Protein AF-0000000073175528 (afdb_homodimer)

pLDDT: mean 78.4, std 26.83, range [16.61, 98.81]

Secondary structure (DSSP, 8-state):
--------------------------------------GGGTHHHHHHHHHHHHHHHHHTS----HHHHHHHHHSTT-------SSSTT-GGGS-THHHHHHHHHHHHHHHHHHHHHHHHHHHT--TT-SB--TT---HHHHHHHHHHHHHHHH-HHHHHHHHTTTS---GGGSHHHHIIIIIIIHHH--SHHHHHHHHHHHHT-SSTT---SSTTHHHHHHHHHHHHHHHHHHHHHHHHHHHHHHHHHHHHHHT-GGGS-HHHHHHHHHHHHHHHHHHHHHHHHHHHHS-TT-HIIIIIIHHHHHHHHHHHHHHHHGGGTT-TT-TTS-HHHHHHHHHHHHHHHHHHHHHHBEETTEES---HHHHHHHHHIIIIIIHHHS-SHHHHHHHHH---HHHHHHHHHHHHHHHHHHHHHHHHHHHHHT-B---/--------------------------------------GGGHHHHHHHHHHHHHHHHHHTS----HHHHHHHHHH---------SSSTT--TTS-THHHHHHHHHHHHHHHHHHHHHHHHHHHT--TT-SB--TT---HHHHHHHHHHHHHHHH-HHHHHHHHTTTS---GGGSHHHHIIIIIIIHHH--HHHHHHHHHHHHHT-SSTT---SSTTHHHHHHHHHHHHHHHHHHHHHHHHHHHHHHHHHHHHHTT-TTSS-HHHHHHHHHHHHHHHHHHHHHHHHHHHHS-TT-HIIIIIIHHHHHHHHHHHHHHHHGGGTT-TT-TTS-HHHHHHHHHHHHHHHHHHHHHHBEETTEES---HHHHHHHHHIIIIIIHHHS-SHHHHHHHHH---HHHHHHHHHHHHHHHHHHHHHHHHHHHHHT-B---

Solvent-accessible surface area (backbone atoms only — not comparable to full-atom values): 44347 Å² total; per-residue (Å²): 135,83,84,81,76,76,83,77,74,79,72,78,80,79,81,80,84,78,82,73,81,73,75,79,75,71,83,76,74,75,75,72,77,76,72,77,70,75,69,62,68,62,56,51,57,53,50,46,47,49,50,47,48,53,51,40,60,64,61,63,50,75,75,60,53,67,64,52,37,52,54,18,67,75,40,61,79,58,60,74,72,62,68,51,43,54,66,56,64,50,62,66,81,51,59,72,85,54,51,57,54,31,51,31,22,24,35,24,17,10,37,52,10,35,50,48,25,55,50,45,28,60,73,71,46,60,67,82,37,51,69,50,47,71,87,44,58,61,56,64,29,24,15,52,15,11,16,51,40,26,22,64,75,45,26,58,57,62,47,49,38,27,34,51,91,59,84,52,92,50,62,75,76,34,42,62,50,43,10,47,43,55,5,18,19,16,15,20,3,33,37,31,61,51,50,50,52,27,50,30,46,30,70,63,43,62,47,82,87,56,66,58,91,49,76,72,54,15,58,56,33,32,50,50,44,50,45,44,46,52,11,28,24,49,38,19,27,54,49,13,35,47,47,17,48,53,50,40,54,50,30,62,72,63,65,57,58,75,75,55,31,39,67,56,50,50,51,49,46,55,50,42,28,51,48,24,54,50,48,47,53,51,26,52,49,43,50,71,65,54,61,83,85,37,64,57,44,57,66,39,21,50,13,35,50,35,10,28,54,17,21,51,50,31,56,62,35,37,66,39,27,25,42,96,87,36,46,78,42,57,49,12,57,45,50,27,31,40,52,17,20,50,49,38,38,52,49,48,41,36,58,23,21,49,44,91,95,39,36,64,49,72,51,69,69,59,44,38,52,51,48,17,39,40,61,9,18,26,20,13,22,4,37,35,21,59,52,51,52,51,44,70,60,41,85,44,64,67,57,30,54,48,54,49,46,52,50,50,49,53,31,51,50,51,29,43,66,63,45,42,61,46,46,76,72,68,26,64,49,78,130,144,86,87,85,89,81,86,82,78,81,76,81,84,74,87,70,79,82,84,75,84,69,76,81,78,72,84,72,76,74,74,75,74,74,73,75,71,75,68,60,65,59,54,49,54,52,49,46,48,47,51,48,48,54,51,42,58,64,62,64,48,75,76,60,51,68,63,52,37,50,53,16,66,71,65,43,79,58,61,73,70,64,63,52,41,55,65,58,64,46,62,67,79,52,59,72,86,52,50,58,54,30,51,31,22,25,35,26,18,10,37,52,10,36,50,48,25,55,50,46,27,60,72,71,47,61,67,81,38,50,69,53,49,73,89,43,59,60,56,64,28,24,16,52,15,12,17,50,40,26,22,64,76,44,28,58,56,63,46,50,36,26,34,52,90,59,85,52,92,50,63,74,75,36,43,61,48,44,10,45,44,54,6,17,19,17,16,19,4,34,34,32,62,49,49,49,52,28,49,30,45,29,70,61,43,62,47,81,86,56,66,58,93,50,77,70,54,16,58,55,33,33,51,51,44,50,46,46,48,50,11,28,25,50,39,21,26,52,51,14,34,48,47,18,48,52,50,37,52,50,30,61,74,62,64,58,59,74,74,56,30,38,68,55,50,50,52,50,46,53,52,42,28,52,48,24,54,50,48,47,52,51,25,52,50,44,50,72,67,53,61,83,85,37,64,57,45,56,66,38,21,51,12,36,52,36,10,26,55,17,22,52,52,33,56,61,35,35,64,37,27,26,40,95,87,36,45,77,42,55,49,12,58,44,50,26,32,39,52,18,21,54,50,39,40,52,48,48,43,36,61,23,21,49,44,89,93,40,37,65,49,73,51,68,67,58,42,38,52,51,48,16,40,42,61,9,19,28,22,14,22,4,36,36,22,61,51,50,53,51,42,68,61,39,86,44,63,68,58,28,52,48,53,49,47,55,50,49,50,53,31,50,49,52,31,42,65,63,42,42,61,46,46,77,72,69,27,65,47,80,130

Foldseek 3Di:
DDDPDDPDPPPDDPDDDPDCPPPDPPDPPDPDPPPDPPPVVVVVVVVVVVCVVVVCVVVVQPPPDVLSVVLCVVLPVLSLPQCQLPLLLCLPVPDPVLVVLLLLLLLLLQLQLLVLQLVVQVVQADPPHPDQDNVGASLVLLLQLLLQLLLLSQLVLQQSQACVVVPDSHSSNQSNSSSSNLRNSLLSFADLRLLVQLQCLLLVAPRVPDGDPDNVCSVVSNCVSVCSSLVSSLVSNVNSNVVSSVVNVVCVVVVVRNPNYNVVSVVVSVVSSVVSVVLLVVLVCCLVPPDLPDPCNQRRSLLSNLQSVLSSQLSVLQSCQCHPPRSLARVSLLVLNQVLLLLLLVLQQQQWFDDPPRGNDDDSVVNSNSVSNNSRNSSSSHHDSVLSSSLVSDDDPCNSVVNVCVSSVSSNVSSCVRVVVRCVPGRTHDD/DDDDDDDDPDDDDDPDDPDDPPPDDPPPPDPPPPPPPPPVVVVVVVVVVVCVVVVCVVVVQPPQDVLSVVCCVVLPNLSLPLCQLPLSLCLPVADDVLVVLLLLLLLLLLLQLLVLQLVVQVVQADPPHPDQDNVGASLVLLLQLLLQLLLLSQLSLQQSQACVVVPDSHSSNQSNSSSSNLRNSLLSFADLRLLVQLQCLLLVAPRVPDGDPDNVCSVVSNCVSVCSSLVSSLVSNVNSNVVSSVVNVVCVVVVVRNPNYNVVSVVVSVVSSVVSVVLLVVLVCCLVPPDLPDPCNQRRSLLSNLQSVLSSQLSVLQSCQCHDPRSLARVSLLVLNQVLLLLLLVLQQQQWFDDPPRGNDDDSVVNSNSVSNNSRNSSSSHHDSVLSSSLVSDDDPCNNVVNVCVSSVSSNVSSCVRVVVRCVPGRTHDD

Radius of gyration: 36.95 Å; Cα contacts (8 Å, |Δi|>4): 1343; chains: 2; bounding box: 96×124×164 Å

InterPro domains:
  IPR003691 Fluoride-specific ion channel FluC [PF02537] (106-223)
  IPR003691 Fluoride-specific ion channel FluC [PF02537] (302-416)
  IPR003691 Fluoride-specific ion channel FluC [PTHR28259] (92-428)

Sequence (862 aa):
MDEQSISSGVDPLSPDENSNDSPEKMPGEDPVPLQEAPRERRHSSHSIVRIITSDIENELRVIPSIQEKEVEYEIGPLEPQFWKPQNIMSVEDTPFSRRYLVLLEVIFGSVLGNMARIGMTLLTSYSNEYINYHPGTCLWSNFSACFVMAWCNHAAYFWHNILRNSGKTNMKQVALHTGITAGFCGSFSTWSSLLIEVLFKTLDGLNGGNLLPNHGYGVMEFFSVLLVQMGVSFLGYLLGKDFAALLDIWSVSRKLSTWFNYRICRAIELTTSFLGIAALIADLVVGLTIPLDTTWKTKYAFSLIFGAFGAVLRFRLSKYNGSFGLDWFPSGTLMANVMSCTLISILYLLLYGIKGAATIVTGQVHRMIVNAFSAGFCGALSTTSSFVNELYNLDYPFQRYGYFSVTFLICFLIMLLIDGPYFWTKGFIESMDEQSISSGVDPLSPDENSNDSPEKMPGEDPVPLQEAPRERRHSSHSIVRIITSDIENELRVIPSIQEKEVEYEIGPLEPQFWKPQNIMSVEDTPFSRRYLVLLEVIFGSVLGNMARIGMTLLTSYSNEYINYHPGTCLWSNFSACFVMAWCNHAAYFWHNILRNSGKTNMKQVALHTGITAGFCGSFSTWSSLLIEVLFKTLDGLNGGNLLPNHGYGVMEFFSVLLVQMGVSFLGYLLGKDFAALLDIWSVSRKLSTWFNYRICRAIELTTSFLGIAALIADLVVGLTIPLDTTWKTKYAFSLIFGAFGAVLRFRLSKYNGSFGLDWFPSGTLMANVMSCTLISILYLLLYGIKGAATIVTGQVHRMIVNAFSAGFCGALSTTSSFVNELYNLDYPFQRYGYFSVTFLICFLIMLLIDGPYFWTKGFIES

Organism: Brettanomyces naardenensis (NCBI:txid13370)

Nearest PDB structures (foldseek):
  8sbe-assembly1_A  TM=2.169E-01  e=5.803E-02  Rattus norvegicus
  5d59-assembly1_A  TM=2.781E-01  e=2.981E-01  Streptococcus thermophilus LMG 18311
  6h7d-assembly1_A  TM=2.483E-01  e=2.000E-01  Arabidopsis thaliana
  6fmr-assembly1_A  TM=2.245E-01  e=2.166E-01  Streptococcus thermophilus LMG 18311
  8sbe-assembly1_A  TM=2.166E-01  e=8.455E-02  Rattus norvegicus

Structure (mmCIF, N/CA/C/O backbone):
data_AF-0000000073175528-model_v1
#
loop_
_entity.id
_entity.type
_entity.pdbx_description
1 polymer DEKNAAC100966
#
loop_
_atom_site.group_PDB
_atom_site.id
_atom_site.type_symbol
_atom_site.label_atom_id
_atom_site.label_alt_id
_atom_site.label_comp_id
_atom_site.label_asym_id
_atom_site.label_entity_id
_atom_site.label_seq_id
_atom_site.pdbx_PDB_ins_code
_atom_site.Cartn_x
_atom_site.Cartn_y
_atom_site.Cartn_z
_atom_site.occupancy
_atom_site.B_iso_or_equiv
_atom_site.auth_seq_id
_atom_site.auth_comp_id
_atom_site.auth_asym_id
_atom_site.auth_atom_id
_atom_site.pdbx_PDB_model_num
ATOM 1 N N . MET A 1 1 ? 19.609 -46.844 83 1 20.08 1 MET A N 1
ATOM 2 C CA . MET A 1 1 ? 18.953 -46.406 84.25 1 20.08 1 MET A CA 1
ATOM 3 C C . MET A 1 1 ? 17.906 -45.344 83.938 1 20.08 1 MET A C 1
ATOM 5 O O . MET A 1 1 ? 16.859 -45.312 84.625 1 20.08 1 MET A O 1
ATOM 9 N N . ASP A 1 2 ? 18.344 -44.344 83.125 1 18.44 2 ASP A N 1
ATOM 10 C CA . ASP A 1 2 ? 18.031 -42.969 83.562 1 18.44 2 ASP A CA 1
ATOM 11 C C . ASP A 1 2 ? 16.531 -42.75 83.562 1 18.44 2 ASP A C 1
ATOM 13 O O . ASP A 1 2 ? 15.781 -43.469 82.938 1 18.44 2 ASP A O 1
ATOM 17 N N . GLU A 1 3 ? 16.234 -41.469 83.875 1 19.47 3 GLU A N 1
ATOM 18 C CA . GLU A 1 3 ? 15.414 -40.5 84.625 1 19.47 3 GLU A CA 1
ATOM 19 C C . GLU A 1 3 ? 14.203 -40.094 83.75 1 19.47 3 GLU A C 1
ATOM 21 O O . GLU A 1 3 ? 14.344 -39.531 82.688 1 19.47 3 GLU A O 1
ATOM 26 N N . GLN A 1 4 ? 13.125 -40.75 83.938 1 21.98 4 GLN A N 1
ATOM 27 C CA . GLN A 1 4 ? 11.766 -40.969 83.5 1 21.98 4 GLN A CA 1
ATOM 28 C C . GLN A 1 4 ? 10.906 -39.719 83.688 1 21.98 4 GLN A C 1
ATOM 30 O O . GLN A 1 4 ? 10.508 -39.406 84.812 1 21.98 4 GLN A O 1
ATOM 35 N N . SER A 1 5 ? 11.406 -38.625 82.938 1 19.41 5 SER A N 1
ATOM 36 C CA . SER A 1 5 ? 11.016 -37.25 83.312 1 19.41 5 SER A CA 1
ATOM 37 C C . SER A 1 5 ? 9.5 -37.125 83.438 1 19.41 5 SER A C 1
ATOM 39 O O . SER A 1 5 ? 8.766 -37.969 82.938 1 19.41 5 SER A O 1
ATOM 41 N N . ILE A 1 6 ? 8.977 -35.969 83.75 1 18.98 6 ILE A N 1
ATOM 42 C CA . ILE A 1 6 ? 8.148 -35.281 84.75 1 18.98 6 ILE A CA 1
ATOM 43 C C . ILE A 1 6 ? 6.785 -34.969 84.188 1 18.98 6 ILE A C 1
ATOM 45 O O . ILE A 1 6 ? 5.863 -34.562 84.875 1 18.98 6 ILE A O 1
ATOM 49 N N . SER A 1 7 ? 6.633 -35 82.812 1 20.69 7 SER A N 1
ATOM 50 C CA . SER A 1 7 ? 5.875 -33.844 82.312 1 20.69 7 SER A CA 1
ATOM 51 C C . SER A 1 7 ? 4.422 -33.906 82.812 1 20.69 7 SER A C 1
ATOM 53 O O . SER A 1 7 ? 3.801 -34.969 82.75 1 20.69 7 SER A O 1
ATOM 55 N N . SER A 1 8 ? 4.047 -32.906 83.625 1 19.59 8 SER A N 1
ATOM 56 C CA . SER A 1 8 ? 2.973 -32.469 84.5 1 19.59 8 SER A CA 1
ATOM 57 C C . SER A 1 8 ? 1.655 -32.312 83.75 1 19.59 8 SER A C 1
ATOM 59 O O . SER A 1 8 ? 1.584 -31.625 82.75 1 19.59 8 SER A O 1
ATOM 61 N N . GLY A 1 9 ? 0.789 -33.312 83.688 1 19.92 9 GLY A N 1
ATOM 62 C CA . GLY A 1 9 ? -0.436 -33.75 83 1 19.92 9 GLY A CA 1
ATOM 63 C C . GLY A 1 9 ? -1.63 -32.875 83.375 1 19.92 9 GLY A C 1
ATOM 64 O O . GLY A 1 9 ? -2.775 -33.25 83.125 1 19.92 9 GLY A O 1
ATOM 65 N N . VAL A 1 10 ? -1.294 -31.453 83.625 1 20.09 10 VAL A N 1
ATOM 66 C CA . VAL A 1 10 ? -2.309 -30.75 84.438 1 20.09 10 VAL A CA 1
ATOM 67 C C . VAL A 1 10 ? -3.654 -30.828 83.688 1 20.09 10 VAL A C 1
ATOM 69 O O . VAL A 1 10 ? -3.744 -30.547 82.5 1 20.09 10 VAL A O 1
ATOM 72 N N . ASP A 1 11 ? -4.559 -31.547 84.188 1 20.81 11 ASP A N 1
ATOM 73 C CA . ASP A 1 11 ? -5.863 -32.094 83.812 1 20.81 11 ASP A CA 1
ATOM 74 C C . ASP A 1 11 ? -6.93 -31 83.812 1 20.81 11 ASP A C 1
ATOM 76 O O . ASP A 1 11 ? -7.293 -30.453 84.875 1 20.81 11 ASP A O 1
ATOM 80 N N . PRO A 1 12 ? -6.672 -29.828 83.062 1 21.11 12 PRO A N 1
ATOM 81 C CA . PRO A 1 12 ? -7.508 -28.672 83.375 1 21.11 12 PRO A CA 1
ATOM 82 C C . PRO A 1 12 ? -8.992 -29.016 83.438 1 21.11 12 PRO A C 1
ATOM 84 O O . PRO A 1 12 ? -9.422 -30.016 82.875 1 21.11 12 PRO A O 1
ATOM 87 N N . LEU A 1 13 ? -9.688 -28.312 84.375 1 20.22 13 LEU A N 1
ATOM 88 C CA . LEU A 1 13 ? -10.961 -28.328 85.062 1 20.22 13 LEU A CA 1
ATOM 89 C C . LEU A 1 13 ? -12.117 -28.109 84.125 1 20.22 13 LEU A C 1
ATOM 91 O O . LEU A 1 13 ? -11.992 -27.359 83.125 1 20.22 13 LEU A O 1
ATOM 95 N N . SER A 1 14 ? -13.023 -29.062 84 1 21.77 14 SER A N 1
ATOM 96 C CA . SER A 1 14 ? -14.172 -29.453 83.188 1 21.77 14 SER A CA 1
ATOM 97 C C . SER A 1 14 ? -15.328 -28.484 83.375 1 21.77 14 SER A C 1
ATOM 99 O O . SER A 1 14 ? -15.953 -28.438 84.438 1 21.77 14 SER A O 1
ATOM 101 N N . PRO A 1 15 ? -15.062 -27.094 83.062 1 21.27 15 PRO A N 1
ATOM 102 C CA . PRO A 1 15 ? -16.094 -26.156 83.562 1 21.27 15 PRO A CA 1
ATOM 103 C C . PRO A 1 15 ? -17.516 -26.625 83.188 1 21.27 15 PRO A C 1
ATOM 105 O O . PRO A 1 15 ? -17.688 -27.438 82.25 1 21.27 15 PRO A O 1
ATOM 108 N N . ASP A 1 16 ? -18.391 -26.312 84.125 1 20.33 16 ASP A N 1
ATOM 109 C CA . ASP A 1 16 ? -19.766 -26.641 84.5 1 20.33 16 ASP A CA 1
ATOM 110 C C . ASP A 1 16 ? -20.75 -26.297 83.375 1 20.33 16 ASP A C 1
ATOM 112 O O . ASP A 1 16 ? -20.469 -25.438 82.562 1 20.33 16 ASP A O 1
ATOM 116 N N . GLU A 1 17 ? -21.844 -27.094 83.25 1 21.8 17 GLU A N 1
ATOM 117 C CA . GLU A 1 17 ? -22.906 -27.578 82.375 1 21.8 17 GLU A CA 1
ATOM 118 C C . GLU A 1 17 ? -24 -26.516 82.25 1 21.8 17 GLU A C 1
ATOM 120 O O . GLU A 1 17 ? -24.75 -26.266 83.188 1 21.8 17 GLU A O 1
ATOM 125 N N . ASN A 1 18 ? -23.578 -25.203 81.875 1 20.69 18 ASN A N 1
ATOM 126 C CA . ASN A 1 18 ? -24.547 -24.094 81.875 1 20.69 18 ASN A CA 1
ATOM 127 C C . ASN A 1 18 ? -25.859 -24.516 81.25 1 20.69 18 ASN A C 1
ATOM 129 O O . ASN A 1 18 ? -25.875 -25.375 80.312 1 20.69 18 ASN A O 1
ATOM 133 N N . SER A 1 19 ? -26.953 -24.062 81.938 1 21.67 19 SER A N 1
ATOM 134 C CA . SER A 1 19 ? -28.406 -24.203 82.062 1 21.67 19 SER A CA 1
ATOM 135 C C . SER A 1 19 ? -29.109 -23.938 80.75 1 21.67 19 SER A C 1
ATOM 137 O O . SER A 1 19 ? -28.781 -22.984 80 1 21.67 19 SER A O 1
ATOM 139 N N . ASN A 1 20 ? -29.781 -24.922 80.125 1 21.98 20 ASN A N 1
ATOM 140 C CA . ASN A 1 20 ? -30.391 -25.344 78.875 1 21.98 20 ASN A CA 1
ATOM 141 C C . ASN A 1 20 ? -31.672 -24.562 78.625 1 21.98 20 ASN A C 1
ATOM 143 O O . ASN A 1 20 ? -32.469 -24.953 77.75 1 21.98 20 ASN A O 1
ATOM 147 N N . ASP A 1 21 ? -31.891 -23.406 79.312 1 22.23 21 ASP A N 1
ATOM 148 C CA . ASP A 1 21 ? -33.312 -23.078 79.312 1 22.23 21 ASP A CA 1
ATOM 149 C C . ASP A 1 21 ? -33.844 -22.906 77.938 1 22.23 21 ASP A C 1
ATOM 151 O O . ASP A 1 21 ? -33.25 -22.234 77.062 1 22.23 21 ASP A O 1
ATOM 155 N N . SER A 1 22 ? -34.781 -23.812 77.5 1 23.28 22 SER A N 1
ATOM 156 C CA . SER A 1 22 ? -35.344 -24.25 76.25 1 23.28 22 SER A CA 1
ATOM 157 C C . SER A 1 22 ? -36.312 -23.203 75.688 1 23.28 22 SER A C 1
ATOM 159 O O . SER A 1 22 ? -37.406 -22.984 76.25 1 23.28 22 SER A O 1
ATOM 161 N N . PRO A 1 23 ? -35.906 -21.875 75.5 1 25.08 23 PRO A N 1
ATOM 162 C CA . PRO A 1 23 ? -37 -20.938 75.25 1 25.08 23 PRO A CA 1
ATOM 163 C C . PRO A 1 23 ? -37.906 -21.422 74.125 1 25.08 23 PRO A C 1
ATOM 165 O O . PRO A 1 23 ? -37.5 -22.188 73.25 1 25.08 23 PRO A O 1
ATOM 168 N N . GLU A 1 24 ? -39.25 -21.359 74.375 1 23.17 24 GLU A N 1
ATOM 169 C CA . GLU A 1 24 ? -40.438 -21.812 73.688 1 23.17 24 GLU A CA 1
ATOM 170 C C . GLU A 1 24 ? -40.531 -21.172 72.312 1 23.17 24 GLU A C 1
ATOM 172 O O . GLU A 1 24 ? -40.438 -19.938 72.188 1 23.17 24 GLU A O 1
ATOM 177 N N . LYS A 1 25 ? -40.156 -21.891 71.25 1 25.55 25 LYS A N 1
ATOM 178 C CA . LYS A 1 25 ? -40.062 -21.5 69.875 1 25.55 25 LYS A CA 1
ATOM 179 C C . LYS A 1 25 ? -41.406 -21.047 69.312 1 25.55 25 LYS A C 1
ATOM 181 O O . LYS A 1 25 ? -42.375 -21.797 69.312 1 25.55 25 LYS A O 1
ATOM 186 N N . MET A 1 26 ? -41.719 -19.781 69.625 1 26.48 26 MET A N 1
ATOM 187 C CA . MET A 1 26 ? -43.031 -19.375 69.125 1 26.48 26 MET A CA 1
ATOM 188 C C . MET A 1 26 ? -43.25 -19.828 67.688 1 26.48 26 MET A C 1
ATOM 190 O O . MET A 1 26 ? -42.281 -20 66.938 1 26.48 26 MET A O 1
ATOM 194 N N . PRO A 1 27 ? -44.562 -20.219 67.25 1 25.81 27 PRO A N 1
ATOM 195 C CA . PRO A 1 27 ? -45 -20.906 66.062 1 25.81 27 PRO A CA 1
ATOM 196 C C . PRO A 1 27 ? -44.625 -20.141 64.812 1 25.81 27 PRO A C 1
ATOM 198 O O . PRO A 1 27 ? -44.656 -18.922 64.75 1 25.81 27 PRO A O 1
ATOM 201 N N . GLY A 1 28 ? -43.594 -20.594 64 1 25 28 GLY A N 1
ATOM 202 C CA . GLY A 1 28 ? -42.938 -20.016 62.844 1 25 28 GLY A CA 1
ATOM 203 C C . GLY A 1 28 ? -43.906 -19.688 61.719 1 25 28 GLY A C 1
ATOM 204 O O . GLY A 1 28 ? -44.656 -20.562 61.25 1 25 28 GLY A O 1
ATOM 205 N N . GLU A 1 29 ? -44.656 -18.5 61.906 1 28.7 29 GLU A N 1
ATOM 206 C CA . GLU A 1 29 ? -45.562 -18.094 60.844 1 28.7 29 GLU A CA 1
ATOM 207 C C . GLU A 1 29 ? -45 -18.422 59.469 1 28.7 29 GLU A C 1
ATOM 209 O O . GLU A 1 29 ? -43.781 -18.312 59.25 1 28.7 29 GLU A O 1
ATOM 214 N N . ASP A 1 30 ? -45.781 -19.266 58.719 1 27.67 30 ASP A N 1
ATOM 215 C CA . ASP A 1 30 ? -45.531 -19.844 57.406 1 27.67 30 ASP A CA 1
ATOM 216 C C . ASP A 1 30 ? -45.094 -18.766 56.406 1 27.67 30 ASP A C 1
ATOM 218 O O . ASP A 1 30 ? -45.688 -17.703 56.312 1 27.67 30 ASP A O 1
ATOM 222 N N . PRO A 1 31 ? -43.719 -18.641 56.156 1 30.34 31 PRO A N 1
ATOM 223 C CA . PRO A 1 31 ? -43.312 -17.562 55.281 1 30.34 31 PRO A CA 1
ATOM 224 C C . PRO A 1 31 ? -44.094 -17.5 54 1 30.34 31 PRO A C 1
ATOM 226 O O . PRO A 1 31 ? -44.562 -18.531 53.469 1 30.34 31 PRO A O 1
ATOM 229 N N . VAL A 1 32 ? -44.969 -16.484 53.875 1 32.72 32 VAL A N 1
ATOM 230 C CA . VAL A 1 32 ? -45.75 -16.203 52.656 1 32.72 32 VAL A CA 1
ATOM 231 C C . VAL A 1 32 ? -44.875 -16.453 51.438 1 32.72 32 VAL A C 1
ATOM 233 O O . VAL A 1 32 ? -43.688 -16.047 51.406 1 32.72 32 VAL A O 1
ATOM 236 N N . PRO A 1 33 ? -45.312 -17.484 50.594 1 28.89 33 PRO A N 1
ATOM 237 C CA . PRO A 1 33 ? -44.5 -17.875 49.406 1 28.89 33 PRO A CA 1
ATOM 238 C C . PRO A 1 33 ? -44.062 -16.703 48.562 1 28.89 33 PRO A C 1
ATOM 240 O O . PRO A 1 33 ? -44.875 -15.812 48.281 1 28.89 33 PRO A O 1
ATOM 243 N N . LEU A 1 34 ? -42.812 -1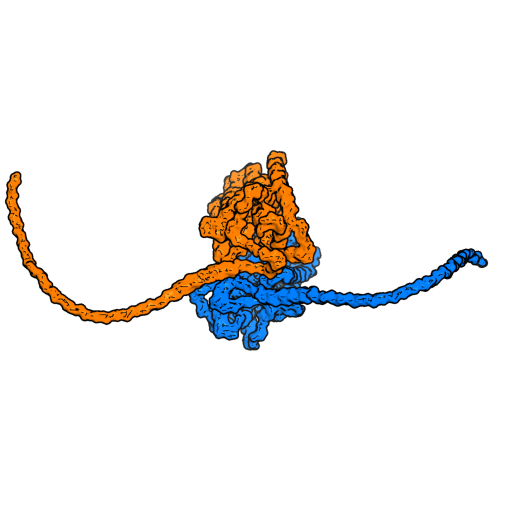6.234 48.75 1 28.33 34 LEU A N 1
ATOM 244 C CA . LEU A 1 34 ? -42.312 -15.172 47.906 1 28.33 34 LEU A CA 1
ATOM 245 C C . LEU A 1 34 ? -42.719 -15.391 46.438 1 28.33 34 LEU A C 1
ATOM 247 O O . LEU A 1 34 ? -42.5 -16.469 45.906 1 28.33 34 LEU A O 1
ATOM 251 N N . GLN A 1 35 ? -43.812 -14.766 46 1 26.14 35 GLN A N 1
ATOM 252 C CA . GLN A 1 35 ? -44.25 -14.727 44.625 1 26.14 35 GLN A CA 1
ATOM 253 C C . GLN A 1 35 ? -43.062 -14.617 43.656 1 26.14 35 GLN A C 1
ATOM 255 O O . GLN A 1 35 ? -42.125 -13.82 43.906 1 26.14 35 GLN A O 1
ATOM 260 N N . GLU A 1 36 ? -42.875 -15.719 42.844 1 27.3 36 GLU A N 1
ATOM 261 C CA . GLU A 1 36 ? -41.875 -15.914 41.781 1 27.3 36 GLU A CA 1
ATOM 262 C C . GLU A 1 36 ? -41.719 -14.656 40.938 1 27.3 36 GLU A C 1
ATOM 264 O O . GLU A 1 36 ? -42.688 -14.109 40.438 1 27.3 36 GLU A O 1
ATOM 269 N N . ALA A 1 37 ? -40.781 -13.766 41.312 1 30.52 37 ALA A N 1
ATOM 270 C CA . ALA A 1 37 ? -40.438 -12.609 40.5 1 30.52 37 ALA A CA 1
ATOM 271 C C . ALA A 1 37 ? -40.406 -12.969 39 1 30.52 37 ALA A C 1
ATOM 273 O O . ALA A 1 37 ? -39.844 -13.992 38.625 1 30.52 37 ALA A O 1
ATOM 274 N N . PRO A 1 38 ? -41.344 -12.438 38.219 1 26.52 38 PRO A N 1
ATOM 275 C CA . PRO A 1 38 ? -41.469 -12.812 36.781 1 26.52 38 PRO A CA 1
ATOM 276 C C . PRO A 1 38 ? -40.125 -12.898 36.062 1 26.52 38 PRO A C 1
ATOM 278 O O . PRO A 1 38 ? -39.25 -12.055 36.281 1 26.52 38 PRO A O 1
ATOM 281 N N . ARG A 1 39 ? -39.75 -14.148 35.656 1 30.03 39 ARG A N 1
ATOM 282 C CA . ARG A 1 39 ? -38.719 -14.594 34.75 1 30.03 39 ARG A CA 1
ATOM 283 C C . ARG A 1 39 ? -38.656 -13.719 33.5 1 30.03 39 ARG A C 1
ATOM 285 O O . ARG A 1 39 ? -38.062 -14.102 32.469 1 30.03 39 ARG A O 1
ATOM 292 N N . GLU A 1 40 ? -39.438 -12.617 33.562 1 26.88 40 GLU A N 1
ATOM 293 C CA . GLU A 1 40 ? -39.562 -11.93 32.281 1 26.88 40 GLU A CA 1
ATOM 294 C C . GLU A 1 40 ? -38.188 -11.422 31.797 1 26.88 40 GLU A C 1
ATOM 296 O O . GLU A 1 40 ? -38.062 -10.961 30.656 1 26.88 40 GLU A O 1
ATOM 301 N N . ARG A 1 41 ? -37.25 -11.336 32.844 1 31.23 41 ARG A N 1
ATOM 302 C CA . ARG A 1 41 ? -36.156 -10.508 32.344 1 31.23 41 ARG A CA 1
ATOM 303 C C . ARG A 1 41 ? -35.25 -11.297 31.391 1 31.23 41 ARG A C 1
ATOM 305 O O . ARG A 1 41 ? -34.344 -10.75 30.812 1 31.23 41 ARG A O 1
ATOM 312 N N . ARG A 1 42 ? -35.406 -12.711 31.547 1 31.3 42 ARG A N 1
ATOM 313 C CA . ARG A 1 42 ? -34.438 -13.453 30.766 1 31.3 42 ARG A CA 1
ATOM 314 C C . ARG A 1 42 ? -34.844 -13.484 29.297 1 31.3 42 ARG A C 1
ATOM 316 O O . ARG A 1 42 ? -34.062 -13.945 28.453 1 31.3 42 ARG A O 1
ATOM 323 N N . HIS A 1 43 ? -36.219 -13.352 29.109 1 29.89 43 HIS A N 1
ATOM 324 C CA . HIS A 1 43 ? -36.656 -13.461 27.734 1 29.89 43 HIS A CA 1
ATOM 325 C C . HIS A 1 43 ? -36.125 -12.297 26.891 1 29.89 43 HIS A C 1
ATOM 327 O O . HIS A 1 43 ? -36.25 -12.297 25.672 1 29.89 43 HIS A O 1
ATOM 333 N N . SER A 1 44 ? -35.75 -11.258 27.703 1 32.97 44 SER A N 1
ATOM 334 C CA . SER A 1 44 ? -35.406 -10.07 26.922 1 32.97 44 SER A CA 1
ATOM 335 C C . SER A 1 44 ? -34.031 -10.203 26.281 1 32.97 44 SER A C 1
ATOM 337 O O . SER A 1 44 ? -33.781 -9.625 25.219 1 32.97 44 SER A O 1
ATOM 339 N N . SER A 1 45 ? -33.25 -11.133 26.984 1 34.56 45 SER A N 1
ATOM 340 C CA . SER A 1 45 ? -31.906 -11.195 26.406 1 34.56 45 SER A CA 1
ATOM 341 C C . SER A 1 45 ? -31.891 -12.062 25.156 1 34.56 45 SER A C 1
ATOM 343 O O . SER A 1 45 ? -31.094 -11.836 24.234 1 34.56 45 SER A O 1
ATOM 345 N N . HIS A 1 46 ? -32.781 -13.156 25.188 1 33.94 46 HIS A N 1
ATOM 346 C CA . HIS A 1 46 ? -32.844 -14.039 24.031 1 33.94 46 HIS A CA 1
ATOM 347 C C . HIS A 1 46 ? -33.5 -13.359 22.844 1 33.94 46 HIS A C 1
ATOM 349 O O . HIS A 1 46 ? -33.188 -13.664 21.688 1 33.94 46 HIS A O 1
ATOM 355 N N . SER A 1 47 ? -34.562 -12.578 23.188 1 34.91 47 SER A N 1
ATOM 356 C CA . SER A 1 47 ? -35.25 -11.891 22.094 1 34.91 47 SER A CA 1
ATOM 357 C C . SER A 1 47 ? -34.344 -10.828 21.469 1 34.91 47 SER A C 1
ATOM 359 O O . SER A 1 47 ? -34.406 -10.617 20.25 1 34.91 47 SER A O 1
ATOM 361 N N . ILE A 1 48 ? -33.469 -10.336 22.359 1 33.53 48 ILE A N 1
ATOM 362 C CA . ILE A 1 48 ? -32.531 -9.328 21.844 1 33.53 48 ILE A CA 1
ATOM 363 C C . ILE A 1 48 ? -31.5 -10 20.938 1 33.53 48 ILE A C 1
ATOM 365 O O . ILE A 1 48 ? -31.172 -9.484 19.875 1 33.53 48 ILE A O 1
ATOM 369 N N . VAL A 1 49 ? -31.203 -11.289 21.266 1 34.16 49 VAL A N 1
ATOM 370 C CA . VAL A 1 49 ? -30.25 -12.023 20.438 1 34.16 49 VAL A CA 1
ATOM 371 C C . VAL A 1 49 ? -30.906 -12.438 19.125 1 34.16 49 VAL A C 1
ATOM 373 O O . VAL A 1 49 ? -30.297 -12.359 18.062 1 34.16 49 VAL A O 1
ATOM 376 N N . ARG A 1 50 ? -32.156 -12.914 19.141 1 36.84 50 ARG A N 1
ATOM 377 C CA . ARG A 1 50 ? -32.844 -13.32 17.922 1 36.84 50 ARG A CA 1
ATOM 378 C C . ARG A 1 50 ? -33.156 -12.117 17.031 1 36.84 50 ARG A C 1
ATOM 380 O O . ARG A 1 50 ? -33.062 -12.203 15.812 1 36.84 50 ARG A O 1
ATOM 387 N N . ILE A 1 51 ? -33.531 -11 17.625 1 34.59 51 ILE A N 1
ATOM 388 C CA . ILE A 1 51 ? -33.781 -9.805 16.828 1 34.59 51 ILE A CA 1
ATOM 389 C C . ILE A 1 51 ? -32.469 -9.266 16.297 1 34.59 51 ILE A C 1
ATOM 391 O O . ILE A 1 51 ? -32.375 -8.859 15.133 1 34.59 51 ILE A O 1
ATOM 395 N N . ILE A 1 52 ? -31.438 -9.578 17.062 1 33.62 52 ILE A N 1
ATOM 396 C CA . ILE A 1 52 ? -30.109 -9.211 16.594 1 33.62 52 ILE A CA 1
ATOM 397 C C . ILE A 1 52 ? -29.688 -10.148 15.453 1 33.62 52 ILE A C 1
ATOM 399 O O . ILE A 1 52 ? -29.141 -9.695 14.438 1 33.62 52 ILE A O 1
ATOM 403 N N . THR A 1 53 ? -30.094 -11.43 15.555 1 31.78 53 THR A N 1
ATOM 404 C CA . THR A 1 53 ? -29.75 -12.383 14.5 1 31.78 53 THR A CA 1
ATOM 405 C C . THR A 1 53 ? -30.609 -12.156 13.266 1 31.78 53 THR A C 1
ATOM 407 O O . THR A 1 53 ? -30.109 -12.219 12.133 1 31.78 53 THR A O 1
ATOM 410 N N . SER A 1 54 ? -31.953 -12.102 13.375 1 35.38 54 SER A N 1
ATOM 411 C CA . SER A 1 54 ? -32.781 -11.922 12.195 1 35.38 54 SER A CA 1
ATOM 412 C C . SER A 1 54 ? -32.562 -10.562 11.547 1 35.38 54 SER A C 1
ATOM 414 O O . SER A 1 54 ? -32.562 -10.445 10.32 1 35.38 54 SER A O 1
ATOM 416 N N . ASP A 1 55 ? -32.438 -9.492 12.328 1 32.16 55 ASP A N 1
ATOM 417 C CA . ASP A 1 55 ? -32.125 -8.172 11.781 1 32.16 55 ASP A CA 1
ATOM 418 C C . ASP A 1 55 ? -30.703 -8.094 11.273 1 32.16 55 ASP A C 1
ATOM 420 O O . ASP A 1 55 ? -30.406 -7.383 10.312 1 32.16 55 ASP A O 1
ATOM 424 N N . ILE A 1 56 ? -29.797 -8.844 11.82 1 30.67 56 ILE A N 1
ATOM 425 C CA . ILE A 1 56 ? -28.469 -9.07 11.258 1 30.67 56 ILE A CA 1
ATOM 426 C C . ILE A 1 56 ? -28.594 -9.82 9.93 1 30.67 56 ILE A C 1
ATOM 428 O O . ILE A 1 56 ? -27.891 -9.5 8.961 1 30.67 56 ILE A O 1
ATOM 432 N N . GLU A 1 57 ? -29.438 -10.828 9.828 1 29.39 57 GLU A N 1
ATOM 433 C CA . GLU A 1 57 ? -29.656 -11.539 8.578 1 29.39 57 GLU A CA 1
ATOM 434 C C . GLU A 1 57 ? -30.203 -10.594 7.504 1 29.39 57 GLU A C 1
ATOM 436 O O . GLU A 1 57 ? -29.828 -10.695 6.336 1 29.39 57 GLU A O 1
ATOM 441 N N . ASN A 1 58 ? -31.188 -9.82 7.734 1 31.36 58 ASN A N 1
ATOM 442 C CA . ASN A 1 58 ? -31.719 -8.898 6.738 1 31.36 58 ASN A CA 1
ATOM 443 C C . ASN A 1 58 ? -30.766 -7.73 6.488 1 31.36 58 ASN A C 1
ATOM 445 O O . ASN A 1 58 ? -30.719 -7.195 5.379 1 31.36 58 ASN A O 1
ATOM 449 N N . GLU A 1 59 ? -30.141 -7.195 7.523 1 30.39 59 GLU A N 1
ATOM 450 C CA . GLU A 1 59 ? -29.234 -6.062 7.449 1 30.39 59 GLU A CA 1
ATOM 451 C C . GLU A 1 59 ? -27.859 -6.484 6.91 1 30.39 59 GLU A C 1
ATOM 453 O 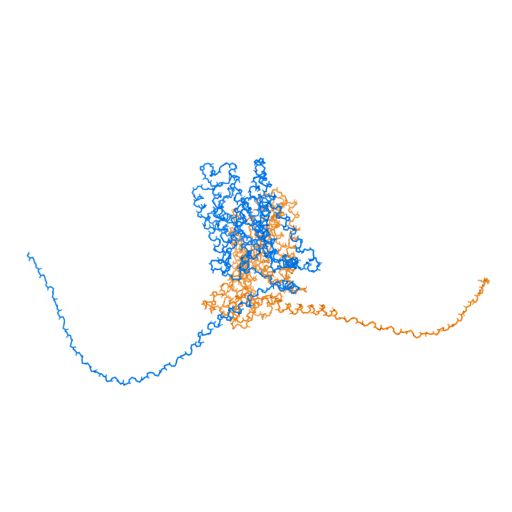O . GLU A 1 59 ? -27.094 -5.648 6.438 1 30.39 59 GLU A O 1
ATOM 458 N N . LEU A 1 60 ? -27.391 -7.621 7.148 1 27.84 60 LEU A N 1
ATOM 459 C CA . LEU A 1 60 ? -26.219 -8.211 6.5 1 27.84 60 LEU A CA 1
ATOM 460 C C . LEU A 1 60 ? -26.406 -8.25 4.988 1 27.84 60 LEU A C 1
ATOM 462 O O . LEU A 1 60 ? -25.641 -8.922 4.285 1 27.84 60 LEU A O 1
ATOM 466 N N . ARG A 1 61 ? -27.5 -7.887 4.449 1 29.59 61 ARG A N 1
ATOM 467 C CA . ARG A 1 61 ? -27.547 -7.75 2.996 1 29.59 61 ARG A CA 1
ATOM 468 C C . ARG A 1 61 ? -26.578 -6.664 2.523 1 29.59 61 ARG A C 1
ATOM 470 O O . ARG A 1 61 ? -26.688 -5.512 2.949 1 29.59 61 ARG A O 1
ATOM 477 N N . VAL A 1 62 ? -25.422 -7.055 2.098 1 31 62 VAL A N 1
ATOM 478 C CA . VAL A 1 62 ? -24.375 -6.285 1.423 1 31 62 VAL A CA 1
ATOM 479 C C . VAL A 1 62 ? -25.016 -5.172 0.596 1 31 62 VAL A C 1
ATOM 481 O O . VAL A 1 62 ? -25.828 -5.441 -0.298 1 31 62 VAL A O 1
ATOM 484 N N . ILE A 1 63 ? -25.141 -4.047 1.271 1 30.09 63 ILE A N 1
ATOM 485 C CA . ILE A 1 63 ? -25.641 -2.947 0.452 1 30.09 63 ILE A CA 1
ATOM 486 C C . ILE A 1 63 ? -24.75 -2.777 -0.776 1 30.09 63 ILE A C 1
ATOM 488 O O . ILE A 1 63 ? -23.562 -2.449 -0.652 1 30.09 63 ILE A O 1
ATOM 492 N N . PRO A 1 64 ? -25.047 -3.277 -1.911 1 34.53 64 PRO A N 1
ATOM 493 C CA . PRO A 1 64 ? -24.297 -3.045 -3.148 1 34.53 64 PRO A CA 1
ATOM 494 C C . PRO A 1 64 ? -23.984 -1.567 -3.379 1 34.53 64 PRO A C 1
ATOM 496 O O . PRO A 1 64 ? -24.734 -0.697 -2.926 1 34.53 64 PRO A O 1
ATOM 499 N N . SER A 1 65 ? -22.781 -1.228 -3.607 1 34.41 65 SER A N 1
ATOM 500 C CA . SER A 1 65 ? -22.438 0.132 -4.023 1 34.41 65 SER A CA 1
ATOM 501 C C . SER A 1 65 ? -23.484 0.688 -4.984 1 34.41 65 SER A C 1
ATOM 503 O O . SER A 1 65 ? -24.188 -0.072 -5.652 1 34.41 65 SER A O 1
ATOM 505 N N . ILE A 1 66 ? -23.75 1.971 -4.867 1 35.41 66 ILE A N 1
ATOM 506 C CA . ILE A 1 66 ? -24.812 2.602 -5.641 1 35.41 66 ILE A CA 1
ATOM 507 C C . ILE A 1 66 ? -24.703 2.18 -7.105 1 35.41 66 ILE A C 1
ATOM 509 O O . ILE A 1 66 ? -25.703 1.852 -7.738 1 35.41 66 ILE A O 1
ATOM 513 N N . GLN A 1 67 ? -23.547 2.24 -7.605 1 35.22 67 GLN A N 1
ATOM 514 C CA . GLN A 1 67 ? -23.297 1.818 -8.977 1 35.22 67 GLN A CA 1
ATOM 515 C C . GLN A 1 67 ? -23.531 0.319 -9.148 1 35.22 67 GLN A C 1
ATOM 517 O O . GLN A 1 67 ? -24.062 -0.124 -10.164 1 35.22 67 GLN A O 1
ATOM 522 N N . GLU A 1 68 ? -23.109 -0.398 -8.203 1 40.66 68 GLU A N 1
ATOM 523 C CA . GLU A 1 68 ? -23.516 -1.802 -8.266 1 40.66 68 GLU A CA 1
ATOM 524 C C . GLU A 1 68 ? -25.016 -1.952 -8.133 1 40.66 68 GLU A C 1
ATOM 526 O O . GLU A 1 68 ? -25.609 -2.859 -8.719 1 40.66 68 GLU A O 1
ATOM 531 N N . LYS A 1 69 ? -25.562 -1.044 -7.523 1 40.69 69 LYS A N 1
ATOM 532 C CA . LYS A 1 69 ? -27.016 -1.062 -7.449 1 40.69 69 LYS A CA 1
ATOM 533 C C . LYS A 1 69 ? -27.641 -0.65 -8.781 1 40.69 69 LYS A C 1
ATOM 535 O O . LYS A 1 69 ? -28.672 -1.192 -9.188 1 40.69 69 LYS A O 1
ATOM 540 N N . GLU A 1 70 ? -27.078 0.361 -9.422 1 41.41 70 GLU A N 1
ATOM 541 C CA . GLU A 1 70 ? -27.609 0.773 -10.719 1 41.41 70 GLU A CA 1
ATOM 542 C C . GLU A 1 70 ? -27.484 -0.348 -11.75 1 41.41 70 GLU A C 1
ATOM 544 O O . GLU A 1 70 ? -28.422 -0.602 -12.508 1 41.41 70 GLU A O 1
ATOM 549 N N . VAL A 1 71 ? -26.297 -0.856 -11.828 1 42.09 71 VAL A N 1
ATOM 550 C CA . VAL A 1 71 ? -26.172 -2.051 -12.656 1 42.09 71 VAL A CA 1
ATOM 551 C C . VAL A 1 71 ? -27.047 -3.168 -12.094 1 42.09 71 VAL A C 1
ATOM 553 O O . VAL A 1 71 ? -27.688 -3.902 -12.852 1 42.09 71 VAL A O 1
ATOM 556 N N . GLU A 1 72 ? -27.203 -3.209 -10.812 1 41.16 72 GLU A N 1
ATOM 557 C CA . GLU A 1 72 ? -28.078 -4.215 -10.219 1 41.16 72 GLU A CA 1
ATOM 558 C C . GLU A 1 72 ? -29.531 -3.945 -10.555 1 41.16 72 GLU A C 1
ATOM 560 O O . GLU A 1 72 ? -30.312 -4.879 -10.789 1 41.16 72 GLU A O 1
ATOM 565 N N . TYR A 1 73 ? -29.953 -2.725 -10.453 1 39.88 73 TYR A N 1
ATOM 566 C CA . TYR A 1 73 ? -31.359 -2.477 -10.734 1 39.88 73 TYR A CA 1
ATOM 567 C C . TYR A 1 73 ? -31.672 -2.752 -12.195 1 39.88 73 TYR A C 1
ATOM 569 O O . TYR A 1 73 ? -32.781 -3.162 -12.531 1 39.88 73 TYR A O 1
ATOM 577 N N . GLU A 1 74 ? -30.875 -2.32 -13.047 1 40.16 74 GLU A N 1
ATOM 578 C CA . GLU A 1 74 ? -31.172 -2.74 -14.414 1 40.16 74 GLU A CA 1
ATOM 579 C C . GLU A 1 74 ? -30.938 -4.238 -14.594 1 40.16 74 GLU A C 1
ATOM 581 O O . GLU A 1 74 ? -31.562 -4.867 -15.461 1 40.16 74 GLU A O 1
ATOM 586 N N . ILE A 1 75 ? -29.828 -4.688 -14.031 1 40.62 75 ILE A N 1
ATOM 587 C CA . ILE A 1 75 ? -29.562 -6.121 -14.047 1 40.62 75 ILE A CA 1
ATOM 588 C C . ILE A 1 75 ? -30.266 -6.781 -12.852 1 40.62 75 ILE A C 1
ATOM 590 O O . ILE A 1 75 ? -30.297 -6.207 -11.758 1 40.62 75 ILE A O 1
ATOM 594 N N . GLY A 1 76 ? -31.422 -7.336 -12.883 1 36.91 76 GLY A N 1
ATOM 595 C CA . GLY A 1 76 ? -31.984 -8.094 -11.789 1 36.91 76 GLY A CA 1
ATOM 596 C C . GLY A 1 76 ? -31.016 -8.312 -10.641 1 36.91 76 GLY A C 1
ATOM 597 O O . GLY A 1 76 ? -29.812 -8.125 -10.797 1 36.91 76 GLY A O 1
ATOM 598 N N . PRO A 1 77 ? -31.5 -8.289 -9.391 1 36.69 77 PRO A N 1
ATOM 599 C CA . PRO A 1 77 ? -30.688 -8.453 -8.188 1 36.69 77 PRO A CA 1
ATOM 600 C C . PRO A 1 77 ? -29.516 -9.414 -8.398 1 36.69 77 PRO A C 1
ATOM 602 O O . PRO A 1 77 ? -29.672 -10.625 -8.258 1 36.69 77 PRO A O 1
ATOM 605 N N . LEU A 1 78 ? -28.969 -9.336 -9.453 1 35.28 78 LEU A N 1
ATOM 606 C CA . LEU A 1 78 ? -27.828 -10.219 -9.281 1 35.28 78 LEU A CA 1
ATOM 607 C C . LEU A 1 78 ? -27.031 -9.836 -8.039 1 35.28 78 LEU A C 1
ATOM 609 O O . LEU A 1 78 ? -26.422 -8.758 -7.988 1 35.28 78 LEU A O 1
ATOM 613 N N . GLU A 1 79 ? -27.562 -9.961 -6.809 1 34.88 79 GLU A N 1
ATOM 614 C CA . GLU A 1 79 ? -26.75 -9.82 -5.609 1 34.88 79 GLU A CA 1
ATOM 615 C C . GLU A 1 79 ? -25.297 -10.242 -5.879 1 34.88 79 GLU A C 1
ATOM 617 O O . GLU A 1 79 ? -25.047 -11.359 -6.316 1 34.88 79 GLU A O 1
ATOM 622 N N . PRO A 1 80 ? -24.578 -9.359 -6.395 1 32.75 80 PRO A N 1
ATOM 623 C CA . PRO A 1 80 ? -23.234 -9.906 -6.297 1 32.75 80 PRO A CA 1
ATOM 624 C C . PRO A 1 80 ? -23.047 -10.805 -5.074 1 32.75 80 PRO A C 1
ATOM 626 O O . PRO A 1 80 ? -23.312 -10.383 -3.947 1 32.75 80 PRO A O 1
ATOM 629 N N . GLN A 1 81 ? -23.656 -11.961 -5.109 1 33.56 81 GLN A N 1
ATOM 630 C CA . GLN A 1 81 ? -23.359 -12.867 -4.004 1 33.56 81 GLN A CA 1
ATOM 631 C C . GLN A 1 81 ? -21.875 -12.805 -3.637 1 33.56 81 GLN A C 1
ATOM 633 O O . GLN A 1 81 ? -21.016 -13.227 -4.414 1 33.56 81 GLN A O 1
ATOM 638 N N . PHE A 1 82 ? -21.547 -11.68 -3.125 1 30.81 82 PHE A N 1
ATOM 639 C CA . PHE A 1 82 ? -20.25 -11.695 -2.455 1 30.81 82 PHE A CA 1
ATOM 640 C C . PHE A 1 82 ? -20 -13.047 -1.796 1 30.81 82 PHE A C 1
ATOM 642 O O . PHE A 1 82 ? -20.938 -13.688 -1.31 1 30.81 82 PHE A O 1
ATOM 649 N N . TRP A 1 83 ? -19.016 -13.656 -2.135 1 32 83 TRP A N 1
ATOM 650 C CA . TRP A 1 83 ? -18.594 -14.938 -1.581 1 32 83 TRP A CA 1
ATOM 651 C C . TRP A 1 83 ? -18.797 -14.977 -0.071 1 32 83 TRP A C 1
ATOM 653 O O . TRP A 1 83 ? -18.141 -14.234 0.671 1 32 83 TRP A O 1
ATOM 663 N N . LYS A 1 84 ? -19.984 -14.914 0.419 1 35.06 84 LYS A N 1
ATOM 664 C CA . LYS A 1 84 ? -19.984 -15.508 1.753 1 35.06 84 LYS A CA 1
ATOM 665 C C . LYS A 1 84 ? -19.281 -16.859 1.751 1 35.06 84 LYS A C 1
ATOM 667 O O . LYS A 1 84 ? -19.375 -17.609 0.777 1 35.06 84 LYS A O 1
ATOM 672 N N . PRO A 1 85 ? -18.281 -17.016 2.578 1 35.03 85 PRO A N 1
ATOM 673 C CA . PRO A 1 85 ? -17.75 -18.391 2.662 1 35.03 85 PRO A CA 1
ATOM 674 C C . PRO A 1 85 ? -18.844 -19.453 2.529 1 35.03 85 PRO A C 1
ATOM 676 O O . PRO A 1 85 ? -18.656 -20.594 2.949 1 35.03 85 PRO A O 1
ATOM 679 N N . GLN A 1 86 ? -20.031 -19.234 2.326 1 34.22 86 GLN A N 1
ATOM 680 C CA . GLN A 1 86 ? -20.562 -20.562 2.037 1 34.22 86 GLN A CA 1
ATOM 681 C C . GLN A 1 86 ? -19.688 -21.297 1.03 1 34.22 86 GLN A C 1
ATOM 683 O O . GLN A 1 86 ? -18.906 -20.688 0.31 1 34.22 86 GLN A O 1
ATOM 688 N N . ASN A 1 87 ? -19.812 -22.688 0.732 1 33.91 87 ASN A N 1
ATOM 689 C CA . ASN A 1 87 ? -19.016 -23.453 -0.224 1 33.91 87 ASN A CA 1
ATOM 690 C C . ASN A 1 87 ? -18.828 -22.688 -1.53 1 33.91 87 ASN A C 1
ATOM 692 O O . ASN A 1 87 ? -19.656 -22.766 -2.43 1 33.91 87 ASN A O 1
ATOM 696 N N . ILE A 1 88 ? -18.672 -21.422 -1.405 1 37.06 88 ILE A N 1
ATOM 697 C CA . ILE A 1 88 ? -18.438 -20.672 -2.635 1 37.06 88 ILE A CA 1
ATOM 698 C C . ILE A 1 88 ? -17.781 -21.578 -3.676 1 37.06 88 ILE A C 1
ATOM 700 O O . ILE A 1 88 ? -17.984 -21.406 -4.879 1 37.06 88 ILE A O 1
ATOM 704 N N . MET A 1 89 ? -16.594 -21.984 -3.316 1 36.81 89 MET A N 1
ATOM 705 C CA . MET A 1 89 ? -15.93 -22.875 -4.27 1 36.81 89 MET A CA 1
ATOM 706 C C . MET A 1 89 ? -16.766 -24.125 -4.527 1 36.81 89 MET A C 1
ATOM 708 O O . MET A 1 89 ? -16.234 -25.156 -4.918 1 36.81 89 MET A O 1
ATOM 712 N N . SER A 1 90 ? -17.938 -24.156 -4.031 1 35.81 90 SER A N 1
ATOM 713 C CA . SER A 1 90 ? -18.5 -25.484 -4.238 1 35.81 90 SER A CA 1
ATOM 714 C C . SER A 1 90 ? -18.641 -25.812 -5.723 1 35.81 90 SER A C 1
ATOM 716 O O . SER A 1 90 ? -19.5 -25.266 -6.406 1 35.81 90 SER A O 1
ATOM 718 N N . VAL A 1 91 ? -17.641 -25.781 -6.387 1 38.5 91 VAL A N 1
ATOM 719 C CA . VAL A 1 91 ? -17.578 -26.438 -7.688 1 38.5 91 VAL A CA 1
ATOM 720 C C . VAL A 1 91 ? -18.531 -27.625 -7.719 1 38.5 91 VAL A C 1
ATOM 722 O O . VAL A 1 91 ? -18.656 -28.297 -8.742 1 38.5 91 VAL A O 1
ATOM 725 N N . GLU A 1 92 ? -18.953 -28.062 -6.598 1 37 92 GLU A N 1
ATOM 726 C CA . GLU A 1 92 ? -19.625 -29.359 -6.605 1 37 92 GLU A CA 1
ATOM 727 C C . GLU A 1 92 ? -20.922 -29.312 -7.422 1 37 92 GLU A C 1
ATOM 729 O O . GLU A 1 92 ? -21.438 -30.344 -7.82 1 37 92 GLU A O 1
ATOM 734 N N . ASP A 1 93 ? -21.547 -28.25 -7.316 1 39 93 ASP A N 1
ATOM 735 C CA . ASP A 1 93 ? -22.859 -28.516 -7.879 1 39 93 ASP A CA 1
ATOM 736 C C . ASP A 1 93 ? -22.797 -28.641 -9.398 1 39 93 ASP A C 1
ATOM 738 O O . ASP A 1 93 ? -23.828 -28.594 -10.07 1 39 93 ASP A O 1
ATOM 742 N N . THR A 1 94 ? -21.609 -28.375 -9.969 1 41.78 94 THR A N 1
ATOM 743 C CA . THR A 1 94 ? -21.672 -28.547 -11.422 1 41.78 94 THR A CA 1
ATOM 744 C C . THR A 1 94 ? -21.625 -30.016 -11.805 1 41.78 94 THR A C 1
ATOM 746 O O . THR A 1 94 ? -20.891 -30.797 -11.188 1 41.78 94 THR A O 1
ATOM 749 N N . PRO A 1 95 ? -22.422 -30.656 -12.477 1 42.22 95 PRO A N 1
ATOM 750 C CA . PRO A 1 95 ? -22.297 -32 -13.016 1 42.22 95 PRO A CA 1
ATOM 751 C C . PRO A 1 95 ? -20.875 -32.344 -13.453 1 42.22 95 PRO A C 1
ATOM 753 O O . PRO A 1 95 ? -20.062 -31.453 -13.672 1 42.22 95 PRO A O 1
ATOM 756 N N . PHE A 1 96 ? -20.516 -33.719 -13.398 1 41.72 96 PHE A N 1
ATOM 757 C CA . PHE A 1 96 ? -19.234 -34.344 -13.641 1 41.72 96 PHE A CA 1
ATOM 758 C C . PHE A 1 96 ? -18.516 -33.719 -14.828 1 41.72 96 PHE A C 1
ATOM 760 O O . PHE A 1 96 ? -17.297 -33.5 -14.789 1 41.72 96 PHE A O 1
ATOM 767 N N . SER A 1 97 ? -19.094 -33.844 -16.094 1 45.97 97 SER A N 1
ATOM 768 C CA . SER A 1 97 ? -18.516 -33.312 -17.312 1 45.97 97 SER A CA 1
ATOM 769 C C . SER A 1 97 ? -17.938 -31.922 -17.078 1 45.97 97 SER A C 1
ATOM 771 O O . SER A 1 97 ? -16.906 -31.562 -17.672 1 45.97 97 SER A O 1
ATOM 773 N N . ARG A 1 98 ? -18.391 -31.141 -16.031 1 60.06 98 ARG A N 1
ATOM 774 C CA . ARG A 1 98 ? -18.156 -29.734 -15.734 1 60.06 98 ARG A CA 1
ATOM 775 C C . ARG A 1 98 ? -16.984 -29.578 -14.766 1 60.06 98 ARG A C 1
ATOM 777 O O . ARG A 1 98 ? -16.25 -28.578 -14.828 1 60.06 98 ARG A O 1
ATOM 784 N N . ARG A 1 99 ? -16.453 -30.781 -14.312 1 74.81 99 ARG A N 1
ATOM 785 C CA . ARG A 1 99 ? -15.336 -30.734 -13.383 1 74.81 99 ARG A CA 1
ATOM 786 C C . ARG A 1 99 ? -14.008 -30.75 -14.133 1 74.81 99 ARG A C 1
ATOM 788 O O . ARG A 1 99 ? -13.086 -30.016 -13.781 1 74.81 99 ARG A O 1
ATOM 795 N N . TYR A 1 100 ? -13.984 -31.562 -15.273 1 85.19 100 TYR A N 1
ATOM 796 C CA . TYR A 1 100 ? -12.734 -31.641 -16.016 1 85.19 100 TYR A CA 1
ATOM 797 C C . TYR A 1 100 ? -12.445 -30.312 -16.719 1 85.19 100 TYR A C 1
ATOM 799 O O . TYR A 1 100 ? -11.289 -29.906 -16.828 1 85.19 100 TYR A O 1
ATOM 807 N N . LEU A 1 101 ? -13.492 -29.75 -17.219 1 88.69 101 LEU A N 1
ATOM 808 C CA . LEU A 1 101 ? -13.297 -28.469 -17.891 1 88.69 101 LEU A CA 1
ATOM 809 C C . LEU A 1 101 ? -12.75 -27.422 -16.922 1 88.69 101 LEU A C 1
ATOM 811 O O . LEU A 1 101 ? -11.859 -26.656 -17.281 1 88.69 101 LEU A O 1
ATOM 815 N N . VAL A 1 102 ? -13.234 -27.453 -15.734 1 91.31 102 VAL A N 1
ATOM 816 C CA . VAL A 1 102 ? -12.781 -26.516 -14.719 1 91.31 102 VAL A CA 1
ATOM 817 C C . VAL A 1 102 ? -11.305 -26.75 -14.398 1 91.31 102 VAL A C 1
ATOM 819 O O . VAL A 1 102 ? -10.516 -25.812 -14.305 1 91.31 102 VAL A O 1
ATOM 822 N N . LEU A 1 103 ? -10.961 -28.016 -14.312 1 92.75 103 LEU A N 1
ATOM 823 C CA . LEU A 1 103 ? -9.578 -28.375 -14.023 1 92.75 103 LEU A CA 1
ATOM 824 C C . LEU A 1 103 ? -8.656 -27.922 -15.141 1 92.75 103 LEU A C 1
ATOM 826 O O . LEU A 1 103 ? -7.559 -27.406 -14.883 1 92.75 103 LEU A O 1
ATOM 830 N N . LEU A 1 104 ? -9.109 -28.109 -16.359 1 94.88 104 LEU A N 1
ATOM 831 C CA . LEU A 1 104 ? -8.297 -27.719 -17.5 1 94.88 104 LEU A CA 1
ATOM 832 C C . LEU A 1 104 ? -8.164 -26.203 -17.562 1 94.88 104 LEU A C 1
ATOM 834 O O . LEU A 1 104 ? -7.121 -25.688 -17.984 1 94.88 104 LEU A O 1
ATOM 838 N N . GLU A 1 105 ? -9.188 -25.484 -17.188 1 95.94 105 GLU A N 1
ATOM 839 C CA . GLU A 1 105 ? -9.109 -24.031 -17.125 1 95.94 105 GLU A CA 1
ATOM 840 C C . GLU A 1 105 ? -8.133 -23.562 -16.047 1 95.94 105 GLU A C 1
ATOM 842 O O . GLU A 1 105 ? -7.434 -22.562 -16.219 1 95.94 105 GLU A O 1
ATOM 847 N N . VAL A 1 106 ? -8.102 -24.25 -14.93 1 96.56 106 VAL A N 1
ATOM 848 C CA . VAL A 1 106 ? -7.168 -23.938 -13.859 1 96.56 106 VAL A CA 1
ATOM 849 C C . VAL A 1 106 ? -5.734 -24.156 -14.336 1 96.56 106 VAL A C 1
ATOM 851 O O . VAL A 1 106 ? -4.852 -23.328 -14.062 1 96.56 106 VAL A O 1
ATOM 854 N N . ILE A 1 107 ? -5.551 -25.188 -15.062 1 97.06 107 ILE A N 1
ATOM 855 C CA . ILE A 1 107 ? -4.223 -25.5 -15.578 1 97.06 107 ILE A CA 1
ATOM 856 C C . ILE A 1 107 ? -3.791 -24.406 -16.562 1 97.06 107 ILE A C 1
ATOM 858 O O . ILE A 1 107 ? -2.676 -23.891 -16.469 1 97.06 107 ILE A O 1
ATOM 862 N N . PHE A 1 108 ? -4.629 -24.062 -17.484 1 97.81 108 PHE A N 1
ATOM 863 C CA . PHE A 1 108 ? -4.309 -23 -18.438 1 97.81 108 PHE A CA 1
ATOM 864 C C . PHE A 1 108 ? -4.02 -21.688 -17.719 1 97.81 108 PHE A C 1
ATOM 866 O O . PHE A 1 108 ? -3.035 -21.016 -18.016 1 97.81 108 PHE A O 1
ATOM 873 N N . GLY A 1 109 ? -4.906 -21.344 -16.812 1 98.31 109 GLY A N 1
ATOM 874 C CA . GLY A 1 109 ? -4.691 -20.141 -16.016 1 98.31 109 GLY A CA 1
ATOM 875 C C . GLY A 1 109 ? -3.379 -20.156 -15.25 1 98.31 109 GLY A C 1
ATOM 876 O O . GLY A 1 109 ? -2.705 -19.141 -15.148 1 98.31 109 GLY A O 1
ATOM 877 N N . SER A 1 110 ? -3.07 -21.312 -14.75 1 98.25 110 SER A N 1
ATOM 878 C CA . SER A 1 110 ? -1.839 -21.422 -13.977 1 98.25 110 SER A CA 1
ATOM 879 C C . SER A 1 110 ? -0.61 -21.203 -14.852 1 98.25 110 SER A C 1
ATOM 881 O O . SER A 1 110 ? 0.366 -20.594 -14.414 1 98.25 110 SER A O 1
ATOM 883 N N . VAL A 1 111 ? -0.633 -21.703 -16.031 1 97.94 111 VAL A N 1
ATOM 884 C CA . VAL A 1 111 ? 0.484 -21.516 -16.953 1 97.94 111 VAL A CA 1
ATOM 885 C C . VAL A 1 111 ? 0.676 -20.031 -17.234 1 97.94 111 VAL A C 1
ATOM 887 O O . VAL A 1 111 ? 1.792 -19.516 -17.141 1 97.94 111 VAL A O 1
ATOM 890 N N . LEU A 1 112 ? -0.376 -19.344 -17.5 1 98.31 112 LEU A N 1
ATOM 891 C CA . LEU A 1 112 ? -0.311 -17.906 -17.781 1 98.31 112 LEU A CA 1
ATOM 892 C C . LEU A 1 112 ? 0.104 -17.125 -16.547 1 98.31 112 LEU A C 1
ATOM 894 O O . LEU A 1 112 ? 0.879 -16.172 -16.641 1 98.31 112 LEU A O 1
ATOM 898 N N . GLY A 1 113 ? -0.451 -17.516 -15.422 1 98.62 113 GLY A N 1
ATOM 899 C CA . GLY A 1 113 ? -0.123 -16.828 -14.18 1 98.62 113 GLY A CA 1
ATOM 900 C C . GLY A 1 113 ? 1.335 -16.984 -13.781 1 98.62 113 GLY A C 1
ATOM 901 O O . GLY A 1 113 ? 1.977 -16.016 -13.383 1 98.62 113 GLY A O 1
ATOM 902 N N . ASN A 1 114 ? 1.828 -18.188 -13.922 1 98.06 114 ASN A N 1
ATOM 903 C CA . ASN A 1 114 ? 3.236 -18.422 -13.617 1 98.06 114 ASN A CA 1
ATOM 904 C C . ASN A 1 114 ? 4.148 -17.672 -14.578 1 98.06 114 ASN A C 1
ATOM 906 O O . ASN A 1 114 ? 5.176 -17.125 -14.172 1 98.06 114 ASN A O 1
ATOM 910 N N . MET A 1 115 ? 3.781 -17.719 -15.805 1 97.5 115 MET A N 1
ATOM 911 C CA . MET A 1 115 ? 4.555 -17 -16.812 1 97.5 115 MET A CA 1
ATOM 912 C C . MET A 1 115 ? 4.574 -15.508 -16.5 1 97.5 115 MET A C 1
ATOM 914 O O . MET A 1 115 ? 5.625 -14.867 -16.578 1 97.5 115 MET A O 1
ATOM 918 N N . ALA A 1 116 ? 3.467 -14.992 -16.156 1 98.25 116 ALA A N 1
ATOM 919 C CA . ALA A 1 116 ? 3.354 -13.57 -15.836 1 98.25 116 ALA A CA 1
ATOM 920 C C . ALA A 1 116 ? 4.148 -13.227 -14.586 1 98.25 116 ALA A C 1
ATOM 922 O O . ALA A 1 116 ? 4.797 -12.18 -14.523 1 98.25 116 ALA A O 1
ATOM 923 N N . ARG A 1 117 ? 4.07 -14.031 -13.602 1 97.81 117 ARG A N 1
ATOM 924 C CA . ARG A 1 117 ? 4.781 -13.781 -12.352 1 97.81 117 ARG A CA 1
ATOM 925 C C . ARG A 1 117 ? 6.289 -13.75 -12.578 1 97.81 117 ARG A C 1
ATOM 927 O O . ARG A 1 117 ? 6.969 -12.812 -12.141 1 97.81 117 ARG A O 1
ATOM 934 N N . ILE A 1 118 ? 6.816 -14.781 -13.227 1 96.25 118 ILE A N 1
ATOM 935 C CA . ILE A 1 118 ? 8.25 -14.875 -13.484 1 96.25 118 ILE A CA 1
ATOM 936 C C . ILE A 1 118 ? 8.688 -13.711 -14.375 1 96.25 118 ILE A C 1
ATOM 938 O O . ILE A 1 118 ? 9.688 -13.047 -14.094 1 96.25 118 ILE A O 1
ATOM 942 N N . GLY A 1 119 ? 7.887 -13.461 -15.398 1 95.81 119 GLY A N 1
ATOM 943 C CA . GLY A 1 119 ? 8.195 -12.359 -16.297 1 95.81 119 GLY A CA 1
ATOM 944 C C . GLY A 1 119 ? 8.195 -11.008 -15.594 1 95.81 119 GLY A C 1
ATOM 945 O O . GLY A 1 119 ? 9.086 -10.188 -15.82 1 95.81 119 GLY A O 1
ATOM 946 N N . MET A 1 120 ? 7.219 -10.797 -14.781 1 96.19 120 MET A N 1
ATOM 947 C CA . MET A 1 120 ? 7.113 -9.531 -14.062 1 96.19 120 MET A CA 1
ATOM 948 C C . MET A 1 120 ? 8.273 -9.352 -13.086 1 96.19 120 MET A C 1
ATOM 950 O O . MET A 1 120 ? 8.797 -8.25 -12.93 1 96.19 120 MET A O 1
ATOM 954 N N . THR A 1 121 ? 8.625 -10.367 -12.414 1 94.44 121 THR A N 1
ATOM 955 C CA . THR A 1 121 ? 9.742 -10.305 -11.477 1 94.44 121 THR A CA 1
ATOM 956 C C . THR A 1 121 ? 11.039 -9.984 -12.203 1 94.44 121 THR A C 1
ATOM 958 O O . THR A 1 121 ? 11.836 -9.172 -11.727 1 94.44 121 THR A O 1
ATOM 961 N N . LEU A 1 122 ? 11.234 -10.586 -13.375 1 92.5 122 LEU A N 1
ATOM 962 C CA . LEU A 1 122 ? 12.438 -10.328 -14.156 1 92.5 122 LEU A CA 1
ATOM 963 C C . LEU A 1 122 ? 12.445 -8.898 -14.68 1 92.5 122 LEU A C 1
ATOM 965 O O . LEU A 1 122 ? 13.492 -8.242 -14.695 1 92.5 122 LEU A O 1
ATOM 969 N N . LEU A 1 123 ? 11.273 -8.438 -15.055 1 91.12 123 LEU A N 1
ATOM 970 C CA . LEU A 1 123 ? 11.148 -7.117 -15.656 1 91.12 123 LEU A CA 1
ATOM 971 C C . LEU A 1 123 ? 11.336 -6.027 -14.602 1 91.12 123 LEU A C 1
ATOM 973 O O . LEU A 1 123 ? 11.844 -4.945 -14.914 1 91.12 123 LEU A O 1
ATOM 977 N N . THR A 1 124 ? 11.016 -6.336 -13.359 1 93.38 124 THR A N 1
ATOM 978 C CA . THR A 1 124 ? 11 -5.289 -12.344 1 93.38 124 THR A CA 1
ATOM 979 C C . THR A 1 124 ? 12.195 -5.422 -11.406 1 93.38 124 THR A C 1
ATOM 981 O O . THR A 1 124 ? 12.258 -4.75 -10.375 1 93.38 124 THR A O 1
ATOM 984 N N . SER A 1 125 ? 13.07 -6.289 -11.727 1 91.62 125 SER A N 1
ATOM 985 C CA . SER A 1 125 ? 14.289 -6.418 -10.938 1 91.62 125 SER A CA 1
ATOM 986 C C . SER A 1 125 ? 15.469 -5.75 -11.641 1 91.62 125 SER A C 1
ATOM 988 O O . SER A 1 125 ? 15.867 -6.164 -12.727 1 91.62 125 SER A O 1
ATOM 990 N N . TYR A 1 126 ? 16 -4.676 -11.125 1 91.12 126 TYR A N 1
ATOM 991 C CA . TYR A 1 126 ? 17.141 -3.947 -11.664 1 91.12 126 TYR A CA 1
ATOM 992 C C . TYR A 1 126 ? 17.922 -3.25 -10.555 1 91.12 126 TYR A C 1
ATOM 994 O O . TYR A 1 126 ? 17.453 -3.182 -9.414 1 91.12 126 TYR A O 1
ATOM 1002 N N . SER A 1 127 ? 19.062 -2.807 -10.875 1 88.5 127 SER A N 1
ATOM 1003 C CA . SER A 1 127 ? 19.922 -2.174 -9.883 1 88.5 127 SER A CA 1
ATOM 1004 C C . SER A 1 127 ? 19.359 -0.836 -9.43 1 88.5 127 SER A C 1
ATOM 1006 O O . SER A 1 127 ? 18.844 -0.066 -10.242 1 88.5 127 SER A O 1
ATOM 1008 N N . ASN A 1 128 ? 19.328 -0.571 -8.109 1 88.81 128 ASN A N 1
ATOM 1009 C CA . ASN A 1 128 ? 18.922 0.681 -7.477 1 88.81 128 ASN A CA 1
ATOM 1010 C C . ASN A 1 128 ? 17.422 0.916 -7.609 1 88.81 128 ASN A C 1
ATOM 1012 O O . ASN A 1 128 ? 16.969 2.061 -7.707 1 88.81 128 ASN A O 1
ATOM 1016 N N . GLU A 1 129 ? 16.719 -0.238 -7.707 1 92.38 129 GLU A N 1
ATOM 1017 C CA . GLU A 1 129 ? 15.273 -0.128 -7.77 1 92.38 129 GLU A CA 1
ATOM 1018 C C . GLU A 1 129 ? 14.703 0.431 -6.469 1 92.38 129 GLU A C 1
ATOM 1020 O O . GLU A 1 129 ? 15.336 0.334 -5.414 1 92.38 129 GLU A O 1
ATOM 1025 N N . TYR A 1 130 ? 13.531 1.064 -6.531 1 94.88 130 TYR A N 1
ATOM 1026 C CA . TYR A 1 130 ? 12.875 1.698 -5.391 1 94.88 130 TYR A CA 1
ATOM 1027 C C . TYR A 1 130 ? 12.641 0.695 -4.27 1 94.88 130 TYR A C 1
ATOM 1029 O O . TYR A 1 130 ? 12.82 1.018 -3.092 1 94.88 130 TYR A O 1
ATOM 1037 N N . ILE A 1 131 ? 12.188 -0.548 -4.66 1 95.56 131 ILE A N 1
ATOM 1038 C CA . ILE A 1 131 ? 12.055 -1.652 -3.715 1 95.56 131 ILE A CA 1
ATOM 1039 C C . ILE A 1 131 ? 13.352 -2.453 -3.672 1 95.56 131 ILE A C 1
ATOM 1041 O O . ILE A 1 131 ? 13.664 -3.188 -4.609 1 95.56 131 ILE A O 1
ATOM 1045 N N . ASN A 1 132 ? 14.023 -2.326 -2.582 1 92.12 132 ASN A N 1
ATOM 1046 C CA . ASN A 1 132 ? 15.367 -2.879 -2.457 1 92.12 132 ASN A CA 1
ATOM 1047 C C . ASN A 1 132 ? 15.336 -4.309 -1.921 1 92.12 132 ASN A C 1
ATOM 1049 O O . ASN A 1 132 ? 15.438 -4.523 -0.712 1 92.12 132 ASN A O 1
ATOM 1053 N N . TYR A 1 133 ? 15.156 -5.273 -2.75 1 91.44 133 TYR A N 1
ATOM 1054 C CA . TYR A 1 133 ? 15.234 -6.699 -2.463 1 91.44 133 TYR A CA 1
ATOM 1055 C C . TYR A 1 133 ? 15.969 -7.441 -3.57 1 91.44 133 TYR A C 1
ATOM 1057 O O . TYR A 1 133 ? 15.453 -7.586 -4.68 1 91.44 133 TYR A O 1
ATOM 1065 N N . HIS A 1 134 ? 17.094 -7.883 -3.328 1 85.06 134 HIS A N 1
ATOM 1066 C CA . HIS A 1 134 ? 18.094 -8.336 -4.289 1 85.06 134 HIS A CA 1
ATOM 1067 C C . HIS A 1 134 ? 17.594 -9.539 -5.086 1 85.06 134 HIS A C 1
ATOM 1069 O O . HIS A 1 134 ? 17.766 -9.602 -6.305 1 85.06 134 HIS A O 1
ATOM 1075 N N . PRO A 1 135 ? 16.875 -10.539 -4.438 1 85.69 135 PRO A N 1
ATOM 1076 C CA . PRO A 1 135 ? 16.438 -11.711 -5.203 1 85.69 135 PRO A CA 1
ATOM 1077 C C . PRO A 1 135 ? 15.273 -11.414 -6.133 1 85.69 135 PRO A C 1
ATOM 1079 O O . PRO A 1 135 ? 14.922 -12.242 -6.977 1 85.69 135 PRO A O 1
ATOM 1082 N N . GLY A 1 136 ? 14.711 -10.234 -6.051 1 90.62 136 GLY A N 1
ATOM 1083 C CA . GLY A 1 136 ? 13.539 -9.891 -6.848 1 90.62 136 GLY A CA 1
ATOM 1084 C C . GLY A 1 136 ? 12.242 -9.938 -6.059 1 90.62 136 GLY A C 1
ATOM 1085 O O . GLY A 1 136 ? 11.945 -10.945 -5.414 1 90.62 136 GLY A O 1
ATOM 1086 N N . THR A 1 137 ? 11.492 -8.969 -6.098 1 95.56 137 THR A N 1
ATOM 1087 C CA . THR A 1 137 ? 10.281 -8.852 -5.289 1 95.56 137 THR A CA 1
ATOM 1088 C C . THR A 1 137 ? 9.07 -9.352 -6.066 1 95.56 137 THR A C 1
ATOM 1090 O O . THR A 1 137 ? 9.016 -9.234 -7.293 1 95.56 137 THR A O 1
ATOM 1093 N N . CYS A 1 138 ? 8.156 -9.945 -5.355 1 97 138 CYS A N 1
ATOM 1094 C CA . CYS A 1 138 ? 6.898 -10.375 -5.953 1 97 138 CYS A CA 1
ATOM 1095 C C . CYS A 1 138 ? 5.816 -9.312 -5.762 1 97 138 CYS A C 1
ATOM 1097 O O . CYS A 1 138 ? 4.633 -9.586 -5.961 1 97 138 CYS A O 1
ATOM 1099 N N . LEU A 1 139 ? 6.18 -8.102 -5.375 1 98 139 LEU A N 1
ATOM 1100 C CA . LEU A 1 139 ? 5.27 -7.016 -5.035 1 98 139 LEU A CA 1
ATOM 1101 C C . LEU A 1 139 ? 4.359 -6.68 -6.211 1 98 139 LEU A C 1
ATOM 1103 O O . LEU A 1 139 ? 3.143 -6.562 -6.051 1 98 139 LEU A O 1
ATOM 1107 N N . TRP A 1 140 ? 4.898 -6.594 -7.355 1 98.12 140 TRP A N 1
ATOM 1108 C CA . TRP A 1 140 ? 4.152 -6.125 -8.516 1 98.12 140 TRP A CA 1
ATOM 1109 C C . TRP A 1 140 ? 3.256 -7.227 -9.07 1 98.12 140 TRP A C 1
ATOM 1111 O O . TRP A 1 140 ? 2.17 -6.953 -9.586 1 98.12 140 TRP A O 1
ATOM 1121 N N . SER A 1 141 ? 3.748 -8.477 -9.008 1 98.38 141 SER A N 1
ATOM 1122 C CA . SER A 1 141 ? 2.879 -9.578 -9.391 1 98.38 141 SER A CA 1
ATOM 1123 C C . SER A 1 141 ? 1.682 -9.695 -8.453 1 98.38 141 SER A C 1
ATOM 1125 O O . SER A 1 141 ? 0.552 -9.898 -8.898 1 98.38 141 SER A O 1
ATOM 1127 N N . ASN A 1 142 ? 1.905 -9.562 -7.176 1 98.75 142 ASN A N 1
ATOM 1128 C CA . ASN A 1 142 ? 0.816 -9.594 -6.207 1 98.75 142 ASN A CA 1
ATOM 1129 C C . ASN A 1 142 ? -0.161 -8.445 -6.414 1 98.75 142 ASN A C 1
ATOM 1131 O O . ASN A 1 142 ? -1.377 -8.633 -6.34 1 98.75 142 ASN A O 1
ATOM 1135 N N . PHE A 1 143 ? 0.349 -7.254 -6.688 1 98.69 143 PHE A N 1
ATOM 1136 C CA . PHE A 1 143 ? -0.495 -6.098 -6.977 1 98.69 143 PHE A CA 1
ATOM 1137 C C . PHE A 1 143 ? -1.396 -6.375 -8.172 1 98.69 143 PHE A C 1
ATOM 1139 O O . PHE A 1 143 ? -2.609 -6.176 -8.102 1 98.69 143 PHE A O 1
ATOM 1146 N N . SER A 1 144 ? -0.8 -6.781 -9.234 1 98.69 144 SER A N 1
ATOM 1147 C CA . SER A 1 144 ? -1.52 -6.996 -10.484 1 98.69 144 SER A CA 1
ATOM 1148 C C . SER A 1 144 ? -2.537 -8.125 -10.352 1 98.69 144 SER A C 1
ATOM 1150 O O . SER A 1 144 ? -3.643 -8.039 -10.891 1 98.69 144 SER A O 1
ATOM 1152 N N . ALA A 1 145 ? -2.137 -9.188 -9.656 1 98.81 145 ALA A N 1
ATOM 1153 C CA . ALA A 1 145 ? -3.047 -10.312 -9.453 1 98.81 145 ALA A CA 1
ATOM 1154 C C . ALA A 1 145 ? -4.273 -9.883 -8.648 1 98.81 145 ALA A C 1
ATOM 1156 O O . ALA A 1 145 ? -5.395 -10.297 -8.961 1 98.81 145 ALA A O 1
ATOM 1157 N N . CYS A 1 146 ? -4.066 -9.078 -7.637 1 98.69 146 CYS A N 1
ATOM 1158 C CA . CYS A 1 146 ? -5.184 -8.586 -6.832 1 98.69 146 CYS A CA 1
ATOM 1159 C C . CYS A 1 146 ? -6.094 -7.688 -7.656 1 98.69 146 CYS A C 1
ATOM 1161 O O . CYS A 1 146 ? -7.312 -7.707 -7.484 1 98.69 146 CYS A O 1
ATOM 1163 N N . PHE A 1 147 ? -5.469 -6.906 -8.484 1 98.56 147 PHE A N 1
ATOM 1164 C CA . PHE A 1 147 ? -6.238 -6.047 -9.383 1 98.56 147 PHE A CA 1
ATOM 1165 C C . PHE A 1 147 ? -7.16 -6.875 -10.266 1 98.56 147 PHE A C 1
ATOM 1167 O O . PHE A 1 147 ? -8.359 -6.602 -10.352 1 98.56 147 PHE A O 1
ATOM 1174 N N . VAL A 1 148 ? -6.641 -7.898 -10.891 1 98.56 148 VAL A N 1
ATOM 1175 C CA . VAL A 1 148 ? -7.41 -8.734 -11.812 1 98.56 148 VAL A CA 1
ATOM 1176 C C . VAL A 1 148 ? -8.461 -9.523 -11.031 1 98.56 148 VAL A C 1
ATOM 1178 O O . VAL A 1 148 ? -9.586 -9.711 -11.508 1 98.56 148 VAL A O 1
ATOM 1181 N N . MET A 1 149 ? -8.094 -10.016 -9.875 1 97.69 149 MET A N 1
ATOM 1182 C CA . MET A 1 149 ? -9.016 -10.75 -9.016 1 97.69 149 MET A CA 1
ATOM 1183 C C . MET A 1 149 ? -10.25 -9.914 -8.695 1 97.69 149 MET A C 1
ATOM 1185 O O . MET A 1 149 ? -11.383 -10.375 -8.844 1 97.69 149 MET A O 1
ATOM 1189 N N . ALA A 1 150 ? -9.984 -8.68 -8.273 1 97.31 150 ALA A N 1
ATOM 1190 C CA . ALA A 1 150 ? -11.094 -7.793 -7.926 1 97.31 150 ALA A CA 1
ATOM 1191 C C . ALA A 1 150 ? -11.898 -7.414 -9.164 1 97.31 150 ALA A C 1
ATOM 1193 O O . ALA A 1 150 ? -13.133 -7.363 -9.117 1 97.31 150 ALA A O 1
ATOM 1194 N N . TRP A 1 151 ? -11.195 -7.152 -10.234 1 97.31 151 TRP A N 1
ATOM 1195 C CA . TRP A 1 151 ? -11.867 -6.832 -11.492 1 97.31 151 TRP A CA 1
ATOM 1196 C C . TRP A 1 151 ? -12.812 -7.953 -11.906 1 97.31 151 TRP A C 1
ATOM 1198 O O . TRP A 1 151 ? -13.977 -7.703 -12.227 1 97.31 151 TRP A O 1
ATOM 1208 N N . CYS A 1 152 ? -12.359 -9.164 -11.859 1 95.44 152 CYS A N 1
ATOM 1209 C CA . CYS A 1 152 ? -13.141 -10.32 -12.281 1 95.44 152 CYS A CA 1
ATOM 1210 C C . CYS A 1 152 ? -14.336 -10.539 -11.352 1 95.44 152 CYS A C 1
ATOM 1212 O O . CYS A 1 152 ? -15.445 -10.797 -11.812 1 95.44 152 CYS A O 1
ATOM 1214 N N . ASN A 1 153 ? -14.141 -10.414 -10.07 1 93.06 153 ASN A N 1
ATOM 1215 C CA . ASN A 1 153 ? -15.172 -10.719 -9.086 1 93.06 153 ASN A CA 1
ATOM 1216 C C . ASN A 1 153 ? -16.234 -9.633 -9.031 1 93.06 153 ASN A C 1
ATOM 1218 O O . ASN A 1 153 ? -17.391 -9.891 -8.656 1 93.06 153 ASN A O 1
ATOM 1222 N N . HIS A 1 154 ? -15.844 -8.391 -9.445 1 91.38 154 HIS A N 1
ATOM 1223 C CA . HIS A 1 154 ? -16.797 -7.293 -9.297 1 91.38 154 HIS A CA 1
ATOM 1224 C C . HIS A 1 154 ? -17.328 -6.84 -10.648 1 91.38 154 HIS A C 1
ATOM 1226 O O . HIS A 1 154 ? -18.016 -5.82 -10.734 1 91.38 154 HIS A O 1
ATOM 1232 N N . ALA A 1 155 ? -16.984 -7.555 -11.711 1 91.75 155 ALA A N 1
ATOM 1233 C CA . ALA A 1 155 ? -17.5 -7.25 -13.039 1 91.75 155 ALA A CA 1
ATOM 1234 C C . ALA A 1 155 ? -18.938 -7.773 -13.203 1 91.75 155 ALA A C 1
ATOM 1236 O O . ALA A 1 155 ? -19.172 -8.727 -13.953 1 91.75 155 ALA A O 1
ATOM 1237 N N . ALA A 1 156 ? -19.891 -7.145 -12.656 1 84.94 156 ALA A N 1
ATOM 1238 C CA . ALA A 1 156 ? -21.266 -7.617 -12.547 1 84.94 156 ALA A CA 1
ATOM 1239 C C . ALA A 1 156 ? -21.938 -7.656 -13.914 1 84.94 156 ALA A C 1
ATOM 1241 O O . ALA A 1 156 ? -22.594 -8.641 -14.258 1 84.94 156 ALA A O 1
ATOM 1242 N N . TYR A 1 157 ? -21.766 -6.641 -14.68 1 84.81 157 TYR A N 1
ATOM 1243 C CA . TYR A 1 157 ? -22.422 -6.559 -15.977 1 84.81 157 TYR A CA 1
ATOM 1244 C C . TYR A 1 157 ? -21.891 -7.613 -16.938 1 84.81 157 TYR A C 1
ATOM 1246 O O . TYR A 1 157 ? -22.641 -8.234 -17.688 1 84.81 157 TYR A O 1
ATOM 1254 N N . PHE A 1 158 ? -20.625 -7.789 -16.891 1 86.69 158 PHE A N 1
ATOM 1255 C CA . PHE A 1 158 ? -19.969 -8.766 -17.75 1 86.69 158 PHE A CA 1
ATOM 1256 C C . PHE A 1 158 ? -20.5 -10.172 -17.469 1 86.69 158 PHE A C 1
ATOM 1258 O O . PHE A 1 158 ? -20.891 -10.883 -18.406 1 86.69 158 PHE A O 1
ATOM 1265 N N . TRP A 1 159 ? -20.625 -10.562 -16.234 1 87.56 159 TRP A N 1
ATOM 1266 C CA . TRP A 1 159 ? -21.047 -11.906 -15.883 1 87.56 159 TRP A CA 1
ATOM 1267 C C . TRP A 1 159 ? -22.562 -12.062 -16.078 1 87.56 159 TRP A C 1
ATOM 1269 O O . TRP A 1 159 ? -23.031 -13.148 -16.438 1 87.56 159 TRP A O 1
ATOM 1279 N N . HIS A 1 160 ? -23.203 -10.977 -15.844 1 84.31 160 HIS A N 1
ATOM 1280 C CA . HIS A 1 160 ? -24.641 -11.016 -16.094 1 84.31 160 HIS A CA 1
ATOM 1281 C C . HIS A 1 160 ? -24.938 -11.359 -17.547 1 84.31 160 HIS A C 1
ATOM 1283 O O . HIS A 1 160 ? -25.844 -12.141 -17.844 1 84.31 160 HIS A O 1
ATOM 1289 N N . ASN A 1 161 ? -24.203 -10.773 -18.422 1 85.06 161 ASN A N 1
ATOM 1290 C CA . ASN A 1 161 ? -24.391 -11.039 -19.859 1 85.06 161 ASN A CA 1
ATOM 1291 C C . ASN A 1 161 ? -24.062 -12.484 -20.203 1 85.06 161 ASN A C 1
ATOM 1293 O O . ASN A 1 161 ? -24.703 -13.086 -21.062 1 85.06 161 ASN A O 1
ATOM 1297 N N . ILE A 1 162 ? -23.172 -13.047 -19.625 1 87.38 162 ILE A N 1
ATOM 1298 C CA . ILE A 1 162 ? -22.75 -14.414 -19.891 1 87.38 162 ILE A CA 1
ATOM 1299 C C . ILE A 1 162 ? -23.75 -15.391 -19.297 1 87.38 162 ILE A C 1
ATOM 1301 O O . ILE A 1 162 ? -24.062 -16.422 -19.906 1 87.38 162 ILE A O 1
ATOM 1305 N N . LEU A 1 163 ? -24.25 -15.023 -18.234 1 85.12 163 LEU A N 1
ATOM 1306 C CA . LEU A 1 163 ? -25.156 -15.93 -17.516 1 85.12 163 LEU A CA 1
ATOM 1307 C C . LEU A 1 163 ? -26.547 -15.883 -18.109 1 85.12 163 LEU A C 1
ATOM 1309 O O . LEU A 1 163 ? -27.344 -16.812 -17.906 1 85.12 163 LEU A O 1
ATOM 1313 N N . ARG A 1 164 ? -26.656 -14.82 -18.859 1 82.25 164 ARG A N 1
ATOM 1314 C CA . ARG A 1 164 ? -27.969 -14.711 -19.484 1 82.25 164 ARG A CA 1
ATOM 1315 C C . ARG A 1 164 ? -28.234 -15.898 -20.406 1 82.25 164 ARG A C 1
ATOM 1317 O O . ARG A 1 164 ? -27.422 -16.203 -21.281 1 82.25 164 ARG A O 1
ATOM 1324 N N . ASN A 1 165 ? -29.188 -16.719 -20.188 1 78.38 165 ASN A N 1
ATOM 1325 C CA . ASN A 1 165 ? -29.641 -17.844 -21 1 78.38 165 ASN A CA 1
ATOM 1326 C C . ASN A 1 165 ? -28.703 -19.047 -20.844 1 78.38 165 ASN A C 1
ATOM 1328 O O . ASN A 1 165 ? -28.641 -19.891 -21.734 1 78.38 165 ASN A O 1
ATOM 1332 N N . SER A 1 166 ? -27.797 -19.031 -19.969 1 82.06 166 SER A N 1
ATOM 1333 C CA . SER A 1 166 ? -26.875 -20.141 -19.734 1 82.06 166 SER A CA 1
ATOM 1334 C C . SER A 1 166 ? -27.469 -21.172 -18.781 1 82.06 166 SER A C 1
ATOM 1336 O O . SER A 1 166 ? -27 -22.312 -18.734 1 82.06 166 SER A O 1
ATOM 1338 N N . GLY A 1 167 ? -28.469 -20.812 -18.062 1 76.81 167 GLY A N 1
ATOM 1339 C CA . GLY A 1 167 ? -29.047 -21.688 -17.047 1 76.81 167 GLY A CA 1
ATOM 1340 C C . GLY A 1 167 ? -28.297 -21.641 -15.727 1 76.81 167 GLY A C 1
ATOM 1341 O O . GLY A 1 167 ? -28.688 -22.312 -14.766 1 76.81 167 GLY A O 1
ATOM 1342 N N . LYS A 1 168 ? -27.281 -20.844 -15.742 1 80.44 168 LYS A N 1
ATOM 1343 C CA . LYS A 1 168 ? -26.516 -20.672 -14.516 1 80.44 168 LYS A CA 1
ATOM 1344 C C . LYS A 1 168 ? -26.922 -19.391 -13.789 1 80.44 168 LYS A C 1
ATOM 1346 O O . LYS A 1 168 ? -27.391 -18.453 -14.414 1 80.44 168 LYS A O 1
ATOM 1351 N N . THR A 1 169 ? -26.719 -19.422 -12.414 1 75.69 169 THR A N 1
ATOM 1352 C CA . THR A 1 169 ? -27.219 -18.297 -11.625 1 75.69 169 THR A CA 1
ATOM 1353 C C . THR A 1 169 ? -26.047 -17.516 -11.023 1 75.69 169 THR A C 1
ATOM 1355 O O . THR A 1 169 ? -26.234 -16.375 -10.594 1 75.69 169 THR A O 1
ATOM 1358 N N . ASN A 1 170 ? -24.812 -18.203 -11.102 1 80.94 170 ASN A N 1
ATOM 1359 C CA . ASN A 1 170 ? -23.672 -17.578 -10.43 1 80.94 170 ASN A CA 1
ATOM 1360 C C . ASN A 1 170 ? -22.406 -17.656 -11.281 1 80.94 170 ASN A C 1
ATOM 1362 O O . ASN A 1 170 ? -22.172 -18.656 -11.961 1 80.94 170 ASN A O 1
ATOM 1366 N N . MET A 1 171 ? -21.688 -16.609 -11.234 1 85.62 171 MET A N 1
ATOM 1367 C CA . MET A 1 171 ? -20.453 -16.547 -12.023 1 85.62 171 MET A CA 1
ATOM 1368 C C . MET A 1 171 ? -19.5 -17.656 -11.625 1 85.62 171 MET A C 1
ATOM 1370 O O . MET A 1 171 ? -18.688 -18.109 -12.438 1 85.62 171 MET A O 1
ATOM 1374 N N . LYS A 1 172 ? -19.578 -18.078 -10.43 1 82.81 172 LYS A N 1
ATOM 1375 C CA . LYS A 1 172 ? -18.672 -19.094 -9.914 1 82.81 172 LYS A CA 1
ATOM 1376 C C . LYS A 1 172 ? -18.953 -20.453 -10.555 1 82.81 172 LYS A C 1
ATOM 1378 O O . LYS A 1 172 ? -18.141 -21.375 -10.453 1 82.81 172 LYS A O 1
ATOM 1383 N N . GLN A 1 173 ? -20.062 -20.531 -11.258 1 83.81 173 GLN A N 1
ATOM 1384 C CA . GLN A 1 173 ? -20.438 -21.781 -11.938 1 83.81 173 GLN A CA 1
ATOM 1385 C C . GLN A 1 173 ? -19.828 -21.828 -13.344 1 83.81 173 GLN A C 1
ATOM 1387 O O . GLN A 1 173 ? -19.938 -22.859 -14.023 1 83.81 173 GLN A O 1
ATOM 1392 N N . VAL A 1 174 ? -19.25 -20.766 -13.672 1 87 174 VAL A N 1
ATOM 1393 C CA . VAL A 1 174 ? -18.625 -20.688 -14.992 1 87 174 VAL A CA 1
ATOM 1394 C C . VAL A 1 174 ? -17.156 -21.047 -14.883 1 87 174 VAL A C 1
ATOM 1396 O O . VAL A 1 174 ? -16.422 -20.469 -14.07 1 87 174 VAL A O 1
ATOM 1399 N N . ALA A 1 175 ? -16.672 -21.953 -15.711 1 91.38 175 ALA A N 1
ATOM 1400 C CA . ALA A 1 175 ? -15.305 -22.453 -15.656 1 91.38 175 ALA A CA 1
ATOM 1401 C C . ALA A 1 175 ? -14.305 -21.344 -15.922 1 91.38 175 ALA A C 1
ATOM 1403 O O . ALA A 1 175 ? -13.203 -21.344 -15.359 1 91.38 175 ALA A O 1
ATOM 1404 N N . LEU A 1 176 ? -14.703 -20.453 -16.719 1 92.06 176 LEU A N 1
ATOM 1405 C CA . LEU A 1 176 ? -13.828 -19.344 -17.062 1 92.06 176 LEU A CA 1
ATOM 1406 C C . LEU A 1 176 ? -13.508 -18.5 -15.836 1 92.06 176 LEU A C 1
ATOM 1408 O O . LEU A 1 176 ? -12.375 -18.031 -15.68 1 92.06 176 LEU A O 1
ATOM 1412 N N . HIS A 1 177 ? -14.5 -18.281 -14.992 1 92.94 177 HIS A N 1
ATOM 1413 C CA . HIS A 1 177 ? -14.281 -17.531 -13.758 1 92.94 177 HIS A CA 1
ATOM 1414 C C . HIS A 1 177 ? -13.234 -18.219 -12.883 1 92.94 177 HIS A C 1
ATOM 1416 O O . HIS A 1 177 ? -12.328 -17.562 -12.367 1 92.94 177 HIS A O 1
ATOM 1422 N N . THR A 1 178 ? -13.289 -19.516 -12.773 1 93.25 178 THR A N 1
ATOM 1423 C CA . THR A 1 178 ? -12.344 -20.281 -11.969 1 93.25 178 THR A CA 1
ATOM 1424 C C . THR A 1 178 ? -10.953 -20.266 -12.609 1 93.25 178 THR A C 1
ATOM 1426 O O . THR A 1 178 ? -9.945 -20.219 -11.906 1 93.25 178 THR A O 1
ATOM 1429 N N . GLY A 1 179 ? -10.945 -20.344 -13.875 1 95.38 179 GLY A N 1
ATOM 1430 C CA . GLY A 1 179 ? -9.68 -20.266 -14.586 1 95.38 179 GLY A CA 1
ATOM 1431 C C . GLY A 1 179 ? -8.953 -18.953 -14.367 1 95.38 179 GLY A C 1
ATOM 1432 O O . GLY A 1 179 ? -7.727 -18.938 -14.227 1 95.38 179 GLY A O 1
ATOM 1433 N N . ILE A 1 180 ? -9.719 -17.891 -14.273 1 96.69 180 ILE A N 1
ATOM 1434 C CA . ILE A 1 180 ? -9.125 -16.578 -14.102 1 96.69 180 ILE A CA 1
ATOM 1435 C C . ILE A 1 180 ? -8.742 -16.375 -12.641 1 96.69 180 ILE A C 1
ATOM 1437 O O . ILE A 1 180 ? -7.625 -15.938 -12.336 1 96.69 180 ILE A O 1
ATOM 1441 N N . THR A 1 181 ? -9.562 -16.719 -11.68 1 96.19 181 THR A N 1
ATOM 1442 C CA . THR A 1 181 ? -9.352 -16.406 -10.273 1 96.19 181 THR A CA 1
ATOM 1443 C C . THR A 1 181 ? -8.438 -17.438 -9.625 1 96.19 181 THR A C 1
ATOM 1445 O O . THR A 1 181 ? -7.348 -17.094 -9.148 1 96.19 181 THR A O 1
ATOM 1448 N N . ALA A 1 182 ? -8.781 -18.703 -9.75 1 95.12 182 ALA A N 1
ATOM 1449 C CA . ALA A 1 182 ? -8 -19.75 -9.102 1 95.12 182 ALA A CA 1
ATOM 1450 C C . ALA A 1 182 ? -6.777 -20.109 -9.93 1 95.12 182 ALA A C 1
ATOM 1452 O O . ALA A 1 182 ? -5.711 -20.406 -9.383 1 95.12 182 ALA A O 1
ATOM 1453 N N . GLY A 1 183 ? -6.93 -20.109 -11.195 1 97.38 183 GLY A N 1
ATOM 1454 C CA . GLY A 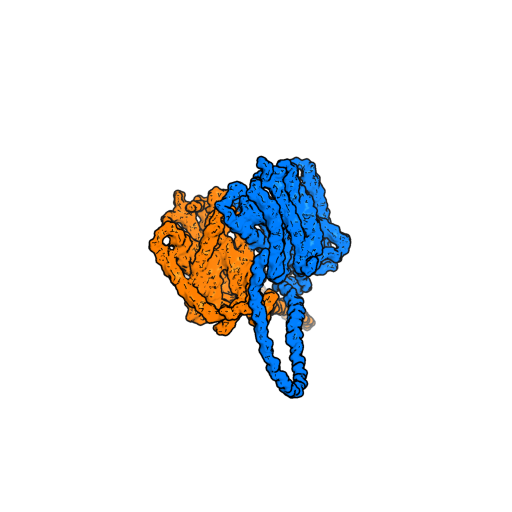1 183 ? -5.832 -20.484 -12.062 1 97.38 183 GLY A CA 1
ATOM 1455 C C . GLY A 1 183 ? -4.832 -19.375 -12.289 1 97.38 183 GLY A C 1
ATOM 1456 O O . GLY A 1 183 ? -3.697 -19.438 -11.805 1 97.38 183 GLY A O 1
ATOM 1457 N N . PHE A 1 184 ? -5.25 -18.312 -12.938 1 98.5 184 PHE A N 1
ATOM 1458 C CA . PHE A 1 184 ? -4.359 -17.234 -13.344 1 98.5 184 PHE A CA 1
ATOM 1459 C C . PHE A 1 184 ? -3.947 -16.391 -12.141 1 98.5 184 PHE A C 1
ATOM 1461 O O . PHE A 1 184 ? -2.762 -16.297 -11.82 1 98.5 184 PHE A O 1
ATOM 1468 N N . CYS A 1 185 ? -4.922 -15.797 -11.422 1 98.56 185 CYS A N 1
ATOM 1469 C CA . CYS A 1 185 ? -4.605 -14.906 -10.312 1 98.56 185 CYS A CA 1
ATOM 1470 C C . CYS A 1 185 ? -3.895 -15.664 -9.195 1 98.56 185 CYS A C 1
ATOM 1472 O O . CYS A 1 185 ? -2.949 -15.148 -8.594 1 98.56 185 CYS A O 1
ATOM 1474 N N . GLY A 1 186 ? -4.32 -16.844 -8.953 1 98.06 186 GLY A N 1
ATOM 1475 C CA . GLY A 1 186 ? -3.691 -17.656 -7.922 1 98.06 186 GLY A CA 1
ATOM 1476 C C . GLY A 1 186 ? -2.232 -17.953 -8.211 1 98.06 186 GLY A C 1
ATOM 1477 O O . GLY A 1 186 ? -1.416 -18.031 -7.289 1 98.06 186 GLY A O 1
ATOM 1478 N N . SER A 1 187 ? -1.92 -18.109 -9.453 1 98.69 187 SER A N 1
ATOM 1479 C CA . SER A 1 187 ? -0.549 -18.453 -9.828 1 98.69 187 SER A CA 1
ATOM 1480 C C . SER A 1 187 ? 0.273 -17.188 -10.094 1 98.69 187 SER A C 1
ATOM 1482 O O . SER A 1 187 ? 1.505 -17.234 -10.055 1 98.69 187 SER A O 1
ATOM 1484 N N . PHE A 1 188 ? -0.42 -16.172 -10.414 1 98.69 188 PHE A N 1
ATOM 1485 C CA . PHE A 1 188 ? 0.233 -14.891 -10.648 1 98.69 188 PHE A CA 1
ATOM 1486 C C . PHE A 1 188 ? 0.672 -14.258 -9.336 1 98.69 188 PHE A C 1
ATOM 1488 O O . PHE A 1 188 ? 1.652 -13.508 -9.297 1 98.69 188 PHE A O 1
ATOM 1495 N N . SER A 1 189 ? -0.046 -14.562 -8.297 1 98.62 189 SER A N 1
ATOM 1496 C CA . SER A 1 189 ? 0.306 -14.078 -6.965 1 98.62 189 SER A CA 1
ATOM 1497 C C . SER A 1 189 ? 0.968 -15.172 -6.133 1 98.62 189 SER A C 1
ATOM 1499 O O . SER A 1 189 ? 0.886 -16.359 -6.473 1 98.62 189 SER A O 1
ATOM 1501 N N . THR A 1 190 ? 1.622 -14.789 -5.113 1 98.62 190 THR A N 1
ATOM 1502 C CA . THR A 1 190 ? 2.289 -15.758 -4.254 1 98.62 190 THR A CA 1
ATOM 1503 C C . THR A 1 190 ? 2.447 -15.211 -2.838 1 98.62 190 THR A C 1
ATOM 1505 O O . THR A 1 190 ? 2.926 -14.094 -2.65 1 98.62 190 THR A O 1
ATOM 1508 N N . TRP A 1 191 ? 2.018 -15.938 -1.882 1 98.69 191 TRP A N 1
ATOM 1509 C CA . TRP A 1 191 ? 2.135 -15.594 -0.467 1 98.69 191 TRP A CA 1
ATOM 1510 C C . TRP A 1 191 ? 3.463 -16.078 0.101 1 98.69 191 TRP A C 1
ATOM 1512 O O . TRP A 1 191 ? 4.078 -15.398 0.925 1 98.69 191 TRP A O 1
ATOM 1522 N N . SER A 1 192 ? 3.889 -17.203 -0.31 1 98.5 192 SER A N 1
ATOM 1523 C CA . SER A 1 192 ? 5.121 -17.797 0.217 1 98.5 192 SER A CA 1
ATOM 1524 C C . SER A 1 192 ? 6.328 -16.938 -0.132 1 98.5 192 SER A C 1
ATOM 1526 O O . SER A 1 192 ? 7.199 -16.703 0.712 1 98.5 192 SER A O 1
ATOM 1528 N N . SER A 1 193 ? 6.34 -16.422 -1.396 1 97.62 193 SER A N 1
ATOM 1529 C CA . SER A 1 193 ? 7.434 -15.547 -1.791 1 97.62 193 SER A CA 1
ATOM 1530 C C . SER A 1 193 ? 7.406 -14.242 -1.004 1 97.62 193 SER A C 1
ATOM 1532 O O . SER A 1 193 ? 8.453 -13.672 -0.701 1 97.62 193 SER A O 1
ATOM 1534 N N . LEU A 1 194 ? 6.242 -13.766 -0.729 1 98.19 194 LEU A N 1
ATOM 1535 C CA . LEU A 1 194 ? 6.094 -12.562 0.088 1 98.19 194 LEU A CA 1
ATOM 1536 C C . LEU A 1 194 ? 6.703 -12.766 1.471 1 98.19 194 LEU A C 1
ATOM 1538 O O . LEU A 1 194 ? 7.426 -11.906 1.97 1 98.19 194 LEU A O 1
ATOM 1542 N N . LEU A 1 195 ? 6.492 -13.898 2.049 1 98.38 195 LEU A N 1
ATOM 1543 C CA . LEU A 1 195 ? 6.98 -14.156 3.398 1 98.38 195 LEU A CA 1
ATOM 1544 C C . LEU A 1 195 ? 8.477 -14.445 3.393 1 98.38 195 LEU A C 1
ATOM 1546 O O . LEU A 1 195 ? 9.172 -14.148 4.363 1 98.38 195 LEU A O 1
ATOM 1550 N N . ILE A 1 196 ? 8.969 -14.992 2.297 1 97.38 196 ILE A N 1
ATOM 1551 C CA . ILE A 1 196 ? 10.414 -15.141 2.15 1 97.38 196 ILE A CA 1
ATOM 1552 C C . ILE A 1 196 ? 11.078 -13.766 2.16 1 97.38 196 ILE A C 1
ATOM 1554 O O . ILE A 1 196 ? 12.141 -13.578 2.76 1 97.38 196 ILE A O 1
ATOM 1558 N N . GLU A 1 197 ? 10.445 -12.891 1.455 1 96.44 197 GLU A N 1
ATOM 1559 C CA . GLU A 1 197 ? 10.945 -11.516 1.426 1 96.44 197 GLU A CA 1
ATOM 1560 C C . GLU A 1 197 ? 10.938 -10.898 2.82 1 96.44 197 GLU A C 1
ATOM 1562 O O . GLU A 1 197 ? 11.898 -10.234 3.215 1 96.44 197 GLU A O 1
ATOM 1567 N N . VAL A 1 198 ? 9.891 -11.125 3.59 1 97.81 198 VAL A N 1
ATOM 1568 C CA . VAL A 1 198 ? 9.797 -10.625 4.957 1 97.81 198 VAL A CA 1
ATOM 1569 C C . VAL A 1 198 ? 10.898 -11.25 5.812 1 97.81 198 VAL A C 1
ATOM 1571 O O . VAL A 1 198 ? 11.594 -10.547 6.547 1 97.81 198 VAL A O 1
ATOM 1574 N N . LEU A 1 199 ? 11.047 -12.523 5.664 1 97.25 199 LEU A N 1
ATOM 1575 C CA . LEU A 1 199 ? 11.977 -13.266 6.512 1 97.25 199 LEU A CA 1
ATOM 1576 C C . LEU A 1 199 ? 13.414 -12.82 6.262 1 97.25 199 LEU A C 1
ATOM 1578 O O . LEU A 1 199 ? 14.133 -12.477 7.199 1 97.25 199 LEU A O 1
ATOM 1582 N N . PHE A 1 200 ? 13.82 -12.742 5.023 1 95.56 200 PHE A N 1
ATOM 1583 C CA . PHE A 1 200 ? 15.234 -12.523 4.723 1 95.56 200 PHE A CA 1
ATOM 1584 C C . PHE A 1 200 ? 15.594 -11.047 4.871 1 95.56 200 PHE A C 1
ATOM 1586 O O . PHE A 1 200 ? 16.734 -10.711 5.164 1 95.56 200 PHE A O 1
ATOM 1593 N N . LYS A 1 201 ? 14.648 -10.18 4.707 1 95.38 201 LYS A N 1
ATOM 1594 C CA . LYS A 1 201 ? 14.914 -8.781 5.039 1 95.38 201 LYS A CA 1
ATOM 1595 C C . LYS A 1 201 ? 15.008 -8.586 6.551 1 95.38 201 LYS A C 1
ATOM 1597 O O . LYS A 1 201 ? 15.781 -7.754 7.031 1 95.38 201 LYS A O 1
ATOM 1602 N N . THR A 1 202 ? 14.242 -9.352 7.281 1 95.44 202 THR A N 1
ATOM 1603 C CA . THR A 1 202 ? 14.289 -9.289 8.734 1 95.44 202 THR A CA 1
ATOM 1604 C C . THR A 1 202 ? 15.625 -9.82 9.258 1 95.44 202 THR A C 1
ATOM 1606 O O . THR A 1 202 ? 16.234 -9.211 10.141 1 95.44 202 THR A O 1
ATOM 1609 N N . LEU A 1 203 ? 16.094 -10.883 8.625 1 93.88 203 LEU A N 1
ATOM 1610 C CA . LEU A 1 203 ? 17.328 -11.531 9.062 1 93.88 203 LEU A CA 1
ATOM 1611 C C . LEU A 1 203 ? 18.547 -10.844 8.453 1 93.88 203 LEU A C 1
ATOM 1613 O O . LEU A 1 203 ? 19.672 -11.07 8.883 1 93.88 203 LEU A O 1
ATOM 1617 N N . ASP A 1 204 ? 18.266 -9.891 7.484 1 92.06 204 ASP A N 1
ATOM 1618 C CA . ASP A 1 204 ? 19.344 -9.242 6.73 1 92.06 204 ASP A CA 1
ATOM 1619 C C . ASP A 1 204 ? 20.156 -10.258 5.941 1 92.06 204 ASP A C 1
ATOM 1621 O O . ASP A 1 204 ? 21.391 -10.227 5.965 1 92.06 204 ASP A O 1
ATOM 1625 N N . GLY A 1 205 ? 19.391 -11.195 5.363 1 89.12 205 GLY A N 1
ATOM 1626 C CA . GLY A 1 205 ? 20 -12.203 4.516 1 89.12 205 GLY A CA 1
ATOM 1627 C C . GLY A 1 205 ? 19.734 -11.984 3.037 1 89.12 205 GLY A C 1
ATOM 1628 O O . GLY A 1 205 ? 18.781 -11.305 2.666 1 89.12 205 GLY A O 1
ATOM 1629 N N . LEU A 1 206 ? 20.672 -12.492 2.199 1 88 206 LEU A N 1
ATOM 1630 C CA . LEU A 1 206 ? 20.547 -12.391 0.75 1 88 206 LEU A CA 1
ATOM 1631 C C . LEU A 1 206 ? 20.453 -10.93 0.317 1 88 206 LEU A C 1
ATOM 1633 O O . LEU A 1 206 ? 19.578 -10.555 -0.466 1 88 206 LEU A O 1
ATOM 1637 N N . ASN A 1 207 ? 21.203 -10.086 0.897 1 81.06 207 ASN A N 1
ATOM 1638 C CA . ASN A 1 207 ? 21.172 -8.641 0.713 1 81.06 207 ASN A CA 1
ATOM 1639 C C . ASN A 1 207 ? 22.234 -8.172 -0.277 1 81.06 207 ASN A C 1
ATOM 1641 O O . ASN A 1 207 ? 22.547 -6.984 -0.353 1 81.06 207 ASN A O 1
ATOM 1645 N N . GLY A 1 208 ? 22.812 -9.016 -1.006 1 78.56 208 GLY A N 1
ATOM 1646 C CA . GLY A 1 208 ? 23.797 -8.672 -2.014 1 78.56 208 GLY A CA 1
ATOM 1647 C C . GLY A 1 208 ? 25.094 -8.156 -1.424 1 78.56 208 GLY A C 1
ATOM 1648 O O . GLY A 1 208 ? 25.797 -7.348 -2.047 1 78.56 208 GLY A O 1
ATOM 1649 N N . GLY A 1 209 ? 25.375 -8.484 -0.161 1 79.69 209 GLY A N 1
ATOM 1650 C CA . GLY A 1 209 ? 26.609 -8.047 0.482 1 79.69 209 GLY A CA 1
ATOM 1651 C C . GLY A 1 209 ? 26.453 -6.734 1.226 1 79.69 209 GLY A C 1
ATOM 1652 O O . GLY A 1 209 ? 27.406 -6.262 1.86 1 79.69 209 GLY A O 1
ATOM 1653 N N . ASN A 1 210 ? 25.344 -6.105 1.186 1 82.12 210 ASN A N 1
ATOM 1654 C CA . ASN A 1 210 ? 25.078 -4.855 1.895 1 82.12 210 ASN A CA 1
ATOM 1655 C C . ASN A 1 210 ? 24.328 -5.102 3.205 1 82.12 210 ASN A C 1
ATOM 1657 O O . ASN A 1 210 ? 23.156 -5.449 3.199 1 82.12 210 ASN A O 1
ATOM 1661 N N . LEU A 1 211 ? 25 -4.82 4.254 1 84.88 211 LEU A N 1
ATOM 1662 C CA . LEU A 1 211 ? 24.438 -5.133 5.562 1 84.88 211 LEU A CA 1
ATOM 1663 C C . LEU A 1 211 ? 23.719 -3.924 6.145 1 84.88 211 LEU A C 1
ATOM 1665 O O . LEU A 1 211 ? 24.062 -2.779 5.84 1 84.88 211 LEU A O 1
ATOM 1669 N N . LEU A 1 212 ? 22.797 -4.25 6.969 1 89.31 212 LEU A N 1
ATOM 1670 C CA . LEU A 1 212 ? 22.141 -3.229 7.777 1 89.31 212 LEU A CA 1
ATOM 1671 C C . LEU A 1 212 ? 23.094 -2.699 8.852 1 89.31 212 LEU A C 1
ATOM 1673 O O . LEU A 1 212 ? 24.047 -3.379 9.234 1 89.31 212 LEU A O 1
ATOM 1677 N N . PRO A 1 213 ? 22.891 -1.491 9.297 1 88.81 213 PRO A N 1
ATOM 1678 C CA . PRO A 1 213 ? 23.797 -0.917 10.305 1 88.81 213 PRO A CA 1
ATOM 1679 C C . PRO A 1 213 ? 23.844 -1.738 11.594 1 88.81 213 PRO A C 1
ATOM 1681 O O . PRO A 1 213 ? 24.906 -1.887 12.195 1 88.81 213 PRO A O 1
ATOM 1684 N N . ASN A 1 214 ? 22.703 -2.201 12.07 1 88.75 214 ASN A N 1
ATOM 1685 C CA . ASN A 1 214 ? 22.625 -3.076 13.234 1 88.75 214 ASN A CA 1
ATOM 1686 C C . ASN A 1 214 ? 21.453 -4.047 13.117 1 88.75 214 ASN A C 1
ATOM 1688 O O . ASN A 1 214 ? 20.625 -3.918 12.219 1 88.75 214 ASN A O 1
ATOM 1692 N N . HIS A 1 215 ? 21.375 -5 14.055 1 86.31 215 HIS A N 1
ATOM 1693 C CA . HIS A 1 215 ? 20.359 -6.051 14 1 86.31 215 HIS A CA 1
ATOM 1694 C C . HIS A 1 215 ? 18.984 -5.496 14.328 1 86.31 215 HIS A C 1
ATOM 1696 O O . HIS A 1 215 ? 17.969 -6.086 13.945 1 86.31 215 HIS A O 1
ATOM 1702 N N . GLY A 1 216 ? 18.969 -4.398 15.023 1 88.75 216 GLY A N 1
ATOM 1703 C CA . GLY A 1 216 ? 17.688 -3.785 15.367 1 88.75 216 GLY A CA 1
ATOM 1704 C C . GLY A 1 216 ? 16.906 -3.314 14.164 1 88.75 216 GLY A C 1
ATOM 1705 O O . GLY A 1 216 ? 15.672 -3.299 14.188 1 88.75 216 GLY A O 1
ATOM 1706 N N . TYR A 1 217 ? 17.641 -3.023 13.109 1 92.38 217 TYR A N 1
ATOM 1707 C CA . TYR A 1 217 ? 17 -2.547 11.898 1 92.38 217 TYR A CA 1
ATOM 1708 C C . TYR A 1 217 ? 16.25 -3.678 11.195 1 92.38 217 TYR A C 1
ATOM 1710 O O . TYR A 1 217 ? 15.445 -3.436 10.289 1 92.38 217 TYR A O 1
ATOM 1718 N N . GLY A 1 218 ? 16.5 -4.922 11.672 1 94.06 218 GLY A N 1
ATOM 1719 C CA . GLY A 1 218 ? 15.742 -6.051 11.164 1 94.06 218 GLY A CA 1
ATOM 1720 C C . GLY A 1 218 ? 14.258 -5.953 11.469 1 94.06 218 GLY A C 1
ATOM 1721 O O . GLY A 1 218 ? 13.422 -6.355 10.648 1 94.06 218 GLY A O 1
ATOM 1722 N N . VAL A 1 219 ? 13.977 -5.363 12.57 1 94.25 219 VAL A N 1
ATOM 1723 C CA . VAL A 1 219 ? 12.586 -5.18 12.969 1 94.25 219 VAL A CA 1
ATOM 1724 C C . VAL A 1 219 ? 11.914 -4.152 12.055 1 94.25 219 VAL A C 1
ATOM 1726 O O . VAL A 1 219 ? 10.766 -4.324 11.656 1 94.25 219 VAL A O 1
ATOM 1729 N N . MET A 1 220 ? 12.656 -3.096 11.742 1 95 220 MET A N 1
ATOM 1730 C CA . MET A 1 220 ? 12.125 -2.076 10.836 1 95 220 MET A CA 1
ATOM 1731 C C . MET A 1 220 ? 11.875 -2.656 9.453 1 95 220 MET A C 1
ATOM 1733 O O . MET A 1 220 ? 10.867 -2.34 8.82 1 95 220 MET A O 1
ATOM 1737 N N . GLU A 1 221 ? 12.773 -3.518 9.07 1 96.38 221 GLU A N 1
ATOM 1738 C CA . GLU A 1 221 ? 12.609 -4.16 7.766 1 96.38 221 GLU A CA 1
ATOM 1739 C C . GLU A 1 221 ? 11.398 -5.086 7.754 1 96.38 221 GLU A C 1
ATOM 1741 O O . GLU A 1 221 ? 10.695 -5.188 6.746 1 96.38 221 GLU A O 1
ATOM 1746 N N . PHE A 1 222 ? 11.195 -5.801 8.883 1 97.12 222 PHE A N 1
ATOM 1747 C CA . PHE A 1 222 ? 10.039 -6.672 9.039 1 97.12 222 PHE A CA 1
ATOM 1748 C C . PHE A 1 222 ? 8.75 -5.914 8.75 1 97.12 222 PHE A C 1
ATOM 1750 O O . PHE A 1 222 ? 7.938 -6.352 7.934 1 97.12 222 PHE A O 1
ATOM 1757 N N . PHE A 1 223 ? 8.594 -4.746 9.32 1 97 223 PHE A N 1
ATOM 1758 C CA . PHE A 1 223 ? 7.375 -3.959 9.172 1 97 223 PHE A CA 1
ATOM 1759 C C . PHE A 1 223 ? 7.312 -3.309 7.793 1 97 223 PHE A C 1
ATOM 1761 O O . PHE A 1 223 ? 6.238 -3.195 7.203 1 97 223 PHE A O 1
ATOM 1768 N N . SER A 1 224 ? 8.445 -2.871 7.32 1 97.25 224 SER A N 1
ATOM 1769 C CA . SER A 1 224 ? 8.469 -2.205 6.023 1 97.25 224 SER A CA 1
ATOM 1770 C C . SER A 1 224 ? 7.984 -3.135 4.914 1 97.25 224 SER A C 1
ATOM 1772 O O . SER A 1 224 ? 7.113 -2.766 4.125 1 97.25 224 SER A O 1
ATOM 1774 N N . VAL A 1 225 ? 8.492 -4.363 4.918 1 97.88 225 VAL A N 1
ATOM 1775 C CA . VAL A 1 225 ? 8.125 -5.309 3.871 1 97.88 225 VAL A CA 1
ATOM 1776 C C . VAL A 1 225 ? 6.652 -5.695 4.02 1 97.88 225 VAL A C 1
ATOM 1778 O O . VAL A 1 225 ? 5.906 -5.711 3.037 1 97.88 225 VAL A O 1
ATOM 1781 N N . LEU A 1 226 ? 6.277 -5.945 5.199 1 97.94 226 LEU A N 1
ATOM 1782 C CA . LEU A 1 226 ? 4.91 -6.395 5.453 1 97.94 226 LEU A CA 1
ATOM 1783 C C . LEU A 1 226 ? 3.906 -5.32 5.051 1 97.94 226 LEU A C 1
ATOM 1785 O O . LEU A 1 226 ? 2.936 -5.609 4.344 1 97.94 226 LEU A O 1
ATOM 1789 N N . LEU A 1 227 ? 4.133 -4.078 5.445 1 98 227 LEU A N 1
ATOM 1790 C CA . LEU A 1 227 ? 3.191 -2.996 5.188 1 98 227 LEU A CA 1
ATOM 1791 C C . LEU A 1 227 ? 3.16 -2.643 3.703 1 98 227 LEU A C 1
ATOM 1793 O O . LEU A 1 227 ? 2.096 -2.369 3.146 1 98 227 LEU A O 1
ATOM 1797 N N . VAL A 1 228 ? 4.297 -2.682 3.062 1 98.44 228 VAL A N 1
ATOM 1798 C CA . VAL A 1 228 ? 4.359 -2.346 1.645 1 98.44 228 VAL A CA 1
ATOM 1799 C C . VAL A 1 228 ? 3.682 -3.438 0.824 1 98.44 228 VAL A C 1
ATOM 1801 O O . VAL A 1 228 ? 2.861 -3.146 -0.051 1 98.44 228 VAL A O 1
ATOM 1804 N N . GLN A 1 229 ? 3.941 -4.691 1.147 1 98.44 229 GLN A N 1
ATOM 1805 C CA . GLN A 1 229 ? 3.365 -5.812 0.411 1 98.44 229 GLN A CA 1
ATOM 1806 C C . GLN A 1 229 ? 1.848 -5.852 0.571 1 98.44 229 GLN A C 1
ATOM 1808 O O . GLN A 1 229 ? 1.119 -6.008 -0.411 1 98.44 229 GLN A O 1
ATOM 1813 N N . MET A 1 230 ? 1.415 -5.699 1.769 1 98.12 230 MET A N 1
ATOM 1814 C CA . MET A 1 230 ? -0.025 -5.734 2.01 1 98.12 230 MET A CA 1
ATOM 1815 C C . MET A 1 230 ? -0.699 -4.48 1.465 1 98.12 230 MET A C 1
ATOM 1817 O O . MET A 1 230 ? -1.77 -4.559 0.858 1 98.12 230 MET A O 1
ATOM 1821 N N . GLY A 1 231 ? -0.054 -3.324 1.688 1 98.31 231 GLY A N 1
ATOM 1822 C CA . GLY A 1 231 ? -0.637 -2.072 1.23 1 98.31 231 GLY A CA 1
ATOM 1823 C C . GLY A 1 231 ? -0.807 -2.01 -0.276 1 98.31 231 GLY A C 1
ATOM 1824 O O . GLY A 1 231 ? -1.883 -1.668 -0.771 1 98.31 231 GLY A O 1
ATOM 1825 N N . VAL A 1 232 ? 0.187 -2.383 -0.984 1 98.5 232 VAL A N 1
ATOM 1826 C CA . VAL A 1 232 ? 0.162 -2.301 -2.441 1 98.5 232 VAL A CA 1
ATOM 1827 C C . VAL A 1 232 ? -0.777 -3.365 -3.004 1 98.5 232 VAL A C 1
ATOM 1829 O O . VAL A 1 232 ? -1.475 -3.127 -3.992 1 98.5 232 VAL A O 1
ATOM 1832 N N . SER A 1 233 ? -0.809 -4.531 -2.387 1 98.5 233 SER A N 1
ATOM 1833 C CA . SER A 1 233 ? -1.73 -5.574 -2.824 1 98.5 233 SER A CA 1
ATOM 1834 C C . SER A 1 233 ? -3.182 -5.152 -2.613 1 98.5 233 SER A C 1
ATOM 1836 O O . SER A 1 233 ? -4.027 -5.367 -3.484 1 98.5 233 SER A O 1
ATOM 1838 N N . PHE A 1 234 ? -3.461 -4.551 -1.497 1 97.56 234 PHE A N 1
ATOM 1839 C CA . PHE A 1 234 ? -4.816 -4.078 -1.229 1 97.56 234 PHE A CA 1
ATOM 1840 C C . PHE A 1 234 ? -5.191 -2.945 -2.178 1 97.56 234 PHE A C 1
ATOM 1842 O O . PHE A 1 234 ? -6.348 -2.828 -2.584 1 97.56 234 PHE A O 1
ATOM 1849 N N . LEU A 1 235 ? -4.25 -2.096 -2.422 1 97.69 235 LEU A N 1
ATOM 1850 C CA . LEU A 1 235 ? -4.516 -1.045 -3.398 1 97.69 235 LEU A CA 1
ATOM 1851 C C . LEU A 1 235 ? -4.895 -1.642 -4.75 1 97.69 235 LEU A C 1
ATOM 1853 O O . LEU A 1 235 ? -5.809 -1.151 -5.414 1 97.69 235 LEU A O 1
ATOM 1857 N N . GLY A 1 236 ? -4.113 -2.682 -5.16 1 98.44 236 GLY A N 1
ATOM 1858 C CA . GLY A 1 236 ? -4.473 -3.369 -6.387 1 98.44 236 GLY A CA 1
ATOM 1859 C C . GLY A 1 236 ? -5.902 -3.879 -6.391 1 98.44 236 GLY A C 1
ATOM 1860 O O . GLY A 1 236 ? -6.613 -3.74 -7.391 1 98.44 236 GLY A O 1
ATOM 1861 N N . TYR A 1 237 ? -6.285 -4.43 -5.309 1 97.56 237 TYR A N 1
ATOM 1862 C CA . TYR A 1 237 ? -7.641 -4.953 -5.188 1 97.56 237 TYR A CA 1
ATOM 1863 C C . TYR A 1 237 ? -8.672 -3.838 -5.309 1 97.56 237 TYR A C 1
ATOM 1865 O O . TYR A 1 237 ? -9.656 -3.971 -6.043 1 97.56 237 TYR A O 1
ATOM 1873 N N . LEU A 1 238 ? -8.438 -2.695 -4.621 1 94.81 238 LEU A N 1
ATOM 1874 C CA . LEU A 1 238 ? -9.367 -1.574 -4.637 1 94.81 238 LEU A CA 1
ATOM 1875 C C . LEU A 1 238 ? -9.461 -0.962 -6.031 1 94.81 238 LEU A C 1
ATOM 1877 O O . LEU A 1 238 ? -10.547 -0.626 -6.496 1 94.81 238 LEU A O 1
ATOM 1881 N N . LEU A 1 239 ? -8.352 -0.853 -6.641 1 96.69 239 LEU A N 1
ATOM 1882 C CA . LEU A 1 239 ? -8.328 -0.317 -7.996 1 96.69 239 LEU A CA 1
ATOM 1883 C C . LEU A 1 239 ? -9.062 -1.246 -8.961 1 96.69 239 LEU A C 1
ATOM 1885 O O . LEU A 1 239 ? -9.766 -0.784 -9.859 1 96.69 239 LEU A O 1
ATOM 1889 N N . GLY A 1 240 ? -8.836 -2.555 -8.781 1 97.38 240 GLY A N 1
ATOM 1890 C CA . GLY A 1 240 ? -9.531 -3.52 -9.617 1 97.38 240 GLY A CA 1
ATOM 1891 C C . GLY A 1 240 ? -11.039 -3.471 -9.453 1 97.38 240 GLY A C 1
ATOM 1892 O O . GLY A 1 240 ? -11.781 -3.586 -10.43 1 97.38 240 GLY A O 1
ATOM 1893 N N . LYS A 1 241 ? -11.477 -3.305 -8.273 1 94.25 241 LYS A N 1
ATOM 1894 C CA . LYS A 1 241 ? -12.898 -3.205 -7.984 1 94.25 241 LYS A CA 1
ATOM 1895 C C . LYS A 1 241 ? -13.516 -1.977 -8.648 1 94.25 241 LYS A C 1
ATOM 1897 O O . LYS A 1 241 ? -14.562 -2.07 -9.297 1 94.25 241 LYS A O 1
ATOM 1902 N N . ASP A 1 242 ? -12.875 -0.839 -8.508 1 93 242 ASP A N 1
ATOM 1903 C CA . ASP A 1 242 ? -13.375 0.396 -9.109 1 93 242 ASP A CA 1
ATOM 1904 C C . ASP A 1 242 ? -13.305 0.336 -10.633 1 93 242 ASP A C 1
ATOM 1906 O O . ASP A 1 242 ? -14.156 0.899 -11.32 1 93 242 ASP A O 1
ATOM 1910 N N . PHE A 1 243 ? -12.242 -0.291 -11.102 1 95.44 243 PHE A N 1
ATOM 1911 C CA . PHE A 1 243 ? -12.117 -0.472 -12.539 1 95.44 243 PHE A CA 1
ATOM 1912 C C . PHE A 1 243 ? -13.297 -1.276 -13.086 1 95.44 243 PHE A C 1
ATOM 1914 O O . PHE A 1 243 ? -13.836 -0.952 -14.148 1 95.44 243 PHE A O 1
ATOM 1921 N N . ALA A 1 244 ? -13.633 -2.342 -12.398 1 94 244 ALA A N 1
ATOM 1922 C CA . ALA A 1 244 ? -14.789 -3.146 -12.789 1 94 244 ALA A CA 1
ATOM 1923 C C . ALA A 1 244 ? -16.062 -2.297 -12.844 1 94 244 ALA A C 1
ATOM 1925 O O . ALA A 1 244 ? -16.844 -2.4 -13.789 1 94 244 ALA A O 1
ATOM 1926 N N . ALA A 1 245 ? -16.219 -1.44 -11.883 1 88.94 245 ALA A N 1
ATOM 1927 C CA . ALA A 1 245 ? -17.391 -0.573 -11.82 1 88.94 245 ALA A CA 1
ATOM 1928 C C . ALA A 1 245 ? -17.406 0.412 -12.984 1 88.94 245 ALA A C 1
ATOM 1930 O O . ALA A 1 245 ? -18.453 0.63 -13.602 1 88.94 245 ALA A O 1
ATOM 1931 N N . LEU A 1 246 ? -16.312 1.005 -13.273 1 89.31 246 LEU A N 1
ATOM 1932 C CA . LEU A 1 246 ? -16.219 1.97 -14.359 1 89.31 246 LEU A CA 1
ATOM 1933 C C . LEU A 1 246 ? -16.469 1.299 -15.703 1 89.31 246 LEU A C 1
ATOM 1935 O O . LEU A 1 246 ? -17.141 1.869 -16.578 1 89.31 246 LEU A O 1
ATOM 1939 N N . LEU A 1 247 ? -15.945 0.127 -15.859 1 89 247 LEU A N 1
ATOM 1940 C CA . LEU A 1 247 ? -16.141 -0.611 -17.109 1 89 247 LEU A CA 1
ATOM 1941 C C . LEU A 1 247 ? -17.609 -1.011 -17.266 1 89 247 LEU A C 1
ATOM 1943 O O . LEU A 1 247 ? -18.125 -1.032 -18.391 1 89 247 LEU A O 1
ATOM 1947 N N . ASP A 1 248 ? -18.219 -1.441 -16.219 1 85.75 248 ASP A N 1
ATOM 1948 C CA . ASP A 1 248 ? -19.625 -1.786 -16.25 1 85.75 248 ASP A CA 1
ATOM 1949 C C . ASP A 1 248 ? -20.484 -0.586 -16.672 1 85.75 248 ASP A C 1
ATOM 1951 O O . ASP A 1 248 ? -21.375 -0.712 -17.516 1 85.75 248 ASP A O 1
ATOM 1955 N N . ILE A 1 249 ? -20.188 0.58 -16.094 1 83.31 249 ILE A N 1
ATOM 1956 C CA . ILE A 1 249 ? -20.906 1.8 -16.438 1 83.31 249 ILE A CA 1
ATOM 1957 C C . ILE A 1 249 ? -20.688 2.15 -17.906 1 83.31 249 ILE A C 1
ATOM 1959 O O . ILE A 1 249 ? -21.625 2.498 -18.625 1 83.31 249 ILE A O 1
ATOM 1963 N N . TRP A 1 250 ? -19.469 2.021 -18.297 1 85.12 250 TRP A N 1
ATOM 1964 C CA . TRP A 1 250 ? -19.109 2.318 -19.672 1 85.12 250 TRP A CA 1
ATOM 1965 C C . TRP A 1 250 ? -19.797 1.351 -20.641 1 85.12 250 TRP A C 1
ATOM 1967 O O . TRP A 1 250 ? -20.266 1.755 -21.703 1 85.12 250 TRP A O 1
ATOM 1977 N N . SER A 1 251 ? -19.859 0.116 -20.328 1 83.31 251 SER A N 1
ATOM 1978 C CA . SER A 1 251 ? -20.453 -0.91 -21.172 1 83.31 251 SER A CA 1
ATOM 1979 C C . SER A 1 251 ? -21.969 -0.721 -21.281 1 83.31 251 SER A C 1
ATOM 1981 O O . SER A 1 251 ? -22.547 -0.938 -22.344 1 83.31 251 SER A O 1
ATOM 1983 N N . VAL A 1 252 ? -22.547 -0.406 -20.203 1 78.56 252 VAL A N 1
ATOM 1984 C CA . VAL A 1 252 ? -23.984 -0.177 -20.203 1 78.56 252 VAL A CA 1
ATOM 1985 C C . VAL A 1 252 ? -24.312 1.06 -21.031 1 78.56 252 VAL A C 1
ATOM 1987 O O . VAL A 1 252 ? -25.281 1.063 -21.797 1 78.56 252 VAL A O 1
ATOM 1990 N N . SER A 1 253 ? -23.5 2.027 -20.859 1 77.38 253 SER A N 1
ATOM 1991 C CA . SER A 1 253 ? -23.734 3.281 -21.578 1 77.38 253 SER A CA 1
ATOM 1992 C C . SER A 1 253 ? -23.531 3.115 -23.078 1 77.38 253 SER A C 1
ATOM 1994 O O . SER A 1 253 ? -24.219 3.758 -23.875 1 77.38 253 SER A O 1
ATOM 1996 N N . ARG A 1 254 ? -22.578 2.268 -23.438 1 75.94 254 ARG A N 1
ATOM 1997 C CA . ARG A 1 254 ? -22.281 2.1 -24.859 1 75.94 254 ARG A CA 1
ATOM 1998 C C . ARG A 1 254 ? -23.016 0.899 -25.438 1 75.94 254 ARG A C 1
ATOM 2000 O O . ARG A 1 254 ? -22.844 0.569 -26.609 1 75.94 254 ARG A O 1
ATOM 2007 N N . LYS A 1 255 ? -23.844 0.291 -24.75 1 65.31 255 LYS A N 1
ATOM 2008 C CA . LYS A 1 255 ? -24.625 -0.864 -25.188 1 65.31 255 LYS A CA 1
ATOM 2009 C C . LYS A 1 255 ? -23.734 -1.954 -25.766 1 65.31 255 LYS A C 1
ATOM 2011 O O . LYS A 1 255 ? -24.031 -2.527 -26.812 1 65.31 255 LYS A O 1
ATOM 2016 N N . LEU A 1 256 ? -22.438 -1.921 -25.312 1 63.78 256 LEU A N 1
ATOM 2017 C CA . LEU A 1 256 ? -21.438 -2.869 -25.797 1 63.78 256 LEU A CA 1
ATOM 2018 C C . LEU A 1 256 ? -21.828 -4.297 -25.422 1 63.78 256 LEU A C 1
ATOM 2020 O O . LEU A 1 256 ? -21.281 -5.254 -25.969 1 63.78 256 LEU A O 1
ATOM 2024 N N . SER A 1 257 ? -22.719 -4.52 -24.516 1 57.88 257 SER A N 1
ATOM 2025 C CA . SER A 1 257 ? -22.906 -5.684 -23.656 1 57.88 257 SER A CA 1
ATOM 2026 C C . SER A 1 257 ? -23.234 -6.926 -24.469 1 57.88 257 SER A C 1
ATOM 2028 O O . SER A 1 257 ? -22.953 -8.047 -24.047 1 57.88 257 SER A O 1
ATOM 2030 N N . THR A 1 258 ? -23.594 -6.809 -25.797 1 63.12 258 THR A N 1
ATOM 2031 C CA . THR A 1 258 ? -24.312 -7.992 -26.281 1 63.12 258 THR A CA 1
ATOM 2032 C C . THR A 1 258 ? -23.344 -8.945 -26.984 1 63.12 258 THR A C 1
ATOM 2034 O O . THR A 1 258 ? -23.719 -10.086 -27.297 1 63.12 258 THR A O 1
ATOM 2037 N N . TRP A 1 259 ? -22.094 -8.5 -27 1 68.44 259 TRP A N 1
ATOM 2038 C CA . TRP A 1 259 ? -21.297 -9.375 -27.859 1 68.44 259 TRP A CA 1
ATOM 2039 C C . TRP A 1 259 ? -20.688 -10.523 -27.047 1 68.44 259 TRP A C 1
ATOM 2041 O O . TRP A 1 259 ? -20.516 -11.625 -27.578 1 68.44 259 TRP A O 1
ATOM 2051 N N . PHE A 1 260 ? -20.531 -10.469 -25.734 1 81.38 260 PHE A N 1
ATOM 2052 C CA . PHE A 1 260 ? -19.969 -11.555 -24.953 1 81.38 260 PHE A CA 1
ATOM 2053 C C . PHE A 1 260 ? -21.062 -12.375 -24.281 1 81.38 260 PHE A C 1
ATOM 2055 O O . PHE A 1 260 ? -21.531 -12.023 -23.203 1 81.38 260 PHE A O 1
ATOM 2062 N N . ASN A 1 261 ? -21.547 -13.398 -25.016 1 83.5 261 ASN A N 1
ATOM 2063 C CA . ASN A 1 261 ? -22.609 -14.273 -24.547 1 83.5 261 ASN A CA 1
ATOM 2064 C C . ASN A 1 261 ? -22.062 -15.625 -24.094 1 83.5 261 ASN A C 1
ATOM 2066 O O . ASN A 1 261 ? -20.844 -15.844 -24.125 1 83.5 261 ASN A O 1
ATOM 2070 N N . TYR A 1 262 ? -22.875 -16.5 -23.703 1 87.12 262 TYR A N 1
ATOM 2071 C CA . TYR A 1 262 ? -22.484 -17.781 -23.141 1 87.12 262 TYR A CA 1
ATOM 2072 C C . TYR A 1 262 ? -21.844 -18.672 -24.188 1 87.12 262 TYR A C 1
ATOM 2074 O O . TYR A 1 262 ? -20.922 -19.438 -23.891 1 87.12 262 TYR A O 1
ATOM 2082 N N . ARG A 1 263 ? -22.266 -18.562 -25.422 1 87.44 263 ARG A N 1
ATOM 2083 C CA . ARG A 1 263 ? -21.703 -19.375 -26.5 1 87.44 263 ARG A CA 1
ATOM 2084 C C . ARG A 1 263 ? -20.234 -19.031 -26.719 1 87.44 263 ARG A C 1
ATOM 2086 O O . ARG A 1 263 ? -19.406 -19.938 -26.906 1 87.44 263 ARG A O 1
ATOM 2093 N N . ILE A 1 264 ? -20.047 -17.812 -26.75 1 89.81 264 ILE A N 1
ATOM 2094 C CA . ILE A 1 264 ? -18.672 -17.359 -26.938 1 89.81 264 ILE A CA 1
ATOM 2095 C C . ILE A 1 264 ? -17.812 -17.781 -25.734 1 89.81 264 ILE A C 1
ATOM 2097 O O . ILE A 1 264 ? -16.672 -18.188 -25.906 1 89.81 264 ILE A O 1
ATOM 2101 N N . CYS A 1 265 ? -18.375 -17.672 -24.547 1 90.81 265 CYS A N 1
ATOM 2102 C CA . CYS A 1 265 ? -17.672 -18.094 -23.344 1 90.81 265 CYS A CA 1
ATOM 2103 C C . CYS A 1 265 ? -17.312 -19.578 -23.422 1 90.81 265 CYS A C 1
ATOM 2105 O O . CYS A 1 265 ? -16.188 -19.953 -23.062 1 90.81 265 CYS A O 1
ATOM 2107 N N . ARG A 1 266 ? -18.172 -20.359 -23.906 1 89.69 266 ARG A N 1
ATOM 2108 C CA . ARG A 1 266 ? -17.922 -21.797 -24.031 1 89.69 266 ARG A CA 1
ATOM 2109 C C . ARG A 1 266 ? -16.828 -22.078 -25.062 1 89.69 266 ARG A C 1
ATOM 2111 O O . ARG A 1 266 ? -16 -22.953 -24.859 1 89.69 266 ARG A O 1
ATOM 2118 N N . ALA A 1 267 ? -16.859 -21.328 -26.109 1 92.62 267 ALA A N 1
ATOM 2119 C CA . ALA A 1 267 ? -15.812 -21.469 -27.125 1 92.62 267 ALA A CA 1
ATOM 2120 C C . ALA A 1 267 ? -14.445 -21.109 -26.547 1 92.62 267 ALA A C 1
ATOM 2122 O O . ALA A 1 267 ? -13.453 -21.797 -26.828 1 92.62 267 ALA A O 1
ATOM 2123 N N . ILE A 1 268 ? -14.43 -20.062 -25.766 1 94.38 268 ILE A N 1
ATOM 2124 C CA . ILE A 1 268 ? -13.188 -19.625 -25.156 1 94.38 268 ILE A CA 1
ATOM 2125 C C . ILE A 1 268 ? -12.703 -20.703 -24.172 1 94.38 268 ILE A C 1
ATOM 2127 O O . ILE A 1 268 ? -11.523 -21.031 -24.141 1 94.38 268 ILE A O 1
ATOM 2131 N N . GLU A 1 269 ? -13.594 -21.25 -23.422 1 93.56 269 GLU A N 1
ATOM 2132 C CA . GLU A 1 269 ? -13.242 -22.266 -22.438 1 93.56 269 GLU A CA 1
ATOM 2133 C C . GLU A 1 269 ? -12.648 -23.5 -23.094 1 93.56 269 GLU A C 1
ATOM 2135 O O . GLU A 1 269 ? -11.672 -24.062 -22.609 1 93.56 269 GLU A O 1
ATOM 2140 N N . LEU A 1 270 ? -13.227 -23.875 -24.188 1 93.5 270 LEU A N 1
ATOM 2141 C CA . LEU A 1 270 ? -12.734 -25.062 -24.906 1 93.5 270 LEU A CA 1
ATOM 2142 C C . LEU A 1 270 ? -11.367 -24.797 -25.531 1 93.5 270 LEU A C 1
ATOM 2144 O O . LEU A 1 270 ? -10.469 -25.625 -25.453 1 93.5 270 LEU A O 1
ATOM 2148 N N . THR A 1 271 ? -11.25 -23.641 -26.094 1 96.19 271 THR A N 1
ATOM 2149 C CA . THR A 1 271 ? -9.984 -23.281 -26.719 1 96.19 271 THR A CA 1
ATOM 2150 C C . THR A 1 271 ? -8.867 -23.172 -25.688 1 96.19 271 THR A C 1
ATOM 2152 O O . THR A 1 271 ? -7.77 -23.688 -25.891 1 96.19 271 THR A O 1
ATOM 2155 N N . THR A 1 272 ? -9.172 -22.5 -24.578 1 96.38 272 THR A N 1
ATOM 2156 C CA . THR A 1 272 ? -8.156 -22.312 -23.547 1 96.38 272 THR A CA 1
ATOM 2157 C C . THR A 1 272 ? -7.812 -23.641 -22.891 1 96.38 272 THR A C 1
ATOM 2159 O O . THR A 1 272 ? -6.676 -23.859 -22.469 1 96.38 272 THR A O 1
ATOM 2162 N N . SER A 1 273 ? -8.766 -24.562 -22.797 1 94.12 273 SER A N 1
ATOM 2163 C CA . SER A 1 273 ? -8.492 -25.891 -22.266 1 94.12 273 SER A CA 1
ATOM 2164 C C . SER A 1 273 ? -7.48 -26.641 -23.125 1 94.12 273 SER A C 1
ATOM 2166 O O . SER A 1 273 ? -6.543 -27.25 -22.609 1 94.12 273 SER A O 1
ATOM 2168 N N . PHE A 1 274 ? -7.621 -26.516 -24.391 1 95.44 274 PHE A N 1
ATOM 2169 C CA . PHE A 1 274 ? -6.703 -27.156 -25.328 1 95.44 274 PHE A CA 1
ATOM 2170 C C . PHE A 1 274 ? -5.328 -26.5 -25.266 1 95.44 274 PHE A C 1
ATOM 2172 O O . PHE A 1 274 ? -4.309 -27.188 -25.312 1 95.44 274 PHE A O 1
ATOM 2179 N N . LEU A 1 275 ? -5.363 -25.25 -25.172 1 96.62 275 LEU A N 1
ATOM 2180 C CA . LEU A 1 275 ? -4.105 -24.5 -25.109 1 96.62 275 LEU A CA 1
ATOM 2181 C C . LEU A 1 275 ? -3.338 -24.828 -23.828 1 96.62 275 LEU A C 1
ATOM 2183 O O . LEU A 1 275 ? -2.105 -24.828 -23.828 1 96.62 275 LEU A O 1
ATOM 2187 N N . GLY A 1 276 ? -4.09 -25.047 -22.781 1 96.12 276 GLY A N 1
ATOM 2188 C CA . GLY A 1 276 ? -3.441 -25.422 -21.531 1 96.12 276 GLY A CA 1
ATOM 2189 C C . GLY A 1 276 ? -2.678 -26.734 -21.625 1 96.12 276 GLY A C 1
ATOM 2190 O O . GLY A 1 276 ? -1.521 -26.812 -21.203 1 96.12 276 GLY A O 1
ATOM 2191 N N . ILE A 1 277 ? -3.248 -27.719 -22.219 1 95.5 277 ILE A N 1
ATOM 2192 C CA . ILE A 1 277 ? -2.611 -29.016 -22.391 1 95.5 277 ILE A CA 1
ATOM 2193 C C . ILE A 1 277 ? -1.428 -28.875 -23.344 1 95.5 277 ILE A C 1
ATOM 2195 O O . ILE A 1 277 ? -0.35 -29.422 -23.094 1 95.5 277 ILE A O 1
ATOM 2199 N N . ALA A 1 278 ? -1.669 -28.172 -24.391 1 97.19 278 ALA A N 1
ATOM 2200 C CA . ALA A 1 278 ? -0.617 -27.953 -25.391 1 97.19 278 ALA A CA 1
ATOM 2201 C C . ALA A 1 278 ? 0.587 -27.25 -24.781 1 97.19 278 ALA A C 1
ATOM 2203 O O . ALA A 1 278 ? 1.734 -27.578 -25.094 1 97.19 278 ALA A O 1
ATOM 2204 N N . ALA A 1 279 ? 0.312 -26.312 -23.906 1 96.88 279 ALA A N 1
ATOM 2205 C CA . ALA A 1 279 ? 1.389 -25.562 -23.266 1 96.88 279 ALA A CA 1
ATOM 2206 C C . ALA A 1 279 ? 2.213 -26.453 -22.344 1 96.88 279 ALA A C 1
ATOM 2208 O O . ALA A 1 279 ? 3.439 -26.344 -22.297 1 96.88 279 ALA A O 1
ATOM 2209 N N . LEU A 1 280 ? 1.59 -27.328 -21.641 1 96.62 280 LEU A N 1
ATOM 2210 C CA . LEU A 1 280 ? 2.301 -28.234 -20.75 1 96.62 280 LEU A CA 1
ATOM 2211 C C . LEU A 1 280 ? 3.188 -29.188 -21.547 1 96.62 280 LEU A C 1
ATOM 2213 O O . LEU A 1 280 ? 4.328 -29.453 -21.156 1 96.62 280 LEU A O 1
ATOM 2217 N N . ILE A 1 281 ? 2.654 -29.688 -22.641 1 96.75 281 ILE A N 1
ATOM 2218 C CA . ILE A 1 281 ? 3.414 -30.609 -23.484 1 96.75 281 ILE A CA 1
ATOM 2219 C C . ILE A 1 281 ? 4.609 -29.875 -24.094 1 96.75 281 ILE A C 1
ATOM 2221 O O . ILE A 1 281 ? 5.723 -30.406 -24.109 1 96.75 281 ILE A O 1
ATOM 2225 N N . ALA A 1 282 ? 4.359 -28.688 -24.578 1 95.94 282 ALA A N 1
ATOM 2226 C CA . ALA A 1 282 ? 5.43 -27.891 -25.172 1 95.94 282 ALA A CA 1
ATOM 2227 C C . ALA A 1 282 ? 6.539 -27.625 -24.156 1 95.94 282 ALA A C 1
ATOM 2229 O O . ALA A 1 282 ? 7.723 -27.719 -24.484 1 95.94 282 ALA A O 1
ATOM 2230 N N . ASP A 1 283 ? 6.16 -27.297 -22.953 1 95.31 283 ASP A N 1
ATOM 2231 C CA . ASP A 1 283 ? 7.145 -27.016 -21.922 1 95.31 283 ASP A CA 1
ATOM 2232 C C . ASP A 1 283 ? 7.91 -28.266 -21.516 1 95.31 283 ASP A C 1
ATOM 2234 O O . ASP A 1 283 ? 9.094 -28.203 -21.188 1 95.31 283 ASP A O 1
ATOM 2238 N N . LEU A 1 284 ? 7.242 -29.391 -21.516 1 94.81 284 LEU A N 1
ATOM 2239 C CA . LEU A 1 284 ? 7.914 -30.641 -21.219 1 94.81 284 LEU A CA 1
ATOM 2240 C C . LEU A 1 284 ? 8.961 -30.969 -22.266 1 94.81 284 LEU A C 1
ATOM 2242 O O . LEU A 1 284 ? 10.078 -31.375 -21.938 1 94.81 284 LEU A O 1
ATOM 2246 N N . VAL A 1 285 ? 8.633 -30.719 -23.516 1 94.88 285 VAL A N 1
ATOM 2247 C CA . VAL A 1 285 ? 9.547 -30.984 -24.625 1 94.88 285 VAL A CA 1
ATOM 2248 C C . VAL A 1 285 ? 10.727 -30.031 -24.578 1 94.88 285 VAL A C 1
ATOM 2250 O O . VAL A 1 285 ? 11.883 -30.438 -24.703 1 94.88 285 VAL A O 1
ATOM 2253 N N . VAL A 1 286 ? 10.398 -28.781 -24.359 1 92 286 VAL A N 1
ATOM 2254 C CA . VAL A 1 286 ? 11.445 -27.766 -24.281 1 92 286 VAL A CA 1
ATOM 2255 C C . VAL A 1 286 ? 12.344 -28.047 -23.078 1 92 286 VAL A C 1
ATOM 2257 O O . VAL A 1 286 ? 13.562 -27.906 -23.172 1 92 286 VAL A O 1
ATOM 2260 N N . GLY A 1 287 ? 11.773 -28.422 -21.953 1 91 287 GLY A N 1
ATOM 2261 C CA . GLY A 1 287 ? 12.539 -28.703 -20.75 1 91 287 GLY A CA 1
ATOM 2262 C C . GLY A 1 287 ? 13.484 -29.875 -20.922 1 91 287 GLY A C 1
ATOM 2263 O O . GLY A 1 287 ? 14.555 -29.906 -20.312 1 91 287 GLY A O 1
ATOM 2264 N N . LEU A 1 288 ? 13.18 -30.781 -21.859 1 91.25 288 LEU A N 1
ATOM 2265 C CA . LEU A 1 288 ? 13.977 -32 -21.984 1 91.25 288 LEU A CA 1
ATOM 2266 C C . LEU A 1 288 ? 14.953 -31.891 -23.156 1 91.25 288 LEU A C 1
ATOM 2268 O O . LEU A 1 288 ? 15.953 -32.594 -23.203 1 91.25 288 LEU A O 1
ATOM 2272 N N . THR A 1 289 ? 14.727 -30.953 -24.125 1 91.38 289 THR A N 1
ATOM 2273 C CA . THR A 1 289 ? 15.484 -31.016 -25.375 1 91.38 289 THR A CA 1
ATOM 2274 C C . THR A 1 289 ? 16.422 -29.828 -25.5 1 91.38 289 THR A C 1
ATOM 2276 O O . THR A 1 289 ? 17.516 -29.938 -26.062 1 91.38 289 THR A O 1
ATOM 2279 N N . ILE A 1 290 ? 16.031 -28.703 -25 1 88.81 290 ILE A N 1
ATOM 2280 C CA . ILE A 1 290 ? 16.828 -27.5 -25.266 1 88.81 290 ILE A CA 1
ATOM 2281 C C . ILE A 1 290 ? 18 -27.453 -24.297 1 88.81 290 ILE A C 1
ATOM 2283 O O . ILE A 1 290 ? 17.938 -28.016 -23.188 1 88.81 290 ILE A O 1
ATOM 2287 N N . PRO A 1 291 ? 19.094 -26.891 -24.703 1 88.12 291 PRO A N 1
ATOM 2288 C CA . PRO A 1 291 ? 20.297 -26.812 -23.859 1 88.12 291 PRO A CA 1
ATOM 2289 C C . PRO A 1 291 ? 20.047 -26.016 -22.578 1 88.12 291 PRO A C 1
ATOM 2291 O O . PRO A 1 291 ? 19.141 -25.188 -22.531 1 88.12 291 PRO A O 1
ATOM 2294 N N . LEU A 1 292 ? 20.891 -26.219 -21.641 1 85.56 292 LEU A N 1
ATOM 2295 C CA . LEU A 1 292 ? 20.75 -25.688 -20.281 1 85.56 292 LEU A CA 1
ATOM 2296 C C . LEU A 1 292 ? 21.031 -24.188 -20.25 1 85.56 292 LEU A C 1
ATOM 2298 O O . LEU A 1 292 ? 20.641 -23.5 -19.312 1 85.56 292 LEU A O 1
ATOM 2302 N N . ASP A 1 293 ? 21.531 -23.609 -21.25 1 84.44 293 ASP A N 1
ATOM 2303 C CA . ASP A 1 293 ? 21.938 -22.203 -21.234 1 84.44 293 ASP A CA 1
ATOM 2304 C C . ASP A 1 293 ? 20.812 -21.297 -21.703 1 84.44 293 ASP A C 1
ATOM 2306 O O . ASP A 1 293 ? 20.891 -20.078 -21.609 1 84.44 293 ASP A O 1
ATOM 2310 N N . THR A 1 294 ? 19.719 -21.906 -22.016 1 87.69 294 THR A N 1
ATOM 2311 C CA . THR A 1 294 ? 18.609 -21.109 -22.516 1 87.69 294 THR A CA 1
ATOM 2312 C C . THR A 1 294 ? 17.734 -20.609 -21.375 1 87.69 294 THR A C 1
ATOM 2314 O O . THR A 1 294 ? 17.391 -21.375 -20.469 1 87.69 294 THR A O 1
ATOM 2317 N N . THR A 1 295 ? 17.328 -19.359 -21.5 1 86.69 295 THR A N 1
ATOM 2318 C CA . THR A 1 295 ? 16.562 -18.688 -20.453 1 86.69 295 THR A CA 1
ATOM 2319 C C . THR A 1 295 ? 15.219 -19.375 -20.234 1 86.69 295 THR A C 1
ATOM 2321 O O . THR A 1 295 ? 14.766 -19.531 -19.094 1 86.69 295 THR A O 1
ATOM 2324 N N . TRP A 1 296 ? 14.594 -19.766 -21.312 1 89.5 296 TRP A N 1
ATOM 2325 C CA . TRP A 1 296 ? 13.281 -20.391 -21.188 1 89.5 296 TRP A CA 1
ATOM 2326 C C . TRP A 1 296 ? 13.375 -21.688 -20.391 1 89.5 296 TRP A C 1
ATOM 2328 O O . TRP A 1 296 ? 12.508 -21.984 -19.562 1 89.5 296 TRP A O 1
ATOM 2338 N N . LYS A 1 297 ? 14.359 -22.469 -20.625 1 87.44 297 LYS A N 1
ATOM 2339 C CA . LYS A 1 297 ? 14.531 -23.719 -19.906 1 87.44 297 LYS A CA 1
ATOM 2340 C C . LYS A 1 297 ? 14.828 -23.484 -18.422 1 87.44 297 LYS A C 1
ATOM 2342 O O . LYS A 1 297 ? 14.266 -24.141 -17.547 1 87.44 297 LYS A O 1
ATOM 2347 N N . THR A 1 298 ? 15.609 -22.484 -18.172 1 86.44 298 THR A N 1
ATOM 2348 C CA . THR A 1 298 ? 16.094 -22.281 -16.812 1 86.44 298 THR A CA 1
ATOM 2349 C C . THR A 1 298 ? 15.047 -21.562 -15.969 1 86.44 298 THR A C 1
ATOM 2351 O O . THR A 1 298 ? 14.93 -21.812 -14.766 1 86.44 298 THR A O 1
ATOM 2354 N N . LYS A 1 299 ? 14.242 -20.75 -16.625 1 90.06 299 LYS A N 1
ATOM 2355 C CA . LYS A 1 299 ? 13.383 -19.891 -15.805 1 90.06 299 LYS A CA 1
ATOM 2356 C C . LYS A 1 299 ? 11.914 -20.297 -15.953 1 90.06 299 LYS A C 1
ATOM 2358 O O . LYS A 1 299 ? 11.125 -20.125 -15.023 1 90.06 299 LYS A O 1
ATOM 2363 N N . TYR A 1 300 ? 11.539 -20.891 -17.062 1 92.94 300 TYR A N 1
ATOM 2364 C CA . TYR A 1 300 ? 10.109 -21.016 -17.312 1 92.94 300 TYR A CA 1
ATOM 2365 C C . TYR A 1 300 ? 9.695 -22.469 -17.422 1 92.94 300 TYR A C 1
ATOM 2367 O O . TYR A 1 300 ? 8.766 -22.922 -16.75 1 92.94 300 TYR A O 1
ATOM 2375 N N . ALA A 1 301 ? 10.383 -23.297 -18.172 1 93.81 301 ALA A N 1
ATOM 2376 C CA . ALA A 1 301 ? 9.891 -24.594 -18.656 1 93.81 301 ALA A CA 1
ATOM 2377 C C . ALA A 1 301 ? 9.438 -25.469 -17.484 1 93.81 301 ALA A C 1
ATOM 2379 O O . ALA A 1 301 ? 8.25 -25.766 -17.359 1 93.81 301 ALA A O 1
ATOM 2380 N N . PHE A 1 302 ? 10.266 -25.766 -16.594 1 95.31 302 PHE A N 1
ATOM 2381 C CA . PHE A 1 302 ? 9.906 -26.656 -15.492 1 95.31 302 PHE A CA 1
ATOM 2382 C C . PHE A 1 302 ? 9.055 -25.922 -14.461 1 95.31 302 PHE A C 1
ATOM 2384 O O . PHE A 1 302 ? 8.195 -26.531 -13.812 1 95.31 302 PHE A O 1
ATOM 2391 N N . SER A 1 303 ? 9.195 -24.625 -14.305 1 97 303 SER A N 1
ATOM 2392 C CA . SER A 1 303 ? 8.375 -23.844 -13.383 1 97 303 SER A CA 1
ATOM 2393 C C . SER A 1 303 ? 6.906 -23.875 -13.789 1 97 303 SER A C 1
ATOM 2395 O O . SER A 1 303 ? 6.023 -23.969 -12.93 1 97 303 SER A O 1
ATOM 2397 N N . LEU A 1 304 ? 6.672 -23.844 -15.07 1 97.88 304 LEU A N 1
ATOM 2398 C CA . LEU A 1 304 ? 5.301 -23.844 -15.562 1 97.88 304 LEU A CA 1
ATOM 2399 C C . LEU A 1 304 ? 4.648 -25.219 -15.352 1 97.88 304 LEU A C 1
ATOM 2401 O O . LEU A 1 304 ? 3.467 -25.297 -15.008 1 97.88 304 LEU A O 1
ATOM 2405 N N . ILE A 1 305 ? 5.422 -26.234 -15.516 1 97.19 305 ILE A N 1
ATOM 2406 C CA . ILE A 1 305 ? 4.914 -27.578 -15.32 1 97.19 305 ILE A CA 1
ATOM 2407 C C . ILE A 1 305 ? 4.602 -27.812 -13.844 1 97.19 305 ILE A C 1
ATOM 2409 O O . ILE A 1 305 ? 3.496 -28.234 -13.5 1 97.19 305 ILE A O 1
ATOM 2413 N N . PHE A 1 306 ? 5.562 -27.516 -13 1 98.06 306 PHE A N 1
ATOM 2414 C CA . PHE A 1 306 ? 5.359 -27.703 -11.562 1 98.06 306 PHE A CA 1
ATOM 2415 C C . PHE A 1 306 ? 4.27 -26.781 -11.047 1 98.06 306 PHE A C 1
ATOM 2417 O O . PHE A 1 306 ? 3.539 -27.125 -10.117 1 98.06 306 PHE A O 1
ATOM 2424 N N . GLY A 1 307 ? 4.18 -25.594 -11.641 1 98.44 307 GLY A N 1
ATOM 2425 C CA . GLY A 1 307 ? 3.156 -24.641 -11.242 1 98.44 307 GLY A CA 1
ATOM 2426 C C . GLY A 1 307 ? 1.746 -25.141 -11.469 1 98.44 307 GLY A C 1
ATOM 2427 O O . GLY A 1 307 ? 0.847 -24.875 -10.672 1 98.44 307 GLY A O 1
ATOM 2428 N N . ALA A 1 308 ? 1.577 -25.859 -12.555 1 98.06 308 ALA A N 1
ATOM 2429 C CA . ALA A 1 308 ? 0.266 -26.438 -12.844 1 98.06 308 ALA A CA 1
ATOM 2430 C C . ALA A 1 308 ? -0.172 -27.375 -11.727 1 98.06 308 ALA A C 1
ATOM 2432 O O . ALA A 1 308 ? -1.335 -27.375 -11.32 1 98.06 308 ALA A O 1
ATOM 2433 N N . PHE A 1 309 ? 0.751 -28.125 -11.219 1 97.81 309 PHE A N 1
ATOM 2434 C CA . PHE A 1 309 ? 0.439 -29.047 -10.133 1 97.81 309 PHE A CA 1
ATOM 2435 C C . PHE A 1 309 ? 0.131 -28.297 -8.852 1 97.81 309 PHE A C 1
ATOM 2437 O O . PHE A 1 309 ? -0.767 -28.672 -8.094 1 97.81 309 PHE A O 1
ATOM 2444 N N . GLY A 1 310 ? 0.904 -27.25 -8.594 1 98.56 310 GLY A N 1
ATOM 2445 C CA . GLY A 1 310 ? 0.635 -26.422 -7.43 1 98.56 310 GLY A CA 1
ATOM 2446 C C . GLY A 1 310 ? -0.739 -25.781 -7.461 1 98.56 310 GLY A C 1
ATOM 2447 O O . GLY A 1 310 ? -1.447 -25.766 -6.453 1 98.56 310 GLY A O 1
ATOM 2448 N N . ALA A 1 311 ? -1.105 -25.312 -8.578 1 98.19 311 ALA A N 1
ATOM 2449 C CA . ALA A 1 311 ? -2.395 -24.641 -8.75 1 98.19 311 ALA A CA 1
ATOM 2450 C C . ALA A 1 311 ? -3.547 -25.625 -8.555 1 98.19 311 ALA A C 1
ATOM 2452 O O . ALA A 1 311 ? -4.566 -25.281 -7.949 1 98.19 311 ALA A O 1
ATOM 2453 N N . VAL A 1 312 ? -3.381 -26.812 -9.141 1 96.31 312 VAL A N 1
ATOM 2454 C CA . VAL A 1 312 ? -4.418 -27.828 -9.031 1 96.31 312 VAL A CA 1
ATOM 2455 C C . VAL A 1 312 ? -4.59 -28.234 -7.57 1 96.31 312 VAL A C 1
ATOM 2457 O O . VAL A 1 312 ? -5.715 -28.391 -7.094 1 96.31 312 VAL A O 1
ATOM 2460 N N . LEU A 1 313 ? -3.512 -28.391 -6.895 1 97.5 313 LEU A N 1
ATOM 2461 C CA . LEU A 1 313 ? -3.584 -28.734 -5.48 1 97.5 313 LEU A CA 1
ATOM 2462 C C . LEU A 1 313 ? -4.273 -27.641 -4.684 1 97.5 313 LEU A C 1
ATOM 2464 O O . LEU A 1 313 ? -5.102 -27.906 -3.814 1 97.5 313 LEU A O 1
ATOM 2468 N N . ARG A 1 314 ? -3.9 -26.375 -4.93 1 97.56 314 ARG A N 1
ATOM 2469 C CA . ARG A 1 314 ? -4.543 -25.25 -4.27 1 97.56 314 ARG A CA 1
ATOM 2470 C C . ARG A 1 314 ? -6.047 -25.25 -4.527 1 97.56 314 ARG A C 1
ATOM 2472 O O . ARG A 1 314 ? -6.836 -25.016 -3.611 1 97.56 314 ARG A O 1
ATOM 2479 N N . PHE A 1 315 ? -6.398 -25.516 -5.766 1 94.56 315 PHE A N 1
ATOM 2480 C CA . PHE A 1 315 ? -7.809 -25.547 -6.133 1 94.56 315 PHE A CA 1
ATOM 2481 C C . PHE A 1 315 ? -8.531 -26.656 -5.375 1 94.56 315 PHE A C 1
ATOM 2483 O O . PHE A 1 315 ? -9.641 -26.453 -4.875 1 94.56 315 PHE A O 1
ATOM 2490 N N . ARG A 1 316 ? -7.914 -27.797 -5.273 1 92.62 316 ARG A N 1
ATOM 2491 C CA . ARG A 1 316 ? -8.508 -28.906 -4.547 1 92.62 316 ARG A CA 1
ATOM 2492 C C . ARG A 1 316 ? -8.648 -28.594 -3.061 1 92.62 316 ARG A C 1
ATOM 2494 O O . ARG A 1 316 ? -9.633 -28.953 -2.428 1 92.62 316 ARG A O 1
ATOM 2501 N N . LEU A 1 317 ? -7.703 -27.922 -2.496 1 94.81 317 LEU A N 1
ATOM 2502 C CA . LEU A 1 317 ? -7.723 -27.578 -1.082 1 94.81 317 LEU A CA 1
ATOM 2503 C C . LEU A 1 317 ? -8.797 -26.531 -0.798 1 94.81 317 LEU A C 1
ATOM 2505 O O . LEU A 1 317 ? -9.266 -26.406 0.337 1 94.81 317 LEU A O 1
ATOM 2509 N N . SER A 1 318 ? -9.156 -25.781 -1.802 1 92.38 318 SER A N 1
ATOM 2510 C CA . SER A 1 318 ? -10.141 -24.734 -1.627 1 92.38 318 SER A CA 1
ATOM 2511 C C . SER A 1 318 ? -11.492 -25.297 -1.196 1 92.38 318 SER A C 1
ATOM 2513 O O . SER A 1 318 ? -12.328 -24.562 -0.655 1 92.38 318 SER A O 1
ATOM 2515 N N . LYS A 1 319 ? -11.703 -26.609 -1.456 1 87.12 319 LYS A N 1
ATOM 2516 C CA . LYS A 1 319 ? -12.938 -27.266 -1.05 1 87.12 319 LYS A CA 1
ATOM 2517 C C . LYS A 1 319 ? -13.109 -27.234 0.467 1 87.12 319 LYS A C 1
ATOM 2519 O O . LYS A 1 319 ? -14.227 -27.328 0.974 1 87.12 319 LYS A O 1
ATOM 2524 N N . TYR A 1 320 ? -12.047 -26.984 1.154 1 91.31 320 TYR A N 1
ATOM 2525 C CA . TYR A 1 320 ? -12.094 -27 2.611 1 91.31 320 TYR A CA 1
ATOM 2526 C C . TYR A 1 320 ? -12.359 -25.609 3.168 1 91.31 320 TYR A C 1
ATOM 2528 O O . TYR A 1 320 ? -12.414 -25.406 4.387 1 91.31 320 TYR A O 1
ATOM 2536 N N . ASN A 1 321 ? -12.492 -24.641 2.357 1 91.31 321 ASN A N 1
ATOM 2537 C CA . ASN A 1 321 ? -12.875 -23.328 2.846 1 91.31 321 ASN A CA 1
ATOM 2538 C C . ASN A 1 321 ? -14.242 -23.359 3.523 1 91.31 321 ASN A C 1
ATOM 2540 O O . ASN A 1 321 ? -15.203 -23.891 2.969 1 91.31 321 ASN A O 1
ATOM 2544 N N . GLY A 1 322 ? -14.328 -22.781 4.684 1 89.06 322 GLY A N 1
ATOM 2545 C CA . GLY A 1 322 ? -15.57 -22.781 5.441 1 89.06 322 GLY A CA 1
ATOM 2546 C C . GLY A 1 322 ? -15.859 -24.094 6.133 1 89.06 322 GLY A C 1
ATOM 2547 O O . GLY A 1 322 ? -17 -24.359 6.535 1 89.06 322 GLY A O 1
ATOM 2548 N N . SER A 1 323 ? -14.82 -24.875 6.211 1 87.88 323 SER A N 1
ATOM 2549 C CA . SER A 1 323 ? -14.977 -26.188 6.828 1 87.88 323 SER A CA 1
ATOM 2550 C C . SER A 1 323 ? -14.406 -26.203 8.242 1 87.88 323 SER A C 1
ATOM 2552 O O . SER A 1 323 ? -14.125 -25.156 8.812 1 87.88 323 SER A O 1
ATOM 2554 N N . PHE A 1 324 ? -14.555 -27.375 8.906 1 90 324 PHE A N 1
ATOM 2555 C CA . PHE A 1 324 ? -13.977 -27.672 10.211 1 90 324 PHE A CA 1
ATOM 2556 C C . PHE A 1 324 ? -14.648 -26.844 11.297 1 90 324 PHE A C 1
ATOM 2558 O O . PHE A 1 324 ? -13.984 -26.375 12.227 1 90 324 PHE A O 1
ATOM 2565 N N . GLY A 1 325 ? -15.836 -26.438 11.117 1 83.94 325 GLY A N 1
ATOM 2566 C CA . GLY A 1 325 ? -16.656 -25.828 12.148 1 83.94 325 GLY A CA 1
ATOM 2567 C C . GLY A 1 325 ? -16.688 -24.312 12.062 1 83.94 325 GLY A C 1
ATOM 2568 O O . GLY A 1 325 ? -17.422 -23.656 12.82 1 83.94 325 GLY A O 1
ATOM 2569 N N . LEU A 1 326 ? -15.898 -23.75 11.289 1 87.69 326 LEU A N 1
ATOM 2570 C CA . LEU A 1 326 ? -15.914 -22.297 11.094 1 87.69 326 LEU A CA 1
ATOM 2571 C C . LEU A 1 326 ? -16.312 -21.953 9.664 1 87.69 326 LEU A C 1
ATOM 2573 O O . LEU A 1 326 ? -15.461 -21.891 8.773 1 87.69 326 LEU A O 1
ATOM 2577 N N . ASP A 1 327 ? -17.453 -21.578 9.375 1 85.69 327 ASP A N 1
ATOM 2578 C CA . ASP A 1 327 ? -18.031 -21.375 8.055 1 85.69 327 ASP A CA 1
ATOM 2579 C C . ASP A 1 327 ? -17.422 -20.156 7.375 1 85.69 327 ASP A C 1
ATOM 2581 O O . ASP A 1 327 ? -17.375 -20.078 6.145 1 85.69 327 ASP A O 1
ATOM 2585 N N . TRP A 1 328 ? -16.938 -19.234 8.172 1 85.31 328 TRP A N 1
ATOM 2586 C CA . TRP A 1 328 ? -16.438 -18 7.598 1 85.31 328 TRP A CA 1
ATOM 2587 C C . TRP A 1 328 ? -14.938 -18.094 7.324 1 85.31 328 TRP A C 1
ATOM 2589 O O . TRP A 1 328 ? -14.367 -17.25 6.633 1 85.31 328 TRP A O 1
ATOM 2599 N N . PHE A 1 329 ? -14.266 -19.141 7.809 1 92.62 329 PHE A N 1
ATOM 2600 C CA . PHE A 1 329 ? -12.812 -19.219 7.82 1 92.62 329 PHE A CA 1
ATOM 2601 C C . PHE A 1 329 ? -12.297 -19.969 6.598 1 92.62 329 PHE A C 1
ATOM 2603 O O . PHE A 1 329 ? -12.664 -21.109 6.367 1 92.62 329 PHE A O 1
ATOM 2610 N N . PRO A 1 330 ? -11.43 -19.328 5.781 1 94.62 330 PRO A N 1
ATOM 2611 C CA . PRO A 1 330 ? -10.883 -19.969 4.59 1 94.62 330 PRO A CA 1
ATOM 2612 C C . PRO A 1 330 ? -9.773 -20.969 4.914 1 94.62 330 PRO A C 1
ATOM 2614 O O . PRO A 1 330 ? -8.609 -20.719 4.617 1 94.62 330 PRO A O 1
ATOM 2617 N N . SER A 1 331 ? -10.133 -22.125 5.395 1 95.19 331 SER A N 1
ATOM 2618 C CA . SER A 1 331 ? -9.195 -23.125 5.863 1 95.19 331 SER A CA 1
ATOM 2619 C C . SER A 1 331 ? -8.383 -23.703 4.711 1 95.19 331 SER A C 1
ATOM 2621 O O . SER A 1 331 ? -7.219 -24.078 4.887 1 95.19 331 SER A O 1
ATOM 2623 N N . GLY A 1 332 ? -9.008 -23.828 3.555 1 95.44 332 GLY A N 1
ATOM 2624 C CA . GLY A 1 332 ? -8.289 -24.328 2.396 1 95.44 332 GLY A CA 1
ATOM 2625 C C . GLY A 1 332 ? -7.129 -23.453 1.979 1 95.44 332 GLY A C 1
ATOM 2626 O O . GLY A 1 332 ? -6.023 -23.938 1.727 1 95.44 332 GLY A O 1
ATOM 2627 N N . THR A 1 333 ? -7.41 -22.156 1.918 1 96.38 333 THR A N 1
ATOM 2628 C CA . THR A 1 333 ? -6.371 -21.188 1.563 1 96.38 333 THR A CA 1
ATOM 2629 C C . THR A 1 333 ? -5.258 -21.188 2.609 1 96.38 333 THR A C 1
ATOM 2631 O O . THR A 1 333 ? -4.078 -21.094 2.268 1 96.38 333 THR A O 1
ATOM 2634 N N . LEU A 1 334 ? -5.652 -21.312 3.861 1 97.38 334 LEU A N 1
ATOM 2635 C CA . LEU A 1 334 ? -4.664 -21.391 4.93 1 97.38 334 LEU A CA 1
ATOM 2636 C C . LEU A 1 334 ? -3.752 -22.594 4.734 1 97.38 334 LEU A C 1
ATOM 2638 O O . LEU A 1 334 ? -2.527 -22.469 4.832 1 97.38 334 LEU A O 1
ATOM 2642 N N . MET A 1 335 ? -4.332 -23.703 4.449 1 97.81 335 MET A N 1
ATOM 2643 C CA . MET A 1 335 ? -3.559 -24.922 4.266 1 97.81 335 MET A CA 1
ATOM 2644 C C . MET A 1 335 ? -2.578 -24.781 3.105 1 97.81 335 MET A C 1
ATOM 2646 O O . MET A 1 335 ? -1.415 -25.172 3.219 1 97.81 335 MET A O 1
ATOM 2650 N N . ALA A 1 336 ? -3.07 -24.25 2.006 1 98.31 336 ALA A N 1
ATOM 2651 C CA . ALA A 1 336 ? -2.229 -24.062 0.828 1 98.31 336 ALA A CA 1
ATOM 2652 C C . ALA A 1 336 ? -1.05 -23.141 1.135 1 98.31 336 ALA A C 1
ATOM 2654 O O . ALA A 1 336 ? 0.095 -23.469 0.804 1 98.31 336 ALA A O 1
ATOM 2655 N N . ASN A 1 337 ? -1.271 -22.062 1.796 1 98.62 337 ASN A N 1
ATOM 2656 C CA . ASN A 1 337 ? -0.236 -21.094 2.113 1 98.62 337 ASN A CA 1
ATOM 2657 C C . ASN A 1 337 ? 0.765 -21.641 3.125 1 98.62 337 ASN A C 1
ATOM 2659 O O . ASN A 1 337 ? 1.972 -21.422 2.99 1 98.62 337 ASN A O 1
ATOM 2663 N N . VAL A 1 338 ? 0.273 -22.359 4.078 1 98.69 338 VAL A N 1
ATOM 2664 C CA . VAL A 1 338 ? 1.155 -22.938 5.09 1 98.69 338 VAL A CA 1
ATOM 2665 C C . VAL A 1 338 ? 2.051 -24 4.457 1 98.69 338 VAL A C 1
ATOM 2667 O O . VAL A 1 338 ? 3.258 -24.031 4.703 1 98.69 338 VAL A O 1
ATOM 2670 N N . MET A 1 339 ? 1.441 -24.828 3.662 1 98.75 339 MET A N 1
ATOM 2671 C CA . MET A 1 339 ? 2.209 -25.875 2.984 1 98.75 339 MET A CA 1
ATOM 2672 C C . MET A 1 339 ? 3.285 -25.266 2.092 1 98.75 339 MET A C 1
ATOM 2674 O O . MET A 1 339 ? 4.43 -25.719 2.094 1 98.75 339 MET A O 1
ATOM 2678 N N . SER A 1 340 ? 2.893 -24.281 1.392 1 98.81 340 SER A N 1
ATOM 2679 C CA . SER A 1 340 ? 3.828 -23.641 0.472 1 98.81 340 SER A CA 1
ATOM 2680 C C . SER A 1 340 ? 4.965 -22.953 1.226 1 98.81 340 SER A C 1
ATOM 2682 O O . SER A 1 340 ? 6.125 -23.047 0.818 1 98.81 340 SER A O 1
ATOM 2684 N N . CYS A 1 341 ? 4.656 -22.266 2.299 1 98.69 341 CYS A N 1
ATOM 2685 C CA . CYS A 1 341 ? 5.672 -21.578 3.08 1 98.69 341 CYS A CA 1
ATOM 2686 C C . CYS A 1 341 ? 6.648 -22.562 3.703 1 98.69 341 CYS A C 1
ATOM 2688 O O . CYS A 1 341 ? 7.848 -22.281 3.791 1 98.69 341 CYS A O 1
ATOM 2690 N N . THR A 1 342 ? 6.145 -23.703 4.102 1 98.62 342 THR A N 1
ATOM 2691 C CA . THR A 1 342 ? 7.008 -24.734 4.652 1 98.62 342 THR A CA 1
ATOM 2692 C C . THR A 1 342 ? 7.965 -25.281 3.59 1 98.62 342 THR A C 1
ATOM 2694 O O . THR A 1 342 ? 9.172 -25.375 3.824 1 98.62 342 THR A O 1
ATOM 2697 N N . LEU A 1 343 ? 7.43 -25.531 2.482 1 98.62 343 LEU A N 1
ATOM 2698 C CA . LEU A 1 343 ? 8.219 -26.125 1.408 1 98.62 343 LEU A CA 1
ATOM 2699 C C . LEU A 1 343 ? 9.242 -25.141 0.869 1 98.62 343 LEU A C 1
ATOM 2701 O O . LEU A 1 343 ? 10.398 -25.5 0.647 1 98.62 343 LEU A O 1
ATOM 2705 N N . ILE A 1 344 ? 8.82 -23.922 0.661 1 98.06 344 ILE A N 1
ATOM 2706 C CA . ILE A 1 344 ? 9.711 -22.953 0.037 1 98.06 344 ILE A CA 1
ATOM 2707 C C . ILE A 1 344 ? 10.875 -22.625 0.977 1 98.06 344 ILE A C 1
ATOM 2709 O O . ILE A 1 344 ? 11.992 -22.359 0.526 1 98.06 344 ILE A O 1
ATOM 2713 N N . SER A 1 345 ? 10.617 -22.609 2.271 1 97.81 345 SER A N 1
ATOM 2714 C CA . SER A 1 345 ? 11.688 -22.391 3.242 1 97.81 345 SER A CA 1
ATOM 2715 C C . SER A 1 345 ? 12.75 -23.484 3.141 1 97.81 345 SER A C 1
ATOM 2717 O O . SER A 1 345 ? 13.945 -23.203 3.195 1 97.81 345 SER A O 1
ATOM 2719 N N . ILE A 1 346 ? 12.305 -24.703 2.961 1 97.75 346 ILE A N 1
ATOM 2720 C CA . ILE A 1 346 ? 13.219 -25.828 2.809 1 97.75 346 ILE A CA 1
ATOM 2721 C C . ILE A 1 346 ? 14 -25.688 1.502 1 97.75 346 ILE A C 1
ATOM 2723 O O . ILE A 1 346 ? 15.211 -25.891 1.469 1 97.75 346 ILE A O 1
ATOM 2727 N N . LEU A 1 347 ? 13.344 -25.344 0.492 1 97.38 347 LEU A N 1
ATOM 2728 C CA . LEU A 1 347 ? 13.977 -25.203 -0.817 1 97.38 347 LEU A CA 1
ATOM 2729 C C . LEU A 1 347 ? 14.992 -24.078 -0.82 1 97.38 347 LEU A C 1
ATOM 2731 O O . LEU A 1 347 ? 16.047 -24.188 -1.445 1 97.38 347 LEU A O 1
ATOM 2735 N N . TYR A 1 348 ? 14.672 -22.984 -0.151 1 95.62 348 TYR A N 1
ATOM 2736 C CA . TYR A 1 348 ? 15.617 -21.875 -0.048 1 95.62 348 TYR A CA 1
ATOM 2737 C C . TYR A 1 348 ? 16.859 -22.281 0.73 1 95.62 348 TYR A C 1
ATOM 2739 O O . TYR A 1 348 ? 17.969 -21.859 0.403 1 95.62 348 TYR A O 1
ATOM 2747 N N . LEU A 1 349 ? 16.625 -23.094 1.749 1 95.19 349 LEU A N 1
ATOM 2748 C CA . LEU A 1 349 ? 17.766 -23.625 2.5 1 95.19 349 LEU A CA 1
ATOM 2749 C C . LEU A 1 349 ? 18.656 -24.469 1.601 1 95.19 349 LEU A C 1
ATOM 2751 O O . LEU A 1 349 ? 19.891 -24.359 1.671 1 95.19 349 LEU A O 1
ATOM 2755 N N . LEU A 1 350 ? 18.094 -25.234 0.746 1 94.94 350 LEU A N 1
ATOM 2756 C CA . LEU A 1 350 ? 18.844 -26.094 -0.165 1 94.94 350 LEU A CA 1
ATOM 2757 C C . LEU A 1 350 ? 19.578 -25.266 -1.214 1 94.94 350 LEU A C 1
ATOM 2759 O O . LEU A 1 350 ? 20.719 -25.578 -1.58 1 94.94 350 LEU A O 1
ATOM 2763 N N . LEU A 1 351 ? 19 -24.203 -1.638 1 93.62 351 LEU A N 1
ATOM 2764 C CA . LEU A 1 351 ? 19.547 -23.406 -2.732 1 93.62 351 LEU A CA 1
ATOM 2765 C C . LEU A 1 351 ? 20.625 -22.453 -2.23 1 93.62 351 LEU A C 1
ATOM 2767 O O . LEU A 1 351 ? 21.625 -22.219 -2.92 1 93.62 351 LEU A O 1
ATOM 2771 N N . TYR A 1 352 ? 20.453 -21.922 -0.991 1 93.38 352 TYR A N 1
ATOM 2772 C CA . TYR A 1 352 ? 21.281 -20.781 -0.601 1 93.38 352 TYR A CA 1
ATOM 2773 C C . TYR A 1 352 ? 22 -21.062 0.717 1 93.38 352 TYR A C 1
ATOM 2775 O O . TYR A 1 352 ? 22.859 -20.281 1.136 1 93.38 352 TYR A O 1
ATOM 2783 N N . GLY A 1 353 ? 21.656 -22.156 1.384 1 93.56 353 GLY A N 1
ATOM 2784 C CA . GLY A 1 353 ? 22.328 -22.5 2.621 1 93.56 353 GLY A CA 1
ATOM 2785 C C . GLY A 1 353 ? 23.781 -22.891 2.41 1 93.56 353 GLY A C 1
ATOM 2786 O O . GLY A 1 353 ? 24.109 -23.594 1.455 1 93.56 353 GLY A O 1
ATOM 2787 N N . ILE A 1 354 ? 24.609 -22.406 3.275 1 92.25 354 ILE A N 1
ATOM 2788 C CA . ILE A 1 354 ? 26.031 -22.641 3.162 1 92.25 354 ILE A CA 1
ATOM 2789 C C . ILE A 1 354 ? 26.375 -24.031 3.723 1 92.25 354 ILE A C 1
ATOM 2791 O O . ILE A 1 354 ? 25.938 -24.391 4.816 1 92.25 354 ILE A O 1
ATOM 2795 N N . LYS A 1 355 ? 27.016 -24.766 2.939 1 90.69 355 LYS A N 1
ATOM 2796 C CA . LYS A 1 355 ? 27.594 -26.031 3.357 1 90.69 355 LYS A CA 1
ATOM 2797 C C . LYS A 1 355 ? 29.047 -26.172 2.889 1 90.69 355 LYS A C 1
ATOM 2799 O O . LYS A 1 355 ? 29.297 -26.484 1.723 1 90.69 355 LYS A O 1
ATOM 2804 N N . GLY A 1 356 ? 29.938 -25.922 3.914 1 87.12 356 GLY A N 1
ATOM 2805 C CA . GLY A 1 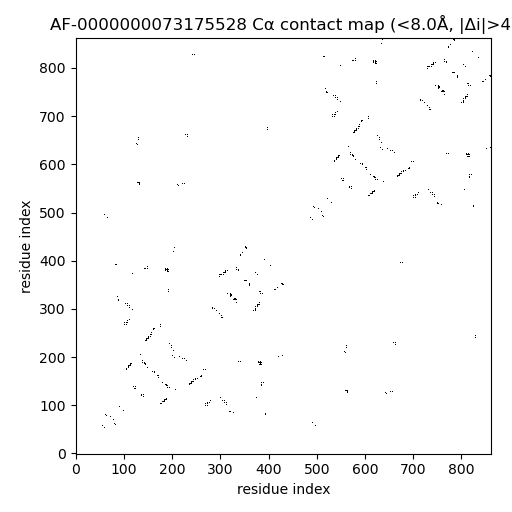356 ? 31.344 -25.891 3.535 1 87.12 356 GLY A CA 1
ATOM 2806 C C . GLY A 1 356 ? 31.703 -24.688 2.688 1 87.12 356 GLY A C 1
ATOM 2807 O O . GLY A 1 356 ? 31.484 -23.547 3.094 1 87.12 356 GLY A O 1
ATOM 2808 N N . ALA A 1 357 ? 32.125 -24.891 1.507 1 83.31 357 ALA A N 1
ATOM 2809 C CA . ALA A 1 357 ? 32.562 -23.797 0.642 1 83.31 357 ALA A CA 1
ATOM 2810 C C . ALA A 1 357 ? 31.516 -23.5 -0.427 1 83.31 357 ALA A C 1
ATOM 2812 O O . ALA A 1 357 ? 31.75 -22.703 -1.342 1 83.31 357 ALA A O 1
ATOM 2813 N N . ALA A 1 358 ? 30.422 -24.219 -0.273 1 88.44 358 ALA A N 1
ATOM 2814 C CA . ALA A 1 358 ? 29.391 -24.062 -1.294 1 88.44 358 ALA A CA 1
ATOM 2815 C C . ALA A 1 358 ? 27.984 -24.125 -0.676 1 88.44 358 ALA A C 1
ATOM 2817 O O . ALA A 1 358 ? 27.844 -24.016 0.542 1 88.44 358 ALA A O 1
ATOM 2818 N N . THR A 1 359 ? 27 -24.188 -1.565 1 90.88 359 THR A N 1
ATOM 2819 C CA . THR A 1 359 ? 25.625 -24.359 -1.105 1 90.88 359 THR A CA 1
ATOM 2820 C C . THR A 1 359 ? 25.297 -25.844 -0.936 1 90.88 359 THR A C 1
ATOM 2822 O O . THR A 1 359 ? 26.078 -26.703 -1.354 1 90.88 359 THR A O 1
ATOM 2825 N N . ILE A 1 360 ? 24.25 -26.172 -0.35 1 90.25 360 ILE A N 1
ATOM 2826 C CA . ILE A 1 360 ? 23.875 -27.547 -0.088 1 90.25 360 ILE A CA 1
ATOM 2827 C C . ILE A 1 360 ? 23.672 -28.281 -1.409 1 90.25 360 ILE A C 1
ATOM 2829 O O . ILE A 1 360 ? 24.188 -29.391 -1.595 1 90.25 360 ILE A O 1
ATOM 2833 N N . VAL A 1 361 ? 22.938 -27.625 -2.354 1 91 361 VAL A N 1
ATOM 2834 C CA . VAL A 1 361 ? 22.781 -28.141 -3.705 1 91 361 VAL A CA 1
ATOM 2835 C C . VAL A 1 361 ? 23.672 -27.375 -4.672 1 91 361 VAL A C 1
ATOM 2837 O O . VAL A 1 361 ? 23.578 -26.156 -4.789 1 91 361 VAL A O 1
ATOM 2840 N N . THR A 1 362 ? 24.609 -28.062 -5.43 1 88.31 362 THR A N 1
ATOM 2841 C CA . THR A 1 362 ? 25.609 -27.391 -6.242 1 88.31 362 THR A CA 1
ATOM 2842 C C . THR A 1 362 ? 25.406 -27.703 -7.723 1 88.31 362 THR A C 1
ATOM 2844 O O . THR A 1 362 ? 25.766 -26.891 -8.586 1 88.31 362 THR A O 1
ATOM 2847 N N . GLY A 1 363 ? 24.844 -28.781 -8.125 1 90.12 363 GLY A N 1
ATOM 2848 C CA . GLY A 1 363 ? 24.672 -29.125 -9.531 1 90.12 363 GLY A CA 1
ATOM 2849 C C . GLY A 1 363 ? 23.75 -28.172 -10.258 1 90.12 363 GLY A C 1
ATOM 2850 O O . GLY A 1 363 ? 22.703 -27.781 -9.734 1 90.12 363 GLY A O 1
ATOM 2851 N N . GLN A 1 364 ? 24.188 -27.781 -11.398 1 89.44 364 GLN A N 1
ATOM 2852 C CA . GLN A 1 364 ? 23.422 -26.812 -12.172 1 89.44 364 GLN A CA 1
ATOM 2853 C C . GLN A 1 364 ? 22.016 -27.312 -12.453 1 89.44 364 GLN A C 1
ATOM 2855 O O . GLN A 1 364 ? 21.047 -26.562 -12.297 1 89.44 364 GLN A O 1
ATOM 2860 N N . VAL A 1 365 ? 21.906 -28.547 -12.883 1 90.69 365 VAL A N 1
ATOM 2861 C CA . VAL A 1 365 ? 20.609 -29.125 -13.227 1 90.69 365 VAL A CA 1
ATOM 2862 C C . VAL A 1 365 ? 19.766 -29.266 -11.969 1 90.69 365 VAL A C 1
ATOM 2864 O O . VAL A 1 365 ? 18.578 -28.938 -11.977 1 90.69 365 VAL A O 1
ATOM 2867 N N . HIS A 1 366 ? 20.438 -29.703 -10.883 1 92.88 366 HIS A N 1
ATOM 2868 C CA . HIS A 1 366 ? 19.719 -29.875 -9.625 1 92.88 366 HIS A CA 1
ATOM 2869 C C . HIS A 1 366 ? 19.219 -28.531 -9.102 1 92.88 366 HIS A C 1
ATOM 2871 O O . HIS A 1 366 ? 18.078 -28.438 -8.617 1 92.88 366 HIS A O 1
ATOM 2877 N N . ARG A 1 367 ? 20 -27.562 -9.219 1 92.62 367 ARG A N 1
ATOM 2878 C CA . ARG A 1 367 ? 19.609 -26.234 -8.773 1 92.62 367 ARG A CA 1
ATOM 2879 C C . ARG A 1 367 ? 18.453 -25.688 -9.609 1 92.62 367 ARG A C 1
ATOM 2881 O O . ARG A 1 367 ? 17.547 -25.031 -9.086 1 92.62 367 ARG A O 1
ATOM 2888 N N . MET A 1 368 ? 18.547 -25.984 -10.836 1 92.69 368 MET A N 1
ATOM 2889 C CA . MET A 1 368 ? 17.5 -25.531 -11.742 1 92.69 368 MET A CA 1
ATOM 2890 C C . MET A 1 368 ? 16.156 -26.156 -11.359 1 92.69 368 MET A C 1
ATOM 2892 O O . MET A 1 368 ? 15.133 -25.469 -11.32 1 92.69 368 MET A O 1
ATOM 2896 N N . ILE A 1 369 ? 16.172 -27.391 -11.07 1 94.31 369 ILE A N 1
ATOM 2897 C CA . ILE A 1 369 ? 14.953 -28.109 -10.742 1 94.31 369 ILE A CA 1
ATOM 2898 C C . ILE A 1 369 ? 14.406 -27.625 -9.406 1 94.31 369 ILE A C 1
ATOM 2900 O O . ILE A 1 369 ? 13.195 -27.438 -9.25 1 94.31 369 ILE A O 1
ATOM 2904 N N . VAL A 1 370 ? 15.297 -27.375 -8.438 1 96 370 VAL A N 1
ATOM 2905 C CA . VAL A 1 370 ? 14.875 -26.875 -7.125 1 96 370 VAL A CA 1
ATOM 2906 C C . VAL A 1 370 ? 14.289 -25.469 -7.27 1 96 370 VAL A C 1
ATOM 2908 O O . VAL A 1 370 ? 13.266 -25.156 -6.66 1 96 370 VAL A O 1
ATOM 2911 N N . ASN A 1 371 ? 14.898 -24.672 -8.078 1 94.5 371 ASN A N 1
ATOM 2912 C CA . ASN A 1 371 ? 14.383 -23.344 -8.336 1 94.5 371 ASN A CA 1
ATOM 2913 C C . ASN A 1 371 ? 13.031 -23.391 -9.039 1 94.5 371 ASN A C 1
ATOM 2915 O O . ASN A 1 371 ? 12.148 -22.562 -8.75 1 94.5 371 ASN A O 1
ATOM 2919 N N . ALA A 1 372 ? 12.914 -24.297 -9.953 1 96.06 372 ALA A N 1
ATOM 2920 C CA . ALA A 1 372 ? 11.648 -24.453 -10.68 1 96.06 372 ALA A CA 1
ATOM 2921 C C . ALA A 1 372 ? 10.531 -24.891 -9.734 1 96.06 372 ALA A C 1
ATOM 2923 O O . ALA A 1 372 ? 9.391 -24.453 -9.883 1 96.06 372 ALA A O 1
ATOM 2924 N N . PHE A 1 373 ? 10.867 -25.719 -8.859 1 97.06 373 PHE A N 1
ATOM 2925 C CA . PHE A 1 373 ? 9.891 -26.156 -7.879 1 97.06 373 PHE A CA 1
ATOM 2926 C C . PHE A 1 373 ? 9.5 -25.016 -6.945 1 97.06 373 PHE A C 1
ATOM 2928 O O . PHE A 1 373 ? 8.328 -24.875 -6.586 1 97.06 373 PHE A O 1
ATOM 2935 N N . SER A 1 374 ? 10.445 -24.219 -6.547 1 96.56 374 SER A N 1
ATOM 2936 C CA . SER A 1 374 ? 10.203 -23.062 -5.672 1 96.56 374 SER A CA 1
ATOM 2937 C C . SER A 1 374 ? 9.352 -22.016 -6.363 1 96.56 374 SER A C 1
ATOM 2939 O O . SER A 1 374 ? 8.312 -21.594 -5.84 1 96.56 374 SER A O 1
ATOM 2941 N N . ALA A 1 375 ? 9.68 -21.641 -7.559 1 95.69 375 ALA A N 1
ATOM 2942 C CA . ALA A 1 375 ? 9.008 -20.578 -8.289 1 95.69 375 ALA A CA 1
ATOM 2943 C C . ALA A 1 375 ? 7.68 -21.047 -8.867 1 95.69 375 ALA A C 1
ATOM 2945 O O . ALA A 1 375 ? 6.707 -20.281 -8.914 1 95.69 375 ALA A O 1
ATOM 2946 N N . GLY A 1 376 ? 7.715 -22.297 -9.344 1 97.62 376 GLY A N 1
ATOM 2947 C CA . GLY A 1 376 ? 6.527 -22.797 -10.008 1 97.62 376 GLY A CA 1
ATOM 2948 C C . GLY A 1 376 ? 5.531 -23.438 -9.055 1 97.62 376 GLY A C 1
ATOM 2949 O O . GLY A 1 376 ? 4.434 -22.922 -8.859 1 97.62 376 GLY A O 1
ATOM 2950 N N . PHE A 1 377 ? 5.969 -24.5 -8.414 1 98.31 377 PHE A N 1
ATOM 2951 C CA . PHE A 1 377 ? 5.059 -25.266 -7.566 1 98.31 377 PHE A CA 1
ATOM 2952 C C . PHE A 1 377 ? 4.656 -24.453 -6.34 1 98.31 377 PHE A C 1
ATOM 2954 O O . PHE A 1 377 ? 3.469 -24.219 -6.098 1 98.31 377 PHE A O 1
ATOM 2961 N N . CYS A 1 378 ? 5.633 -23.969 -5.547 1 98.31 378 CYS A N 1
ATOM 2962 C CA . CYS A 1 378 ? 5.324 -23.219 -4.336 1 98.31 378 CYS A CA 1
ATOM 2963 C C . CYS A 1 378 ? 4.66 -21.891 -4.672 1 98.31 378 CYS A C 1
ATOM 2965 O O . CYS A 1 378 ? 3.746 -21.453 -3.971 1 98.31 378 CYS A O 1
ATOM 2967 N N . GLY A 1 379 ? 5.102 -21.266 -5.727 1 97.69 379 GLY A N 1
ATOM 2968 C CA . GLY A 1 379 ? 4.496 -20.016 -6.168 1 97.69 379 GLY A CA 1
ATOM 2969 C C . GLY A 1 379 ? 3.027 -20.156 -6.516 1 97.69 379 GLY A C 1
ATOM 2970 O O . GLY A 1 379 ? 2.215 -19.297 -6.168 1 97.69 379 GLY A O 1
ATOM 2971 N N . ALA A 1 380 ? 2.729 -21.219 -7.145 1 98.44 380 ALA A N 1
ATOM 2972 C CA . ALA A 1 380 ? 1.351 -21.438 -7.582 1 98.44 380 ALA A CA 1
ATOM 2973 C C . ALA A 1 380 ? 0.506 -22.047 -6.469 1 98.44 380 ALA A C 1
ATOM 2975 O O . ALA A 1 380 ? -0.721 -21.922 -6.473 1 98.44 380 ALA A O 1
ATOM 2976 N N . LEU A 1 381 ? 1.171 -22.656 -5.559 1 98.62 381 LEU A N 1
ATOM 2977 C CA . LEU A 1 381 ? 0.463 -23.266 -4.434 1 98.62 381 LEU A CA 1
ATOM 2978 C C . LEU A 1 381 ? 0.002 -22.203 -3.449 1 98.62 381 LEU A C 1
ATOM 2980 O O . LEU A 1 381 ? -1.05 -22.344 -2.82 1 98.62 381 LEU A O 1
ATOM 2984 N N . SER A 1 382 ? 0.74 -21.172 -3.295 1 98.5 382 SER A N 1
ATOM 2985 C CA . SER A 1 382 ? 0.362 -20.094 -2.398 1 98.5 382 SER A CA 1
ATOM 2986 C C . SER A 1 382 ? -0.266 -18.938 -3.166 1 98.5 382 SER A C 1
ATOM 2988 O O . SER A 1 382 ? -0.097 -18.828 -4.383 1 98.5 382 SER A O 1
ATOM 2990 N N . THR A 1 383 ? -1.037 -18.109 -2.498 1 98 383 THR A N 1
ATOM 2991 C CA . THR A 1 383 ? -1.729 -17.031 -3.195 1 98 383 THR A CA 1
ATOM 2992 C C . THR A 1 383 ? -1.964 -15.852 -2.264 1 98 383 THR A C 1
ATOM 2994 O O . THR A 1 383 ? -2.334 -16.031 -1.101 1 98 383 THR A O 1
ATOM 2997 N N . THR A 1 384 ? -1.686 -14.68 -2.754 1 98.44 384 THR A N 1
ATOM 2998 C CA . THR A 1 384 ? -1.998 -13.438 -2.059 1 98.44 384 THR A CA 1
ATOM 2999 C C . THR A 1 384 ? -3.314 -12.852 -2.561 1 98.44 384 THR A C 1
ATOM 3001 O O . THR A 1 384 ? -4.047 -12.211 -1.802 1 98.44 384 THR A O 1
ATOM 3004 N N . SER A 1 385 ? -3.637 -13.078 -3.818 1 98.06 385 SER A N 1
ATOM 3005 C CA . SER A 1 385 ? -4.84 -12.5 -4.406 1 98.06 385 SER A CA 1
ATOM 3006 C C . SER A 1 385 ? -6.098 -13.039 -3.74 1 98.06 385 SER A C 1
ATOM 3008 O O . SER A 1 385 ? -6.988 -12.273 -3.365 1 98.06 385 SER A O 1
ATOM 3010 N N . SER A 1 386 ? -6.137 -14.422 -3.549 1 96.31 386 SER A N 1
ATOM 3011 C CA . SER A 1 386 ? -7.27 -15.008 -2.842 1 96.31 386 SER A CA 1
ATOM 3012 C C . SER A 1 386 ? -7.293 -14.578 -1.379 1 96.31 386 SER A C 1
ATOM 3014 O O . SER A 1 386 ? -8.359 -14.328 -0.818 1 96.31 386 SER A O 1
ATOM 3016 N N . PHE A 1 387 ? -6.141 -14.555 -0.794 1 97.06 387 PHE A N 1
ATOM 3017 C CA . PHE A 1 387 ? -6.023 -14.141 0.6 1 97.06 387 PHE A CA 1
ATOM 3018 C C . PHE A 1 387 ? -6.586 -12.742 0.802 1 97.06 387 PHE A C 1
ATOM 3020 O O . PHE A 1 387 ? -7.383 -12.516 1.714 1 97.06 387 PHE A O 1
ATOM 3027 N N . VAL A 1 388 ? -6.199 -11.758 -0.039 1 97.19 388 VAL A N 1
ATOM 3028 C CA . VAL A 1 388 ? -6.652 -10.375 0.032 1 97.19 388 VAL A CA 1
ATOM 3029 C C . VAL A 1 388 ? -8.141 -10.305 -0.276 1 97.19 388 VAL A C 1
ATOM 3031 O O . VAL A 1 388 ? -8.883 -9.555 0.369 1 97.19 388 VAL A O 1
ATOM 3034 N N . ASN A 1 389 ? -8.57 -11.047 -1.301 1 95.56 389 ASN A N 1
ATOM 3035 C CA . ASN A 1 389 ? -9.992 -11.109 -1.637 1 95.56 389 ASN A CA 1
ATOM 3036 C C . ASN A 1 389 ? -10.828 -11.57 -0.449 1 95.56 389 ASN A C 1
ATOM 3038 O O . ASN A 1 389 ? -11.883 -11 -0.168 1 95.56 389 ASN A O 1
ATOM 3042 N N . GLU A 1 390 ? -10.375 -12.578 0.208 1 94.75 390 GLU A N 1
ATOM 3043 C CA . GLU A 1 390 ? -11.078 -13.117 1.364 1 94.75 390 GLU A CA 1
ATOM 3044 C C . GLU A 1 390 ? -11.07 -12.133 2.527 1 94.75 390 GLU A C 1
ATOM 3046 O O . GLU A 1 390 ? -12.094 -11.945 3.193 1 94.75 390 GLU A O 1
ATOM 3051 N N . LEU A 1 391 ? -9.945 -11.5 2.771 1 94.12 391 LEU A N 1
ATOM 3052 C CA . LEU A 1 391 ? -9.852 -10.5 3.83 1 94.12 391 LEU A CA 1
ATOM 3053 C C . LEU A 1 391 ? -10.82 -9.344 3.58 1 94.12 391 LEU A C 1
ATOM 3055 O O . LEU A 1 391 ? -11.492 -8.883 4.504 1 94.12 391 LEU A O 1
ATOM 3059 N N . TYR A 1 392 ? -10.844 -8.938 2.352 1 91.31 392 TYR A N 1
ATOM 3060 C CA . TYR A 1 392 ? -11.688 -7.809 1.974 1 91.31 392 TYR A CA 1
ATOM 3061 C C . TYR A 1 392 ? -13.164 -8.133 2.184 1 91.31 392 TYR A C 1
ATOM 3063 O O . TYR A 1 392 ? -13.953 -7.262 2.545 1 91.31 392 TYR A O 1
ATOM 3071 N N . ASN A 1 393 ? -13.484 -9.383 1.992 1 88.88 393 ASN A N 1
ATOM 3072 C CA . ASN A 1 393 ? -14.898 -9.75 1.983 1 88.88 393 ASN A CA 1
ATOM 3073 C C . ASN A 1 393 ? -15.359 -10.234 3.355 1 88.88 393 ASN A C 1
ATOM 3075 O O . ASN A 1 393 ? -16.531 -10.562 3.539 1 88.88 393 ASN A O 1
ATOM 3079 N N . LEU A 1 394 ? -14.453 -10.328 4.254 1 88.19 394 LEU A N 1
ATOM 3080 C CA . LEU A 1 394 ? -14.859 -10.625 5.625 1 88.19 394 LEU A CA 1
ATOM 3081 C C . LEU A 1 394 ? -15.445 -9.391 6.297 1 88.19 394 LEU A C 1
ATOM 3083 O O . LEU A 1 394 ? -14.805 -8.336 6.336 1 88.19 394 LEU A O 1
ATOM 3087 N N . ASP A 1 395 ? -16.578 -9.469 6.844 1 77.19 395 ASP A N 1
ATOM 3088 C CA . ASP A 1 395 ? -17.359 -8.328 7.289 1 77.19 395 ASP A CA 1
ATOM 3089 C C . ASP A 1 395 ? -16.875 -7.812 8.641 1 77.19 395 ASP A C 1
ATOM 3091 O O . ASP A 1 395 ? -16.891 -6.605 8.891 1 77.19 395 ASP A O 1
ATOM 3095 N N . TYR A 1 396 ? -16.438 -8.742 9.445 1 81.81 396 TYR A N 1
ATOM 3096 C CA . TYR A 1 396 ? -16.094 -8.344 10.805 1 81.81 396 TYR A CA 1
ATOM 3097 C C . TYR A 1 396 ? -14.594 -8.164 10.961 1 81.81 396 TYR A C 1
ATOM 3099 O O . TYR A 1 396 ? -13.812 -9.031 10.555 1 81.81 396 TYR A O 1
ATOM 3107 N N . PRO A 1 397 ? -14.273 -7.027 11.57 1 87 397 PRO A N 1
ATOM 3108 C CA . PRO A 1 397 ? -12.844 -6.77 11.75 1 87 397 PRO A CA 1
ATOM 3109 C C . PRO A 1 397 ? -12.133 -7.867 12.547 1 87 397 PRO A C 1
ATOM 3111 O O . PRO A 1 397 ? -10.984 -8.203 12.258 1 87 397 PRO A O 1
ATOM 3114 N N . PHE A 1 398 ? -12.789 -8.422 13.508 1 88.06 398 PHE A N 1
ATOM 3115 C CA . PHE A 1 398 ? -12.172 -9.469 14.312 1 88.06 398 PHE A CA 1
ATOM 3116 C C . PHE A 1 398 ? -11.859 -10.695 13.461 1 88.06 398 PHE A C 1
ATOM 3118 O O . PHE A 1 398 ? -10.844 -11.359 13.664 1 88.06 398 PHE A O 1
ATOM 3125 N N . GLN A 1 399 ? -12.812 -10.992 12.57 1 90.62 399 GLN A N 1
ATOM 3126 C CA . GLN A 1 399 ? -12.586 -12.109 11.664 1 90.62 399 GLN A CA 1
ATOM 3127 C C . GLN A 1 399 ? -11.453 -11.812 10.688 1 90.62 399 GLN A C 1
ATOM 3129 O O . GLN A 1 399 ? -10.602 -12.664 10.43 1 90.62 399 GLN A O 1
ATOM 3134 N N . ARG A 1 400 ? -11.445 -10.562 10.195 1 93.5 400 ARG A N 1
ATOM 3135 C CA . ARG A 1 400 ? -10.453 -10.148 9.219 1 93.5 400 ARG A CA 1
ATOM 3136 C C . ARG A 1 400 ? -9.047 -10.219 9.797 1 93.5 400 ARG A C 1
ATOM 3138 O O . ARG A 1 400 ? -8.148 -10.828 9.211 1 93.5 400 ARG A O 1
ATOM 3145 N N . TYR A 1 401 ? -8.828 -9.68 10.961 1 93.88 401 TYR A N 1
ATOM 3146 C CA . TYR A 1 401 ? -7.492 -9.602 11.547 1 93.88 401 TYR A CA 1
ATOM 3147 C C . TYR A 1 401 ? -7.113 -10.906 12.227 1 93.88 401 TYR A C 1
ATOM 3149 O O . TYR A 1 401 ? -5.93 -11.234 12.352 1 93.88 401 TYR A O 1
ATOM 3157 N N . GLY A 1 402 ? -8.141 -11.648 12.719 1 94.31 402 GLY A N 1
ATOM 3158 C CA . GLY A 1 402 ? -7.855 -13 13.18 1 94.31 402 GLY A CA 1
ATOM 3159 C C . GLY A 1 402 ? -7.328 -13.906 12.078 1 94.31 402 GLY A C 1
ATOM 3160 O O . GLY A 1 402 ? -6.316 -14.586 12.258 1 94.31 402 GLY A O 1
ATOM 3161 N N . TYR A 1 403 ? -8.078 -13.898 10.953 1 95.69 403 TYR A N 1
ATOM 3162 C CA . TYR A 1 403 ? -7.668 -14.695 9.805 1 95.69 403 TYR A CA 1
ATOM 3163 C C . TYR A 1 403 ? -6.281 -14.281 9.328 1 95.69 403 TYR A C 1
ATOM 3165 O O . TYR A 1 403 ? -5.43 -15.133 9.055 1 95.69 403 TYR A O 1
ATOM 3173 N N . PHE A 1 404 ? -6.055 -12.977 9.242 1 97.44 404 PHE A N 1
ATOM 3174 C CA . PHE A 1 404 ? -4.746 -12.477 8.836 1 97.44 404 PHE A CA 1
ATOM 3175 C C . PHE A 1 404 ? -3.66 -12.961 9.789 1 97.44 404 PHE A C 1
ATOM 3177 O O . PHE A 1 404 ? -2.623 -13.469 9.352 1 97.44 404 PHE A O 1
ATOM 3184 N N . SER A 1 405 ? -3.852 -12.797 11.094 1 97.56 405 SER A N 1
ATOM 3185 C CA . SER A 1 405 ? -2.844 -13.102 12.102 1 97.56 405 SER A CA 1
ATOM 3186 C C . SER A 1 405 ? -2.508 -14.586 12.109 1 97.56 405 SER A C 1
ATOM 3188 O O . SER A 1 405 ? -1.336 -14.969 12.18 1 97.56 405 SER A O 1
ATOM 3190 N N . VAL A 1 406 ? -3.502 -15.375 12.008 1 97.62 406 VAL A N 1
ATOM 3191 C CA . VAL A 1 406 ? -3.279 -16.812 12.039 1 97.62 406 VAL A CA 1
ATOM 3192 C C . VAL A 1 406 ? -2.461 -17.25 10.828 1 97.62 406 VAL A C 1
ATOM 3194 O O . VAL A 1 406 ? -1.49 -18 10.953 1 97.62 406 VAL A O 1
ATOM 3197 N N . THR A 1 407 ? -2.879 -16.781 9.648 1 98.19 407 THR A N 1
ATOM 3198 C CA . THR A 1 407 ? -2.178 -17.156 8.422 1 98.19 407 THR A CA 1
ATOM 3199 C C . THR A 1 407 ? -0.737 -16.656 8.445 1 98.19 407 THR A C 1
ATOM 3201 O O . THR A 1 407 ? 0.196 -17.422 8.188 1 98.19 407 THR A O 1
ATOM 3204 N N . PHE A 1 408 ? -0.576 -15.398 8.812 1 98.44 408 PHE A N 1
ATOM 3205 C CA . PHE A 1 408 ? 0.742 -14.773 8.805 1 98.44 408 PHE A CA 1
ATOM 3206 C C . PHE A 1 408 ? 1.653 -15.422 9.836 1 98.44 408 PHE A C 1
ATOM 3208 O O . PHE A 1 408 ? 2.793 -15.781 9.531 1 98.44 408 PHE A O 1
ATOM 3215 N N . LEU A 1 409 ? 1.21 -15.523 11.078 1 98.25 409 LEU A N 1
ATOM 3216 C CA . LEU A 1 409 ? 2.051 -15.969 12.188 1 98.25 409 LEU A CA 1
ATOM 3217 C C . LEU A 1 409 ? 2.465 -17.422 12 1 98.25 409 LEU A C 1
ATOM 3219 O O . LEU A 1 409 ? 3.627 -17.781 12.211 1 98.25 409 LEU A O 1
ATOM 3223 N N . ILE A 1 410 ? 1.562 -18.25 11.578 1 98.5 410 ILE A N 1
ATOM 3224 C CA . ILE A 1 410 ? 1.897 -19.656 11.383 1 98.5 410 ILE A CA 1
ATOM 3225 C C . ILE A 1 410 ? 2.941 -19.781 10.273 1 98.5 410 ILE A C 1
ATOM 3227 O O . ILE A 1 410 ? 3.953 -20.469 10.445 1 98.5 410 ILE A O 1
ATOM 3231 N N . CYS A 1 411 ? 2.701 -19.141 9.141 1 98.75 411 CYS A N 1
ATOM 3232 C CA . CYS A 1 411 ? 3.627 -19.219 8.016 1 98.75 411 CYS A CA 1
ATOM 3233 C C . CYS A 1 411 ? 4.988 -18.641 8.398 1 98.75 411 CYS A C 1
ATOM 3235 O O . CYS A 1 411 ? 6.02 -19.281 8.156 1 98.75 411 CYS A O 1
ATOM 3237 N N . PHE A 1 412 ? 4.973 -17.469 9.023 1 98.44 412 PHE A N 1
ATOM 3238 C CA . PHE A 1 412 ? 6.211 -16.797 9.367 1 98.44 412 PHE A CA 1
ATOM 3239 C C . PHE A 1 412 ? 7.008 -17.594 10.391 1 98.44 412 PHE A C 1
ATOM 3241 O O . PHE A 1 412 ? 8.227 -17.719 10.273 1 98.44 412 PHE A O 1
ATOM 3248 N N . LEU A 1 413 ? 6.367 -18.094 11.414 1 98.25 413 LEU A N 1
ATOM 3249 C CA . LEU A 1 413 ? 7.039 -18.828 12.477 1 98.25 413 LEU A CA 1
ATOM 3250 C C . LEU A 1 413 ? 7.641 -20.125 11.945 1 98.25 413 LEU A C 1
ATOM 3252 O O . LEU A 1 413 ? 8.75 -20.516 12.336 1 98.25 413 LEU A O 1
ATOM 3256 N N . ILE A 1 414 ? 6.938 -20.797 11.094 1 98.31 414 ILE A N 1
ATOM 3257 C CA . ILE A 1 414 ? 7.457 -22.031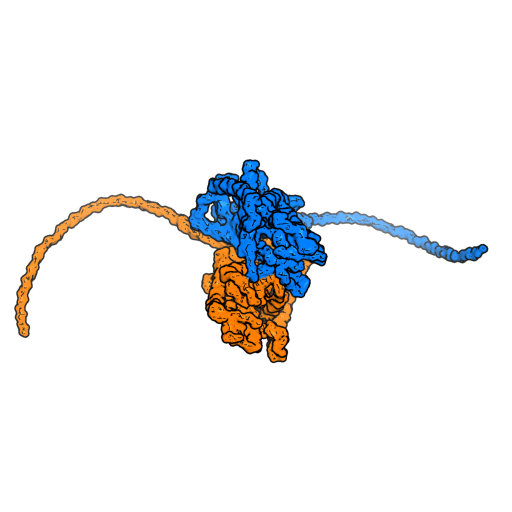 10.508 1 98.31 414 ILE A CA 1
ATOM 3258 C C . ILE A 1 414 ? 8.711 -21.719 9.688 1 98.31 414 ILE A C 1
ATOM 3260 O O . ILE A 1 414 ? 9.711 -22.438 9.789 1 98.31 414 ILE A O 1
ATOM 3264 N N . MET A 1 415 ? 8.656 -20.703 8.914 1 98.31 415 MET A N 1
ATOM 3265 C CA . MET A 1 415 ? 9.805 -20.328 8.094 1 98.31 415 MET A CA 1
ATOM 3266 C C . MET A 1 415 ? 10.984 -19.906 8.969 1 98.31 415 MET A C 1
ATOM 3268 O O . MET A 1 415 ? 12.133 -20.234 8.664 1 98.31 415 MET A O 1
ATOM 3272 N N . LEU A 1 416 ? 10.656 -19.156 10.031 1 97.5 416 LEU A N 1
ATOM 3273 C CA . LEU A 1 416 ? 11.695 -18.734 10.961 1 97.5 416 LEU A CA 1
ATOM 3274 C C . LEU A 1 416 ? 12.344 -19.922 11.648 1 97.5 416 LEU A C 1
ATOM 3276 O O . LEU A 1 416 ? 13.555 -19.922 11.883 1 97.5 416 LEU A O 1
ATOM 3280 N N . LEU A 1 417 ? 11.57 -20.922 11.969 1 97.75 417 LEU A N 1
ATOM 3281 C CA . LEU A 1 417 ? 12.078 -22.109 12.641 1 97.75 417 LEU A CA 1
ATOM 3282 C C . LEU A 1 417 ? 12.977 -22.922 11.703 1 97.75 417 LEU A C 1
ATOM 3284 O O . LEU A 1 417 ? 13.938 -23.547 12.148 1 97.75 417 LEU A O 1
ATOM 3288 N N . ILE A 1 418 ? 12.711 -22.875 10.414 1 97.56 418 ILE A N 1
ATOM 3289 C CA . ILE A 1 418 ? 13.469 -23.672 9.453 1 97.56 418 ILE A CA 1
ATOM 3290 C C . ILE A 1 418 ? 14.734 -22.906 9.055 1 97.56 418 ILE A C 1
ATOM 3292 O O . ILE A 1 418 ? 15.836 -23.453 9.125 1 97.56 418 ILE A O 1
ATOM 3296 N N . ASP A 1 419 ? 14.633 -21.688 8.711 1 97 419 ASP A N 1
ATOM 3297 C CA . ASP A 1 419 ? 15.742 -20.938 8.117 1 97 419 ASP A CA 1
ATOM 3298 C C . ASP A 1 419 ? 16.484 -20.125 9.172 1 97 419 ASP A C 1
ATOM 3300 O O . ASP A 1 419 ? 17.656 -19.797 9 1 97 419 ASP A O 1
ATOM 3304 N N . GLY A 1 420 ? 15.828 -19.781 10.266 1 95.19 420 GLY A N 1
ATOM 3305 C CA . GLY A 1 420 ? 16.422 -18.953 11.305 1 95.19 420 GLY A CA 1
ATOM 3306 C C . GLY A 1 420 ? 17.672 -19.562 11.922 1 95.19 420 GLY A C 1
ATOM 3307 O O . GLY A 1 420 ? 18.75 -18.984 11.844 1 95.19 420 GLY A O 1
ATOM 3308 N N . PRO A 1 421 ? 17.547 -20.75 12.5 1 95.25 421 PRO A N 1
ATOM 3309 C CA . PRO A 1 421 ? 18.719 -21.391 13.125 1 95.25 421 PRO A CA 1
ATOM 3310 C C . PRO A 1 421 ? 19.875 -21.578 12.141 1 95.25 421 PRO A C 1
ATOM 3312 O O . PRO A 1 421 ? 21.031 -21.406 12.516 1 95.25 421 PRO A O 1
ATOM 3315 N N . TYR A 1 422 ? 19.562 -21.953 10.93 1 94.81 422 TYR A N 1
ATOM 3316 C CA . TYR A 1 422 ? 20.609 -22.156 9.945 1 94.81 422 TYR A CA 1
ATOM 3317 C C . TYR A 1 422 ? 21.297 -20.828 9.602 1 94.81 422 TYR A C 1
ATOM 3319 O O . TYR A 1 422 ? 22.516 -20.781 9.398 1 94.81 422 TYR A O 1
ATOM 3327 N N . PHE A 1 423 ? 20.594 -19.797 9.477 1 93.75 423 PHE A N 1
ATOM 3328 C CA . PHE A 1 423 ? 21.141 -18.484 9.188 1 93.75 423 PHE A CA 1
ATOM 3329 C C . PHE A 1 423 ? 22.078 -18.031 10.297 1 93.75 423 PHE A C 1
ATOM 3331 O O . PHE A 1 423 ? 23.141 -17.469 10.023 1 93.75 423 PHE A O 1
ATOM 3338 N N . TRP A 1 424 ? 21.75 -18.266 11.531 1 92.38 424 TRP A N 1
ATOM 3339 C CA . TRP A 1 424 ? 22.516 -17.781 12.68 1 92.38 424 TRP A CA 1
ATOM 3340 C C . TRP A 1 424 ? 23.734 -18.641 12.93 1 92.38 424 TRP A C 1
ATOM 3342 O O . TRP A 1 424 ? 24.703 -18.203 13.547 1 92.38 424 TRP A O 1
ATOM 3352 N N . THR A 1 425 ? 23.766 -19.859 12.367 1 92.75 425 THR A N 1
ATOM 3353 C CA . THR A 1 425 ? 24.875 -20.766 12.633 1 92.75 425 THR A CA 1
ATOM 3354 C C . THR A 1 425 ? 25.812 -20.859 11.43 1 92.75 425 THR A C 1
ATOM 3356 O O . THR A 1 425 ? 27.031 -20.781 11.578 1 92.75 425 THR A O 1
ATOM 3359 N N . LYS A 1 426 ? 25.312 -21.047 10.227 1 91.56 426 LYS A N 1
ATOM 3360 C CA . LYS A 1 426 ? 26.125 -21.25 9.031 1 91.56 426 LYS A CA 1
ATOM 3361 C C . LYS A 1 426 ? 26 -20.078 8.07 1 91.56 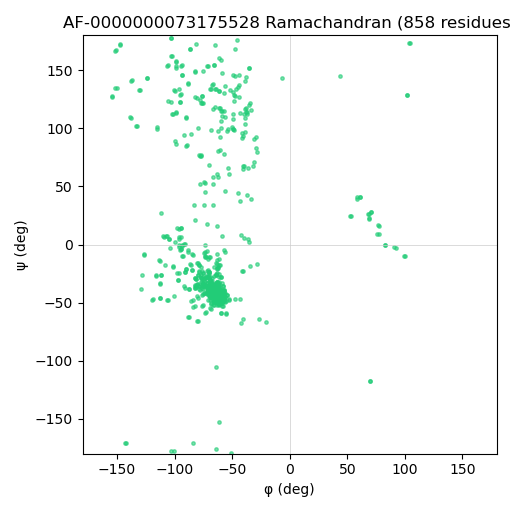426 LYS A C 1
ATOM 3363 O O . LYS A 1 426 ? 27 -19.609 7.516 1 91.56 426 LYS A O 1
ATOM 3368 N N . GLY A 1 427 ? 24.719 -19.656 7.859 1 90 427 GLY A N 1
ATOM 3369 C CA . GLY A 1 427 ? 24.516 -18.516 6.977 1 90 427 GLY A CA 1
ATOM 3370 C C . GLY A 1 427 ? 24 -18.906 5.605 1 90 427 GLY A C 1
ATOM 3371 O O . GLY A 1 427 ? 23.797 -20.094 5.328 1 90 427 GLY A O 1
ATOM 3372 N N . PHE A 1 428 ? 23.672 -17.953 4.816 1 91.06 428 PHE A N 1
ATOM 3373 C CA . PHE A 1 428 ? 23.188 -18.094 3.453 1 91.06 428 PHE A CA 1
ATOM 3374 C C . PHE A 1 428 ? 24.062 -17.312 2.477 1 91.06 428 PHE A C 1
ATOM 3376 O O . PHE A 1 428 ? 24.578 -16.25 2.811 1 91.06 428 PHE A O 1
ATOM 3383 N N . ILE A 1 429 ? 24.281 -17.812 1.3 1 83.31 429 ILE A N 1
ATOM 3384 C CA . ILE A 1 429 ? 25.062 -17.109 0.292 1 83.31 429 ILE A CA 1
ATOM 3385 C C . ILE A 1 429 ? 24.312 -17.094 -1.036 1 83.31 429 ILE A C 1
ATOM 3387 O O . ILE A 1 429 ? 23.656 -18.078 -1.398 1 83.31 429 ILE A O 1
ATOM 3391 N N . GLU A 1 430 ? 24.281 -15.844 -1.64 1 77.19 430 GLU A N 1
ATOM 3392 C CA . GLU A 1 430 ? 23.641 -15.727 -2.945 1 77.19 430 GLU A CA 1
ATOM 3393 C C . GLU A 1 430 ? 24.531 -16.297 -4.051 1 77.19 430 GLU A C 1
ATOM 3395 O O . GLU A 1 430 ? 25.766 -16.188 -3.984 1 77.19 430 GLU A O 1
ATOM 3400 N N . SER A 1 431 ? 24.078 -17.297 -4.832 1 60.03 431 SER A N 1
ATOM 3401 C CA . SER A 1 431 ? 24.906 -17.859 -5.891 1 60.03 431 SER A CA 1
ATOM 3402 C C . SER A 1 431 ? 25.156 -16.844 -6.996 1 60.03 431 SER A C 1
ATOM 3404 O O . SER A 1 431 ? 24.344 -15.961 -7.23 1 60.03 431 SER A O 1
ATOM 3406 N N . MET B 1 1 ? -25.828 78.25 -71.625 1 17.38 1 MET B N 1
ATOM 3407 C CA . MET B 1 1 ? -26.531 78.125 -72.875 1 17.38 1 MET B CA 1
ATOM 3408 C C . MET B 1 1 ? -27.375 76.875 -72.938 1 17.38 1 MET B C 1
ATOM 3410 O O . MET B 1 1 ? -27.094 75.938 -72.188 1 17.38 1 MET B O 1
ATOM 3414 N N . ASP B 1 2 ? -28.438 76.562 -73.875 1 17.06 2 ASP B N 1
ATOM 3415 C CA . ASP B 1 2 ? -29.844 76.312 -74.125 1 17.06 2 ASP B CA 1
ATOM 3416 C C . ASP B 1 2 ? -30.141 74.875 -74.25 1 17.06 2 ASP B C 1
ATOM 3418 O O . ASP B 1 2 ? -31.172 74.375 -73.812 1 17.06 2 ASP B O 1
ATOM 3422 N N . GLU B 1 3 ? -29.344 74 -75 1 16.98 3 GLU B N 1
ATOM 3423 C CA . GLU B 1 3 ? -29.984 73.312 -76.125 1 16.98 3 GLU B CA 1
ATOM 3424 C C . GLU B 1 3 ? -30.703 72.062 -75.688 1 16.98 3 GLU B C 1
ATOM 3426 O O . GLU B 1 3 ? -30.406 71.5 -74.625 1 16.98 3 GLU B O 1
ATOM 3431 N N . GLN B 1 4 ? -31.312 71 -76.562 1 16.61 4 GLN B N 1
ATOM 3432 C CA . GLN B 1 4 ? -32.531 70.562 -77.188 1 16.61 4 GLN B CA 1
ATOM 3433 C C . GLN B 1 4 ? -32.812 69.062 -76.875 1 16.61 4 GLN B C 1
ATOM 3435 O O . GLN B 1 4 ? -33.969 68.688 -76.75 1 16.61 4 GLN B O 1
ATOM 3440 N N . SER B 1 5 ? -31.734 68.062 -76.812 1 17.5 5 SER B N 1
ATOM 3441 C CA . SER B 1 5 ? -31.969 67 -77.75 1 17.5 5 SER B CA 1
ATOM 3442 C C . SER B 1 5 ? -32.938 65.938 -77.25 1 17.5 5 SER B C 1
ATOM 3444 O O . SER B 1 5 ? -33.094 65.812 -76 1 17.5 5 SER B O 1
ATOM 3446 N N . ILE B 1 6 ? -33.531 64.812 -77.938 1 17.3 6 ILE B N 1
ATOM 3447 C CA . ILE B 1 6 ? -34.688 64.312 -78.625 1 17.3 6 ILE B CA 1
ATOM 3448 C C . ILE B 1 6 ? -35.094 62.969 -78 1 17.3 6 ILE B C 1
ATOM 3450 O O . ILE B 1 6 ? -36.25 62.562 -78.125 1 17.3 6 ILE B O 1
ATOM 3454 N N . SER B 1 7 ? -34.094 62.094 -77.312 1 18.45 7 SER B N 1
ATOM 3455 C CA . SER B 1 7 ? -34.125 60.75 -77.938 1 18.45 7 SER B CA 1
ATOM 3456 C C . SER B 1 7 ? -35.344 59.969 -77.5 1 18.45 7 SER B C 1
ATOM 3458 O O . SER B 1 7 ? -35.844 60.156 -76.375 1 18.45 7 SER B O 1
ATOM 3460 N N . SER B 1 8 ? -35.906 59.031 -78.375 1 18.64 8 SER B N 1
ATOM 3461 C CA . SER B 1 8 ? -37.094 58.406 -78.875 1 18.64 8 SER B CA 1
ATOM 3462 C C . SER B 1 8 ? -37.625 57.312 -77.938 1 18.64 8 SER B C 1
ATOM 3464 O O . SER B 1 8 ? -36.906 56.406 -77.562 1 18.64 8 SER B O 1
ATOM 3466 N N . GLY B 1 9 ? -38.688 57.5 -77.062 1 17.89 9 GLY B N 1
ATOM 3467 C CA . GLY B 1 9 ? -39.344 57.031 -75.875 1 17.89 9 GLY B CA 1
ATOM 3468 C C . GLY B 1 9 ? -40.125 55.75 -76.062 1 17.89 9 GLY B C 1
ATOM 3469 O O . GLY B 1 9 ? -41.062 55.469 -75.312 1 17.89 9 GLY B O 1
ATOM 3470 N N . VAL B 1 10 ? -39.469 54.812 -77.062 1 19.05 10 VAL B N 1
ATOM 3471 C CA . VAL B 1 10 ? -40.438 53.938 -77.688 1 19.05 10 VAL B CA 1
ATOM 3472 C C . VAL B 1 10 ? -41.188 53.156 -76.625 1 19.05 10 VAL B C 1
ATOM 3474 O O . VAL B 1 10 ? -40.594 52.688 -75.625 1 19.05 10 VAL B O 1
ATOM 3477 N N . ASP B 1 11 ? -42.625 52.938 -76.625 1 18.64 11 ASP B N 1
ATOM 3478 C CA . ASP B 1 11 ? -43.781 52.844 -75.812 1 18.64 11 ASP B CA 1
ATOM 3479 C C . ASP B 1 11 ? -44.094 51.375 -75.438 1 18.64 11 ASP B C 1
ATOM 3481 O O . ASP B 1 11 ? -45 51.094 -74.688 1 18.64 11 ASP B O 1
ATOM 3485 N N . PRO B 1 12 ? -43.156 50.312 -75.812 1 18.22 12 PRO B N 1
ATOM 3486 C CA . PRO B 1 12 ? -43.969 49.25 -76.438 1 18.22 12 PRO B CA 1
ATOM 3487 C C . PRO B 1 12 ? -45 48.688 -75.438 1 18.22 12 PRO B C 1
ATOM 3489 O O . PRO B 1 12 ? -44.938 48.938 -74.25 1 18.22 12 PRO B O 1
ATOM 3492 N N . LEU B 1 13 ? -45.406 47.281 -75.688 1 19.12 13 LEU B N 1
ATOM 3493 C CA . LEU B 1 13 ? -46.625 46.531 -75.938 1 19.12 13 LEU B CA 1
ATOM 3494 C C . LEU B 1 13 ? -47.156 45.906 -74.625 1 19.12 13 LEU B C 1
ATOM 3496 O O . LEU B 1 13 ? -46.344 45.469 -73.812 1 19.12 13 LEU B O 1
ATOM 3500 N N . SER B 1 14 ? -48.469 46 -74.312 1 19.12 14 SER B N 1
ATOM 3501 C CA . SER B 1 14 ? -49.344 46.031 -73.125 1 19.12 14 SER B CA 1
ATOM 3502 C C . SER B 1 14 ? -49.625 44.625 -72.625 1 19.12 14 SER B C 1
ATOM 3504 O O . SER B 1 14 ? -50.438 44.438 -71.688 1 19.12 14 SER B O 1
ATOM 3506 N N . PRO B 1 15 ? -48.875 43.531 -72.875 1 21.55 15 PRO B N 1
ATOM 3507 C CA . PRO B 1 15 ? -49.656 42.281 -73.062 1 21.55 15 PRO B CA 1
ATOM 3508 C C . PRO B 1 15 ? -50.344 41.844 -71.812 1 21.55 15 PRO B C 1
ATOM 3510 O O . PRO B 1 15 ? -49.75 41.219 -70.938 1 21.55 15 PRO B O 1
ATOM 3513 N N . ASP B 1 16 ? -51.156 42.656 -71.062 1 17.8 16 ASP B N 1
ATOM 3514 C CA . ASP B 1 16 ? -51.281 42.469 -69.625 1 17.8 16 ASP B CA 1
ATOM 3515 C C . ASP B 1 16 ? -51.906 41.125 -69.312 1 17.8 16 ASP B C 1
ATOM 3517 O O . ASP B 1 16 ? -51.25 40.281 -68.688 1 17.8 16 ASP B O 1
ATOM 3521 N N . GLU B 1 17 ? -53.281 41.156 -68.875 1 18.62 17 GLU B N 1
ATOM 3522 C CA . GLU B 1 17 ? -53.75 40.969 -67.5 1 18.62 17 GLU B CA 1
ATOM 3523 C C . GLU B 1 17 ? -54.531 39.656 -67.375 1 18.62 17 GLU B C 1
ATOM 3525 O O . GLU B 1 17 ? -55.75 39.625 -67.625 1 18.62 17 GLU B O 1
ATOM 3530 N N . ASN B 1 18 ? -54.219 38.625 -68.25 1 19.86 18 ASN B N 1
ATOM 3531 C CA . ASN B 1 18 ? -55.219 37.562 -68.375 1 19.86 18 ASN B CA 1
ATOM 3532 C C . ASN B 1 18 ? -55.75 37.125 -67.062 1 19.86 18 ASN B C 1
ATOM 3534 O O . ASN B 1 18 ? -55.031 37.062 -66.062 1 19.86 18 ASN B O 1
ATOM 3538 N N . SER B 1 19 ? -57.125 36.969 -67 1 19.83 19 SER B N 1
ATOM 3539 C CA . SER B 1 19 ? -58.25 36.938 -66.062 1 19.83 19 SER B CA 1
ATOM 3540 C C . SER B 1 19 ? -58.156 35.781 -65.125 1 19.83 19 SER B C 1
ATOM 3542 O O . SER B 1 19 ? -57.438 34.812 -65.375 1 19.83 19 SER B O 1
ATOM 3544 N N . ASN B 1 20 ? -59.094 35.688 -64 1 21.27 20 ASN B N 1
ATOM 3545 C CA . ASN B 1 20 ? -59.375 35.562 -62.594 1 21.27 20 ASN B CA 1
ATOM 3546 C C . ASN B 1 20 ? -59.844 34.156 -62.25 1 21.27 20 ASN B C 1
ATOM 3548 O O . ASN B 1 20 ? -60.25 33.875 -61.125 1 21.27 20 ASN B O 1
ATOM 3552 N N . ASP B 1 21 ? -60 33.25 -63.281 1 21.39 21 ASP B N 1
ATOM 3553 C CA . ASP B 1 21 ? -61.062 32.312 -62.969 1 21.39 21 ASP B CA 1
ATOM 3554 C C . ASP B 1 21 ? -60.781 31.547 -61.688 1 21.39 21 ASP B C 1
ATOM 3556 O O . ASP B 1 21 ? -59.688 31 -61.5 1 21.39 21 ASP B O 1
ATOM 3560 N N . SER B 1 22 ? -61.625 31.766 -60.625 1 22.5 22 SER B N 1
ATOM 3561 C CA . SER B 1 22 ? -61.594 31.5 -59.188 1 22.5 22 SER B CA 1
ATOM 3562 C C . SER B 1 22 ? -61.812 30.016 -58.906 1 22.5 22 SER B C 1
ATOM 3564 O O . SER B 1 22 ? -61.906 29.594 -57.75 1 22.5 22 SER B O 1
ATOM 3566 N N . PRO B 1 23 ? -61.219 29.062 -59.562 1 23.2 23 PRO B N 1
ATOM 3567 C CA . PRO B 1 23 ? -61.812 27.75 -59.406 1 23.2 23 PRO B CA 1
ATOM 3568 C C . PRO B 1 23 ? -62.062 27.391 -57.938 1 23.2 23 PRO B C 1
ATOM 3570 O O . PRO B 1 23 ? -61.375 27.891 -57.062 1 23.2 23 PRO B O 1
ATOM 3573 N N . GLU B 1 24 ? -63.25 26.922 -57.594 1 22.53 24 GLU B N 1
ATOM 3574 C CA . GLU B 1 24 ? -63.938 26.594 -56.344 1 22.53 24 GLU B CA 1
ATOM 3575 C C . GLU B 1 24 ? -63.156 25.562 -55.531 1 22.53 24 GLU B C 1
ATOM 3577 O O . GLU B 1 24 ? -62.625 24.609 -56.094 1 22.53 24 GLU B O 1
ATOM 3582 N N . LYS B 1 25 ? -62.938 25.828 -54.25 1 24.69 25 LYS B N 1
ATOM 3583 C CA . LYS B 1 25 ? -62.125 25.219 -53.219 1 24.69 25 LYS B CA 1
ATOM 3584 C C . LYS B 1 25 ? -62.656 23.859 -52.781 1 24.69 25 LYS B C 1
ATOM 3586 O O . LYS B 1 25 ? -63.781 23.75 -52.312 1 24.69 25 LYS B O 1
ATOM 3591 N N . MET B 1 26 ? -62.625 22.875 -53.562 1 24.23 26 MET B N 1
ATOM 3592 C CA . MET B 1 26 ? -63.312 21.672 -53.062 1 24.23 26 MET B CA 1
ATOM 3593 C C . MET B 1 26 ? -62.906 21.391 -51.625 1 24.23 26 MET B C 1
ATOM 3595 O O . MET B 1 26 ? -61.75 21.609 -51.25 1 24.23 26 MET B O 1
ATOM 3599 N N . PRO B 1 27 ? -63.812 21.062 -50.562 1 26.72 27 PRO B N 1
ATOM 3600 C CA . PRO B 1 27 ? -63.719 20.984 -49.094 1 26.72 27 PRO B CA 1
ATOM 3601 C C . PRO B 1 27 ? -62.719 19.922 -48.656 1 26.72 27 PRO B C 1
ATOM 3603 O O . PRO B 1 27 ? -62.844 18.75 -49.031 1 26.72 27 PRO B O 1
ATOM 3606 N N . GLY B 1 28 ? -61.5 20.094 -48.625 1 24.52 28 GLY B N 1
ATOM 3607 C CA . GLY B 1 28 ? -60.469 19.094 -48.375 1 24.52 28 GLY B CA 1
ATOM 3608 C C . GLY B 1 28 ? -60.656 18.375 -47.062 1 24.52 28 GLY B C 1
ATOM 3609 O O . GLY B 1 28 ? -61.094 18.953 -46.062 1 24.52 28 GLY B O 1
ATOM 3610 N N . GLU B 1 29 ? -61.031 17.109 -47.094 1 28.12 29 GLU B N 1
ATOM 3611 C CA . GLU B 1 29 ? -61.219 16.203 -45.969 1 28.12 29 GLU B CA 1
ATOM 3612 C C . GLU B 1 29 ? -60.188 16.422 -44.906 1 28.12 29 GLU B C 1
ATOM 3614 O O . GLU B 1 29 ? -59 16.672 -45.188 1 28.12 29 GLU B O 1
ATOM 3619 N N . ASP B 1 30 ? -60.656 16.812 -43.719 1 27.86 30 ASP B N 1
ATOM 3620 C CA . ASP B 1 30 ? -59.969 17.172 -42.5 1 27.86 30 ASP B CA 1
ATOM 3621 C C . ASP B 1 30 ? -58.938 16.094 -42.125 1 27.86 30 ASP B C 1
ATOM 3623 O O . ASP B 1 30 ? -59.25 14.906 -42.125 1 27.86 30 ASP B O 1
ATOM 3627 N N . PRO B 1 31 ? -57.688 16.328 -42.406 1 30.84 31 PRO B N 1
ATOM 3628 C CA . PRO B 1 31 ? -56.719 15.273 -42.031 1 30.84 31 PRO B CA 1
ATOM 3629 C C . PRO B 1 31 ? -56.875 14.797 -40.594 1 30.84 31 PRO B C 1
ATOM 3631 O O . PRO B 1 31 ? -57.281 15.578 -39.719 1 30.84 31 PRO B O 1
ATOM 3634 N N . VAL B 1 32 ? -57.312 13.547 -40.375 1 33.12 32 VAL B N 1
ATOM 3635 C CA . VAL B 1 32 ? -57.438 12.914 -39.062 1 33.12 32 VAL B CA 1
ATOM 3636 C C . VAL B 1 32 ? -56.25 13.32 -38.188 1 33.12 32 VAL B C 1
ATOM 3638 O O . VAL B 1 32 ? -55.094 13.273 -38.625 1 33.12 32 VAL B O 1
ATOM 3641 N N . PRO B 1 33 ? -56.531 14.141 -37.219 1 27.38 33 PRO B N 1
ATOM 3642 C CA . PRO B 1 33 ? -55.438 14.609 -36.375 1 27.38 33 PRO B CA 1
ATOM 3643 C C . PRO B 1 33 ? -54.562 13.477 -35.875 1 27.38 33 PRO B C 1
ATOM 3645 O O . PRO B 1 33 ? -55.062 12.438 -35.438 1 27.38 33 PRO B O 1
ATOM 3648 N N . LEU B 1 34 ? -53.469 13.281 -36.5 1 28.23 34 LEU B N 1
ATOM 3649 C CA . LEU B 1 34 ? -52.5 12.32 -35.938 1 28.23 34 LEU B CA 1
ATOM 3650 C C . LEU B 1 34 ? -52.438 12.43 -34.406 1 28.23 34 LEU B C 1
ATOM 3652 O O . LEU B 1 34 ? -52.25 13.523 -33.875 1 28.23 34 LEU B O 1
ATOM 3656 N N . GLN B 1 35 ? -53.156 11.594 -33.719 1 26.02 35 GLN B N 1
ATOM 3657 C CA . GLN B 1 35 ? -53.094 11.469 -32.281 1 26.02 35 GLN B CA 1
ATOM 3658 C C . GLN B 1 35 ? -51.625 11.594 -31.781 1 26.02 35 GLN B C 1
ATOM 3660 O O . GLN B 1 35 ? -50.75 10.945 -32.312 1 26.02 35 GLN B O 1
ATOM 3665 N N . GLU B 1 36 ? -51.344 12.758 -31.234 1 25.5 36 GLU B N 1
ATOM 3666 C CA . GLU B 1 36 ? -50.094 13.031 -30.562 1 25.5 36 GLU B CA 1
ATOM 3667 C C . GLU B 1 36 ? -49.656 11.844 -29.719 1 25.5 36 GLU B C 1
ATOM 3669 O O . GLU B 1 36 ? -50.406 11.336 -28.891 1 25.5 36 GLU B O 1
ATOM 3674 N N . ALA B 1 37 ? -48.844 10.953 -30.234 1 32.25 37 ALA B N 1
ATOM 3675 C CA . ALA B 1 37 ? -48.219 9.898 -29.438 1 32.25 37 ALA B CA 1
ATOM 3676 C C . ALA B 1 37 ? -47.844 10.414 -28.047 1 32.25 37 ALA B C 1
ATOM 3678 O O . ALA B 1 37 ? -47.312 11.523 -27.922 1 32.25 37 ALA B O 1
ATOM 3679 N N . PRO B 1 38 ? -48.5 9.922 -27.047 1 28.22 38 PRO B N 1
ATOM 3680 C CA . PRO B 1 38 ? -48.25 10.398 -25.672 1 28.22 38 PRO B CA 1
ATOM 3681 C C . PRO B 1 38 ? -46.781 10.688 -25.391 1 28.22 38 PRO B C 1
ATOM 3683 O O . PRO B 1 38 ? -45.906 9.914 -25.812 1 28.22 38 PRO B O 1
ATOM 3686 N N . ARG B 1 39 ? -46.438 11.945 -25.156 1 29.39 39 ARG B N 1
ATOM 3687 C CA . ARG B 1 39 ? -45.25 12.539 -24.547 1 29.39 39 ARG B CA 1
ATOM 3688 C C . ARG B 1 39 ? -44.781 11.727 -23.344 1 29.39 39 ARG B C 1
ATOM 3690 O O . ARG B 1 39 ? -44 12.211 -22.531 1 29.39 39 ARG B O 1
ATOM 3697 N N . GLU B 1 40 ? -45.5 10.617 -23.234 1 27.94 40 GLU B N 1
ATOM 3698 C CA . GLU B 1 40 ? -45.188 9.961 -21.969 1 27.94 40 GLU B CA 1
ATOM 3699 C C . GLU B 1 40 ? -43.719 9.555 -21.906 1 27.94 40 GLU B C 1
ATOM 3701 O O . GLU B 1 40 ? -43.25 9.039 -20.891 1 27.94 40 GLU B O 1
ATOM 3706 N N . ARG B 1 41 ? -43.094 9.641 -23.156 1 29.69 41 ARG B N 1
ATOM 3707 C CA . ARG B 1 41 ? -41.812 8.953 -22.984 1 29.69 41 ARG B CA 1
ATOM 3708 C C . ARG B 1 41 ? -40.812 9.852 -22.281 1 29.69 41 ARG B C 1
ATOM 3710 O O . ARG B 1 41 ? -39.719 9.414 -21.953 1 29.69 41 ARG B O 1
ATOM 3717 N N . ARG B 1 42 ? -41.125 11.266 -22.438 1 31.94 42 ARG B N 1
ATOM 3718 C CA . ARG B 1 42 ? -40.062 12.086 -21.875 1 31.94 42 ARG B CA 1
ATOM 3719 C C . ARG B 1 42 ? -40.094 12.078 -20.344 1 31.94 42 ARG B C 1
ATOM 3721 O O . ARG B 1 42 ? -39.156 12.492 -19.688 1 31.94 42 ARG B O 1
ATOM 3728 N N . HIS B 1 43 ? -41.438 11.953 -19.953 1 30.55 43 HIS B N 1
ATOM 3729 C CA . HIS B 1 43 ? -41.5 12.016 -18.5 1 30.55 43 HIS B CA 1
ATOM 3730 C C . HIS B 1 43 ? -40.781 10.844 -17.844 1 30.55 43 HIS B C 1
ATOM 3732 O O . HIS B 1 43 ? -40.594 10.82 -16.641 1 30.55 43 HIS B O 1
ATOM 3738 N N . SER B 1 44 ? -40.594 9.891 -18.781 1 33.34 44 SER B N 1
ATOM 3739 C CA . SER B 1 44 ? -40.031 8.703 -18.125 1 33.34 44 SER B CA 1
ATOM 3740 C C . SER B 1 44 ? -38.562 8.859 -17.859 1 33.34 44 SER B C 1
ATOM 3742 O O . SER B 1 44 ? -38.031 8.328 -16.875 1 33.34 44 SER B O 1
ATOM 3744 N N . SER B 1 45 ? -38 9.828 -18.75 1 33.81 45 SER B N 1
ATOM 3745 C CA . SER B 1 45 ? -36.562 9.945 -18.516 1 33.81 45 SER B CA 1
ATOM 3746 C C . SER B 1 45 ? -36.25 10.859 -17.344 1 33.81 45 SER B C 1
ATOM 3748 O O . SER B 1 45 ? -35.281 10.664 -16.625 1 33.81 45 SER B O 1
ATOM 3750 N N . HIS B 1 46 ? -37.156 11.977 -17.219 1 34.44 46 HIS B N 1
ATOM 3751 C CA . HIS B 1 46 ? -36.969 12.891 -16.094 1 34.44 46 HIS B CA 1
ATOM 3752 C C . HIS B 1 46 ? -37.312 12.227 -14.766 1 34.44 46 HIS B C 1
ATOM 3754 O O . HIS B 1 46 ? -36.719 12.531 -13.734 1 34.44 46 HIS B O 1
ATOM 3760 N N . SER B 1 47 ? -38.438 11.461 -14.859 1 35.19 47 SER B N 1
ATOM 3761 C CA . SER B 1 47 ? -38.844 10.789 -13.625 1 35.19 47 SER B CA 1
ATOM 3762 C C . SER B 1 47 ? -37.812 9.742 -13.211 1 35.19 47 SER B C 1
ATOM 3764 O O . SER B 1 47 ? -37.531 9.555 -12.023 1 35.19 47 SER B O 1
ATOM 3766 N N . ILE B 1 48 ? -37.156 9.281 -14.281 1 33.62 48 ILE B N 1
ATOM 3767 C CA . ILE B 1 48 ? -36.094 8.297 -14.008 1 33.62 48 ILE B CA 1
ATOM 3768 C C . ILE B 1 48 ? -34.875 8.984 -13.406 1 33.62 48 ILE B C 1
ATOM 3770 O O . ILE B 1 48 ? -34.312 8.484 -12.445 1 33.62 48 ILE B O 1
ATOM 3774 N N . VAL B 1 49 ? -34.719 10.289 -13.812 1 34.28 49 VAL B N 1
ATOM 3775 C CA . VAL B 1 49 ? -33.625 11.062 -13.25 1 34.28 49 VAL B CA 1
ATOM 3776 C C . VAL B 1 49 ? -33.969 11.484 -11.82 1 34.28 49 VAL B C 1
ATOM 3778 O O . VAL B 1 49 ? -33.094 11.438 -10.93 1 34.28 49 VAL B O 1
ATOM 3781 N N . ARG B 1 50 ? -35.188 11.945 -11.562 1 36.59 50 ARG B N 1
ATOM 3782 C CA . ARG B 1 50 ? -35.562 12.352 -10.219 1 36.59 50 ARG B CA 1
ATOM 3783 C C . ARG B 1 50 ? -35.625 11.148 -9.281 1 36.59 50 ARG B C 1
ATOM 3785 O O . ARG B 1 50 ? -35.25 11.258 -8.109 1 36.59 50 ARG B O 1
ATOM 3792 N N . ILE B 1 51 ? -36.125 10.047 -9.734 1 35.03 51 ILE B N 1
ATOM 3793 C CA . ILE B 1 51 ? -36.156 8.852 -8.906 1 35.03 51 ILE B CA 1
ATOM 3794 C C . ILE B 1 51 ? -34.719 8.328 -8.695 1 35.03 51 ILE B C 1
ATOM 3796 O O . ILE B 1 51 ? -34.344 7.945 -7.586 1 35.03 51 ILE B O 1
ATOM 3800 N N . ILE B 1 52 ? -33.969 8.656 -9.695 1 33.81 52 ILE B N 1
ATOM 3801 C CA . ILE B 1 52 ? -32.531 8.32 -9.562 1 33.81 52 ILE B CA 1
ATOM 3802 C C . ILE B 1 52 ? -31.875 9.266 -8.562 1 33.81 52 ILE B C 1
ATOM 3804 O O . ILE B 1 52 ? -31.109 8.828 -7.707 1 33.81 52 ILE B O 1
ATOM 3808 N N . THR B 1 53 ? -32.344 10.547 -8.555 1 31.8 53 THR B N 1
ATOM 3809 C CA . THR B 1 53 ? -31.781 11.516 -7.621 1 31.8 53 THR B CA 1
ATOM 3810 C C . THR B 1 53 ? -32.312 11.281 -6.211 1 31.8 53 THR B C 1
ATOM 3812 O O . THR B 1 53 ? -31.578 11.367 -5.234 1 31.8 53 THR B O 1
ATOM 3815 N N . SER B 1 54 ? -33.656 11.211 -5.992 1 35.44 54 SER B N 1
ATOM 3816 C CA . SER B 1 54 ? -34.156 11.031 -4.645 1 35.44 54 SER B CA 1
ATOM 3817 C C . SER B 1 54 ? -33.75 9.68 -4.066 1 35.44 54 SER B C 1
ATOM 3819 O O . SER B 1 54 ? -33.469 9.578 -2.875 1 35.44 54 SER B O 1
ATOM 3821 N N . ASP B 1 55 ? -33.812 8.609 -4.84 1 33.03 55 ASP B N 1
ATOM 3822 C CA . ASP B 1 55 ? -33.406 7.293 -4.379 1 33.03 55 ASP B CA 1
ATOM 3823 C C . ASP B 1 55 ? -31.875 7.234 -4.227 1 33.03 55 ASP B C 1
ATOM 3825 O O . ASP B 1 55 ? -31.359 6.566 -3.328 1 33.03 55 ASP B O 1
ATOM 3829 N N . ILE B 1 56 ? -31.156 7.996 -4.98 1 30.89 56 ILE B N 1
ATOM 3830 C CA . ILE B 1 56 ? -29.734 8.266 -4.766 1 30.89 56 ILE B CA 1
ATOM 3831 C C . ILE B 1 56 ? -29.547 9.008 -3.441 1 30.89 56 ILE B C 1
ATOM 3833 O O . ILE B 1 56 ? -28.625 8.703 -2.678 1 30.89 56 ILE B O 1
ATOM 3837 N N . GLU B 1 57 ? -30.391 9.945 -3.121 1 29.94 57 GLU B N 1
ATOM 3838 C CA . GLU B 1 57 ? -30.328 10.641 -1.839 1 29.94 57 GLU B CA 1
ATOM 3839 C C . GLU B 1 57 ? -30.562 9.68 -0.676 1 29.94 57 GLU B C 1
ATOM 3841 O O . GLU B 1 57 ? -29.906 9.789 0.365 1 29.94 57 GLU B O 1
ATOM 3846 N N . ASN B 1 58 ? -31.531 8.852 -0.693 1 32 58 ASN B N 1
ATOM 3847 C CA . ASN B 1 58 ? -31.781 7.93 0.406 1 32 58 ASN B CA 1
ATOM 3848 C C . ASN B 1 58 ? -30.766 6.797 0.443 1 32 58 ASN B C 1
ATOM 3850 O O . ASN B 1 58 ? -30.438 6.281 1.515 1 32 58 ASN B O 1
ATOM 3854 N N . GLU B 1 59 ? -30.422 6.242 -0.699 1 31.27 59 GLU B N 1
ATOM 3855 C CA . GLU B 1 59 ? -29.469 5.141 -0.839 1 31.27 59 GLU B CA 1
ATOM 3856 C C . GLU B 1 59 ? -28.031 5.613 -0.601 1 31.27 59 GLU B C 1
ATOM 3858 O O . GLU B 1 59 ? -27.156 4.805 -0.297 1 31.27 59 GLU B O 1
ATOM 3863 N N . LEU B 1 60 ? -27.656 6.723 -0.955 1 27.67 60 LEU B N 1
ATOM 3864 C CA . LEU B 1 60 ? -26.406 7.41 -0.621 1 27.67 60 LEU B CA 1
ATOM 3865 C C . LEU B 1 60 ? -26.234 7.512 0.891 1 27.67 60 LEU B C 1
ATOM 3867 O O . LEU B 1 60 ? -25.281 8.133 1.369 1 27.67 60 LEU B O 1
ATOM 3871 N N . ARG B 1 61 ? -27.203 7.129 1.606 1 30.08 61 ARG B N 1
ATOM 3872 C CA . ARG B 1 61 ? -26.922 7.043 3.035 1 30.08 61 ARG B CA 1
ATOM 3873 C C . ARG B 1 61 ? -25.938 5.926 3.33 1 30.08 61 ARG B C 1
ATOM 3875 O O . ARG B 1 61 ? -26.172 4.77 2.973 1 30.08 61 ARG B O 1
ATOM 3882 N N . VAL B 1 62 ? -24.703 6.281 3.484 1 31.06 62 VAL B N 1
ATOM 3883 C CA . VAL B 1 62 ? -23.578 5.488 3.941 1 31.06 62 VAL B CA 1
ATOM 3884 C C . VAL B 1 62 ? -24.047 4.395 4.891 1 31.06 62 VAL B C 1
ATOM 3886 O O . VAL B 1 62 ? -24.656 4.688 5.926 1 31.06 62 VAL B O 1
ATOM 3889 N N . ILE B 1 63 ? -24.297 3.262 4.285 1 30.92 63 ILE B N 1
ATOM 3890 C CA . ILE B 1 63 ? -24.656 2.16 5.176 1 30.92 63 ILE B CA 1
ATOM 3891 C C . ILE B 1 63 ? -23.578 2.006 6.254 1 30.92 63 ILE B C 1
ATOM 3893 O O . ILE B 1 63 ? -22.422 1.713 5.953 1 30.92 63 ILE B O 1
ATOM 3897 N N . PRO B 1 64 ? -23.719 2.484 7.441 1 35.34 64 PRO B N 1
ATOM 3898 C CA . PRO B 1 64 ? -22.781 2.244 8.531 1 35.34 64 PRO B CA 1
ATOM 3899 C C . PRO B 1 64 ? -22.422 0.768 8.688 1 35.34 64 PRO B C 1
ATOM 3901 O O . PRO B 1 64 ? -23.219 -0.106 8.359 1 35.34 64 PRO B O 1
ATOM 3904 N N . SER B 1 65 ? -21.172 0.425 8.734 1 35.69 65 SER B N 1
ATOM 3905 C CA . SER B 1 65 ? -20.766 -0.936 9.086 1 35.69 65 SER B CA 1
ATOM 3906 C C . SER B 1 65 ? -21.641 -1.502 10.195 1 35.69 65 SER B C 1
ATOM 3908 O O . SER B 1 65 ? -22.25 -0.748 10.969 1 35.69 65 SER B O 1
ATOM 3910 N N . ILE B 1 66 ? -21.953 -2.795 10.055 1 37.12 66 ILE B N 1
ATOM 3911 C CA . ILE B 1 66 ? -22.844 -3.428 11.016 1 37.12 66 ILE B CA 1
ATOM 3912 C C . ILE B 1 66 ? -22.484 -2.992 12.43 1 37.12 66 ILE B C 1
ATOM 3914 O O . ILE B 1 66 ? -23.359 -2.662 13.234 1 37.12 66 ILE B O 1
ATOM 3918 N N . GLN B 1 67 ? -21.25 -3.049 12.672 1 36.69 67 GLN B N 1
ATOM 3919 C CA . GLN B 1 67 ? -20.75 -2.652 13.984 1 36.69 67 GLN B CA 1
ATOM 3920 C C . GLN B 1 67 ? -20.938 -1.156 14.211 1 36.69 67 GLN B C 1
ATOM 3922 O O . GLN B 1 67 ? -21.266 -0.728 15.32 1 36.69 67 GLN B O 1
ATOM 3927 N N . GLU B 1 68 ? -20.656 -0.428 13.164 1 41.47 68 GLU B N 1
ATOM 3928 C CA . GLU B 1 68 ? -21.016 0.977 13.312 1 41.47 68 GLU B CA 1
ATOM 3929 C C . GLU B 1 68 ? -22.516 1.136 13.516 1 41.47 68 GLU B C 1
ATOM 3931 O O . GLU B 1 68 ? -22.969 2.029 14.242 1 41.47 68 GLU B O 1
ATOM 3936 N N . LYS B 1 69 ? -23.25 0.235 13 1 41.69 69 LYS B N 1
ATOM 3937 C CA . LYS B 1 69 ? -24.688 0.223 13.227 1 41.69 69 LYS B CA 1
ATOM 3938 C C . LYS B 1 69 ? -25.016 -0.2 14.656 1 41.69 69 LYS B C 1
ATOM 3940 O O . LYS B 1 69 ? -25.953 0.33 15.266 1 41.69 69 LYS B O 1
ATOM 3945 N N . GLU B 1 70 ? -24.266 -1.227 15.133 1 41.03 70 GLU B N 1
ATOM 3946 C CA . GLU B 1 70 ? -24.516 -1.636 16.516 1 41.03 70 GLU B CA 1
ATOM 3947 C C . GLU B 1 70 ? -24.188 -0.508 17.484 1 41.03 70 GLU B C 1
ATOM 3949 O O . GLU B 1 70 ? -24.938 -0.259 18.438 1 41.03 70 GLU B O 1
ATOM 3954 N N . VAL B 1 71 ? -23.016 -0.006 17.328 1 41.97 71 VAL B N 1
ATOM 3955 C CA . VAL B 1 71 ? -22.703 1.174 18.125 1 41.97 71 VAL B CA 1
ATOM 3956 C C . VAL B 1 71 ? -23.688 2.289 17.812 1 41.97 71 VAL B C 1
ATOM 3958 O O . VAL B 1 71 ? -24.156 2.994 18.703 1 41.97 71 VAL B O 1
ATOM 3961 N N . GLU B 1 72 ? -24.109 2.318 16.609 1 41.59 72 GLU B N 1
ATOM 3962 C CA . GLU B 1 72 ? -25.109 3.316 16.234 1 41.59 72 GLU B CA 1
ATOM 3963 C C . GLU B 1 72 ? -26.453 3.02 16.891 1 41.59 72 GLU B C 1
ATOM 3965 O O . GLU B 1 72 ? -27.172 3.938 17.312 1 41.59 72 GLU B O 1
ATOM 3970 N N . TYR B 1 73 ? -26.875 1.802 16.797 1 41.12 73 TYR B N 1
ATOM 3971 C CA . TYR B 1 73 ? -28.156 1.518 17.406 1 41.12 73 TYR B CA 1
ATOM 3972 C C . TYR B 1 73 ? -28.141 1.809 18.906 1 41.12 73 TYR B C 1
ATOM 3974 O O . TYR B 1 73 ? -29.156 2.199 19.484 1 41.12 73 TYR B O 1
ATOM 3982 N N . GLU B 1 74 ? -27.125 1.434 19.516 1 40.06 74 GLU B N 1
ATOM 3983 C CA . GLU B 1 74 ? -27.094 1.797 20.938 1 40.06 74 GLU B CA 1
ATOM 3984 C C . GLU B 1 74 ? -26.875 3.297 21.109 1 40.06 74 GLU B C 1
ATOM 3986 O O . GLU B 1 74 ? -27.359 3.891 22.078 1 40.06 74 GLU B O 1
ATOM 3991 N N . ILE B 1 75 ? -25.922 3.807 20.406 1 42.19 75 ILE B N 1
ATOM 3992 C CA . ILE B 1 75 ? -25.562 5.207 20.594 1 42.19 75 ILE B CA 1
ATOM 3993 C C . ILE B 1 75 ? -26.484 6.098 19.781 1 42.19 75 ILE B C 1
ATOM 3995 O O . ILE B 1 75 ? -26.672 7.277 20.094 1 42.19 75 ILE B O 1
ATOM 3999 N N . GLY B 1 76 ? -27.797 5.895 19.516 1 37.5 76 GLY B N 1
ATOM 4000 C CA . GLY B 1 76 ? -28.609 6.68 18.609 1 37.5 76 GLY B CA 1
ATOM 4001 C C . GLY B 1 76 ? -27.922 6.992 17.297 1 37.5 76 GLY B C 1
ATOM 4002 O O . GLY B 1 76 ? -26.703 6.812 17.172 1 37.5 76 GLY B O 1
ATOM 4003 N N . PRO B 1 77 ? -28.656 7.051 16.141 1 36.38 77 PRO B N 1
ATOM 4004 C CA . PRO B 1 77 ? -28.109 7.273 14.805 1 36.38 77 PRO B CA 1
ATOM 4005 C C . PRO B 1 77 ? -26.953 8.266 14.805 1 36.38 77 PRO B C 1
ATOM 4007 O O . PRO B 1 77 ? -27.172 9.484 14.82 1 36.38 77 PRO B O 1
ATOM 4010 N N . LEU B 1 78 ? -26.188 8.148 15.664 1 35.34 78 LEU B N 1
ATOM 4011 C CA . LEU B 1 78 ? -25.125 9.078 15.305 1 35.34 78 LEU B CA 1
ATOM 4012 C C . LEU B 1 78 ? -24.641 8.828 13.883 1 35.34 78 LEU B C 1
ATOM 4014 O O . LEU B 1 78 ? -24.047 7.789 13.602 1 35.34 78 LEU B O 1
ATOM 4018 N N . GLU B 1 79 ? -25.5 8.938 12.82 1 34.94 79 GLU B N 1
ATOM 4019 C CA . GLU B 1 79 ? -25 8.898 11.453 1 34.94 79 GLU B CA 1
ATOM 4020 C C . GLU B 1 79 ? -23.562 9.43 11.383 1 34.94 79 GLU B C 1
ATOM 4022 O O . GLU B 1 79 ? -23.297 10.57 11.758 1 34.94 79 GLU B O 1
ATOM 4027 N N . PRO B 1 80 ? -22.703 8.602 11.734 1 33.19 80 PRO B N 1
ATOM 4028 C CA . PRO B 1 80 ? -21.453 9.242 11.305 1 33.19 80 PRO B CA 1
ATOM 4029 C C . PRO B 1 80 ? -21.625 10.086 10.047 1 33.19 80 PRO B C 1
ATOM 4031 O O . PRO B 1 80 ? -22.109 9.586 9.023 1 33.19 80 PRO B O 1
ATOM 4034 N N . GLN B 1 81 ? -22.344 11.164 10.141 1 33.12 81 GLN B N 1
ATOM 4035 C CA . GLN B 1 81 ? -22.375 12.016 8.953 1 33.12 81 GLN B CA 1
ATOM 4036 C C . GLN B 1 81 ? -21.031 12.039 8.25 1 33.12 81 GLN B C 1
ATOM 4038 O O . GLN B 1 81 ? -20.047 12.578 8.781 1 33.12 81 GLN B O 1
ATOM 4043 N N . PHE B 1 82 ? -20.719 10.906 7.754 1 31.28 82 PHE B N 1
ATOM 4044 C CA . PHE B 1 82 ? -19.609 11.008 6.828 1 31.28 82 PHE B CA 1
ATOM 4045 C C . PHE B 1 82 ? -19.641 12.328 6.066 1 31.28 82 PHE B C 1
ATOM 4047 O O . PHE B 1 82 ? -20.719 12.797 5.688 1 31.28 82 PHE B O 1
ATOM 4054 N N . TRP B 1 83 ? -18.719 13.117 6.238 1 32.5 83 TRP B N 1
ATOM 4055 C CA . TRP B 1 83 ? -18.531 14.43 5.621 1 32.5 83 TRP B CA 1
ATOM 4056 C C . TRP B 1 83 ? -18.922 14.398 4.148 1 32.5 83 TRP B C 1
ATOM 4058 O O . TRP B 1 83 ? -18.328 13.641 3.363 1 32.5 83 TRP B O 1
ATOM 4068 N N . LYS B 1 84 ? -20.141 14.234 3.838 1 35.38 84 LYS B N 1
ATOM 4069 C CA . LYS B 1 84 ? -20.344 14.781 2.5 1 35.38 84 LYS B CA 1
ATOM 4070 C C . LYS B 1 84 ? -19.656 16.141 2.357 1 35.38 84 LYS B C 1
ATOM 4072 O O . LYS B 1 84 ? -19.562 16.906 3.322 1 35.38 84 LYS B O 1
ATOM 4077 N N . PRO B 1 85 ? -18.812 16.344 1.361 1 34.88 85 PRO B N 1
ATOM 4078 C CA . PRO B 1 85 ? -18.344 17.719 1.147 1 34.88 85 PRO B CA 1
ATOM 4079 C C . PRO B 1 85 ? -19.422 18.766 1.418 1 34.88 85 PRO B C 1
ATOM 4081 O O . PRO B 1 85 ? -19.328 19.891 0.93 1 34.88 85 PRO B O 1
ATOM 4084 N N . GLN B 1 86 ? -20.547 18.625 1.847 1 33.75 86 GLN B N 1
ATOM 4085 C CA . GLN B 1 86 ? -20.953 19.969 2.242 1 33.75 86 GLN B CA 1
ATOM 4086 C C . GLN B 1 86 ? -19.844 20.656 3.037 1 33.75 86 GLN B C 1
ATOM 4088 O O . GLN B 1 86 ? -18.938 20.016 3.543 1 33.75 86 GLN B O 1
ATOM 4093 N N . ASN B 1 87 ? -19.875 22.062 3.527 1 33.56 87 ASN B N 1
ATOM 4094 C CA . ASN B 1 87 ? -18.797 22.719 4.238 1 33.56 87 ASN B CA 1
ATOM 4095 C C . ASN B 1 87 ? -18.203 21.828 5.328 1 33.56 87 ASN B C 1
ATOM 4097 O O . ASN B 1 87 ? -18.75 21.734 6.426 1 33.56 87 ASN B O 1
ATOM 4101 N N . ILE B 1 88 ? -17.969 20.609 5.039 1 36.78 88 ILE B N 1
ATOM 4102 C CA . ILE B 1 88 ? -17.297 19.75 6.004 1 36.78 88 ILE B CA 1
ATOM 4103 C C . ILE B 1 88 ? -16.547 20.609 7.02 1 36.78 88 ILE B C 1
ATOM 4105 O O . ILE B 1 88 ? -16.5 20.281 8.211 1 36.78 88 ILE B O 1
ATOM 4109 N N . MET B 1 89 ? -15.531 21.266 6.473 1 37.38 89 MET B N 1
ATOM 4110 C CA . MET B 1 89 ? -14.773 22.156 7.336 1 37.38 89 MET B CA 1
ATOM 4111 C C . MET B 1 89 ? -15.648 23.297 7.844 1 37.38 89 MET B C 1
ATOM 4113 O O . MET B 1 89 ? -15.461 24.453 7.453 1 37.38 89 MET B O 1
ATOM 4117 N N . SER B 1 90 ? -16.875 23.188 7.754 1 34.66 90 SER B N 1
ATOM 4118 C CA . SER B 1 90 ? -17.625 24.375 8.172 1 34.66 90 SER B CA 1
ATOM 4119 C C . SER B 1 90 ? -17.281 24.781 9.602 1 34.66 90 SER B C 1
ATOM 4121 O O . SER B 1 90 ? -17.828 24.234 10.555 1 34.66 90 SER B O 1
ATOM 4123 N N . VAL B 1 91 ? -16.094 24.797 9.883 1 37.75 91 VAL B N 1
ATOM 4124 C CA . VAL B 1 91 ? -15.68 25.5 11.094 1 37.75 91 VAL B CA 1
ATOM 4125 C C . VAL B 1 91 ? -16.562 26.719 11.312 1 37.75 91 VAL B C 1
ATOM 4127 O O . VAL B 1 91 ? -16.422 27.438 12.312 1 37.75 91 VAL B O 1
ATOM 4130 N N . GLU B 1 92 ? -17.25 27.156 10.281 1 36.66 92 GLU B N 1
ATOM 4131 C CA . GLU B 1 92 ? -17.828 28.484 10.438 1 36.66 92 GLU B CA 1
ATOM 4132 C C . GLU B 1 92 ? -18.875 28.5 11.555 1 36.66 92 GLU B C 1
ATOM 4134 O O . GLU B 1 92 ? -19.25 29.562 12.055 1 36.66 92 GLU B O 1
ATOM 4139 N N . ASP B 1 93 ? -19.562 27.484 11.625 1 38.25 93 ASP B N 1
ATOM 4140 C CA . ASP B 1 93 ? -20.703 27.797 12.469 1 38.25 93 ASP B CA 1
ATOM 4141 C C . ASP B 1 93 ? -20.281 27.891 13.938 1 38.25 93 ASP B C 1
ATOM 4143 O O . ASP B 1 93 ? -21.125 27.812 14.836 1 38.25 93 ASP B O 1
ATOM 4147 N N . THR B 1 94 ? -19 27.672 14.203 1 41.03 94 THR B N 1
ATOM 4148 C CA . THR B 1 94 ? -18.734 27.797 15.633 1 41.03 94 THR B CA 1
ATOM 4149 C C . THR B 1 94 ? -18.703 29.266 16.047 1 41.03 94 THR B C 1
ATOM 4151 O O . THR B 1 94 ? -18.188 30.109 15.305 1 41.03 94 THR B O 1
ATOM 4154 N N . PRO B 1 95 ? -19.375 29.844 16.875 1 41.28 95 PRO B N 1
ATOM 4155 C CA . PRO B 1 95 ? -19.25 31.203 17.406 1 41.28 95 PRO B CA 1
ATOM 4156 C C . PRO B 1 95 ? -17.781 31.656 17.547 1 41.28 95 PRO B C 1
ATOM 4158 O O . PRO B 1 95 ? -16.891 30.812 17.578 1 41.28 95 PRO B O 1
ATOM 4161 N N . PHE B 1 96 ? -17.5 33.031 17.453 1 41.41 96 PHE B N 1
ATOM 4162 C CA . PHE B 1 96 ? -16.25 33.781 17.406 1 41.41 96 PHE B CA 1
ATOM 4163 C C . PHE B 1 96 ? -15.258 33.219 18.406 1 41.41 96 PHE B C 1
ATOM 4165 O O . PHE B 1 96 ? -14.07 33.094 18.094 1 41.41 96 PHE B O 1
ATOM 4172 N N . SER B 1 97 ? -15.516 33.344 19.766 1 45.38 97 SER B N 1
ATOM 4173 C CA . SER B 1 97 ? -14.648 32.875 20.844 1 45.38 97 SER B CA 1
ATOM 4174 C C . SER B 1 97 ? -14.047 31.5 20.484 1 45.38 97 SER B C 1
ATOM 4176 O O . SER B 1 97 ? -12.914 31.219 20.859 1 45.38 97 SER B O 1
ATOM 4178 N N . ARG B 1 98 ? -14.672 30.672 19.547 1 59.31 98 ARG B N 1
ATOM 4179 C CA . ARG B 1 98 ? -14.445 29.266 19.203 1 59.31 98 ARG B CA 1
ATOM 4180 C C . ARG B 1 98 ? -13.516 29.156 17.984 1 59.31 98 ARG B C 1
ATOM 4182 O O . ARG B 1 98 ? -12.758 28.188 17.875 1 59.31 98 ARG B O 1
ATOM 4189 N N . ARG B 1 99 ? -13.141 30.391 17.453 1 73.81 99 ARG B N 1
ATOM 4190 C CA . ARG B 1 99 ? -12.266 30.359 16.281 1 73.81 99 ARG B CA 1
ATOM 4191 C C . ARG B 1 99 ? -10.797 30.406 16.703 1 73.81 99 ARG B C 1
ATOM 4193 O O . ARG B 1 99 ? -9.969 29.672 16.141 1 73.81 99 ARG B O 1
ATOM 4200 N N . TYR B 1 100 ? -10.547 31.203 17.812 1 84.25 100 TYR B N 1
ATOM 4201 C CA . TYR B 1 100 ? -9.156 31.297 18.25 1 84.25 100 TYR B CA 1
ATOM 4202 C C . TYR B 1 100 ? -8.688 29.984 18.875 1 84.25 100 TYR B C 1
ATOM 4204 O O . TYR B 1 100 ? -7.531 29.594 18.688 1 84.25 100 TYR B O 1
ATOM 4212 N N . LEU B 1 101 ? -9.586 29.406 19.609 1 88.19 101 LEU B N 1
ATOM 4213 C CA . LEU B 1 101 ? -9.219 28.125 20.219 1 88.19 101 LEU B CA 1
ATOM 4214 C C . LEU B 1 101 ? -8.891 27.094 19.141 1 88.19 101 LEU B C 1
ATOM 4216 O O . LEU B 1 101 ? -7.926 26.328 19.281 1 88.19 101 LEU B O 1
ATOM 4220 N N . VAL B 1 102 ? -9.633 27.094 18.094 1 90.88 102 VAL B N 1
ATOM 4221 C CA . VAL B 1 102 ? -9.414 26.156 17 1 90.88 102 VAL B CA 1
ATOM 4222 C C . VAL B 1 102 ? -8.055 26.422 16.359 1 90.88 102 VAL B C 1
ATOM 4224 O O . VAL B 1 102 ? -7.297 25.5 16.078 1 90.88 102 VAL B O 1
ATOM 4227 N N . LEU B 1 103 ? -7.77 27.688 16.172 1 92.25 103 LEU B N 1
ATOM 4228 C CA . LEU B 1 103 ? -6.496 28.078 15.57 1 92.25 103 LEU B CA 1
ATOM 4229 C C . LEU B 1 103 ? -5.328 27.641 16.453 1 92.25 103 LEU B C 1
ATOM 4231 O O . LEU B 1 103 ? -4.316 27.141 15.938 1 92.25 103 LEU B O 1
ATOM 4235 N N . LEU B 1 104 ? -5.508 27.844 17.734 1 94.56 104 LEU B N 1
ATOM 4236 C CA . LEU B 1 104 ? -4.445 27.453 18.656 1 94.56 104 LEU B CA 1
ATOM 4237 C C . LEU B 1 104 ? -4.27 25.938 18.688 1 94.56 104 LEU B C 1
ATOM 4239 O O . LEU B 1 104 ? -3.154 25.438 18.859 1 94.56 104 LEU B O 1
ATOM 4243 N N . GLU B 1 105 ? -5.336 25.203 18.562 1 95.75 105 GLU B N 1
ATOM 4244 C CA . GLU B 1 105 ? -5.246 23.75 18.484 1 95.75 105 GLU B CA 1
ATOM 4245 C C . GLU B 1 105 ? -4.543 23.297 17.203 1 95.75 105 GLU B C 1
ATOM 4247 O O . GLU B 1 105 ? -3.803 22.312 17.219 1 95.75 105 GLU B O 1
ATOM 4252 N N . VAL B 1 106 ? -4.789 23.984 16.109 1 96.38 106 VAL B N 1
ATOM 4253 C CA . VAL B 1 106 ? -4.129 23.672 14.852 1 96.38 106 VAL B CA 1
ATOM 4254 C C . VAL B 1 106 ? -2.627 23.922 14.984 1 96.38 106 VAL B C 1
ATOM 4256 O O . VAL B 1 106 ? -1.818 23.109 14.508 1 96.38 106 VAL B O 1
ATOM 4259 N N . ILE B 1 107 ? -2.297 24.953 15.656 1 96.81 107 ILE B N 1
ATOM 4260 C CA . ILE B 1 107 ? -0.89 25.281 15.852 1 96.81 107 ILE B CA 1
ATOM 4261 C C . ILE B 1 107 ? -0.221 24.203 16.703 1 96.81 107 ILE B C 1
ATOM 4263 O O . ILE B 1 107 ? 0.851 23.703 16.359 1 96.81 107 ILE B O 1
ATOM 4267 N N . PHE B 1 108 ? -0.809 23.859 17.797 1 97.69 108 PHE B N 1
ATOM 4268 C CA . PHE B 1 108 ? -0.257 22.812 18.656 1 97.69 108 PHE B CA 1
ATOM 4269 C C . PHE B 1 108 ? -0.128 21.5 17.891 1 97.69 108 PHE B C 1
ATOM 4271 O O . PHE B 1 108 ? 0.911 20.844 17.938 1 97.69 108 PHE B O 1
ATOM 4278 N N . GLY B 1 109 ? -1.196 21.125 17.203 1 98.31 109 GLY B N 1
ATOM 4279 C CA . GLY B 1 109 ? -1.152 19.922 16.375 1 98.31 109 GLY B CA 1
ATOM 4280 C C . GLY B 1 109 ? -0.054 19.953 15.328 1 98.31 109 GLY B C 1
ATOM 4281 O O . GLY B 1 109 ? 0.593 18.938 15.062 1 98.31 109 GLY B O 1
ATOM 4282 N N . SER B 1 110 ? 0.109 21.109 14.766 1 98.19 110 SER B N 1
ATOM 4283 C CA . SER B 1 110 ? 1.123 21.25 13.727 1 98.19 110 SER B CA 1
ATOM 4284 C C . SER B 1 110 ? 2.525 21.031 14.289 1 98.19 110 SER B C 1
ATOM 4286 O O . SER B 1 110 ? 3.383 20.438 13.633 1 98.19 110 SER B O 1
ATOM 4288 N N . VAL B 1 111 ? 2.758 21.547 15.445 1 97.88 111 VAL B N 1
ATOM 4289 C CA . VAL B 1 111 ? 4.062 21.375 16.078 1 97.88 111 VAL B CA 1
ATOM 4290 C C . VAL B 1 111 ? 4.34 19.891 16.312 1 97.88 111 VAL B C 1
ATOM 4292 O O . VAL B 1 111 ? 5.414 19.406 15.953 1 97.88 111 VAL B O 1
ATOM 4295 N N . LEU B 1 112 ? 3.385 19.203 16.812 1 98.31 112 LEU B N 1
ATOM 4296 C CA . LEU B 1 112 ? 3.541 17.766 17.078 1 98.31 112 LEU B CA 1
ATOM 4297 C C . LEU B 1 112 ? 3.664 17 15.766 1 98.31 112 LEU B C 1
ATOM 4299 O O . LEU B 1 112 ? 4.457 16.047 15.672 1 98.31 112 LEU B O 1
ATOM 4303 N N . GLY B 1 113 ? 2.855 17.344 14.812 1 98.62 113 GLY B N 1
ATOM 4304 C CA . GLY B 1 113 ? 2.895 16.672 13.523 1 98.62 113 GLY B CA 1
ATOM 4305 C C . GLY B 1 113 ? 4.219 16.844 12.805 1 98.62 113 GLY B C 1
ATOM 4306 O O . GLY B 1 113 ? 4.766 15.875 12.266 1 98.62 113 GLY B O 1
ATOM 4307 N N . ASN B 1 114 ? 4.707 18.047 12.812 1 98.06 114 ASN B N 1
ATOM 4308 C CA . ASN B 1 114 ? 6.004 18.297 12.188 1 98.06 114 ASN B CA 1
ATOM 4309 C C . ASN B 1 114 ? 7.129 17.562 12.914 1 98.06 114 ASN B C 1
ATOM 4311 O O . ASN B 1 114 ? 8.039 17.047 12.273 1 98.06 114 ASN B O 1
ATOM 4315 N N . MET B 1 115 ? 7.055 17.641 14.195 1 97.44 115 MET B N 1
ATOM 4316 C CA . MET B 1 115 ? 8.055 16.922 14.992 1 97.44 115 MET B CA 1
ATOM 4317 C C . MET B 1 115 ? 8.031 15.43 14.68 1 97.44 115 MET B C 1
ATOM 4319 O O . MET B 1 115 ? 9.078 14.812 14.508 1 97.44 115 MET B O 1
ATOM 4323 N N . ALA B 1 116 ? 6.875 14.906 14.609 1 98.19 116 ALA B N 1
ATOM 4324 C CA . ALA B 1 116 ? 6.715 13.477 14.328 1 98.19 116 ALA B CA 1
ATOM 4325 C C . ALA B 1 116 ? 7.199 13.141 12.922 1 98.19 116 ALA B C 1
ATOM 4327 O O . ALA B 1 116 ? 7.828 12.102 12.703 1 98.19 116 ALA B O 1
ATOM 4328 N N . ARG B 1 117 ? 6.883 13.93 11.969 1 97.75 117 ARG B N 1
ATOM 4329 C CA . ARG B 1 117 ? 7.285 13.688 10.594 1 97.75 117 ARG B CA 1
ATOM 4330 C C . ARG B 1 117 ? 8.805 13.68 10.461 1 97.75 117 ARG B C 1
ATOM 4332 O O . ARG B 1 117 ? 9.383 12.758 9.883 1 97.75 117 ARG B O 1
ATOM 4339 N N . ILE B 1 118 ? 9.453 14.727 10.969 1 96.12 118 ILE B N 1
ATOM 4340 C CA . ILE B 1 118 ? 10.906 14.844 10.891 1 96.12 118 ILE B CA 1
ATOM 4341 C C . ILE B 1 118 ? 11.555 13.688 11.648 1 96.12 118 ILE B C 1
ATOM 4343 O O . ILE B 1 118 ? 12.477 13.039 11.141 1 96.12 118 ILE B O 1
ATOM 4347 N N . GLY B 1 119 ? 11.023 13.445 12.844 1 95.75 119 GLY B N 1
ATOM 4348 C CA . GLY B 1 119 ? 11.555 12.344 13.633 1 95.75 119 GLY B CA 1
ATOM 4349 C C . GLY B 1 119 ? 11.406 10.992 12.961 1 95.75 119 GLY B C 1
ATOM 4350 O O . GLY B 1 119 ? 12.336 10.188 12.969 1 95.75 119 GLY B O 1
ATOM 4351 N N . MET B 1 120 ? 10.273 10.758 12.398 1 96.12 120 MET B N 1
ATOM 4352 C CA . MET B 1 120 ? 10.023 9.484 11.727 1 96.12 120 MET B CA 1
ATOM 4353 C C . MET B 1 120 ? 10.922 9.32 10.508 1 96.12 120 MET B C 1
ATOM 4355 O O . MET B 1 120 ? 11.414 8.227 10.234 1 96.12 120 MET B O 1
ATOM 4359 N N . THR B 1 121 ? 11.086 10.336 9.766 1 94.25 121 THR B N 1
ATOM 4360 C CA . THR B 1 121 ? 11.953 10.289 8.594 1 94.25 121 THR B CA 1
ATOM 4361 C C . THR B 1 121 ? 13.398 9.984 8.992 1 94.25 121 THR B C 1
ATOM 4363 O O . THR B 1 121 ? 14.07 9.18 8.344 1 94.25 121 THR B O 1
ATOM 4366 N N . LEU B 1 122 ? 13.844 10.602 10.086 1 92.31 122 LEU B N 1
ATOM 4367 C CA . LEU B 1 122 ? 15.203 10.367 10.57 1 92.31 122 LEU B CA 1
ATOM 4368 C C . LEU B 1 122 ? 15.359 8.945 11.086 1 92.31 122 LEU B C 1
ATOM 4370 O O . LEU B 1 122 ? 16.391 8.305 10.859 1 92.31 122 LEU B O 1
ATOM 4374 N N . LEU B 1 123 ? 14.312 8.477 11.719 1 91.19 123 LEU B N 1
ATOM 4375 C CA . LEU B 1 123 ? 14.352 7.148 12.328 1 91.19 123 LEU B CA 1
ATOM 4376 C C . LEU B 1 123 ? 14.305 6.059 11.266 1 91.19 123 LEU B C 1
ATOM 4378 O O . LEU B 1 123 ? 14.883 4.984 11.445 1 91.19 123 LEU B O 1
ATOM 4382 N N . THR B 1 124 ? 13.719 6.352 10.133 1 93.5 124 THR B N 1
ATOM 4383 C CA . THR B 1 124 ? 13.484 5.297 9.148 1 93.5 124 THR B CA 1
ATOM 4384 C C . THR B 1 124 ? 14.422 5.453 7.953 1 93.5 124 THR B C 1
ATOM 4386 O O . THR B 1 124 ? 14.258 4.777 6.938 1 93.5 124 THR B O 1
ATOM 4389 N N . SER B 1 125 ? 15.328 6.328 8.047 1 91.56 125 SER B N 1
ATOM 4390 C CA . SER B 1 125 ? 16.328 6.477 7 1 91.56 125 SER B CA 1
ATOM 4391 C C . SER B 1 125 ? 17.641 5.824 7.402 1 91.56 125 SER B C 1
ATOM 4393 O O . SER B 1 125 ? 18.281 6.234 8.375 1 91.56 125 SER B O 1
ATOM 4395 N N . TYR B 1 126 ? 18.062 4.77 6.773 1 91.12 126 TYR B N 1
ATOM 4396 C CA . TYR B 1 126 ? 19.297 4.055 7.031 1 91.12 126 TYR B CA 1
ATOM 4397 C C . TYR B 1 126 ? 19.812 3.365 5.773 1 91.12 126 TYR B C 1
ATOM 4399 O O . TYR B 1 126 ? 19.094 3.291 4.77 1 91.12 126 TYR B O 1
ATOM 4407 N N . SER B 1 127 ? 21.016 2.926 5.816 1 88.44 127 SER B N 1
ATOM 4408 C CA . SER B 1 127 ? 21.625 2.301 4.648 1 88.44 127 SER B CA 1
ATOM 4409 C C . SER B 1 127 ? 20.984 0.954 4.34 1 88.44 127 SER B C 1
ATOM 4411 O O . SER B 1 127 ? 20.672 0.181 5.25 1 88.44 127 SER B O 1
ATOM 4413 N N . ASN B 1 128 ? 20.641 0.685 3.061 1 89 128 ASN B N 1
ATOM 4414 C CA . ASN B 1 128 ? 20.109 -0.576 2.541 1 89 128 ASN B CA 1
ATOM 4415 C C . ASN B 1 128 ? 18.688 -0.831 3.016 1 89 128 ASN B C 1
ATOM 4417 O O . ASN B 1 128 ? 18.297 -1.98 3.213 1 89 128 ASN B O 1
ATOM 4421 N N . GLU B 1 129 ? 18.016 0.304 3.262 1 92.5 129 GLU B N 1
ATOM 4422 C CA . GLU B 1 129 ? 16.625 0.175 3.662 1 92.5 129 GLU B CA 1
ATOM 4423 C C . GLU B 1 129 ? 15.773 -0.396 2.527 1 92.5 129 GLU B C 1
ATOM 4425 O O . GLU B 1 129 ? 16.141 -0.284 1.355 1 92.5 129 GLU B O 1
ATOM 4430 N N . TYR B 1 130 ? 14.664 -1.034 2.859 1 94.88 130 TYR B N 1
ATOM 4431 C CA . TYR B 1 130 ? 13.773 -1.683 1.905 1 94.88 130 TYR B CA 1
ATOM 4432 C C . TYR B 1 130 ? 13.266 -0.686 0.87 1 94.88 130 TYR B C 1
ATOM 4434 O O . TYR B 1 130 ? 13.172 -1.008 -0.317 1 94.88 130 TYR B O 1
ATOM 4442 N N . ILE B 1 131 ? 12.891 0.536 1.35 1 95.56 131 ILE B N 1
ATOM 4443 C CA . ILE B 1 131 ? 12.523 1.635 0.464 1 95.56 131 ILE B CA 1
ATOM 4444 C C . ILE B 1 131 ? 13.766 2.459 0.121 1 95.56 131 ILE B C 1
ATOM 4446 O O . ILE B 1 131 ? 14.281 3.199 0.963 1 95.56 131 ILE B O 1
ATOM 4450 N N . ASN B 1 132 ? 14.172 2.334 -1.08 1 92.06 132 ASN B N 1
ATOM 4451 C CA . ASN B 1 132 ? 15.438 2.916 -1.515 1 92.06 132 ASN B CA 1
ATOM 4452 C C . ASN B 1 132 ? 15.258 4.344 -2.023 1 92.06 132 ASN B C 1
ATOM 4454 O O . ASN B 1 132 ? 15.086 4.562 -3.225 1 92.06 132 ASN B O 1
ATOM 4458 N N . TYR B 1 133 ? 15.281 5.305 -1.113 1 91.5 133 TYR B N 1
ATOM 4459 C CA . TYR B 1 133 ? 15.266 6.73 -1.415 1 91.5 133 TYR B CA 1
ATOM 4460 C C . TYR B 1 133 ? 16.219 7.492 -0.509 1 91.5 133 TYR B C 1
ATOM 4462 O O . TYR B 1 133 ? 15.969 7.641 0.688 1 91.5 133 TYR B O 1
ATOM 4470 N N . HIS B 1 134 ? 17.25 7.961 -1.049 1 85 134 HIS B N 1
ATOM 4471 C CA . HIS B 1 134 ? 18.438 8.438 -0.346 1 85 134 HIS B CA 1
ATOM 4472 C C . HIS B 1 134 ? 18.094 9.633 0.548 1 85 134 HIS B C 1
ATOM 4474 O O . HIS B 1 134 ? 18.562 9.695 1.691 1 85 134 HIS B O 1
ATOM 4480 N N . PRO B 1 135 ? 17.25 10.625 0.081 1 85.5 135 PRO B N 1
ATOM 4481 C CA . PRO B 1 135 ? 16.984 11.797 0.927 1 85.5 135 PRO B CA 1
ATOM 4482 C C . PRO B 1 135 ? 16.062 11.477 2.104 1 85.5 135 PRO B C 1
ATOM 4484 O O . PRO B 1 135 ? 15.883 12.305 2.996 1 85.5 135 PRO B O 1
ATOM 4487 N N . GLY B 1 136 ? 15.516 10.289 2.156 1 90.5 136 GLY B N 1
ATOM 4488 C CA . GLY B 1 136 ? 14.57 9.93 3.199 1 90.5 136 GLY B CA 1
ATOM 4489 C C . GLY B 1 136 ? 13.125 9.953 2.734 1 90.5 136 GLY B C 1
ATOM 4490 O O . GLY B 1 136 ? 12.664 10.953 2.189 1 90.5 136 GLY B O 1
ATOM 4491 N N . THR B 1 137 ? 12.43 8.969 2.941 1 95.5 137 THR B N 1
ATOM 4492 C CA . THR B 1 137 ? 11.07 8.836 2.439 1 95.5 137 THR B CA 1
ATOM 4493 C C . THR B 1 137 ? 10.055 9.312 3.479 1 95.5 137 THR B C 1
ATOM 4495 O O . THR B 1 137 ? 10.297 9.203 4.684 1 95.5 137 THR B O 1
ATOM 4498 N N . CYS B 1 138 ? 8.992 9.891 3.012 1 96.88 138 CYS B N 1
ATOM 4499 C CA . CYS B 1 138 ? 7.902 10.305 3.887 1 96.88 138 CYS B CA 1
ATOM 4500 C C . CYS B 1 138 ? 6.824 9.227 3.951 1 96.88 138 CYS B C 1
ATOM 4502 O O . CYS B 1 138 ? 5.711 9.484 4.414 1 96.88 138 CYS B O 1
ATOM 4504 N N . LEU B 1 139 ? 7.109 8.023 3.49 1 98 139 LEU B N 1
ATOM 4505 C CA . LEU B 1 139 ? 6.164 6.918 3.367 1 98 139 LEU B CA 1
ATOM 4506 C C . LEU B 1 139 ? 5.559 6.57 4.723 1 98 139 LEU B C 1
ATOM 4508 O O . LEU B 1 139 ? 4.34 6.43 4.848 1 98 139 LEU B O 1
ATOM 4512 N N . TRP B 1 140 ? 6.348 6.496 5.711 1 98.12 140 TRP B N 1
ATOM 4513 C CA . TRP B 1 140 ? 5.898 6.016 7.016 1 98.12 140 TRP B CA 1
ATOM 4514 C C . TRP B 1 140 ? 5.137 7.105 7.762 1 98.12 140 TRP B C 1
ATOM 4516 O O . TRP B 1 140 ? 4.207 6.816 8.516 1 98.12 140 TRP B O 1
ATOM 4526 N N . SER B 1 141 ? 5.578 8.367 7.586 1 98.38 141 SER B N 1
ATOM 4527 C CA . SER B 1 141 ? 4.801 9.461 8.156 1 98.38 141 SER B CA 1
ATOM 4528 C C . SER B 1 141 ? 3.414 9.547 7.523 1 98.38 141 SER B C 1
ATOM 4530 O O . SER B 1 141 ? 2.416 9.734 8.227 1 98.38 141 SER B O 1
ATOM 4532 N N . ASN B 1 142 ? 3.344 9.406 6.23 1 98.69 142 ASN B N 1
ATOM 4533 C CA . ASN B 1 142 ? 2.059 9.422 5.539 1 98.69 142 ASN B CA 1
ATOM 4534 C C . ASN B 1 142 ? 1.178 8.258 5.965 1 98.69 142 ASN B C 1
ATOM 4536 O O . ASN B 1 142 ? -0.025 8.422 6.176 1 98.69 142 ASN B O 1
ATOM 4540 N N . PHE B 1 143 ? 1.758 7.082 6.109 1 98.69 143 PHE B N 1
ATOM 4541 C CA . PHE B 1 143 ? 1.027 5.914 6.582 1 98.69 143 PHE B CA 1
ATOM 4542 C C . PHE B 1 143 ? 0.427 6.172 7.961 1 98.69 143 PHE B C 1
ATOM 4544 O O . PHE B 1 143 ? -0.766 5.949 8.172 1 98.69 143 PHE B O 1
ATOM 4551 N N . SER B 1 144 ? 1.24 6.59 8.859 1 98.75 144 SER B N 1
ATOM 4552 C CA . SER B 1 144 ? 0.83 6.797 10.242 1 98.75 144 SER B CA 1
ATOM 4553 C C . SER B 1 144 ? -0.21 7.91 10.352 1 98.75 144 SER B C 1
ATOM 4555 O O . SER B 1 144 ? -1.157 7.805 11.133 1 98.75 144 SER B O 1
ATOM 4557 N N . ALA B 1 145 ? -0.01 8.992 9.594 1 98.81 145 ALA B N 1
ATOM 4558 C CA . ALA B 1 145 ? -0.963 10.094 9.602 1 98.81 145 ALA B CA 1
ATOM 4559 C C . ALA B 1 145 ? -2.334 9.641 9.109 1 98.81 145 ALA B C 1
ATOM 4561 O O . ALA B 1 145 ? -3.361 10.031 9.672 1 98.81 145 ALA B O 1
ATOM 4562 N N . CYS B 1 146 ? -2.348 8.82 8.078 1 98.62 146 CYS B N 1
ATOM 4563 C CA . CYS B 1 146 ? -3.609 8.305 7.559 1 98.62 146 CYS B CA 1
ATOM 4564 C C . CYS B 1 146 ? -4.285 7.387 8.57 1 98.62 146 CYS B C 1
ATOM 4566 O O . CYS B 1 146 ? -5.512 7.383 8.688 1 98.62 146 CYS B O 1
ATOM 4568 N N . PHE B 1 147 ? -3.465 6.629 9.234 1 98.56 147 PHE B N 1
ATOM 4569 C CA . PHE B 1 147 ? -3.988 5.758 10.281 1 98.56 147 PHE B CA 1
ATOM 4570 C C . PHE B 1 147 ? -4.695 6.574 11.359 1 98.56 147 PHE B C 1
ATOM 4572 O O . PHE B 1 147 ? -5.836 6.277 11.719 1 98.56 147 PHE B O 1
ATOM 4579 N N . VAL B 1 148 ? -4.07 7.613 11.844 1 98.56 148 VAL B N 1
ATOM 4580 C CA . VAL B 1 148 ? -4.617 8.438 12.914 1 98.56 148 VAL B CA 1
ATOM 4581 C C . VAL B 1 148 ? -5.832 9.203 12.406 1 98.56 148 VAL B C 1
ATOM 4583 O O . VAL B 1 148 ? -6.82 9.367 13.133 1 98.56 148 VAL B O 1
ATOM 4586 N N . MET B 1 149 ? -5.766 9.711 11.195 1 97.56 149 MET B N 1
ATOM 4587 C CA . MET B 1 149 ? -6.875 10.422 10.57 1 97.56 149 MET B CA 1
ATOM 4588 C C . MET B 1 149 ? -8.133 9.562 10.547 1 97.56 149 MET B C 1
ATOM 4590 O O . MET B 1 149 ? -9.203 10.008 10.961 1 97.56 149 MET B O 1
ATOM 4594 N N . ALA B 1 150 ? -7.945 8.336 10.086 1 97.25 150 ALA B N 1
ATOM 4595 C CA . ALA B 1 150 ? -9.086 7.426 10 1 97.25 150 ALA B CA 1
ATOM 4596 C C . ALA B 1 150 ? -9.578 7.031 11.391 1 97.25 150 ALA B C 1
ATOM 4598 O O . ALA B 1 150 ? -10.789 6.953 11.625 1 97.25 150 ALA B O 1
ATOM 4599 N N . TRP B 1 151 ? -8.633 6.793 12.258 1 97.25 151 TRP B N 1
ATOM 4600 C CA . TRP B 1 151 ? -8.992 6.465 13.633 1 97.25 151 TRP B CA 1
ATOM 4601 C C . TRP B 1 151 ? -9.836 7.57 14.258 1 97.25 151 TRP B C 1
ATOM 4603 O O . TRP B 1 151 ? -10.883 7.301 14.844 1 97.25 151 TRP B O 1
ATOM 4613 N N . CYS B 1 152 ? -9.438 8.797 14.109 1 95.31 152 CYS B N 1
ATOM 4614 C CA . CYS B 1 152 ? -10.125 9.938 14.703 1 95.31 152 CYS B CA 1
ATOM 4615 C C . CYS B 1 152 ? -11.5 10.125 14.078 1 95.31 152 CYS B C 1
ATOM 4617 O O . CYS B 1 152 ? -12.477 10.367 14.789 1 95.31 152 CYS B O 1
ATOM 4619 N N . ASN B 1 153 ? -11.602 10 12.789 1 92.44 153 ASN B N 1
ATOM 4620 C CA . ASN B 1 153 ? -12.836 10.281 12.07 1 92.44 153 ASN B CA 1
ATOM 4621 C C . ASN B 1 153 ? -13.867 9.172 12.266 1 92.44 153 ASN B C 1
ATOM 4623 O O . ASN B 1 153 ? -15.07 9.406 12.164 1 92.44 153 ASN B O 1
ATOM 4627 N N . HIS B 1 154 ? -13.352 7.953 12.586 1 91 154 HIS B N 1
ATOM 4628 C CA . HIS B 1 154 ? -14.289 6.84 12.656 1 91 154 HIS B CA 1
ATOM 4629 C C . HIS B 1 154 ? -14.484 6.371 14.094 1 91 154 HIS B C 1
ATOM 4631 O O . HIS B 1 154 ? -15.109 5.336 14.336 1 91 154 HIS B O 1
ATOM 4637 N N . ALA B 1 155 ? -13.914 7.113 15.047 1 91.12 155 ALA B N 1
ATOM 4638 C CA . ALA B 1 155 ? -14.109 6.801 16.453 1 91.12 155 ALA B CA 1
ATOM 4639 C C . ALA B 1 155 ? -15.461 7.293 16.953 1 91.12 155 ALA B C 1
ATOM 4641 O O . ALA B 1 155 ? -15.539 8.25 17.734 1 91.12 155 ALA B O 1
ATOM 4642 N N . ALA B 1 156 ? -16.516 6.641 16.656 1 84.44 156 ALA B N 1
ATOM 4643 C CA . ALA B 1 156 ? -17.875 7.086 16.875 1 84.44 156 ALA B CA 1
ATOM 4644 C C . ALA B 1 156 ? -18.219 7.117 18.359 1 84.44 156 ALA B C 1
ATOM 4646 O O . ALA B 1 156 ? -18.797 8.086 18.859 1 84.44 156 ALA B O 1
ATOM 4647 N N . TYR B 1 157 ? -17.844 6.102 19.047 1 84.25 157 TYR B N 1
ATOM 4648 C CA . TYR B 1 157 ? -18.188 6.008 20.469 1 84.25 157 TYR B CA 1
ATOM 4649 C C . TYR B 1 157 ? -17.453 7.07 21.266 1 84.25 157 TYR B C 1
ATOM 4651 O O . TYR B 1 157 ? -18.016 7.676 22.188 1 84.25 157 TYR B O 1
ATOM 4659 N N . PHE B 1 158 ? -16.234 7.266 20.922 1 86.5 158 PHE B N 1
ATOM 4660 C CA . PHE B 1 158 ? -15.414 8.25 21.609 1 86.5 158 PHE B CA 1
ATOM 4661 C C . PHE B 1 158 ? -16.016 9.648 21.484 1 86.5 158 PHE B C 1
ATOM 4663 O O . PHE B 1 158 ? -16.172 10.352 22.484 1 86.5 158 PHE B O 1
ATOM 4670 N N . TRP B 1 159 ? -16.422 10.047 20.312 1 87.06 159 TRP B N 1
ATOM 4671 C CA . TRP B 1 159 ? -16.953 11.383 20.078 1 87.06 159 TRP B CA 1
ATOM 4672 C C . TRP B 1 159 ? -18.375 11.516 20.625 1 87.06 159 TRP B C 1
ATOM 4674 O O . TRP B 1 159 ? -18.781 12.586 21.078 1 87.06 159 TRP B O 1
ATOM 4684 N N . HIS B 1 160 ? -19.047 10.414 20.547 1 83.88 160 HIS B N 1
ATOM 4685 C CA . HIS B 1 160 ? -20.391 10.43 21.125 1 83.88 160 HIS B CA 1
ATOM 4686 C C . HIS B 1 160 ? -20.328 10.766 22.625 1 83.88 160 HIS B C 1
ATOM 4688 O O . HIS B 1 160 ? -21.156 11.531 23.109 1 83.88 160 HIS B O 1
ATOM 4694 N N . ASN B 1 161 ? -19.406 10.195 23.281 1 84.62 161 ASN B N 1
ATOM 4695 C CA . ASN B 1 161 ? -19.25 10.453 24.719 1 84.62 161 ASN B CA 1
ATOM 4696 C C . ASN B 1 161 ? -18.875 11.906 24.984 1 84.62 161 ASN B C 1
ATOM 4698 O O . ASN B 1 161 ? -19.312 12.492 25.969 1 84.62 161 ASN B O 1
ATOM 4702 N N . ILE B 1 162 ? -18.156 12.492 24.219 1 86.75 162 ILE B N 1
ATOM 4703 C CA . ILE B 1 162 ? -17.703 13.867 24.391 1 86.75 162 ILE B CA 1
ATOM 4704 C C . ILE B 1 162 ? -18.844 14.828 24.047 1 86.75 162 ILE B C 1
ATOM 4706 O O . ILE B 1 162 ? -19.016 15.852 24.719 1 86.75 162 ILE B O 1
ATOM 4710 N N . LEU B 1 163 ? -19.562 14.445 23.109 1 84.31 163 LEU B N 1
ATOM 4711 C CA . LEU B 1 163 ? -20.625 15.328 22.625 1 84.31 163 LEU B CA 1
ATOM 4712 C C . LEU B 1 163 ? -21.844 15.266 23.547 1 84.31 163 LEU B C 1
ATOM 4714 O O . LEU B 1 163 ? -22.672 16.172 23.531 1 84.31 163 LEU B O 1
ATOM 4718 N N . ARG B 1 164 ? -21.766 14.188 24.281 1 81.75 164 ARG B N 1
ATOM 4719 C CA . ARG B 1 164 ? -22.891 14.055 25.188 1 81.75 164 ARG B CA 1
ATOM 4720 C C . ARG B 1 164 ? -22.953 15.234 26.156 1 81.75 164 ARG B C 1
ATOM 4722 O O . ARG B 1 164 ? -21.969 15.57 26.812 1 81.75 164 ARG B O 1
ATOM 4729 N N . ASN B 1 165 ? -23.953 16.031 26.172 1 77.56 165 ASN B N 1
ATOM 4730 C CA . ASN B 1 165 ? -24.219 17.156 27.062 1 77.56 165 ASN B CA 1
ATOM 4731 C C . ASN B 1 165 ? -23.375 18.375 26.703 1 77.56 165 ASN B C 1
ATOM 4733 O O . ASN B 1 165 ? -23.125 19.234 27.547 1 77.56 165 ASN B O 1
ATOM 4737 N N . SER B 1 166 ? -22.688 18.391 25.641 1 81.19 166 SER B N 1
ATOM 4738 C CA . SER B 1 166 ? -21.859 19.516 25.219 1 81.19 166 SER B CA 1
ATOM 4739 C C . SER B 1 166 ? -22.672 20.531 24.422 1 81.19 166 SER B C 1
ATOM 4741 O O . SER B 1 166 ? -22.25 21.672 24.25 1 81.19 166 SER B O 1
ATOM 4743 N N . GLY B 1 167 ? -23.812 20.156 23.953 1 75.81 167 GLY B N 1
ATOM 4744 C CA . GLY B 1 167 ? -24.625 21 23.109 1 75.81 167 GLY B CA 1
ATOM 4745 C C . GLY B 1 167 ? -24.203 20.969 21.641 1 75.81 167 GLY B C 1
ATOM 4746 O O . GLY B 1 167 ? -24.812 21.625 20.797 1 75.81 167 GLY B O 1
ATOM 4747 N N . LYS B 1 168 ? -23.203 20.203 21.422 1 79.5 168 LYS B N 1
ATOM 4748 C CA . LYS B 1 168 ? -22.734 20.031 20.047 1 79.5 168 LYS B CA 1
ATOM 4749 C C . LYS B 1 168 ? -23.266 18.75 19.422 1 79.5 168 LYS B C 1
ATOM 4751 O O . LYS B 1 168 ? -23.562 17.781 20.141 1 79.5 168 LYS B O 1
ATOM 4756 N N . THR B 1 169 ? -23.406 18.766 18.047 1 74.69 169 THR B N 1
ATOM 4757 C CA . THR B 1 169 ? -24.031 17.641 17.391 1 74.69 169 THR B CA 1
ATOM 4758 C C . THR B 1 169 ? -23.031 16.875 16.531 1 74.69 169 THR B C 1
ATOM 4760 O O . THR B 1 169 ? -23.266 15.719 16.172 1 74.69 169 THR B O 1
ATOM 4763 N N . ASN B 1 170 ? -21.828 17.594 16.312 1 80.19 170 ASN B N 1
ATOM 4764 C CA . ASN B 1 170 ? -20.875 16.984 15.391 1 80.19 170 ASN B CA 1
ATOM 4765 C C . ASN B 1 170 ? -19.453 17.094 15.922 1 80.19 170 ASN B C 1
ATOM 4767 O O . ASN B 1 170 ? -19.078 18.094 16.531 1 80.19 170 ASN B O 1
ATOM 4771 N N . MET B 1 171 ? -18.719 16.047 15.711 1 85.06 171 MET B N 1
ATOM 4772 C CA . MET B 1 171 ? -17.344 16.016 16.188 1 85.06 171 MET B CA 1
ATOM 4773 C C . MET B 1 171 ? -16.531 17.141 15.578 1 85.06 171 MET B C 1
ATOM 4775 O O . MET B 1 171 ? -15.562 17.609 16.188 1 85.06 171 MET B O 1
ATOM 4779 N N . LYS B 1 172 ? -16.906 17.562 14.43 1 82.31 172 LYS B N 1
ATOM 4780 C CA . LYS B 1 172 ? -16.156 18.594 13.727 1 82.31 172 LYS B CA 1
ATOM 4781 C C . LYS B 1 172 ? -16.312 19.953 14.414 1 82.31 172 LYS B C 1
ATOM 4783 O O . LYS B 1 172 ? -15.562 20.891 14.133 1 82.31 172 LYS B O 1
ATOM 4788 N N . GLN B 1 173 ? -17.234 20.016 15.359 1 83.38 173 GLN B N 1
ATOM 4789 C CA . GLN B 1 173 ? -17.453 21.266 16.109 1 83.38 173 GLN B CA 1
ATOM 4790 C C . GLN B 1 173 ? -16.547 21.328 17.328 1 83.38 173 GLN B C 1
ATOM 4792 O O . GLN B 1 173 ? -16.5 22.359 18.016 1 83.38 173 GLN B O 1
ATOM 4797 N N . VAL B 1 174 ? -15.875 20.281 17.516 1 86.62 174 VAL B N 1
ATOM 4798 C CA . VAL B 1 174 ? -14.953 20.219 18.641 1 86.62 174 VAL B CA 1
ATOM 4799 C C . VAL B 1 174 ? -13.547 20.594 18.203 1 86.62 174 VAL B C 1
ATOM 4801 O O . VAL B 1 174 ? -13.023 20.031 17.234 1 86.62 174 VAL B O 1
ATOM 4804 N N . ALA B 1 175 ? -12.922 21.516 18.891 1 90.94 175 ALA B N 1
ATOM 4805 C CA . ALA B 1 175 ? -11.609 22.047 18.516 1 90.94 175 ALA B CA 1
ATOM 4806 C C . ALA B 1 175 ? -10.547 20.953 18.531 1 90.94 175 ALA B C 1
ATOM 4808 O O . ALA B 1 175 ? -9.617 20.969 17.734 1 90.94 175 ALA B O 1
ATOM 4809 N N . LEU B 1 176 ? -10.742 20.062 19.406 1 91.81 176 LEU B N 1
ATOM 4810 C CA . LEU B 1 176 ? -9.789 18.953 19.547 1 91.81 176 LEU B CA 1
ATOM 4811 C C . LEU B 1 176 ? -9.75 18.125 18.266 1 91.81 176 LEU B C 1
ATOM 4813 O O . LEU B 1 176 ? -8.68 17.672 17.844 1 91.81 176 LEU B O 1
ATOM 4817 N N . HIS B 1 177 ? -10.906 17.875 17.672 1 92.62 177 HIS B N 1
ATOM 4818 C CA . HIS B 1 177 ? -10.961 17.141 16.422 1 92.62 177 HIS B CA 1
ATOM 4819 C C . HIS B 1 177 ? -10.164 17.828 15.328 1 92.62 177 HIS B C 1
ATOM 4821 O O . HIS B 1 177 ? -9.383 17.188 14.617 1 92.62 177 HIS B O 1
ATOM 4827 N N . THR B 1 178 ? -10.266 19.125 15.227 1 93 178 THR B N 1
ATOM 4828 C CA . THR B 1 178 ? -9.547 19.922 14.227 1 93 178 THR B CA 1
ATOM 4829 C C . THR B 1 178 ? -8.047 19.922 14.531 1 93 178 THR B C 1
ATOM 4831 O O . THR B 1 178 ? -7.227 19.891 13.609 1 93 178 THR B O 1
ATOM 4834 N N . GLY B 1 179 ? -7.762 20 15.766 1 95.25 179 GLY B N 1
ATOM 4835 C CA . GLY B 1 179 ? -6.363 19.953 16.156 1 95.25 179 GLY B CA 1
ATOM 4836 C C . GLY B 1 179 ? -5.68 18.656 15.773 1 95.25 179 GLY B C 1
ATOM 4837 O O . GLY B 1 179 ? -4.52 18.656 15.359 1 95.25 179 GLY B O 1
ATOM 4838 N N . ILE B 1 180 ? -6.422 17.578 15.859 1 96.62 180 ILE B N 1
ATOM 4839 C CA . ILE B 1 180 ? -5.859 16.266 15.547 1 96.62 180 ILE B CA 1
ATOM 4840 C C . ILE B 1 180 ? -5.824 16.078 14.039 1 96.62 180 ILE B C 1
ATOM 4842 O O . ILE B 1 180 ? -4.801 15.664 13.484 1 96.62 180 ILE B O 1
ATOM 4846 N N . THR B 1 181 ? -6.859 16.375 13.297 1 96 181 THR B N 1
ATOM 4847 C CA . THR B 1 181 ? -6.973 16.062 11.875 1 96 181 THR B CA 1
ATOM 4848 C C . THR B 1 181 ? -6.254 17.125 11.031 1 96 181 THR B C 1
ATOM 4850 O O . THR B 1 181 ? -5.305 16.797 10.312 1 96 181 THR B O 1
ATOM 4853 N N . ALA B 1 182 ? -6.578 18.375 11.242 1 95 182 ALA B N 1
ATOM 4854 C CA . ALA B 1 182 ? -5.992 19.438 10.43 1 95 182 ALA B CA 1
ATOM 4855 C C . ALA B 1 182 ? -4.609 19.828 10.945 1 95 182 ALA B C 1
ATOM 4857 O O . ALA B 1 182 ? -3.711 20.141 10.164 1 95 182 ALA B O 1
ATOM 4858 N N . GLY B 1 183 ? -4.477 19.828 12.211 1 97.25 183 GLY B N 1
ATOM 4859 C CA . GLY B 1 183 ? -3.211 20.219 12.797 1 97.25 183 GLY B CA 1
ATOM 4860 C C . GLY B 1 183 ? -2.168 19.125 12.781 1 97.25 183 GLY B C 1
ATOM 4861 O O . GLY B 1 183 ? -1.184 19.203 12.039 1 97.25 183 GLY B O 1
ATOM 4862 N N . PHE B 1 184 ? -2.402 18.062 13.523 1 98.44 184 PHE B N 1
ATOM 4863 C CA . PHE B 1 184 ? -1.423 17 13.703 1 98.44 184 PHE B CA 1
ATOM 4864 C C . PHE B 1 184 ? -1.293 16.156 12.438 1 98.44 184 PHE B C 1
ATOM 4866 O O . PHE B 1 184 ? -0.215 16.078 11.844 1 98.44 184 PHE B O 1
ATOM 4873 N N . CYS B 1 185 ? -2.396 15.547 11.961 1 98.56 185 CYS B N 1
ATOM 4874 C CA . CYS B 1 185 ? -2.332 14.656 10.805 1 98.56 185 CYS B CA 1
ATOM 4875 C C . CYS B 1 185 ? -1.914 15.422 9.555 1 98.56 185 CYS B C 1
ATOM 4877 O O . CYS B 1 185 ? -1.126 14.922 8.75 1 98.56 185 CYS B O 1
ATOM 4879 N N . GLY B 1 186 ? -2.412 16.594 9.414 1 98 186 GLY B N 1
ATOM 4880 C CA . GLY B 1 186 ? -2.051 17.406 8.266 1 98 186 GLY B CA 1
ATOM 4881 C C . GLY B 1 186 ? -0.572 17.734 8.203 1 98 186 GLY B C 1
ATOM 4882 O O . GLY B 1 186 ? 0.006 17.828 7.121 1 98 186 GLY B O 1
ATOM 4883 N N . SER B 1 187 ? 0.019 17.906 9.352 1 98.62 187 SER B N 1
ATOM 4884 C CA . SER B 1 187 ? 1.432 18.266 9.391 1 98.62 187 SER B CA 1
ATOM 4885 C C . SER B 1 187 ? 2.316 17.031 9.461 1 98.62 187 SER B C 1
ATOM 4887 O O . SER B 1 187 ? 3.504 17.078 9.133 1 98.62 187 SER B O 1
ATOM 4889 N N . PHE B 1 188 ? 1.728 15.992 9.938 1 98.69 188 PHE B N 1
ATOM 4890 C CA . PHE B 1 188 ? 2.439 14.719 10.008 1 98.69 188 PHE B CA 1
ATOM 4891 C C . PHE B 1 188 ? 2.572 14.094 8.625 1 98.69 188 PHE B C 1
ATOM 4893 O O . PHE B 1 188 ? 3.529 13.367 8.359 1 98.69 188 PHE B O 1
ATOM 4900 N N . SER B 1 189 ? 1.626 14.391 7.773 1 98.62 189 SER B N 1
ATOM 4901 C CA . SER B 1 189 ? 1.665 13.906 6.398 1 98.62 189 SER B CA 1
ATOM 4902 C C . SER B 1 189 ? 2.102 15 5.438 1 98.62 189 SER B C 1
ATOM 4904 O O . SER B 1 189 ? 2.086 16.188 5.789 1 98.62 189 SER B O 1
ATOM 4906 N N . THR B 1 190 ? 2.504 14.633 4.293 1 98.62 190 THR B N 1
ATOM 4907 C CA . THR B 1 190 ? 2.938 15.617 3.307 1 98.62 190 THR B CA 1
ATOM 4908 C C . THR B 1 190 ? 2.775 15.07 1.891 1 98.62 190 THR B C 1
ATOM 4910 O O . THR B 1 190 ? 3.227 13.961 1.59 1 98.62 190 THR B O 1
ATOM 4913 N N . TRP B 1 191 ? 2.123 15.773 1.058 1 98.69 191 TRP B N 1
ATOM 4914 C CA . TRP B 1 191 ? 1.914 15.43 -0.345 1 98.69 191 TRP B CA 1
ATOM 4915 C C . TRP B 1 191 ? 3.066 15.938 -1.206 1 98.69 191 TRP B C 1
ATOM 4917 O O . TRP B 1 191 ? 3.488 15.266 -2.148 1 98.69 191 TRP B O 1
ATOM 4927 N N . SER B 1 192 ? 3.553 17.078 -0.895 1 98.44 192 SER B N 1
ATOM 4928 C CA . SER B 1 192 ? 4.617 17.672 -1.694 1 98.44 192 SER B CA 1
ATOM 4929 C C . SER B 1 192 ? 5.891 16.844 -1.637 1 98.44 192 SER B C 1
ATOM 4931 O O . SER B 1 192 ? 6.543 16.625 -2.658 1 98.44 192 SER B O 1
ATOM 4933 N N . SER B 1 193 ? 6.195 16.344 -0.417 1 97.56 193 SER B N 1
ATOM 4934 C CA . SER B 1 193 ? 7.371 15.484 -0.286 1 97.56 193 SER B CA 1
ATOM 4935 C C . SER B 1 193 ? 7.184 14.172 -1.043 1 97.56 193 SER B C 1
ATOM 4937 O O . SER B 1 193 ? 8.141 13.617 -1.579 1 97.56 193 SER B O 1
ATOM 4939 N N . LEU B 1 194 ? 6 13.664 -1.039 1 98.12 194 LEU B N 1
ATOM 4940 C CA . LEU B 1 194 ? 5.688 12.461 -1.798 1 98.12 194 LEU B CA 1
ATOM 4941 C C . LEU B 1 194 ? 5.953 12.672 -3.285 1 98.12 194 LEU B C 1
ATOM 4943 O O . LEU B 1 194 ? 6.555 11.812 -3.939 1 98.12 194 LEU B O 1
ATOM 4947 N N . LEU B 1 195 ? 5.59 13.805 -3.801 1 98.31 195 LEU B N 1
ATOM 4948 C CA . LEU B 1 195 ? 5.742 14.062 -5.227 1 98.31 195 LEU B CA 1
ATOM 4949 C C . LEU B 1 195 ? 7.195 14.375 -5.574 1 98.31 195 LEU B C 1
ATOM 4951 O O . LEU B 1 195 ? 7.648 14.086 -6.684 1 98.31 195 LEU B O 1
ATOM 4955 N N . ILE B 1 196 ? 7.91 14.93 -4.625 1 97.19 196 ILE B N 1
ATOM 4956 C CA . ILE B 1 196 ? 9.344 15.109 -4.82 1 97.19 196 ILE B CA 1
ATOM 4957 C C . ILE B 1 196 ? 10.016 13.742 -4.984 1 97.19 196 ILE B C 1
ATOM 4959 O O . ILE B 1 196 ? 10.906 13.578 -5.816 1 97.19 196 ILE B O 1
ATOM 4963 N N . GLU B 1 197 ? 9.586 12.867 -4.141 1 96.38 197 GLU B N 1
ATOM 4964 C CA . GLU B 1 197 ? 10.102 11.508 -4.234 1 96.38 197 GLU B CA 1
ATOM 4965 C C . GLU B 1 197 ? 9.781 10.883 -5.59 1 96.38 197 GLU B C 1
ATOM 4967 O O . GLU B 1 197 ? 10.633 10.242 -6.199 1 96.38 197 GLU B O 1
ATOM 4972 N N . VAL B 1 198 ? 8.578 11.078 -6.094 1 97.75 198 VAL B N 1
ATOM 4973 C CA . VAL B 1 198 ? 8.18 10.57 -7.402 1 97.75 198 VAL B CA 1
ATOM 4974 C C . VAL B 1 198 ? 9.031 11.211 -8.492 1 97.75 198 VAL B C 1
ATOM 4976 O O . VAL B 1 198 ? 9.555 10.516 -9.367 1 97.75 198 VAL B O 1
ATOM 4979 N N . LEU B 1 199 ? 9.195 12.492 -8.375 1 97.19 199 LEU B N 1
ATOM 4980 C CA . LEU B 1 199 ? 9.883 13.242 -9.422 1 97.19 199 LEU B CA 1
ATOM 4981 C C . LEU B 1 199 ? 11.344 12.828 -9.516 1 97.19 199 LEU B C 1
ATOM 4983 O O . LEU B 1 199 ? 11.828 12.484 -10.594 1 97.19 199 LEU B O 1
ATOM 4987 N N . PHE B 1 200 ? 12.031 12.766 -8.414 1 95.44 200 PHE B N 1
ATOM 4988 C CA . PHE B 1 200 ? 13.477 12.562 -8.453 1 95.44 200 PHE B CA 1
ATOM 4989 C C . PHE B 1 200 ? 13.812 11.094 -8.68 1 95.44 200 PHE B C 1
ATOM 4991 O O . PHE B 1 200 ? 14.867 10.773 -9.234 1 95.44 200 PHE B O 1
ATOM 4998 N N . LYS B 1 201 ? 12.938 10.211 -8.297 1 95.31 201 LYS B N 1
ATOM 4999 C CA . LYS B 1 201 ? 13.141 8.82 -8.688 1 95.31 201 LYS B CA 1
ATOM 5000 C C . LYS B 1 201 ? 12.883 8.617 -10.172 1 95.31 201 LYS B C 1
ATOM 5002 O O . LYS B 1 201 ? 13.539 7.801 -10.82 1 95.31 201 LYS B O 1
ATOM 5007 N N . THR B 1 202 ? 11.961 9.367 -10.703 1 95.38 202 THR B N 1
ATOM 5008 C CA . THR B 1 202 ? 11.664 9.297 -12.133 1 95.38 202 THR B CA 1
ATOM 5009 C C . THR B 1 202 ? 12.836 9.844 -12.945 1 95.38 202 THR B C 1
ATOM 5011 O O . THR B 1 202 ? 13.234 9.242 -13.945 1 95.38 202 THR B O 1
ATOM 5014 N N . LEU B 1 203 ? 13.414 10.93 -12.438 1 93.81 203 LEU B N 1
ATOM 5015 C CA . LEU B 1 203 ? 14.508 11.594 -13.148 1 93.81 203 LEU B CA 1
ATOM 5016 C C . LEU B 1 203 ? 15.844 10.922 -12.836 1 93.81 203 LEU B C 1
ATOM 5018 O O . LEU B 1 203 ? 16.828 11.164 -13.523 1 93.81 203 LEU B O 1
ATOM 5022 N N . ASP B 1 204 ? 15.82 9.977 -11.828 1 92 204 ASP B N 1
ATOM 5023 C CA . ASP B 1 204 ? 17.047 9.344 -11.344 1 92 204 ASP B CA 1
ATOM 5024 C C . ASP B 1 204 ? 18 10.375 -10.766 1 92 204 ASP B C 1
ATOM 5026 O O . ASP B 1 204 ? 19.203 10.359 -11.07 1 92 204 ASP B O 1
ATOM 5030 N N . GLY B 1 205 ? 17.375 11.312 -10.023 1 88.75 205 GLY B N 1
ATOM 5031 C CA . GLY B 1 205 ? 18.156 12.328 -9.344 1 88.75 205 GLY B CA 1
ATOM 5032 C C . GLY B 1 205 ? 18.266 12.109 -7.848 1 88.75 205 GLY B C 1
ATOM 5033 O O . GLY B 1 205 ? 17.422 11.414 -7.262 1 88.75 205 GLY B O 1
ATOM 5034 N N . LEU B 1 206 ? 19.328 12.641 -7.246 1 87.81 206 LEU B N 1
ATOM 5035 C CA . LEU B 1 206 ? 19.547 12.539 -5.809 1 87.81 206 LEU B CA 1
ATOM 5036 C C . LEU B 1 206 ? 19.609 11.078 -5.371 1 87.81 206 LEU B C 1
ATOM 5038 O O . LEU B 1 206 ? 18.953 10.688 -4.402 1 87.81 206 LEU B O 1
ATOM 5042 N N . ASN B 1 207 ? 20.203 10.25 -6.121 1 80.81 207 ASN B N 1
ATOM 5043 C CA . ASN B 1 207 ? 20.25 8.797 -5.938 1 80.81 207 ASN B CA 1
ATOM 5044 C C . ASN B 1 207 ? 21.516 8.359 -5.227 1 80.81 207 ASN B C 1
ATOM 5046 O O . ASN B 1 207 ? 21.859 7.172 -5.227 1 80.81 207 ASN B O 1
ATOM 5050 N N . GLY B 1 208 ? 22.25 9.188 -4.66 1 78.06 208 GLY B N 1
ATOM 5051 C CA . GLY B 1 208 ? 23.453 8.859 -3.914 1 78.06 208 GLY B CA 1
ATOM 5052 C C . GLY B 1 208 ? 24.578 8.359 -4.797 1 78.06 208 GLY B C 1
ATOM 5053 O O . GLY B 1 208 ? 25.422 7.574 -4.355 1 78.06 208 GLY B O 1
ATOM 5054 N N . GLY B 1 209 ? 24.547 8.703 -6.078 1 79.56 209 GLY B N 1
ATOM 5055 C CA . GLY B 1 209 ? 25.594 8.281 -6.996 1 79.56 209 GLY B CA 1
ATOM 5056 C C . GLY B 1 209 ? 25.297 6.957 -7.68 1 79.56 209 GLY B C 1
ATOM 5057 O O . GLY B 1 209 ? 26.062 6.496 -8.516 1 79.56 209 GLY B O 1
ATOM 5058 N N . ASN B 1 210 ? 24.219 6.316 -7.375 1 82.19 210 ASN B N 1
ATOM 5059 C CA . ASN B 1 210 ? 23.812 5.059 -8 1 82.19 210 ASN B CA 1
ATOM 5060 C C . ASN B 1 210 ? 22.781 5.289 -9.102 1 82.19 210 ASN B C 1
ATOM 5062 O O . ASN B 1 210 ? 21.625 5.613 -8.82 1 82.19 210 ASN B O 1
ATOM 5066 N N . LEU B 1 211 ? 23.203 5.016 -10.273 1 84.75 211 LEU B N 1
ATOM 5067 C CA . LEU B 1 211 ? 22.344 5.312 -11.422 1 84.75 211 LEU B CA 1
ATOM 5068 C C . LEU B 1 211 ? 21.516 4.094 -11.812 1 84.75 211 LEU B C 1
ATOM 5070 O O . LEU B 1 211 ? 21.938 2.955 -11.602 1 84.75 211 LEU B O 1
ATOM 5074 N N . LEU B 1 212 ? 20.438 4.406 -12.406 1 89.25 212 LEU B N 1
ATOM 5075 C CA . LEU B 1 212 ? 19.625 3.369 -13.047 1 89.25 212 LEU B CA 1
ATOM 5076 C C . LEU B 1 212 ? 20.312 2.854 -14.312 1 89.25 212 LEU B C 1
ATOM 5078 O O . LEU B 1 212 ? 21.141 3.547 -14.906 1 89.25 212 LEU B O 1
ATOM 5082 N N . PRO B 1 213 ? 20.031 1.635 -14.695 1 89 213 PRO B N 1
ATOM 5083 C CA . PRO B 1 213 ? 20.688 1.073 -15.883 1 89 213 PRO B CA 1
ATOM 5084 C C . PRO B 1 213 ? 20.406 1.888 -17.141 1 89 213 PRO B C 1
ATOM 5086 O O . PRO B 1 213 ? 21.297 2.051 -17.984 1 89 213 PRO B O 1
ATOM 5089 N N . ASN B 1 214 ? 19.188 2.338 -17.344 1 88.69 214 ASN B N 1
ATOM 5090 C CA . ASN B 1 214 ? 18.812 3.203 -18.453 1 88.69 214 ASN B CA 1
ATOM 5091 C C . ASN B 1 214 ? 17.688 4.156 -18.062 1 88.69 214 ASN B C 1
ATOM 5093 O O . ASN B 1 214 ? 17.094 4.016 -17 1 88.69 214 ASN B O 1
ATOM 5097 N N . HIS B 1 215 ? 17.391 5.117 -18.953 1 86.12 215 HIS B N 1
ATOM 5098 C CA . HIS B 1 215 ? 16.391 6.145 -18.656 1 86.12 215 HIS B CA 1
ATOM 5099 C C . HIS B 1 215 ? 14.984 5.57 -18.656 1 86.12 215 HIS B C 1
ATOM 5101 O O . HIS B 1 215 ? 14.078 6.141 -18.047 1 86.12 215 HIS B O 1
ATOM 5107 N N . GLY B 1 216 ? 14.828 4.465 -19.328 1 88.75 216 GLY B N 1
ATOM 5108 C CA . GLY B 1 216 ? 13.516 3.83 -19.375 1 88.75 216 GLY B CA 1
ATOM 5109 C C . GLY B 1 216 ? 13.039 3.346 -18.031 1 88.75 216 GLY B C 1
ATOM 5110 O O . GLY B 1 216 ? 11.836 3.307 -17.766 1 88.75 216 GLY B O 1
ATOM 5111 N N . TYR B 1 217 ? 14 3.076 -17.172 1 92.31 217 TYR B N 1
ATOM 5112 C CA . TYR B 1 217 ? 13.648 2.59 -15.844 1 92.31 217 TYR B CA 1
ATOM 5113 C C . TYR B 1 217 ? 13.078 3.711 -14.984 1 92.31 217 TYR B C 1
ATOM 5115 O O . TYR B 1 217 ? 12.508 3.457 -13.922 1 92.31 217 TYR B O 1
ATOM 5123 N N . GLY B 1 218 ? 13.203 4.961 -15.508 1 93.94 218 GLY B N 1
ATOM 5124 C CA . GLY B 1 218 ? 12.562 6.078 -14.828 1 93.94 218 GLY B CA 1
ATOM 5125 C C . GLY B 1 218 ? 11.055 5.961 -14.781 1 93.94 218 GLY B C 1
ATOM 5126 O O . GLY B 1 218 ? 10.422 6.348 -13.797 1 93.94 218 GLY B O 1
ATOM 5127 N N . VAL B 1 219 ? 10.531 5.363 -15.805 1 94.19 219 VAL B N 1
ATOM 5128 C CA . VAL B 1 219 ? 9.086 5.16 -15.867 1 94.19 219 VAL B CA 1
ATOM 5129 C C . VAL B 1 219 ? 8.664 4.121 -14.828 1 94.19 219 VAL B C 1
ATOM 5131 O O . VAL B 1 219 ? 7.637 4.277 -14.164 1 94.19 219 VAL B O 1
ATOM 5134 N N . MET B 1 220 ? 9.469 3.082 -14.688 1 95.06 220 MET B N 1
ATOM 5135 C CA . MET B 1 220 ? 9.18 2.057 -13.688 1 95.06 220 MET B CA 1
ATOM 5136 C C . MET B 1 220 ? 9.25 2.635 -12.273 1 95.06 220 MET B C 1
ATOM 5138 O O . MET B 1 220 ? 8.422 2.305 -11.43 1 95.06 220 MET B O 1
ATOM 5142 N N . GLU B 1 221 ? 10.203 3.5 -12.117 1 96.25 221 GLU B N 1
ATOM 5143 C CA . GLU B 1 221 ? 10.344 4.141 -10.812 1 96.25 221 GLU B CA 1
ATOM 5144 C C . GLU B 1 221 ? 9.156 5.047 -10.516 1 96.25 221 GLU B C 1
ATOM 5146 O O . GLU B 1 221 ? 8.703 5.137 -9.375 1 96.25 221 GLU B O 1
ATOM 5151 N N . PHE B 1 222 ? 8.688 5.762 -11.57 1 97.06 222 PHE B N 1
ATOM 5152 C CA . PHE B 1 222 ? 7.512 6.613 -11.445 1 97.06 222 PHE B CA 1
ATOM 5153 C C . PHE B 1 222 ? 6.34 5.836 -10.867 1 97.06 222 PHE B C 1
ATOM 5155 O O . PHE B 1 222 ? 5.734 6.254 -9.883 1 97.06 222 PHE B O 1
ATOM 5162 N N . PHE B 1 223 ? 6.078 4.652 -11.383 1 97 223 PHE B N 1
ATOM 5163 C CA . PHE B 1 223 ? 4.941 3.848 -10.953 1 97 223 PHE B CA 1
ATOM 5164 C C . PHE B 1 223 ? 5.215 3.199 -9.602 1 97 223 PHE B C 1
ATOM 5166 O O . PHE B 1 223 ? 4.309 3.066 -8.773 1 97 223 PHE B O 1
ATOM 5173 N N . SER B 1 224 ? 6.414 2.785 -9.406 1 97.31 224 SER B N 1
ATOM 5174 C CA . SER B 1 224 ? 6.758 2.123 -8.148 1 97.31 224 SER B CA 1
ATOM 5175 C C . SER B 1 224 ? 6.531 3.047 -6.957 1 97.31 224 SER B C 1
ATOM 5177 O O . SER B 1 224 ? 5.875 2.666 -5.984 1 97.31 224 SER B O 1
ATOM 5179 N N . VAL B 1 225 ? 7.008 4.289 -7.07 1 97.88 225 VAL B N 1
ATOM 5180 C CA . VAL B 1 225 ? 6.875 5.23 -5.961 1 97.88 225 VAL B CA 1
ATOM 5181 C C . VAL B 1 225 ? 5.406 5.59 -5.766 1 97.88 225 VAL B C 1
ATOM 5183 O O . VAL B 1 225 ? 4.91 5.598 -4.637 1 97.88 225 VAL B O 1
ATOM 5186 N N . LEU B 1 226 ? 4.758 5.836 -6.832 1 97.94 226 LEU B N 1
ATOM 5187 C CA . LEU B 1 226 ? 3.361 6.258 -6.758 1 97.94 226 LEU B CA 1
ATOM 5188 C C . LEU B 1 226 ? 2.496 5.168 -6.133 1 97.94 226 LEU B C 1
ATOM 5190 O O . LEU B 1 226 ? 1.713 5.438 -5.223 1 97.94 226 LEU B O 1
ATOM 5194 N N . LEU B 1 227 ? 2.658 3.928 -6.566 1 98 227 LEU B N 1
ATOM 5195 C CA . LEU B 1 227 ? 1.821 2.83 -6.098 1 98 227 LEU B CA 1
ATOM 5196 C C . LEU B 1 227 ? 2.146 2.48 -4.648 1 98 227 LEU B C 1
ATOM 5198 O O . LEU B 1 227 ? 1.246 2.189 -3.857 1 98 227 LEU B O 1
ATOM 5202 N N . VAL B 1 228 ? 3.396 2.533 -4.285 1 98.5 228 VAL B N 1
ATOM 5203 C CA . VAL B 1 228 ? 3.797 2.205 -2.92 1 98.5 228 VAL B CA 1
ATOM 5204 C C . VAL B 1 228 ? 3.305 3.287 -1.962 1 98.5 228 VAL B C 1
ATOM 5206 O O . VAL B 1 228 ? 2.719 2.984 -0.92 1 98.5 228 VAL B O 1
ATOM 5209 N N . GLN B 1 229 ? 3.467 4.555 -2.338 1 98.38 229 GLN B N 1
ATOM 5210 C CA . GLN B 1 229 ? 3.059 5.668 -1.488 1 98.38 229 GLN B CA 1
ATOM 5211 C C . GLN B 1 229 ? 1.545 5.684 -1.291 1 98.38 229 GLN B C 1
ATOM 5213 O O . GLN B 1 229 ? 1.062 5.828 -0.166 1 98.38 229 GLN B O 1
ATOM 5218 N N . MET B 1 230 ? 0.843 5.512 -2.357 1 98.06 230 MET B N 1
ATOM 5219 C CA . MET B 1 230 ? -0.613 5.523 -2.256 1 98.06 230 MET B CA 1
ATOM 5220 C C . MET B 1 230 ? -1.12 4.258 -1.571 1 98.06 230 MET B C 1
ATOM 5222 O O . MET B 1 230 ? -2.023 4.316 -0.736 1 98.06 230 MET B O 1
ATOM 5226 N N . GLY B 1 231 ? -0.522 3.111 -1.938 1 98.38 231 GLY B N 1
ATOM 5227 C CA . GLY B 1 231 ? -0.956 1.851 -1.356 1 98.38 231 GLY B CA 1
ATOM 5228 C C . GLY B 1 231 ? -0.769 1.792 0.148 1 98.38 231 GLY B C 1
ATOM 5229 O O . GLY B 1 231 ? -1.693 1.433 0.88 1 98.38 231 GLY B O 1
ATOM 5230 N N . VAL B 1 232 ? 0.352 2.18 0.604 1 98.44 232 VAL B N 1
ATOM 5231 C CA . VAL B 1 232 ? 0.67 2.104 2.025 1 98.44 232 VAL B CA 1
ATOM 5232 C C . VAL B 1 232 ? -0.131 3.152 2.791 1 98.44 232 VAL B C 1
ATOM 5234 O O . VAL B 1 232 ? -0.573 2.906 3.916 1 98.44 232 VAL B O 1
ATOM 5237 N N . SER B 1 233 ? -0.329 4.328 2.211 1 98.5 233 SER B N 1
ATOM 5238 C CA . SER B 1 233 ? -1.144 5.355 2.85 1 98.5 233 SER B CA 1
ATOM 5239 C C . SER B 1 233 ? -2.596 4.91 2.98 1 98.5 233 SER B C 1
ATOM 5241 O O . SER B 1 233 ? -3.223 5.113 4.023 1 98.5 233 SER B O 1
ATOM 5243 N N . PHE B 1 234 ? -3.111 4.281 1.951 1 97.44 234 PHE B N 1
ATOM 5244 C CA . PHE B 1 234 ? -4.48 3.785 2.004 1 97.44 234 PHE B CA 1
ATOM 5245 C C . PHE B 1 234 ? -4.609 2.648 3.012 1 97.44 234 PHE B C 1
ATOM 5247 O O . PHE B 1 234 ? -5.637 2.512 3.676 1 97.44 234 PHE B O 1
ATOM 5254 N N . LEU B 1 235 ? -3.625 1.826 3.033 1 97.69 235 LEU B N 1
ATOM 5255 C CA . LEU B 1 235 ? -3.637 0.774 4.043 1 97.69 235 LEU B CA 1
ATOM 5256 C C . LEU B 1 235 ? -3.703 1.367 5.445 1 97.69 235 LEU B C 1
ATOM 5258 O O . LEU B 1 235 ? -4.43 0.863 6.305 1 97.69 235 LEU B O 1
ATOM 5262 N N . GLY B 1 236 ? -2.875 2.422 5.668 1 98.38 236 GLY B N 1
ATOM 5263 C CA . GLY B 1 236 ? -2.951 3.107 6.949 1 98.38 236 GLY B CA 1
ATOM 5264 C C . GLY B 1 236 ? -4.348 3.588 7.285 1 98.38 236 GLY B C 1
ATOM 5265 O O . GLY B 1 236 ? -4.809 3.438 8.422 1 98.38 236 GLY B O 1
ATOM 5266 N N . TYR B 1 237 ? -4.98 4.141 6.32 1 97.56 237 TYR B N 1
ATOM 5267 C CA . TYR B 1 237 ? -6.34 4.637 6.516 1 97.56 237 TYR B CA 1
ATOM 5268 C C . TYR B 1 237 ? -7.289 3.504 6.871 1 97.56 237 TYR B C 1
ATOM 5270 O O . TYR B 1 237 ? -8.078 3.619 7.812 1 97.56 237 TYR B O 1
ATOM 5278 N N . LEU B 1 238 ? -7.188 2.355 6.148 1 94.62 238 LEU B N 1
ATOM 5279 C CA . LEU B 1 238 ? -8.07 1.217 6.379 1 94.62 238 LEU B CA 1
ATOM 5280 C C . LEU B 1 238 ? -7.824 0.608 7.758 1 94.62 238 LEU B C 1
ATOM 5282 O O . LEU B 1 238 ? -8.773 0.255 8.461 1 94.62 238 LEU B O 1
ATOM 5286 N N . LEU B 1 239 ? -6.609 0.516 8.094 1 96.56 239 LEU B N 1
ATOM 5287 C CA . LEU B 1 239 ? -6.266 -0.014 9.406 1 96.56 239 LEU B CA 1
ATOM 5288 C C . LEU B 1 239 ? -6.77 0.906 10.516 1 96.56 239 LEU B C 1
ATOM 5290 O O . LEU B 1 239 ? -7.238 0.436 11.555 1 96.56 239 LEU B O 1
ATOM 5294 N N . GLY B 1 240 ? -6.617 2.227 10.297 1 97.31 240 GLY B N 1
ATOM 5295 C CA . GLY B 1 240 ? -7.117 3.182 11.273 1 97.31 240 GLY B CA 1
ATOM 5296 C C . GLY B 1 240 ? -8.617 3.104 11.461 1 97.31 240 GLY B C 1
ATOM 5297 O O . GLY B 1 240 ? -9.117 3.209 12.586 1 97.31 240 GLY B O 1
ATOM 5298 N N . LYS B 1 241 ? -9.312 2.924 10.414 1 94.06 241 LYS B N 1
ATOM 5299 C CA . LYS B 1 241 ? -10.766 2.799 10.469 1 94.06 241 LYS B CA 1
ATOM 5300 C C . LYS B 1 241 ? -11.18 1.561 11.25 1 94.06 241 LYS B C 1
ATOM 5302 O O . LYS B 1 241 ? -12.055 1.636 12.125 1 94.06 241 LYS B O 1
ATOM 5307 N N . ASP B 1 242 ? -10.57 0.439 10.961 1 92.88 242 ASP B N 1
ATOM 5308 C CA . ASP B 1 242 ? -10.898 -0.802 11.656 1 92.88 242 ASP B CA 1
ATOM 5309 C C . ASP B 1 242 ? -10.469 -0.737 13.125 1 92.88 242 ASP B C 1
ATOM 5311 O O . ASP B 1 242 ? -11.125 -1.314 13.992 1 92.88 242 ASP B O 1
ATOM 5315 N N . PHE B 1 243 ? -9.336 -0.089 13.344 1 95.31 243 PHE B N 1
ATOM 5316 C CA . PHE B 1 243 ? -8.883 0.102 14.711 1 95.31 243 PHE B CA 1
ATOM 5317 C C . PHE B 1 243 ? -9.914 0.883 15.523 1 95.31 243 PHE B C 1
ATOM 5319 O O . PHE B 1 243 ? -10.18 0.553 16.672 1 95.31 243 PHE B O 1
ATOM 5326 N N . ALA B 1 244 ? -10.43 1.954 14.93 1 93.75 244 ALA B N 1
ATOM 5327 C CA . ALA B 1 244 ? -11.484 2.734 15.586 1 93.75 244 ALA B CA 1
ATOM 5328 C C . ALA B 1 244 ? -12.688 1.859 15.93 1 93.75 244 ALA B C 1
ATOM 5330 O O . ALA B 1 244 ? -13.227 1.949 17.031 1 93.75 244 ALA B O 1
ATOM 5331 N N . ALA B 1 245 ? -13.039 0.996 15.023 1 88.56 245 ALA B N 1
ATOM 5332 C CA . ALA B 1 245 ? -14.172 0.105 15.227 1 88.56 245 ALA B CA 1
ATOM 5333 C C . ALA B 1 245 ? -13.906 -0.874 16.375 1 88.56 245 ALA B C 1
ATOM 5335 O O . ALA B 1 245 ? -14.766 -1.106 17.219 1 88.56 245 ALA B O 1
ATOM 5336 N N . LEU B 1 246 ? -12.766 -1.447 16.391 1 89.06 246 LEU B N 1
ATOM 5337 C CA . LEU B 1 246 ? -12.398 -2.406 17.422 1 89.06 246 LEU B CA 1
ATOM 5338 C C . LEU B 1 246 ? -12.344 -1.735 18.797 1 89.06 246 LEU B C 1
ATOM 5340 O O . LEU B 1 246 ? -12.781 -2.316 19.797 1 89.06 246 LEU B O 1
ATOM 5344 N N . LEU B 1 247 ? -11.82 -0.544 18.828 1 88.69 247 LEU B N 1
ATOM 5345 C CA . LEU B 1 247 ? -11.734 0.193 20.094 1 88.69 247 LEU B CA 1
ATOM 5346 C C . LEU B 1 247 ? -13.125 0.568 20.594 1 88.69 247 LEU B C 1
ATOM 5348 O O . LEU B 1 247 ? -13.367 0.582 21.797 1 88.69 247 LEU B O 1
ATOM 5352 N N . ASP B 1 248 ? -13.961 0.983 19.719 1 85.19 248 ASP B N 1
ATOM 5353 C CA . ASP B 1 248 ? -15.344 1.301 20.078 1 85.19 248 ASP B CA 1
ATOM 5354 C C . ASP B 1 248 ? -16.047 0.086 20.688 1 85.19 248 ASP B C 1
ATOM 5356 O O . ASP B 1 248 ? -16.719 0.199 21.719 1 85.19 248 ASP B O 1
ATOM 5360 N N . ILE B 1 249 ? -15.867 -1.073 20.062 1 82.94 249 ILE B N 1
ATOM 5361 C CA . ILE B 1 249 ? -16.469 -2.305 20.562 1 82.94 249 ILE B CA 1
ATOM 5362 C C . ILE B 1 249 ? -15.898 -2.645 21.938 1 82.94 249 ILE B C 1
ATOM 5364 O O . ILE B 1 249 ? -16.641 -3.01 22.844 1 82.94 249 ILE B O 1
ATOM 5368 N N . TRP B 1 250 ? -14.633 -2.506 22.031 1 84.44 250 TRP B N 1
ATOM 5369 C CA . TRP B 1 250 ? -13.953 -2.785 23.281 1 84.44 250 TRP B CA 1
ATOM 5370 C C . TRP B 1 250 ? -14.422 -1.83 24.375 1 84.44 250 TRP B C 1
ATOM 5372 O O . TRP B 1 250 ? -14.633 -2.24 25.516 1 84.44 250 TRP B O 1
ATOM 5382 N N . SER B 1 251 ? -14.578 -0.58 24.109 1 82.69 251 SER B N 1
ATOM 5383 C CA . SER B 1 251 ? -14.984 0.437 25.078 1 82.69 251 SER B CA 1
ATOM 5384 C C . SER B 1 251 ? -16.422 0.214 25.531 1 82.69 251 SER B C 1
ATOM 5386 O O . SER B 1 251 ? -16.75 0.42 26.703 1 82.69 251 SER B O 1
ATOM 5388 N N . VAL B 1 252 ? -17.234 -0.129 24.609 1 77.94 252 VAL B N 1
ATOM 5389 C CA . VAL B 1 252 ? -18.625 -0.388 24.938 1 77.94 252 VAL B CA 1
ATOM 5390 C C . VAL B 1 252 ? -18.734 -1.631 25.828 1 77.94 252 VAL B C 1
ATOM 5392 O O . VAL B 1 252 ? -19.5 -1.654 26.781 1 77.94 252 VAL B O 1
ATOM 5395 N N . SER B 1 253 ? -17.969 -2.6 25.438 1 77.25 253 SER B N 1
ATOM 5396 C CA . SER B 1 253 ? -18.016 -3.857 26.172 1 77.25 253 SER B CA 1
ATOM 5397 C C . SER B 1 253 ? -17.469 -3.688 27.594 1 77.25 253 SER B C 1
ATOM 5399 O O . SER B 1 253 ? -17.938 -4.344 28.516 1 77.25 253 SER B O 1
ATOM 5401 N N . ARG B 1 254 ? -16.469 -2.824 27.75 1 76 254 ARG B N 1
ATOM 5402 C CA . ARG B 1 254 ? -15.844 -2.652 29.062 1 76 254 ARG B CA 1
ATOM 5403 C C . ARG B 1 254 ? -16.453 -1.471 29.797 1 76 254 ARG B C 1
ATOM 5405 O O . ARG B 1 254 ? -16.016 -1.132 30.906 1 76 254 ARG B O 1
ATOM 5412 N N . LYS B 1 255 ? -17.375 -0.912 29.297 1 66.25 255 LYS B N 1
ATOM 5413 C CA . LYS B 1 255 ? -18.062 0.23 29.891 1 66.25 255 LYS B CA 1
ATOM 5414 C C . LYS B 1 255 ? -17.078 1.339 30.25 1 66.25 255 LYS B C 1
ATOM 5416 O O . LYS B 1 255 ? -17.141 1.915 31.328 1 66.25 255 LYS B O 1
ATOM 5421 N N . LEU B 1 256 ? -15.922 1.361 29.547 1 63.62 256 LEU B N 1
ATOM 5422 C CA . LEU B 1 256 ? -14.859 2.328 29.797 1 63.62 256 LEU B CA 1
ATOM 5423 C C . LEU B 1 256 ? -15.336 3.748 29.531 1 63.62 256 LEU B C 1
ATOM 5425 O O . LEU B 1 256 ? -14.711 4.719 29.953 1 63.62 256 LEU B O 1
ATOM 5429 N N . SER B 1 257 ? -16.391 3.955 28.781 1 57.19 257 SER B N 1
ATOM 5430 C CA . SER B 1 257 ? -16.766 5.113 27.969 1 57.19 257 SER B CA 1
ATOM 5431 C C . SER B 1 257 ? -16.969 6.352 28.828 1 57.19 257 SER B C 1
ATOM 5433 O O . SER B 1 257 ? -16.844 7.48 28.344 1 57.19 257 SER B O 1
ATOM 5435 N N . THR B 1 258 ? -16.953 6.246 30.234 1 62.78 258 THR B N 1
ATOM 5436 C CA . THR B 1 258 ? -17.578 7.426 30.828 1 62.78 258 THR B CA 1
ATOM 5437 C C . THR B 1 258 ? -16.516 8.414 31.297 1 62.78 258 THR B C 1
ATOM 5439 O O . THR B 1 258 ? -16.844 9.547 31.672 1 62.78 258 THR B O 1
ATOM 5442 N N . TRP B 1 259 ? -15.258 8.016 31.031 1 68.06 259 TRP B N 1
ATOM 5443 C CA . TRP B 1 259 ? -14.32 8.914 31.703 1 68.06 259 TRP B CA 1
ATOM 5444 C C . TRP B 1 259 ? -13.953 10.078 30.797 1 68.06 259 TRP B C 1
ATOM 5446 O O . TRP B 1 259 ? -13.719 11.195 31.266 1 68.06 259 TRP B O 1
ATOM 5456 N N . PHE B 1 260 ? -14.094 10.016 29.469 1 81 260 PHE B N 1
ATOM 5457 C CA . PHE B 1 260 ? -13.742 11.117 28.578 1 81 260 PHE B CA 1
ATOM 5458 C C . PHE B 1 260 ? -14.984 11.914 28.203 1 81 260 PHE B C 1
ATOM 5460 O O . PHE B 1 260 ? -15.68 11.57 27.234 1 81 260 PHE B O 1
ATOM 5467 N N . ASN B 1 261 ? -15.328 12.898 29.062 1 83 261 ASN B N 1
ATOM 5468 C CA . ASN B 1 261 ? -16.484 13.75 28.859 1 83 261 ASN B CA 1
ATOM 5469 C C . ASN B 1 261 ? -16.094 15.109 28.281 1 83 261 ASN B C 1
ATOM 5471 O O . ASN B 1 261 ? -14.906 15.359 28.031 1 83 261 ASN B O 1
ATOM 5475 N N . TYR B 1 262 ? -16.969 15.977 28.094 1 86.88 262 TYR B N 1
ATOM 5476 C CA . TYR B 1 262 ? -16.75 17.266 27.453 1 86.88 262 TYR B CA 1
ATOM 5477 C C . TYR B 1 262 ? -15.891 18.172 28.328 1 86.88 262 TYR B C 1
ATOM 5479 O O . TYR B 1 262 ? -15.078 18.938 27.812 1 86.88 262 TYR B O 1
ATOM 5487 N N . ARG B 1 263 ? -16.016 18.062 29.641 1 87 263 ARG B N 1
ATOM 5488 C CA . ARG B 1 263 ? -15.219 18.875 30.547 1 87 263 ARG B CA 1
ATOM 5489 C C . ARG B 1 263 ? -13.734 18.562 30.422 1 87 263 ARG B C 1
ATOM 5491 O O . ARG B 1 263 ? -12.906 19.484 30.406 1 87 263 ARG B O 1
ATOM 5498 N N . ILE B 1 264 ? -13.516 17.344 30.391 1 89.56 264 ILE B N 1
ATOM 5499 C CA . ILE B 1 264 ? -12.133 16.922 30.25 1 89.56 264 ILE B CA 1
ATOM 5500 C C . ILE B 1 264 ? -11.594 17.359 28.891 1 89.56 264 ILE B C 1
ATOM 5502 O O . ILE B 1 264 ? -10.438 17.781 28.781 1 89.56 264 ILE B O 1
ATOM 5506 N N . CYS B 1 265 ? -12.422 17.234 27.859 1 90.5 265 CYS B N 1
ATOM 5507 C CA . CYS B 1 265 ? -12.031 17.672 26.531 1 90.5 265 CYS B CA 1
ATOM 5508 C C . CYS B 1 265 ? -11.68 19.156 26.516 1 90.5 265 CYS B C 1
ATOM 5510 O O . CYS B 1 265 ? -10.68 19.547 25.922 1 90.5 265 CYS B O 1
ATOM 5512 N N . ARG B 1 266 ? -12.414 19.922 27.203 1 89.38 266 ARG B N 1
ATOM 5513 C CA . ARG B 1 266 ? -12.172 21.359 27.266 1 89.38 266 ARG B CA 1
ATOM 5514 C C . ARG B 1 266 ? -10.867 21.656 28 1 89.38 266 ARG B C 1
ATOM 5516 O O . ARG B 1 266 ? -10.125 22.562 27.609 1 89.38 266 ARG B O 1
ATOM 5523 N N . ALA B 1 267 ? -10.633 20.922 29.031 1 92.25 267 ALA B N 1
ATOM 5524 C CA . ALA B 1 267 ? -9.383 21.094 29.781 1 92.25 267 ALA B CA 1
ATOM 5525 C C . ALA B 1 267 ? -8.18 20.766 28.891 1 92.25 267 ALA B C 1
ATOM 5527 O O . ALA B 1 267 ? -7.16 21.453 28.938 1 92.25 267 ALA B O 1
ATOM 5528 N N . ILE B 1 268 ? -8.344 19.703 28.125 1 94.19 268 ILE B N 1
ATOM 5529 C CA . ILE B 1 268 ? -7.266 19.297 27.234 1 94.19 268 ILE B CA 1
ATOM 5530 C C . ILE B 1 268 ? -7.055 20.375 26.156 1 94.19 268 ILE B C 1
ATOM 5532 O O . ILE B 1 268 ? -5.918 20.734 25.859 1 94.19 268 ILE B O 1
ATOM 5536 N N . GLU B 1 269 ? -8.094 20.891 25.641 1 93.44 269 GLU B N 1
ATOM 5537 C CA . GLU B 1 269 ? -8.008 21.922 24.594 1 93.44 269 GLU B CA 1
ATOM 5538 C C . GLU B 1 269 ? -7.293 23.172 25.109 1 93.44 269 GLU B C 1
ATOM 5540 O O . GLU B 1 269 ? -6.465 23.75 24.406 1 93.44 269 GLU B O 1
ATOM 5545 N N . LEU B 1 270 ? -7.598 23.547 26.312 1 93.12 270 LEU B N 1
ATOM 5546 C CA . LEU B 1 270 ? -6.98 24.734 26.891 1 93.12 270 LEU B CA 1
ATOM 5547 C C . LEU B 1 270 ? -5.504 24.484 27.188 1 93.12 270 LEU B C 1
ATOM 5549 O O . LEU B 1 270 ? -4.66 25.344 26.906 1 93.12 270 LEU B O 1
ATOM 5553 N N . THR B 1 271 ? -5.227 23.344 27.703 1 95.94 271 THR B N 1
ATOM 5554 C CA . THR B 1 271 ? -3.844 23.016 28.031 1 95.94 271 THR B CA 1
ATOM 5555 C C . THR B 1 271 ? -3 22.922 26.766 1 95.94 271 THR B C 1
ATOM 5557 O O . THR B 1 271 ? -1.889 23.453 26.719 1 95.94 271 THR B O 1
ATOM 5560 N N . THR B 1 272 ? -3.547 22.25 25.75 1 96.12 272 THR B N 1
ATOM 5561 C CA . THR B 1 272 ? -2.795 22.078 24.516 1 96.12 272 THR B CA 1
ATOM 5562 C C . THR B 1 272 ? -2.637 23.406 23.781 1 96.12 272 THR B C 1
ATOM 5564 O O . THR B 1 272 ? -1.637 23.641 23.094 1 96.12 272 THR B O 1
ATOM 5567 N N . SER B 1 273 ? -3.596 24.312 23.922 1 93.75 273 SER B N 1
ATOM 5568 C CA . SER B 1 273 ? -3.473 25.641 23.344 1 93.75 273 SER B CA 1
ATOM 5569 C C . SER B 1 273 ? -2.301 26.406 23.938 1 93.75 273 SER B C 1
ATOM 5571 O O . SER B 1 273 ? -1.518 27.031 23.219 1 93.75 273 SER B O 1
ATOM 5573 N N . PHE B 1 274 ? -2.141 26.281 25.219 1 95.19 274 PHE B N 1
ATOM 5574 C CA . PHE B 1 274 ? -1.043 26.938 25.906 1 95.19 274 PHE B CA 1
ATOM 5575 C C . PHE B 1 274 ? 0.293 26.312 25.531 1 95.19 274 PHE B C 1
ATOM 5577 O O . PHE B 1 274 ? 1.286 27.016 25.344 1 95.19 274 PHE B O 1
ATOM 5584 N N . LEU B 1 275 ? 0.246 25.047 25.438 1 96.5 275 LEU B N 1
ATOM 5585 C CA . LEU B 1 275 ? 1.468 24.328 25.094 1 96.5 275 LEU B CA 1
ATOM 5586 C C . LEU B 1 275 ? 1.914 24.672 23.672 1 96.5 275 LEU B C 1
ATOM 5588 O O . LEU B 1 275 ? 3.113 24.688 23.375 1 96.5 275 LEU B O 1
ATOM 5592 N N . GLY B 1 276 ? 0.939 24.875 22.797 1 95.94 276 GLY B N 1
ATOM 5593 C CA . GLY B 1 276 ? 1.275 25.25 21.438 1 95.94 276 GLY B CA 1
ATOM 5594 C C . GLY B 1 276 ? 2.02 26.578 21.359 1 95.94 276 GLY B C 1
ATOM 5595 O O . GLY B 1 276 ? 3.043 26.672 20.672 1 95.94 276 GLY B O 1
ATOM 5596 N N . ILE B 1 277 ? 1.585 27.547 22.062 1 95.38 277 ILE B N 1
ATOM 5597 C CA . ILE B 1 277 ? 2.225 28.859 22.094 1 95.38 277 ILE B CA 1
ATOM 5598 C C . ILE B 1 277 ? 3.6 28.75 22.734 1 95.38 277 ILE B C 1
ATOM 5600 O O . ILE B 1 277 ? 4.578 29.312 22.234 1 95.38 277 ILE B O 1
ATOM 5604 N N . ALA B 1 278 ? 3.625 28.031 23.812 1 97 278 ALA B N 1
ATOM 5605 C CA . ALA B 1 278 ? 4.883 27.844 24.531 1 97 278 ALA B CA 1
ATOM 5606 C C . ALA B 1 278 ? 5.922 27.156 23.656 1 97 278 ALA B C 1
ATOM 5608 O O . ALA B 1 278 ? 7.105 27.5 23.703 1 97 278 ALA B O 1
ATOM 5609 N N . ALA B 1 279 ? 5.457 26.203 22.875 1 96.69 279 ALA B N 1
ATOM 5610 C CA . ALA B 1 279 ? 6.367 25.469 22.016 1 96.69 279 ALA B CA 1
ATOM 5611 C C . ALA B 1 279 ? 6.938 26.375 20.922 1 96.69 279 ALA B C 1
ATOM 5613 O O . ALA B 1 279 ? 8.125 26.281 20.594 1 96.69 279 ALA B O 1
ATOM 5614 N N . LEU B 1 280 ? 6.156 27.219 20.375 1 96.56 280 LEU B N 1
ATOM 5615 C CA . LEU B 1 280 ? 6.625 28.141 19.344 1 96.56 280 LEU B CA 1
ATOM 5616 C C . LEU B 1 280 ? 7.656 29.109 19.906 1 96.56 280 LEU B C 1
ATOM 5618 O O . LEU B 1 280 ? 8.672 29.391 19.25 1 96.56 280 LEU B O 1
ATOM 5622 N N . ILE B 1 281 ? 7.383 29.609 21.094 1 96.62 281 ILE B N 1
ATOM 5623 C CA . ILE B 1 281 ? 8.305 30.547 21.734 1 96.62 281 ILE B CA 1
ATOM 5624 C C . ILE B 1 281 ? 9.617 29.828 22.062 1 96.62 281 ILE B C 1
ATOM 5626 O O . ILE B 1 281 ? 10.695 30.375 21.812 1 96.62 281 ILE B O 1
ATOM 5630 N N . ALA B 1 282 ? 9.508 28.641 22.594 1 95.94 282 ALA B N 1
ATOM 5631 C CA . ALA B 1 282 ? 10.695 27.859 22.922 1 95.94 282 ALA B CA 1
ATOM 5632 C C . ALA B 1 282 ? 11.547 27.609 21.672 1 95.94 282 ALA B C 1
ATOM 5634 O O . ALA B 1 282 ? 12.773 27.719 21.719 1 95.94 282 ALA B O 1
ATOM 5635 N N . ASP B 1 283 ? 10.906 27.281 20.594 1 95.31 283 ASP B N 1
ATOM 5636 C CA . ASP B 1 283 ? 11.633 27 19.359 1 95.31 283 ASP B CA 1
ATOM 5637 C C . ASP B 1 283 ? 12.266 28.266 18.781 1 95.31 283 ASP B C 1
ATOM 5639 O O . ASP B 1 283 ? 13.336 28.219 18.188 1 95.31 283 ASP B O 1
ATOM 5643 N N . LEU B 1 284 ? 11.594 29.375 18.922 1 94.69 284 LEU B N 1
ATOM 5644 C CA . LEU B 1 284 ? 12.156 30.641 18.484 1 94.69 284 LEU B CA 1
ATOM 5645 C C . LEU B 1 284 ? 13.422 30.984 19.266 1 94.69 284 LEU B C 1
ATOM 5647 O O . LEU B 1 284 ? 14.422 31.406 18.688 1 94.69 284 LEU B O 1
ATOM 5651 N N . VAL B 1 285 ? 13.398 30.734 20.562 1 94.75 285 VAL B N 1
ATOM 5652 C CA . VAL B 1 285 ? 14.531 31.031 21.438 1 94.75 285 VAL B CA 1
ATOM 5653 C C . VAL B 1 285 ? 15.688 30.078 21.109 1 94.75 285 VAL B C 1
ATOM 5655 O O . VAL B 1 285 ? 16.828 30.516 20.969 1 94.75 285 VAL B O 1
ATOM 5658 N N . VAL B 1 286 ? 15.328 28.844 20.969 1 92 286 VAL B N 1
ATOM 5659 C CA . VAL B 1 286 ? 16.344 27.844 20.656 1 92 286 VAL B CA 1
ATOM 5660 C C . VAL B 1 286 ? 16.938 28.125 19.281 1 92 286 VAL B C 1
ATOM 5662 O O . VAL B 1 286 ? 18.141 28 19.078 1 92 286 VAL B O 1
ATOM 5665 N N . GLY B 1 287 ? 16.125 28.469 18.312 1 91.06 287 GLY B N 1
ATOM 5666 C CA . GLY B 1 287 ? 16.578 28.766 16.969 1 91.06 287 GLY B CA 1
ATOM 5667 C C . GLY B 1 287 ? 17.531 29.953 16.906 1 91.06 287 GLY B C 1
ATOM 5668 O O . GLY B 1 287 ? 18.422 30 16.062 1 91.06 287 GLY B O 1
ATOM 5669 N N . LEU B 1 288 ? 17.438 30.859 17.875 1 91 288 LEU B N 1
ATOM 5670 C CA . LEU B 1 288 ? 18.219 32.094 17.812 1 91 288 LEU B CA 1
ATOM 5671 C C . LEU B 1 288 ? 19.438 32 18.719 1 91 288 LEU B C 1
ATOM 5673 O O . LEU B 1 288 ? 20.406 32.75 18.531 1 91 288 LEU B O 1
ATOM 5677 N N . THR B 1 289 ? 19.484 31.078 19.734 1 91.25 289 THR B N 1
ATOM 5678 C CA . THR B 1 289 ? 20.5 31.172 20.766 1 91.25 289 THR B CA 1
ATOM 5679 C C . THR B 1 289 ? 21.469 30 20.672 1 91.25 289 THR B C 1
ATOM 5681 O O . THR B 1 289 ? 22.656 30.125 20.969 1 91.25 289 THR B O 1
ATOM 5684 N N . ILE B 1 290 ? 20.969 28.844 20.266 1 89.12 290 ILE B N 1
ATOM 5685 C CA . ILE B 1 290 ? 21.828 27.672 20.328 1 89.12 290 ILE B CA 1
ATOM 5686 C C . ILE B 1 290 ? 22.734 27.625 19.109 1 89.12 290 ILE B C 1
ATOM 5688 O O . ILE B 1 290 ? 22.406 28.188 18.062 1 89.12 290 ILE B O 1
ATOM 5692 N N . PRO B 1 291 ? 23.906 27.094 19.266 1 88.25 291 PRO B N 1
ATOM 5693 C CA . PRO B 1 291 ? 24.875 27.016 18.172 1 88.25 291 PRO B CA 1
ATOM 5694 C C . PRO B 1 291 ? 24.359 26.219 16.984 1 88.25 291 PRO B C 1
ATOM 5696 O O . PRO B 1 291 ? 23.453 25.391 17.141 1 88.25 291 PRO B O 1
ATOM 5699 N N . LEU B 1 292 ? 24.938 26.453 15.867 1 85.69 292 LEU B N 1
ATOM 5700 C CA . LEU B 1 292 ? 24.5 25.906 14.586 1 85.69 292 LEU B CA 1
ATOM 5701 C C . LEU B 1 292 ? 24.781 24.422 14.492 1 85.69 292 LEU B C 1
ATOM 5703 O O . LEU B 1 292 ? 24.188 23.719 13.672 1 85.69 292 LEU B O 1
ATOM 5707 N N . ASP B 1 293 ? 25.531 23.844 15.336 1 84.62 293 ASP B N 1
ATOM 5708 C CA . ASP B 1 293 ? 25.938 22.453 15.219 1 84.62 293 ASP B CA 1
ATOM 5709 C C . ASP B 1 293 ? 24.953 21.531 15.953 1 84.62 293 ASP B C 1
ATOM 5711 O O . ASP B 1 293 ? 25.031 20.312 15.836 1 84.62 293 ASP B O 1
ATOM 5715 N N . THR B 1 294 ? 23.953 22.125 16.516 1 88 294 THR B N 1
ATOM 5716 C CA . THR B 1 294 ? 23 21.312 17.266 1 88 294 THR B CA 1
ATOM 5717 C C . THR B 1 294 ? 21.906 20.797 16.359 1 88 294 THR B C 1
ATOM 5719 O O . THR B 1 294 ? 21.344 21.547 15.555 1 88 294 THR B O 1
ATOM 5722 N N . THR B 1 295 ? 21.547 19.516 16.578 1 86.75 295 THR B N 1
ATOM 5723 C CA . THR B 1 295 ? 20.578 18.844 15.734 1 86.75 295 THR B CA 1
ATOM 5724 C C . THR B 1 295 ? 19.203 19.5 15.844 1 86.75 295 THR B C 1
ATOM 5726 O O . THR B 1 295 ? 18.5 19.641 14.844 1 86.75 295 THR B O 1
ATOM 5729 N N . TRP B 1 296 ? 18.844 19.875 17.031 1 89.5 296 TRP B N 1
ATOM 5730 C CA . TRP B 1 296 ? 17.516 20.469 17.219 1 89.5 296 TRP B CA 1
ATOM 5731 C C . TRP B 1 296 ? 17.406 21.766 16.422 1 89.5 296 TRP B C 1
ATOM 5733 O O . TRP B 1 296 ? 16.359 22.047 15.828 1 89.5 296 TRP B O 1
ATOM 5743 N N . LYS B 1 297 ? 18.406 22.578 16.422 1 87.44 297 LYS B N 1
ATOM 5744 C CA . LYS B 1 297 ?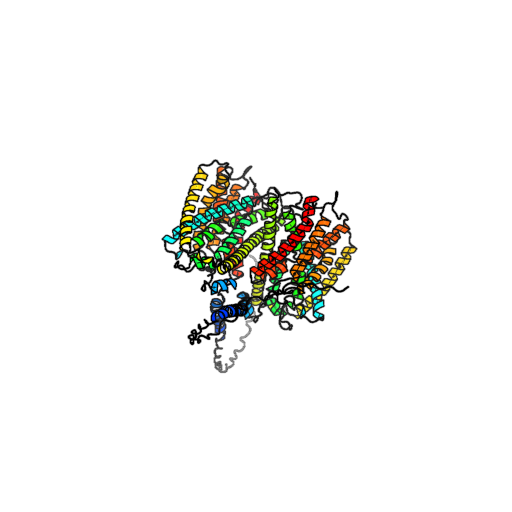 18.375 23.844 15.68 1 87.44 297 LYS B CA 1
ATOM 5745 C C . LYS B 1 297 ? 18.328 23.594 14.18 1 87.44 297 LYS B C 1
ATOM 5747 O O . LYS B 1 297 ? 17.562 24.25 13.461 1 87.44 297 LYS B O 1
ATOM 5752 N N . THR B 1 298 ? 19.047 22.609 13.75 1 86.31 298 THR B N 1
ATOM 5753 C CA . THR B 1 298 ? 19.203 22.406 12.32 1 86.31 298 THR B CA 1
ATOM 5754 C C . THR B 1 298 ? 18 21.672 11.742 1 86.31 298 THR B C 1
ATOM 5756 O O . THR B 1 298 ? 17.594 21.922 10.602 1 86.31 298 THR B O 1
ATOM 5759 N N . LYS B 1 299 ? 17.375 20.828 12.57 1 90 299 LYS B N 1
ATOM 5760 C CA . LYS B 1 299 ? 16.359 19.969 11.977 1 90 299 LYS B CA 1
ATOM 5761 C C . LYS B 1 299 ? 14.969 20.344 12.461 1 90 299 LYS B C 1
ATOM 5763 O O . LYS B 1 299 ? 13.984 20.172 11.734 1 90 299 LYS B O 1
ATOM 5768 N N . TYR B 1 300 ? 14.844 20.922 13.625 1 92.75 300 TYR B N 1
ATOM 5769 C CA . TYR B 1 300 ? 13.508 21.031 14.195 1 92.75 300 TYR B CA 1
ATOM 5770 C C . TYR B 1 300 ? 13.117 22.484 14.406 1 92.75 300 TYR B C 1
ATOM 5772 O O . TYR B 1 300 ? 12.047 22.922 13.977 1 92.75 300 TYR B O 1
ATOM 5780 N N . ALA B 1 301 ? 13.953 23.328 14.977 1 93.62 301 ALA B N 1
ATOM 5781 C CA . ALA B 1 301 ? 13.57 24.609 15.555 1 93.62 301 ALA B CA 1
ATOM 5782 C C . ALA B 1 301 ? 12.844 25.469 14.531 1 93.62 301 ALA B C 1
ATOM 5784 O O . ALA B 1 301 ? 11.648 25.766 14.688 1 93.62 301 ALA B O 1
ATOM 5785 N N . PHE B 1 302 ? 13.422 25.781 13.453 1 95.19 302 PHE B N 1
ATOM 5786 C CA . PHE B 1 302 ? 12.797 26.672 12.477 1 95.19 302 PHE B CA 1
ATOM 5787 C C . PHE B 1 302 ? 11.734 25.922 11.672 1 95.19 302 PHE B C 1
ATOM 5789 O O . PHE B 1 302 ? 10.742 26.516 11.25 1 95.19 302 PHE B O 1
ATOM 5796 N N . SER B 1 303 ? 11.859 24.625 11.492 1 96.94 303 SER B N 1
ATOM 5797 C CA . SER B 1 303 ? 10.867 23.828 10.781 1 96.94 303 SER B CA 1
ATOM 5798 C C . SER B 1 303 ? 9.523 23.828 11.516 1 96.94 303 SER B C 1
ATOM 5800 O O . SER B 1 303 ? 8.469 23.906 10.891 1 96.94 303 SER B O 1
ATOM 5802 N N . LEU B 1 304 ? 9.602 23.797 12.82 1 97.81 304 LEU B N 1
ATOM 5803 C CA . LEU B 1 304 ? 8.383 23.781 13.625 1 97.81 304 LEU B CA 1
ATOM 5804 C C . LEU B 1 304 ? 7.68 25.125 13.57 1 97.81 304 LEU B C 1
ATOM 5806 O O . LEU B 1 304 ? 6.449 25.188 13.516 1 97.81 304 LEU B O 1
ATOM 5810 N N . ILE B 1 305 ? 8.445 26.172 13.547 1 97 305 ILE B N 1
ATOM 5811 C CA . ILE B 1 305 ? 7.879 27.516 13.484 1 97 305 ILE B CA 1
ATOM 5812 C C . ILE B 1 305 ? 7.227 27.734 12.125 1 97 305 ILE B C 1
ATOM 5814 O O . ILE B 1 305 ? 6.066 28.156 12.047 1 97 305 ILE B O 1
ATOM 5818 N N . PHE B 1 306 ? 7.973 27.438 11.07 1 98 306 PHE B N 1
ATOM 5819 C CA . PHE B 1 306 ? 7.438 27.625 9.727 1 98 306 PHE B CA 1
ATOM 5820 C C . PHE B 1 306 ? 6.273 26.672 9.477 1 98 306 PHE B C 1
ATOM 5822 O O . PHE B 1 306 ? 5.34 27.016 8.742 1 98 306 PHE B O 1
ATOM 5829 N N . GLY B 1 307 ? 6.355 25.5 10.062 1 98.38 307 GLY B N 1
ATOM 5830 C CA . GLY B 1 307 ? 5.285 24.516 9.922 1 98.38 307 GLY B CA 1
ATOM 5831 C C . GLY B 1 307 ? 3.957 25.016 10.469 1 98.38 307 GLY B C 1
ATOM 5832 O O . GLY B 1 307 ? 2.902 24.719 9.898 1 98.38 307 GLY B O 1
ATOM 5833 N N . ALA B 1 308 ? 4.035 25.719 11.57 1 98 308 ALA B N 1
ATOM 5834 C CA . ALA B 1 308 ? 2.816 26.281 12.156 1 98 308 ALA B CA 1
ATOM 5835 C C . ALA B 1 308 ? 2.115 27.219 11.18 1 98 308 ALA B C 1
ATOM 5837 O O . ALA B 1 308 ? 0.889 27.188 11.055 1 98 308 ALA B O 1
ATOM 5838 N N . PHE B 1 309 ? 2.875 27.984 10.461 1 97.75 309 PHE B N 1
ATOM 5839 C CA . PHE B 1 309 ? 2.303 28.891 9.477 1 97.75 309 PHE B CA 1
ATOM 5840 C C . PHE B 1 309 ? 1.718 28.125 8.305 1 97.75 309 PHE B C 1
ATOM 5842 O O . PHE B 1 309 ? 0.662 28.5 7.777 1 97.75 309 PHE B O 1
ATOM 5849 N N . GLY B 1 310 ? 2.414 27.094 7.875 1 98.5 310 GLY B N 1
ATOM 5850 C CA . GLY B 1 310 ? 1.898 26.25 6.805 1 98.5 310 GLY B CA 1
ATOM 5851 C C . GLY B 1 310 ? 0.58 25.594 7.152 1 98.5 310 GLY B C 1
ATOM 5852 O O . GLY B 1 310 ? -0.343 25.562 6.336 1 98.5 310 GLY B O 1
ATOM 5853 N N . ALA B 1 311 ? 0.506 25.109 8.328 1 98.12 311 ALA B N 1
ATOM 5854 C CA . ALA B 1 311 ? -0.698 24.422 8.789 1 98.12 311 ALA B CA 1
ATOM 5855 C C . ALA B 1 311 ? -1.879 25.391 8.875 1 98.12 311 ALA B C 1
ATOM 5857 O O . ALA B 1 311 ? -3.006 25.031 8.523 1 98.12 311 ALA B O 1
ATOM 5858 N N . VAL B 1 312 ? -1.612 26.578 9.406 1 96 312 VAL B N 1
ATOM 5859 C CA . VAL B 1 312 ? -2.664 27.578 9.539 1 96 312 VAL B CA 1
ATOM 5860 C C . VAL B 1 312 ? -3.176 27.984 8.156 1 96 312 VAL B C 1
ATOM 5862 O O . VAL B 1 312 ? -4.383 28.125 7.953 1 96 312 VAL B O 1
ATOM 5865 N N . LEU B 1 313 ? -2.289 28.156 7.254 1 97.31 313 LEU B N 1
ATOM 5866 C CA . LEU B 1 313 ? -2.693 28.5 5.895 1 97.31 313 LEU B CA 1
ATOM 5867 C C . LEU B 1 313 ? -3.527 27.391 5.273 1 97.31 313 LEU B C 1
ATOM 5869 O O . LEU B 1 313 ? -4.539 27.656 4.625 1 97.31 313 LEU B O 1
ATOM 5873 N N . ARG B 1 314 ? -3.092 26.141 5.434 1 97.5 314 ARG B N 1
ATOM 5874 C CA . ARG B 1 314 ? -3.85 24.984 4.938 1 97.5 314 ARG B CA 1
ATOM 5875 C C . ARG B 1 314 ? -5.25 24.953 5.535 1 97.5 314 ARG B C 1
ATOM 5877 O O . ARG B 1 314 ? -6.23 24.703 4.828 1 97.5 314 ARG B O 1
ATOM 5884 N N . PHE B 1 315 ? -5.309 25.219 6.82 1 94.31 315 PHE B N 1
ATOM 5885 C CA . PHE B 1 315 ? -6.594 25.234 7.508 1 94.31 315 PHE B CA 1
ATOM 5886 C C . PHE B 1 315 ? -7.496 26.328 6.941 1 94.31 315 PHE B C 1
ATOM 5888 O O . PHE B 1 315 ? -8.688 26.094 6.715 1 94.31 315 PHE B O 1
ATOM 5895 N N . ARG B 1 316 ? -6.941 27.484 6.691 1 92.25 316 ARG B N 1
ATOM 5896 C CA . ARG B 1 316 ? -7.711 28.594 6.125 1 92.25 316 ARG B CA 1
ATOM 5897 C C . ARG B 1 316 ? -8.18 28.25 4.711 1 92.25 316 ARG B C 1
ATOM 5899 O O . ARG B 1 316 ? -9.297 28.609 4.324 1 92.25 316 ARG B O 1
ATOM 5906 N N . LEU B 1 317 ? -7.387 27.609 3.945 1 94.5 317 LEU B N 1
ATOM 5907 C CA . LEU B 1 317 ? -7.723 27.25 2.572 1 94.5 317 LEU B CA 1
ATOM 5908 C C . LEU B 1 317 ? -8.812 26.172 2.545 1 94.5 317 LEU B C 1
ATOM 5910 O O . LEU B 1 317 ? -9.531 26.047 1.548 1 94.5 317 LEU B O 1
ATOM 5914 N N . SER B 1 318 ? -8.906 25.438 3.607 1 92 318 SER B N 1
ATOM 5915 C CA . SER B 1 318 ? -9.883 24.359 3.664 1 92 318 SER B CA 1
ATOM 5916 C C . SER B 1 318 ? -11.305 24.906 3.561 1 92 318 SER B C 1
ATOM 5918 O O . SER B 1 318 ? -12.234 24.156 3.225 1 92 318 SER B O 1
ATOM 5920 N N . LYS B 1 319 ? -11.492 26.203 3.877 1 86.44 319 LYS B N 1
ATOM 5921 C CA . LYS B 1 319 ? -12.797 26.844 3.77 1 86.44 319 LYS B CA 1
ATOM 5922 C C . LYS B 1 319 ? -13.312 26.797 2.334 1 86.44 319 LYS B C 1
ATOM 5924 O O . LYS B 1 319 ? -14.523 26.875 2.102 1 86.44 319 LYS B O 1
ATOM 5929 N N . TYR B 1 320 ? -12.438 26.562 1.415 1 91.06 320 TYR B N 1
ATOM 5930 C CA . TYR B 1 320 ? -12.812 26.578 0.007 1 91.06 320 TYR B CA 1
ATOM 5931 C C . TYR B 1 320 ? -13.18 25.188 -0.474 1 91.06 320 TYR B C 1
ATOM 5933 O O . TYR B 1 320 ? -13.516 24.984 -1.645 1 91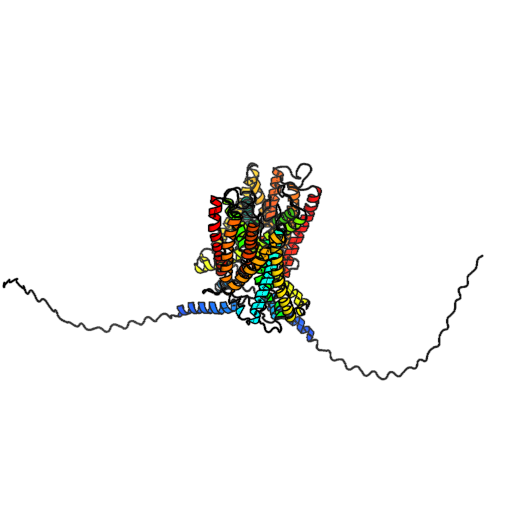.06 320 TYR B O 1
ATOM 5941 N N . ASN B 1 321 ? -13.102 24.234 0.34 1 91.12 321 ASN B N 1
ATOM 5942 C CA . ASN B 1 321 ? -13.562 22.906 -0.046 1 91.12 321 ASN B CA 1
ATOM 5943 C C . ASN B 1 321 ? -15.055 22.906 -0.382 1 91.12 321 ASN B C 1
ATOM 5945 O O . ASN B 1 321 ? -15.867 23.422 0.385 1 91.12 321 ASN B O 1
ATOM 5949 N N . GLY B 1 322 ? -15.406 22.328 -1.485 1 88.69 322 GLY B N 1
ATOM 5950 C CA . GLY B 1 322 ? -16.781 22.297 -1.93 1 88.69 322 GLY B CA 1
ATOM 5951 C C . GLY B 1 322 ? -17.25 23.609 -2.529 1 88.69 322 GLY B C 1
ATOM 5952 O O . GLY B 1 322 ? -18.453 23.844 -2.66 1 88.69 322 GLY B O 1
ATOM 5953 N N . SER B 1 323 ? -16.281 24.406 -2.855 1 87.31 323 SER B N 1
ATOM 5954 C CA . SER B 1 323 ? -16.594 25.719 -3.414 1 87.31 323 SER B CA 1
ATOM 5955 C C . SER B 1 323 ? -16.375 25.75 -4.922 1 87.31 323 SER B C 1
ATOM 5957 O O . SER B 1 323 ? -16.219 24.688 -5.551 1 87.31 323 SER B O 1
ATOM 5959 N N . PHE B 1 324 ? -16.688 26.922 -5.527 1 89.62 324 PHE B N 1
ATOM 5960 C CA . PHE B 1 324 ? -16.438 27.219 -6.934 1 89.62 324 PHE B CA 1
ATOM 5961 C C . PHE B 1 324 ? -17.312 26.375 -7.836 1 89.62 324 PHE B C 1
ATOM 5963 O O . PHE B 1 324 ? -16.891 25.922 -8.898 1 89.62 324 PHE B O 1
ATOM 5970 N N . GLY B 1 325 ? -18.438 25.938 -7.402 1 83.94 325 GLY B N 1
ATOM 5971 C CA . GLY B 1 325 ? -19.469 25.312 -8.219 1 83.94 325 GLY B CA 1
ATOM 5972 C C . GLY B 1 325 ? -19.453 23.797 -8.125 1 83.94 325 GLY B C 1
ATOM 5973 O O . GLY B 1 325 ? -20.312 23.125 -8.703 1 83.94 325 GLY B O 1
ATOM 5974 N N . LEU B 1 326 ? -18.484 23.25 -7.543 1 87.69 326 LEU B N 1
ATOM 5975 C CA . LEU B 1 326 ? -18.422 21.812 -7.359 1 87.69 326 LEU B CA 1
ATOM 5976 C C . LEU B 1 326 ? -18.469 21.438 -5.875 1 87.69 326 LEU B C 1
ATOM 5978 O O . LEU B 1 326 ? -17.438 21.406 -5.207 1 87.69 326 LEU B O 1
ATOM 5982 N N . ASP B 1 327 ? -19.516 21.062 -5.328 1 85.19 327 ASP B N 1
ATOM 5983 C CA . ASP B 1 327 ? -19.766 20.859 -3.906 1 85.19 327 ASP B CA 1
ATOM 5984 C C . ASP B 1 327 ? -19 19.641 -3.391 1 85.19 327 ASP B C 1
ATOM 5986 O O . ASP B 1 327 ? -18.672 19.562 -2.203 1 85.19 327 ASP B O 1
ATOM 5990 N N . TRP B 1 328 ? -18.672 18.734 -4.289 1 85 328 TRP B N 1
ATOM 5991 C CA . TRP B 1 328 ? -18.031 17.5 -3.854 1 85 328 TRP B CA 1
ATOM 5992 C C . TRP B 1 328 ? -16.516 17.625 -3.938 1 85 328 TRP B C 1
ATOM 5994 O O . TRP B 1 328 ? -15.781 16.781 -3.4 1 85 328 TRP B O 1
ATOM 6004 N N . PHE B 1 329 ? -16 18.688 -4.559 1 92.38 329 PHE B N 1
ATOM 6005 C CA . PHE B 1 329 ? -14.594 18.781 -4.906 1 92.38 329 PHE B CA 1
ATOM 6006 C C . PHE B 1 329 ? -13.82 19.547 -3.838 1 92.38 329 PHE B C 1
ATOM 6008 O O . PHE B 1 329 ? -14.148 20.688 -3.521 1 92.38 329 PHE B O 1
ATOM 6015 N N . PRO B 1 330 ? -12.789 18.922 -3.252 1 94.62 330 PRO B N 1
ATOM 6016 C CA . PRO B 1 330 ? -11.984 19.578 -2.217 1 94.62 330 PRO B CA 1
ATOM 6017 C C . PRO B 1 330 ? -11 20.594 -2.793 1 94.62 330 PRO B C 1
ATOM 6019 O O . PRO B 1 330 ? -9.789 20.359 -2.773 1 94.62 330 PRO B O 1
ATOM 6022 N N . SER B 1 331 ? -11.484 21.734 -3.166 1 95.06 331 SER B N 1
ATOM 6023 C CA . SER B 1 331 ? -10.703 22.766 -3.842 1 95.06 331 SER B CA 1
ATOM 6024 C C . SER B 1 331 ? -9.648 23.359 -2.908 1 95.06 331 SER B C 1
ATOM 6026 O O . SER B 1 331 ? -8.57 23.75 -3.352 1 95.06 331 SER B O 1
ATOM 6028 N N . GLY B 1 332 ? -10 23.469 -1.637 1 95.38 332 GLY B N 1
ATOM 6029 C CA . GLY B 1 332 ? -9.039 24 -0.679 1 95.38 332 GLY B CA 1
ATOM 6030 C C . GLY B 1 332 ? -7.801 23.141 -0.543 1 95.38 332 GLY B C 1
ATOM 6031 O O . GLY B 1 332 ? -6.68 23.641 -0.553 1 95.38 332 GLY B O 1
ATOM 6032 N N . THR B 1 333 ? -8.031 21.828 -0.419 1 96.25 333 THR B N 1
ATOM 6033 C CA . THR B 1 333 ? -6.922 20.891 -0.317 1 96.25 333 THR B CA 1
ATOM 6034 C C . THR B 1 333 ? -6.082 20.906 -1.593 1 96.25 333 THR B C 1
ATOM 6036 O O . THR B 1 333 ? -4.855 20.828 -1.535 1 96.25 333 THR B O 1
ATOM 6039 N N . LEU B 1 334 ? -6.758 21.016 -2.725 1 97.38 334 LEU B N 1
ATOM 6040 C CA . LEU B 1 334 ? -6.047 21.109 -3.994 1 97.38 334 LEU B CA 1
ATOM 6041 C C . LEU B 1 334 ? -5.133 22.328 -4.012 1 97.38 334 LEU B C 1
ATOM 6043 O O . LEU B 1 334 ? -3.963 22.219 -4.395 1 97.38 334 LEU B O 1
ATOM 6047 N N . MET B 1 335 ? -5.645 23.422 -3.607 1 97.75 335 MET B N 1
ATOM 6048 C CA . MET B 1 335 ? -4.871 24.656 -3.609 1 97.75 335 MET B CA 1
ATOM 6049 C C . MET B 1 335 ? -3.645 24.547 -2.709 1 97.75 335 MET B C 1
ATOM 6051 O O . MET B 1 335 ? -2.547 24.953 -3.092 1 97.75 335 MET B O 1
ATOM 6055 N N . ALA B 1 336 ? -3.865 24 -1.526 1 98.31 336 ALA B N 1
ATOM 6056 C CA . ALA B 1 336 ? -2.768 23.844 -0.577 1 98.31 336 ALA B CA 1
ATOM 6057 C C . ALA B 1 336 ? -1.678 22.938 -1.151 1 98.31 336 ALA B C 1
ATOM 6059 O O . ALA B 1 336 ? -0.492 23.281 -1.098 1 98.31 336 ALA B O 1
ATOM 6060 N N . ASN B 1 337 ? -2.041 21.844 -1.737 1 98.56 337 ASN B N 1
ATOM 6061 C CA . ASN B 1 337 ? -1.092 20.875 -2.289 1 98.56 337 ASN B CA 1
ATOM 6062 C C . ASN B 1 337 ? -0.362 21.453 -3.504 1 98.56 337 ASN B C 1
ATOM 6064 O O . ASN B 1 337 ? 0.846 21.25 -3.652 1 98.56 337 ASN B O 1
ATOM 6068 N N . VAL B 1 338 ? -1.064 22.172 -4.309 1 98.62 338 VAL B N 1
ATOM 6069 C CA . VAL B 1 338 ? -0.451 22.75 -5.5 1 98.62 338 VAL B CA 1
ATOM 6070 C C . VAL B 1 338 ? 0.549 23.828 -5.09 1 98.62 338 VAL B C 1
ATOM 6072 O O . VAL B 1 338 ? 1.667 23.875 -5.605 1 98.62 338 VAL B O 1
ATOM 6075 N N . MET B 1 339 ? 0.123 24.656 -4.176 1 98.69 339 MET B N 1
ATOM 6076 C CA . MET B 1 339 ? 1.008 25.703 -3.689 1 98.69 339 MET B CA 1
ATOM 6077 C C . MET B 1 339 ? 2.273 25.109 -3.076 1 98.69 339 MET B C 1
ATOM 6079 O O . MET B 1 339 ? 3.379 25.594 -3.342 1 98.69 339 MET B O 1
ATOM 6083 N N . SER B 1 340 ? 2.074 24.125 -2.307 1 98.81 340 SER B N 1
ATOM 6084 C CA . SER B 1 340 ? 3.207 23.516 -1.631 1 98.81 340 SER B CA 1
ATOM 6085 C C . SER B 1 340 ? 4.148 22.844 -2.629 1 98.81 340 SER B C 1
ATOM 6087 O O . SER B 1 340 ? 5.371 22.938 -2.504 1 98.81 340 SER B O 1
ATOM 6089 N N . CYS B 1 341 ? 3.607 22.141 -3.605 1 98.62 341 CYS B N 1
ATOM 6090 C CA . CYS B 1 341 ? 4.422 21.469 -4.605 1 98.62 341 CYS B CA 1
ATOM 6091 C C . CYS B 1 341 ? 5.215 22.469 -5.438 1 98.62 341 CYS B C 1
ATOM 6093 O O . CYS B 1 341 ? 6.363 22.203 -5.801 1 98.62 341 CYS B O 1
ATOM 6095 N N . THR B 1 342 ? 4.613 23.594 -5.707 1 98.62 342 THR B N 1
ATOM 6096 C CA . THR B 1 342 ? 5.305 24.656 -6.445 1 98.62 342 THR B CA 1
ATOM 6097 C C . THR B 1 342 ? 6.477 25.203 -5.633 1 98.62 342 THR B C 1
ATOM 6099 O O . THR B 1 342 ? 7.594 25.312 -6.141 1 98.62 342 THR B O 1
ATOM 6102 N N . LEU B 1 343 ? 6.211 25.453 -4.43 1 98.56 343 LEU B N 1
ATOM 6103 C CA . LEU B 1 343 ? 7.215 26.078 -3.568 1 98.56 343 LEU B CA 1
ATOM 6104 C C . LEU B 1 343 ? 8.352 25.094 -3.281 1 98.56 343 LEU B C 1
ATOM 6106 O O . LEU B 1 343 ? 9.523 25.469 -3.334 1 98.56 343 LEU B O 1
ATOM 6110 N N . ILE B 1 344 ? 8.008 23.875 -2.984 1 98 344 ILE B N 1
ATOM 6111 C CA . ILE B 1 344 ? 9.039 22.906 -2.588 1 98 344 ILE B CA 1
ATOM 6112 C C . ILE B 1 344 ? 9.953 22.625 -3.771 1 98 344 ILE B C 1
ATOM 6114 O O . ILE B 1 344 ? 11.148 22.375 -3.594 1 98 344 ILE B O 1
ATOM 6118 N N . SER B 1 345 ? 9.398 22.594 -4.961 1 97.81 345 SER B N 1
ATOM 6119 C CA . SER B 1 345 ? 10.219 22.391 -6.156 1 97.81 345 SER B CA 1
ATOM 6120 C C . SER B 1 345 ? 11.258 23.5 -6.305 1 97.81 345 SER B C 1
ATOM 6122 O O . SER B 1 345 ? 12.414 23.219 -6.637 1 97.81 345 SER B O 1
ATOM 6124 N N . ILE B 1 346 ? 10.844 24.703 -6.035 1 97.69 346 ILE B N 1
ATOM 6125 C CA . ILE B 1 346 ? 11.75 25.844 -6.102 1 97.69 346 ILE B CA 1
ATOM 6126 C C . ILE B 1 346 ? 12.812 25.719 -5.012 1 97.69 346 ILE B C 1
ATOM 6128 O O . ILE B 1 346 ? 14 25.953 -5.266 1 97.69 346 ILE B O 1
ATOM 6132 N N . LEU B 1 347 ? 12.43 25.375 -3.869 1 97.31 347 LEU B N 1
ATOM 6133 C CA . LEU B 1 347 ? 13.352 25.25 -2.744 1 97.31 347 LEU B CA 1
ATOM 6134 C C . LEU B 1 347 ? 14.359 24.141 -2.98 1 97.31 347 LEU B C 1
ATOM 6136 O O . LEU B 1 347 ? 15.531 24.266 -2.625 1 97.31 347 LEU B O 1
ATOM 6140 N N . TYR B 1 348 ? 13.906 23.031 -3.557 1 95.44 348 TYR B N 1
ATOM 6141 C CA . TYR B 1 348 ? 14.82 21.938 -3.879 1 95.44 348 TYR B CA 1
ATOM 6142 C C . TYR B 1 348 ? 15.836 22.359 -4.93 1 95.44 348 TYR B C 1
ATOM 6144 O O . TYR B 1 348 ? 17 21.953 -4.871 1 95.44 348 TYR B O 1
ATOM 6152 N N . LEU B 1 349 ? 15.359 23.172 -5.859 1 95.12 349 LEU B N 1
ATOM 6153 C CA . LEU B 1 349 ? 16.266 23.734 -6.855 1 95.12 349 LEU B CA 1
ATOM 6154 C C . LEU B 1 349 ? 17.344 24.578 -6.195 1 95.12 349 LEU B C 1
ATOM 6156 O O . LEU B 1 349 ? 18.516 24.5 -6.551 1 95.12 349 LEU B O 1
ATOM 6160 N N . LEU B 1 350 ? 16.984 25.344 -5.234 1 94.81 350 LEU B N 1
ATOM 6161 C CA . LEU B 1 350 ? 17.922 26.219 -4.523 1 94.81 350 LEU B CA 1
ATOM 6162 C C . LEU B 1 350 ? 18.891 25.406 -3.68 1 94.81 350 LEU B C 1
ATOM 6164 O O . LEU B 1 350 ? 20.078 25.75 -3.59 1 94.81 350 LEU B O 1
ATOM 6168 N N . LEU B 1 351 ? 18.453 24.344 -3.131 1 93.5 351 LEU B N 1
ATOM 6169 C CA . LEU B 1 351 ? 19.25 23.547 -2.193 1 93.5 351 LEU B CA 1
ATOM 6170 C C . LEU B 1 351 ? 20.203 22.625 -2.936 1 93.5 351 LEU B C 1
ATOM 6172 O O . LEU B 1 351 ? 21.328 22.406 -2.5 1 93.5 351 LEU B O 1
ATOM 6176 N N . TYR B 1 352 ? 19.75 22.078 -4.102 1 93.25 352 TYR B N 1
ATOM 6177 C CA . TYR B 1 352 ? 20.484 20.953 -4.676 1 93.25 352 TYR B CA 1
ATOM 6178 C C . TYR B 1 352 ? 20.859 21.234 -6.125 1 93.25 352 TYR B C 1
ATOM 6180 O O . TYR B 1 352 ? 21.625 20.469 -6.734 1 93.25 352 TYR B O 1
ATOM 6188 N N . GLY B 1 353 ? 20.344 22.312 -6.68 1 93.44 353 GLY B N 1
ATOM 6189 C CA . GLY B 1 353 ? 20.719 22.672 -8.039 1 93.44 353 GLY B CA 1
ATOM 6190 C C . GLY B 1 353 ? 22.172 23.078 -8.172 1 93.44 353 GLY B C 1
ATOM 6191 O O . GLY B 1 353 ? 22.703 23.797 -7.316 1 93.44 353 GLY B O 1
ATOM 6192 N N . ILE B 1 354 ? 22.766 22.625 -9.211 1 92.12 354 ILE B N 1
ATOM 6193 C CA . ILE B 1 354 ? 24.188 22.891 -9.438 1 92.12 354 ILE B CA 1
ATOM 6194 C C . ILE B 1 354 ? 24.359 24.266 -10.062 1 92.12 354 ILE B C 1
ATOM 6196 O O . ILE B 1 354 ? 23.672 24.609 -11.023 1 92.12 354 ILE B O 1
ATOM 6200 N N . LYS B 1 355 ? 25.156 25 -9.453 1 90.69 355 LYS B N 1
ATOM 6201 C CA . LYS B 1 355 ? 25.594 26.297 -9.992 1 90.69 355 LYS B CA 1
ATOM 6202 C C . LYS B 1 355 ? 27.109 26.453 -9.875 1 90.69 355 LYS B C 1
ATOM 6204 O O . LYS B 1 355 ? 27.625 26.781 -8.805 1 90.69 355 LYS B O 1
ATOM 6209 N N . GLY B 1 356 ? 27.75 26.219 -11.102 1 86.75 356 GLY B N 1
ATOM 6210 C CA . GLY B 1 356 ? 29.219 26.203 -11.062 1 86.75 356 GLY B CA 1
ATOM 6211 C C . GLY B 1 356 ? 29.781 25 -10.328 1 86.75 356 GLY B C 1
ATOM 6212 O O . GLY B 1 356 ? 29.484 23.859 -10.68 1 86.75 356 GLY B O 1
ATOM 6213 N N . ALA B 1 357 ? 30.469 25.219 -9.281 1 83.25 357 ALA B N 1
ATOM 6214 C CA . ALA B 1 357 ? 31.094 24.125 -8.539 1 83.25 357 ALA B CA 1
ATOM 6215 C C . ALA B 1 357 ? 30.328 23.828 -7.254 1 83.25 357 ALA B C 1
ATOM 6217 O O . ALA B 1 357 ? 30.797 23.031 -6.426 1 83.25 357 ALA B O 1
ATOM 6218 N N . ALA B 1 358 ? 29.234 24.531 -7.129 1 88.12 358 ALA B N 1
ATOM 6219 C CA . ALA B 1 358 ? 28.469 24.359 -5.895 1 88.12 358 ALA B CA 1
ATOM 6220 C C . ALA B 1 358 ? 26.969 24.406 -6.168 1 88.12 358 ALA B C 1
ATOM 6222 O O . ALA B 1 358 ? 26.531 24.281 -7.316 1 88.12 358 ALA B O 1
ATOM 6223 N N . THR B 1 359 ? 26.203 24.453 -5.07 1 90.69 359 THR B N 1
ATOM 6224 C CA . THR B 1 359 ? 24.766 24.609 -5.195 1 90.69 359 THR B CA 1
ATOM 6225 C C . THR B 1 359 ? 24.375 26.078 -5.285 1 90.69 359 THR B C 1
ATOM 6227 O O . THR B 1 359 ? 25.219 26.953 -5.055 1 90.69 359 THR B O 1
ATOM 6230 N N . ILE B 1 360 ? 23.219 26.375 -5.613 1 90.06 360 ILE B N 1
ATOM 6231 C CA . ILE B 1 360 ? 22.766 27.75 -5.773 1 90.06 360 ILE B CA 1
ATOM 6232 C C . ILE B 1 360 ? 22.859 28.5 -4.438 1 90.06 360 ILE B C 1
ATOM 6234 O O . ILE B 1 360 ? 23.375 29.609 -4.379 1 90.06 360 ILE B O 1
ATOM 6238 N N . VAL B 1 361 ? 22.406 27.812 -3.35 1 90.81 361 VAL B N 1
ATOM 6239 C CA . VAL B 1 361 ? 22.562 28.344 -1.995 1 90.81 361 VAL B CA 1
ATOM 6240 C C . VAL B 1 361 ? 23.672 27.578 -1.269 1 90.81 361 VAL B C 1
ATOM 6242 O O . VAL B 1 361 ? 23.625 26.359 -1.133 1 90.81 361 VAL B O 1
ATOM 6245 N N . THR B 1 362 ? 24.75 28.297 -0.748 1 88 362 THR B N 1
ATOM 6246 C CA . THR B 1 362 ? 25.922 27.641 -0.194 1 88 362 THR B CA 1
ATOM 6247 C C . THR B 1 362 ? 26.062 27.938 1.295 1 88 362 THR B C 1
ATOM 6249 O O . THR B 1 362 ? 26.625 27.141 2.047 1 88 362 THR B O 1
ATOM 6252 N N . GLY B 1 363 ? 25.594 29.031 1.824 1 90.12 363 GLY B N 1
ATOM 6253 C CA . GLY B 1 363 ? 25.75 29.375 3.23 1 90.12 363 GLY B CA 1
ATOM 6254 C C . GLY B 1 363 ? 25.031 28.406 4.156 1 90.12 363 GLY B C 1
ATOM 6255 O O . GLY B 1 363 ? 23.906 28 3.889 1 90.12 363 GLY B O 1
ATOM 6256 N N . GLN B 1 364 ? 25.719 28.016 5.16 1 89.38 364 GLN B N 1
ATOM 6257 C CA . GLN B 1 364 ? 25.188 27.031 6.09 1 89.38 364 GLN B CA 1
ATOM 6258 C C . GLN B 1 364 ? 23.859 27.516 6.695 1 89.38 364 GLN B C 1
ATOM 6260 O O . GLN B 1 364 ? 22.906 26.75 6.777 1 89.38 364 GLN B O 1
ATOM 6265 N N . VAL B 1 365 ? 23.844 28.75 7.125 1 90.5 365 VAL B N 1
ATOM 6266 C CA . VAL B 1 365 ? 22.656 29.312 7.766 1 90.5 365 VAL B CA 1
ATOM 6267 C C . VAL B 1 365 ? 21.531 29.422 6.742 1 90.5 365 VAL B C 1
ATOM 6269 O O . VAL B 1 365 ? 20.391 29.094 7.035 1 90.5 365 VAL B O 1
ATOM 6272 N N . HIS B 1 366 ? 21.922 29.875 5.535 1 92.69 366 HIS B N 1
ATOM 6273 C CA . HIS B 1 366 ? 20.938 30.031 4.477 1 92.69 366 HIS B CA 1
ATOM 6274 C C . HIS B 1 366 ? 20.344 28.688 4.082 1 92.69 366 HIS B C 1
ATOM 6276 O O . HIS B 1 366 ? 19.125 28.562 3.887 1 92.69 366 HIS B O 1
ATOM 6282 N N . ARG B 1 367 ? 21.141 27.719 4.023 1 92.62 367 ARG B N 1
ATOM 6283 C CA . ARG B 1 367 ? 20.672 26.391 3.678 1 92.62 367 ARG B CA 1
ATOM 6284 C C . ARG B 1 367 ? 19.766 25.828 4.762 1 92.62 367 ARG B C 1
ATOM 6286 O O . ARG B 1 367 ? 18.781 25.156 4.465 1 92.62 367 ARG B O 1
ATOM 6293 N N . MET B 1 368 ? 20.125 26.125 5.934 1 92.62 368 MET B N 1
ATOM 6294 C CA . MET B 1 368 ? 19.328 25.656 7.062 1 92.62 368 MET B CA 1
ATOM 6295 C C . MET B 1 368 ? 17.922 26.266 7.008 1 92.62 368 MET B C 1
ATOM 6297 O O . MET B 1 368 ? 16.938 25.547 7.215 1 92.62 368 MET B O 1
ATOM 6301 N N . ILE B 1 369 ? 17.859 27.5 6.715 1 94.12 369 ILE B N 1
ATOM 6302 C CA . ILE B 1 369 ? 16.578 28.203 6.684 1 94.12 369 ILE B CA 1
ATOM 6303 C C . ILE B 1 369 ? 15.734 27.703 5.512 1 94.12 369 ILE B C 1
ATOM 6305 O O . ILE B 1 369 ? 14.531 27.484 5.645 1 94.12 369 ILE B O 1
ATOM 6309 N N . VAL B 1 370 ? 16.375 27.453 4.355 1 95.94 370 VAL B N 1
ATOM 6310 C CA . VAL B 1 370 ? 15.68 26.953 3.184 1 95.94 370 VAL B CA 1
ATOM 6311 C C . VAL B 1 370 ? 15.164 25.531 3.459 1 95.94 370 VAL B C 1
ATOM 6313 O O . VAL B 1 370 ? 14.031 25.203 3.102 1 95.94 370 VAL B O 1
ATOM 6316 N N . ASN B 1 371 ? 15.961 24.75 4.105 1 94.44 371 ASN B N 1
ATOM 6317 C CA . ASN B 1 371 ? 15.539 23.406 4.477 1 94.44 371 ASN B CA 1
ATOM 6318 C C . ASN B 1 371 ? 14.383 23.438 5.473 1 94.44 371 ASN B C 1
ATOM 6320 O O . ASN B 1 371 ? 13.477 22.594 5.402 1 94.44 371 ASN B O 1
ATOM 6324 N N . ALA B 1 372 ? 14.461 24.344 6.395 1 95.94 372 ALA B N 1
ATOM 6325 C CA . ALA B 1 372 ? 13.406 24.484 7.391 1 95.94 372 ALA B CA 1
ATOM 6326 C C . ALA B 1 372 ? 12.086 24.906 6.738 1 95.94 372 ALA B C 1
ATOM 6328 O O . ALA B 1 372 ? 11.016 24.438 7.145 1 95.94 372 ALA B O 1
ATOM 6329 N N . PHE B 1 373 ? 12.203 25.734 5.797 1 96.88 373 PHE B N 1
ATOM 6330 C CA . PHE B 1 373 ? 11.016 26.156 5.07 1 96.88 373 PHE B CA 1
ATOM 6331 C C . PHE B 1 373 ? 10.438 25 4.254 1 96.88 373 PHE B C 1
ATOM 6333 O O . PHE B 1 373 ? 9.219 24.844 4.18 1 96.88 373 PHE B O 1
ATOM 6340 N N . SER B 1 374 ? 11.273 24.203 3.648 1 96.5 374 SER B N 1
ATOM 6341 C CA . SER B 1 374 ? 10.852 23.062 2.854 1 96.5 374 SER B CA 1
ATOM 6342 C C . SER B 1 374 ? 10.211 21.984 3.729 1 96.5 374 SER B C 1
ATOM 6344 O O . SER B 1 374 ? 9.086 21.562 3.465 1 96.5 374 SER B O 1
ATOM 6346 N N . ALA B 1 375 ? 10.812 21.641 4.812 1 95.62 375 ALA B N 1
ATOM 6347 C CA . ALA B 1 375 ? 10.359 20.547 5.684 1 95.62 375 ALA B CA 1
ATOM 6348 C C . ALA B 1 375 ? 9.188 21 6.555 1 95.62 375 ALA B C 1
ATOM 6350 O O . ALA B 1 375 ? 8.273 20.234 6.828 1 95.62 375 ALA B O 1
ATOM 6351 N N . GLY B 1 376 ? 9.305 22.25 7 1 97.44 376 GLY B N 1
ATOM 6352 C CA . GLY B 1 376 ? 8.297 22.734 7.926 1 97.44 376 GLY B CA 1
ATOM 6353 C C . GLY B 1 376 ? 7.094 23.359 7.23 1 97.44 376 GLY B C 1
ATOM 6354 O O . GLY B 1 376 ? 5.988 22.812 7.297 1 97.44 376 GLY B O 1
ATOM 6355 N N . PHE B 1 377 ? 7.348 24.422 6.5 1 98.25 377 PHE B N 1
ATOM 6356 C CA . PHE B 1 377 ? 6.254 25.172 5.891 1 98.25 377 PHE B CA 1
ATOM 6357 C C . PHE B 1 377 ? 5.59 24.359 4.785 1 98.25 377 PHE B C 1
ATOM 6359 O O . PHE B 1 377 ? 4.383 24.109 4.828 1 98.25 377 PHE B O 1
ATOM 6366 N N . CYS B 1 378 ? 6.359 23.891 3.803 1 98.31 378 CYS B N 1
ATOM 6367 C CA . CYS B 1 378 ? 5.793 23.125 2.697 1 98.31 378 CYS B CA 1
ATOM 6368 C C . CYS B 1 378 ? 5.25 21.781 3.18 1 98.31 378 CYS B C 1
ATOM 6370 O O . CYS B 1 378 ? 4.207 21.328 2.713 1 98.31 378 CYS B O 1
ATOM 6372 N N . GLY B 1 379 ? 5.941 21.172 4.102 1 97.69 379 GLY B N 1
ATOM 6373 C CA . GLY B 1 379 ? 5.477 19.922 4.672 1 97.69 379 GLY B CA 1
ATOM 6374 C C . GLY B 1 379 ? 4.125 20.031 5.352 1 97.69 379 GLY B C 1
ATOM 6375 O O . GLY B 1 379 ? 3.268 19.156 5.195 1 97.69 379 GLY B O 1
ATOM 6376 N N . ALA B 1 380 ? 3.957 21.094 6.031 1 98.44 380 ALA B N 1
ATOM 6377 C CA . ALA B 1 380 ? 2.715 21.281 6.777 1 98.44 380 ALA B CA 1
ATOM 6378 C C . ALA B 1 380 ? 1.625 21.875 5.887 1 98.44 380 ALA B C 1
ATOM 6380 O O . ALA B 1 380 ? 0.434 21.734 6.176 1 98.44 380 ALA B O 1
ATOM 6381 N N . LEU B 1 381 ? 2.039 22.5 4.844 1 98.56 381 LEU B N 1
ATOM 6382 C CA . LEU B 1 381 ? 1.079 23.094 3.916 1 98.56 381 LEU B CA 1
ATOM 6383 C C . LEU B 1 381 ? 0.421 22 3.062 1 98.56 381 LEU B C 1
ATOM 6385 O O . LEU B 1 381 ? -0.751 22.125 2.697 1 98.56 381 LEU B O 1
ATOM 6389 N N . SER B 1 382 ? 1.126 21 2.74 1 98.5 382 SER B N 1
ATOM 6390 C CA . SER B 1 382 ? 0.57 19.906 1.953 1 98.5 382 SER B CA 1
ATOM 6391 C C . SER B 1 382 ? 0.16 18.734 2.846 1 98.5 382 SER B C 1
ATOM 6393 O O . SER B 1 382 ? 0.614 18.625 3.986 1 98.5 382 SER B O 1
ATOM 6395 N N . THR B 1 383 ? -0.749 17.906 2.381 1 98 383 THR B N 1
ATOM 6396 C CA . THR B 1 383 ? -1.239 16.812 3.217 1 98 383 THR B CA 1
ATOM 6397 C C . THR B 1 383 ? -1.663 15.625 2.361 1 98 383 THR B C 1
ATOM 6399 O O . THR B 1 383 ? -2.287 15.797 1.312 1 98 383 THR B O 1
ATOM 6402 N N . THR B 1 384 ? -1.258 14.453 2.783 1 98.44 384 THR B N 1
ATOM 6403 C CA . THR B 1 384 ? -1.699 13.203 2.176 1 98.44 384 THR B CA 1
ATOM 6404 C C . THR B 1 384 ? -2.852 12.586 2.967 1 98.44 384 THR B C 1
ATOM 6406 O O . THR B 1 384 ? -3.729 11.938 2.395 1 98.44 384 THR B O 1
ATOM 6409 N N . SER B 1 385 ? -2.871 12.82 4.266 1 98.06 385 SER B N 1
ATOM 6410 C CA . SER B 1 385 ? -3.893 12.219 5.113 1 98.06 385 SER B CA 1
ATOM 6411 C C . SER B 1 385 ? -5.281 12.734 4.762 1 98.06 385 SER B C 1
ATOM 6413 O O . SER B 1 385 ? -6.223 11.953 4.598 1 98.06 385 SER B O 1
ATOM 6415 N N . SER B 1 386 ? -5.395 14.117 4.582 1 96.12 386 SER B N 1
ATOM 6416 C CA . SER B 1 386 ? -6.672 14.688 4.16 1 96.12 386 SER B CA 1
ATOM 6417 C C . SER B 1 386 ? -7.031 14.258 2.74 1 96.12 386 SER B C 1
ATOM 6419 O O . SER B 1 386 ? -8.195 13.984 2.443 1 96.12 386 SER B O 1
ATOM 6421 N N . PHE B 1 387 ? -6.039 14.25 1.906 1 97.06 387 PHE B N 1
ATOM 6422 C CA . PHE B 1 387 ? -6.242 13.844 0.522 1 97.06 387 PHE B CA 1
ATOM 6423 C C . PHE B 1 387 ? -6.812 12.43 0.456 1 97.06 387 PHE B C 1
ATOM 6425 O O . PHE B 1 387 ? -7.801 12.188 -0.243 1 97.06 387 PHE B O 1
ATOM 6432 N N . VAL B 1 388 ? -6.23 11.453 1.191 1 97.25 388 VAL B N 1
ATOM 6433 C CA . VAL B 1 388 ? -6.664 10.062 1.224 1 97.25 388 VAL B CA 1
ATOM 6434 C C . VAL B 1 388 ? -8.047 9.969 1.867 1 97.25 388 VAL B C 1
ATOM 6436 O O . VAL B 1 388 ? -8.898 9.203 1.408 1 97.25 388 VAL B O 1
ATOM 6439 N N . ASN B 1 389 ? -8.234 10.711 2.967 1 95.62 389 ASN B N 1
ATOM 6440 C CA . ASN B 1 389 ? -9.531 10.75 3.621 1 95.62 389 ASN B CA 1
ATOM 6441 C C . ASN B 1 389 ? -10.633 11.195 2.66 1 95.62 389 ASN B C 1
ATOM 6443 O O . ASN B 1 389 ? -11.711 10.609 2.629 1 95.62 389 ASN B O 1
ATOM 6447 N N . GLU B 1 390 ? -10.359 12.219 1.916 1 94.69 390 GLU B N 1
ATOM 6448 C CA . GLU B 1 390 ? -11.32 12.742 0.952 1 94.69 390 GLU B CA 1
ATOM 6449 C C . GLU B 1 390 ? -11.57 11.75 -0.179 1 94.69 390 GLU B C 1
ATOM 6451 O O . GLU B 1 390 ? -12.711 11.539 -0.59 1 94.69 390 GLU B O 1
ATOM 6456 N N . LEU B 1 391 ? -10.523 11.125 -0.673 1 94.38 391 LEU B N 1
ATOM 6457 C CA . LEU B 1 391 ? -10.664 10.125 -1.725 1 94.38 391 LEU B CA 1
ATOM 6458 C C . LEU B 1 391 ? -11.523 8.961 -1.254 1 94.38 391 LEU B C 1
ATOM 6460 O O . LEU B 1 391 ? -12.383 8.477 -1.999 1 94.38 391 LEU B O 1
ATOM 6464 N N . TYR B 1 392 ? -11.258 8.555 -0.062 1 91.56 392 TYR B N 1
ATOM 6465 C CA . TYR B 1 392 ? -11.969 7.414 0.501 1 91.56 392 TYR B CA 1
ATOM 6466 C C . TYR B 1 392 ? -13.461 7.719 0.639 1 91.56 392 TYR B C 1
ATOM 6468 O O . TYR B 1 392 ? -14.297 6.828 0.471 1 91.56 392 TYR B O 1
ATOM 6476 N N . ASN B 1 393 ? -13.758 8.969 0.903 1 88.88 393 ASN B N 1
ATOM 6477 C CA . ASN B 1 393 ? -15.133 9.312 1.236 1 88.88 393 ASN B CA 1
ATOM 6478 C C . ASN B 1 393 ? -15.906 9.781 0.006 1 88.88 393 ASN B C 1
ATOM 6480 O O . ASN B 1 393 ? -17.094 10.094 0.097 1 88.88 393 ASN B O 1
ATOM 6484 N N . LEU B 1 394 ? -15.242 9.883 -1.069 1 88.25 394 LEU B N 1
ATOM 6485 C CA . LEU B 1 394 ? -15.953 10.164 -2.312 1 88.25 394 LEU B CA 1
ATOM 6486 C C . LEU B 1 394 ? -16.656 8.914 -2.83 1 88.25 394 LEU B C 1
ATOM 6488 O O . LEU B 1 394 ? -16.031 7.871 -3.01 1 88.25 394 LEU B O 1
ATOM 6492 N N . ASP B 1 395 ? -17.859 8.977 -3.098 1 77.31 395 ASP B N 1
ATOM 6493 C CA . ASP B 1 395 ? -18.719 7.82 -3.348 1 77.31 395 ASP B CA 1
ATOM 6494 C C . ASP B 1 395 ? -18.547 7.309 -4.773 1 77.31 395 ASP B C 1
ATOM 6496 O O . ASP B 1 395 ? -18.594 6.102 -5.016 1 77.31 395 ASP B O 1
ATOM 6500 N N . TYR B 1 396 ? -18.328 8.234 -5.66 1 81.94 396 TYR B N 1
ATOM 6501 C CA . TYR B 1 396 ? -18.297 7.832 -7.059 1 81.94 396 TYR B CA 1
ATOM 6502 C C . TYR B 1 396 ? -16.875 7.684 -7.562 1 81.94 396 TYR B C 1
ATOM 6504 O O . TYR B 1 396 ? -16.047 8.57 -7.359 1 81.94 396 TYR B O 1
ATOM 6512 N N . PRO B 1 397 ? -16.688 6.551 -8.234 1 87.44 397 PRO B N 1
ATOM 6513 C CA . PRO B 1 397 ? -15.336 6.316 -8.75 1 87.44 397 PRO B CA 1
ATOM 6514 C C . PRO B 1 397 ? -14.859 7.426 -9.688 1 87.44 397 PRO B C 1
ATOM 6516 O O . PRO B 1 397 ? -13.68 7.785 -9.672 1 87.44 397 PRO B O 1
ATOM 6519 N N . PHE B 1 398 ? -15.734 7.973 -10.461 1 88.38 398 PHE B N 1
ATOM 6520 C CA . PHE B 1 398 ? -15.344 9.031 -11.383 1 88.38 398 PHE B CA 1
ATOM 6521 C C . PHE B 1 398 ? -14.867 10.266 -10.625 1 88.38 398 PHE B C 1
ATOM 6523 O O . PHE B 1 398 ? -13.938 10.945 -11.055 1 88.38 398 PHE B O 1
ATOM 6530 N N . GLN B 1 399 ? -15.594 10.539 -9.539 1 90.69 399 GLN B N 1
ATOM 6531 C CA . GLN B 1 399 ? -15.188 11.664 -8.703 1 90.69 399 GLN B CA 1
ATOM 6532 C C . GLN B 1 399 ? -13.852 11.383 -8.016 1 90.69 399 GLN B C 1
ATOM 6534 O O . GLN B 1 399 ? -12.984 12.258 -7.965 1 90.69 399 GLN B O 1
ATOM 6539 N N . ARG B 1 400 ? -13.711 10.141 -7.566 1 93.62 400 ARG B N 1
ATOM 6540 C CA . ARG B 1 400 ? -12.508 9.742 -6.84 1 93.62 400 ARG B CA 1
ATOM 6541 C C . ARG B 1 400 ? -11.281 9.836 -7.73 1 93.62 400 ARG B C 1
ATOM 6543 O O . ARG B 1 400 ? -10.281 10.469 -7.363 1 93.62 400 ARG B O 1
ATOM 6550 N N . TYR B 1 401 ? -11.32 9.297 -8.898 1 93.94 401 TYR B N 1
ATOM 6551 C CA . TYR B 1 401 ? -10.156 9.234 -9.773 1 93.94 401 TYR B CA 1
ATOM 6552 C C . TYR B 1 401 ? -9.969 10.547 -10.523 1 93.94 401 TYR B C 1
ATOM 6554 O O . TYR B 1 401 ? -8.859 10.891 -10.922 1 93.94 401 TYR B O 1
ATOM 6562 N N . GLY B 1 402 ? -11.102 11.273 -10.766 1 94.44 402 GLY B N 1
ATOM 6563 C CA . GLY B 1 402 ? -10.961 12.633 -11.281 1 94.44 402 GLY B CA 1
ATOM 6564 C C . GLY B 1 402 ? -10.203 13.547 -10.336 1 94.44 402 GLY B C 1
ATOM 6565 O O . GLY B 1 402 ? -9.273 14.242 -10.742 1 94.44 402 GLY B O 1
ATOM 6566 N N . TYR B 1 403 ? -10.672 13.531 -9.062 1 95.75 403 TYR B N 1
ATOM 6567 C CA . TYR B 1 403 ? -10.008 14.336 -8.039 1 95.75 403 TYR B CA 1
ATOM 6568 C C . TYR B 1 403 ? -8.547 13.945 -7.895 1 95.75 403 TYR B C 1
ATOM 6570 O O . TYR B 1 403 ? -7.668 14.812 -7.824 1 95.75 403 TYR B O 1
ATOM 6578 N N . PHE B 1 404 ? -8.273 12.648 -7.879 1 97.5 404 PHE B N 1
ATOM 6579 C CA . PHE B 1 404 ? -6.902 12.164 -7.785 1 97.5 404 PHE B CA 1
ATOM 6580 C C . PHE B 1 404 ? -6.074 12.664 -8.969 1 97.5 404 PHE B C 1
ATOM 6582 O O . PHE B 1 404 ? -4.973 13.188 -8.781 1 97.5 404 PHE B O 1
ATOM 6589 N N . SER B 1 405 ? -6.555 12.492 -10.18 1 97.56 405 SER B N 1
ATOM 6590 C CA . SER B 1 405 ? -5.816 12.812 -11.398 1 97.56 405 SER B CA 1
ATOM 6591 C C . SER B 1 405 ? -5.52 14.305 -11.484 1 97.56 405 SER B C 1
ATOM 6593 O O . SER B 1 405 ? -4.402 14.703 -11.828 1 97.56 405 SER B O 1
ATOM 6595 N N . VAL B 1 406 ? -6.473 15.086 -11.156 1 97.62 406 VAL B N 1
ATOM 6596 C CA . VAL B 1 406 ? -6.289 16.531 -11.242 1 97.62 406 VAL B CA 1
ATOM 6597 C C . VAL B 1 406 ? -5.219 16.984 -10.25 1 97.62 406 VAL B C 1
ATOM 6599 O O . VAL B 1 406 ? -4.316 17.734 -10.602 1 97.62 406 VAL B O 1
ATOM 6602 N N . THR B 1 407 ? -5.34 16.516 -9 1 98.19 407 THR B N 1
ATOM 6603 C CA . THR B 1 407 ? -4.379 16.891 -7.969 1 98.19 407 THR B CA 1
ATOM 6604 C C . THR B 1 407 ? -2.977 16.422 -8.336 1 98.19 407 THR B C 1
ATOM 6606 O O . THR B 1 407 ? -2.02 17.188 -8.297 1 98.19 407 THR B O 1
ATOM 6609 N N . PHE B 1 408 ? -2.883 15.164 -8.734 1 98.38 408 PHE B N 1
ATOM 6610 C CA . PHE B 1 408 ? -1.591 14.562 -9.031 1 98.38 408 PHE B CA 1
ATOM 6611 C C . PHE B 1 408 ? -0.958 15.219 -10.258 1 98.38 408 PHE B C 1
ATOM 6613 O O . PHE B 1 408 ? 0.215 15.594 -10.227 1 98.38 408 PHE B O 1
ATOM 6620 N N . LEU B 1 409 ? -1.677 15.305 -11.352 1 98.25 409 LEU B N 1
ATOM 6621 C CA . LEU B 1 409 ? -1.126 15.766 -12.617 1 98.25 409 LEU B CA 1
ATOM 6622 C C . LEU B 1 409 ? -0.706 17.234 -12.539 1 98.25 409 LEU B C 1
ATOM 6624 O O . LEU B 1 409 ? 0.367 17.594 -13.016 1 98.25 409 LEU B O 1
ATOM 6628 N N . ILE B 1 410 ? -1.489 18.047 -11.914 1 98.5 410 ILE B N 1
ATOM 6629 C CA . ILE B 1 410 ? -1.143 19.453 -11.797 1 98.5 410 ILE B CA 1
ATOM 6630 C C . ILE B 1 410 ? 0.129 19.609 -10.969 1 98.5 410 ILE B C 1
ATOM 6632 O O . ILE B 1 410 ? 1.061 20.312 -11.367 1 98.5 410 ILE B O 1
ATOM 6636 N N . CYS B 1 411 ? 0.162 18.969 -9.812 1 98.69 411 CYS B N 1
ATOM 6637 C CA . CYS B 1 411 ? 1.323 19.062 -8.93 1 98.69 411 CYS B CA 1
ATOM 6638 C C . CYS B 1 411 ? 2.568 18.516 -9.617 1 98.69 411 CYS B C 1
ATOM 6640 O O . CYS B 1 411 ? 3.617 19.156 -9.617 1 98.69 411 CYS B O 1
ATOM 6642 N N . PHE B 1 412 ? 2.43 17.328 -10.227 1 98.38 412 PHE B N 1
ATOM 6643 C CA . PHE B 1 412 ? 3.57 16.672 -10.852 1 98.38 412 PHE B CA 1
ATOM 6644 C C . PHE B 1 412 ? 4.09 17.484 -12.031 1 98.38 412 PHE B C 1
ATOM 6646 O O . PHE B 1 412 ? 5.305 17.625 -12.203 1 98.38 412 PHE B O 1
ATOM 6653 N N . LEU B 1 413 ? 3.215 17.969 -12.875 1 98.25 413 LEU B N 1
ATOM 6654 C CA . LEU B 1 413 ? 3.609 18.719 -14.062 1 98.25 413 LEU B CA 1
ATOM 6655 C C . LEU B 1 413 ? 4.297 20.031 -13.688 1 98.25 413 LEU B C 1
ATOM 6657 O O . LEU B 1 413 ? 5.277 20.422 -14.32 1 98.25 413 LEU B O 1
ATOM 6661 N N . ILE B 1 414 ? 3.803 20.688 -12.695 1 98.31 414 ILE B N 1
ATOM 6662 C CA . ILE B 1 414 ? 4.422 21.922 -12.242 1 98.31 414 ILE B CA 1
ATOM 6663 C C . ILE B 1 414 ? 5.836 21.641 -11.742 1 98.31 414 ILE B C 1
ATOM 6665 O O . ILE B 1 414 ? 6.777 22.359 -12.07 1 98.31 414 ILE B O 1
ATOM 6669 N N . MET B 1 415 ? 5.977 20.609 -10.977 1 98.25 415 MET B N 1
ATOM 6670 C CA . MET B 1 415 ? 7.293 20.266 -10.453 1 98.25 415 MET B CA 1
ATOM 6671 C C . MET B 1 415 ? 8.242 19.859 -11.578 1 98.25 415 MET B C 1
ATOM 6673 O O . MET B 1 415 ? 9.422 20.203 -11.547 1 98.25 415 MET B O 1
ATOM 6677 N N . LEU B 1 416 ? 7.688 19.109 -12.531 1 97.44 416 LEU B N 1
ATOM 6678 C CA . LEU B 1 416 ? 8.484 18.703 -13.68 1 97.44 416 LEU B CA 1
ATOM 6679 C C . LEU B 1 416 ? 8.938 19.906 -14.492 1 97.44 416 LEU B C 1
ATOM 6681 O O . LEU B 1 416 ? 10.055 19.938 -15.008 1 97.44 416 LEU B O 1
ATOM 6685 N N . LEU B 1 417 ? 8.109 20.891 -14.625 1 97.69 417 LEU B N 1
ATOM 6686 C CA . LEU B 1 417 ? 8.422 22.094 -15.383 1 97.69 417 LEU B CA 1
ATOM 6687 C C . LEU B 1 417 ? 9.5 22.906 -14.688 1 97.69 417 LEU B C 1
ATOM 6689 O O . LEU B 1 417 ? 10.312 23.562 -15.344 1 97.69 417 LEU B O 1
ATOM 6693 N N . ILE B 1 418 ? 9.531 22.875 -13.367 1 97.5 418 ILE B N 1
ATOM 6694 C CA . ILE B 1 418 ? 10.477 23.688 -12.602 1 97.5 418 ILE B CA 1
ATOM 6695 C C . ILE B 1 418 ? 11.812 22.953 -12.508 1 97.5 418 ILE B C 1
ATOM 6697 O O . ILE B 1 418 ? 12.867 23.516 -12.828 1 97.5 418 ILE B O 1
ATOM 6701 N N . ASP B 1 419 ? 11.82 21.719 -12.164 1 96.94 419 ASP B N 1
ATOM 6702 C CA . ASP B 1 419 ? 13.047 21 -11.844 1 96.94 419 ASP B CA 1
ATOM 6703 C C . ASP B 1 419 ? 13.531 20.188 -13.047 1 96.94 419 ASP B C 1
ATOM 6705 O O . ASP B 1 419 ? 14.719 19.891 -13.148 1 96.94 419 ASP B O 1
ATOM 6709 N N . GLY B 1 420 ? 12.648 19.812 -13.961 1 95.12 420 GLY B N 1
ATOM 6710 C CA . GLY B 1 420 ? 13 18.984 -15.109 1 95.12 420 GLY B CA 1
ATOM 6711 C C . GLY B 1 420 ? 14.055 19.625 -16 1 95.12 420 GLY B C 1
ATOM 6712 O O . GLY B 1 420 ? 15.133 19.062 -16.172 1 95.12 420 GLY B O 1
ATOM 6713 N N . PRO B 1 421 ? 13.773 20.812 -16.531 1 95.25 421 PRO B N 1
ATOM 6714 C CA . PRO B 1 421 ? 14.758 21.453 -17.406 1 95.25 421 PRO B CA 1
ATOM 6715 C C . PRO B 1 421 ? 16.109 21.672 -16.734 1 95.25 421 PRO B C 1
ATOM 6717 O O . PRO B 1 421 ? 17.156 21.516 -17.359 1 95.25 421 PRO B O 1
ATOM 6720 N N . TYR B 1 422 ? 16.078 22.062 -15.477 1 94.69 422 TYR B N 1
ATOM 6721 C CA . TYR B 1 422 ? 17.328 22.281 -14.766 1 94.69 422 TYR B CA 1
ATOM 6722 C C . TYR B 1 422 ? 18.094 20.969 -14.586 1 94.69 422 TYR B C 1
ATOM 6724 O O . TYR B 1 422 ? 19.328 20.938 -14.664 1 94.69 422 TYR B O 1
ATOM 6732 N N . PHE B 1 423 ? 17.453 19.922 -14.305 1 93.69 423 PHE B N 1
ATOM 6733 C CA . PHE B 1 423 ? 18.078 18.609 -14.156 1 93.69 423 PHE B CA 1
ATOM 6734 C C . PHE B 1 423 ? 18.75 18.172 -15.453 1 93.69 423 PHE B C 1
ATOM 6736 O O . PHE B 1 423 ? 19.844 17.641 -15.438 1 93.69 423 PHE B O 1
ATOM 6743 N N . TRP B 1 424 ? 18.125 18.406 -16.578 1 92.38 424 TRP B N 1
ATOM 6744 C CA . TRP B 1 424 ? 18.609 17.922 -17.875 1 92.38 424 TRP B CA 1
ATOM 6745 C C . TRP B 1 424 ? 19.719 18.812 -18.406 1 92.38 424 TRP B C 1
ATOM 6747 O O . TRP B 1 424 ? 20.531 18.375 -19.234 1 92.38 424 TRP B O 1
ATOM 6757 N N . THR B 1 425 ? 19.859 20.031 -17.844 1 92.62 425 THR B N 1
ATOM 6758 C CA . THR B 1 425 ? 20.859 20.953 -18.375 1 92.62 425 THR B CA 1
ATOM 6759 C C . THR B 1 425 ? 22.047 21.062 -17.422 1 92.62 425 THR B C 1
ATOM 6761 O O . THR B 1 425 ? 23.203 21.016 -17.859 1 92.62 425 THR B O 1
ATOM 6764 N N . LYS B 1 426 ? 21.844 21.25 -16.141 1 91.38 426 LYS B N 1
ATOM 6765 C CA . LYS B 1 426 ? 22.922 21.469 -15.156 1 91.38 426 LYS B CA 1
ATOM 6766 C C . LYS B 1 426 ? 23.031 20.297 -14.195 1 91.38 426 LYS B C 1
ATOM 6768 O O . LYS B 1 426 ? 24.141 19.844 -13.898 1 91.38 426 LYS B O 1
ATOM 6773 N N . GLY B 1 427 ? 21.844 19.859 -13.688 1 90 427 GLY B N 1
ATOM 6774 C CA . GLY B 1 427 ? 21.875 18.719 -12.789 1 90 427 GLY B CA 1
ATOM 6775 C C . GLY B 1 427 ? 21.688 19.109 -11.336 1 90 427 GLY B C 1
ATOM 6776 O O . GLY B 1 427 ? 21.531 20.281 -11.008 1 90 427 GLY B O 1
ATOM 6777 N N . PHE B 1 428 ? 21.578 18.125 -10.492 1 90.88 428 PHE B N 1
ATOM 6778 C CA . PHE B 1 428 ? 21.422 18.266 -9.055 1 90.88 428 PHE B CA 1
ATOM 6779 C C . PHE B 1 428 ? 22.5 17.516 -8.305 1 90.88 428 PHE B C 1
ATOM 6781 O O . PHE B 1 428 ? 22.953 16.453 -8.758 1 90.88 428 PHE B O 1
ATOM 6788 N N . ILE B 1 429 ? 22.984 18.016 -7.234 1 83.12 429 ILE B N 1
ATOM 6789 C CA . ILE B 1 429 ? 24 17.328 -6.441 1 83.12 429 ILE B CA 1
ATOM 6790 C C . ILE B 1 429 ? 23.578 17.297 -4.973 1 83.12 429 ILE B C 1
ATOM 6792 O O . ILE B 1 429 ? 23.016 18.266 -4.465 1 83.12 429 ILE B O 1
ATOM 6796 N N . GLU B 1 430 ? 23.719 16.047 -4.383 1 77.31 430 GLU B N 1
ATOM 6797 C CA . GLU B 1 430 ? 23.391 15.914 -2.965 1 77.31 430 GLU B CA 1
ATOM 6798 C C . GLU B 1 430 ? 24.516 16.484 -2.09 1 77.31 430 GLU B C 1
ATOM 6800 O O . GLU B 1 430 ? 25.688 16.375 -2.434 1 77.31 430 GLU B O 1
ATOM 6805 N N . SER B 1 431 ? 24.219 17.484 -1.217 1 59.94 431 SER B N 1
ATOM 6806 C CA . SER B 1 431 ? 25.266 18.047 -0.37 1 59.94 431 SER B CA 1
ATOM 6807 C C . SER B 1 431 ? 25.75 17.031 0.659 1 59.94 431 SER B C 1
ATOM 6809 O O . SER B 1 431 ? 25 16.141 1.068 1 59.94 431 SER B O 1
#